Protein AF-0000000070920241 (afdb_homodimer)

Foldseek 3Di:
DPPPPPPPQQPLVLQAQWLKGKFQCDDPRGNQYLLLLLLLLQLVLQLLCVVVVHQQLPAEEEEEEKLAPCTVSSRVSSVCSSQFRNHAYEYQYHAFPLLQLCLCAPPPRNGQKYKYWAPWLDASRMIIIWIAGPLGTGGSVSVVSSSVCSSVVVGDDDTHGYDYHYDNSVLVVLVVLQVVLLVLLVDDPCSQQLQAPFAEAEEALLMSCLCCVVRHNVRNRYHHPLHDNSHHDSNSVQDRQFQPDPSQLVVQLCSLQVVLGQKYKGAIRNQLFIWIAGSVSDTCFQLNVLLLLLLLVCVVVPAAEAEEEQQHFPLSQCCNCPVSNYHYHHAHDDQVRQLVVQVVCVVVVGHHAWRYYSRGFIAGVVSSRRSGNSSSVSSLSSVQSNQVVVVHHSCVSCVSRDDAPDKDKFKKAFQDPCLPVLLVVLLVLLQVVQCVDPQKDWDPNRHFGTKIQRRDPLARWIKGWGQDSNHSIIMIMTTGNHVVNQLCVLLVCVVSSPPSVRIDCVRSVVSVVPPVD/DPPPPPPPQQPLVLQAQWLKGKFQCDDPRGNQYLLLLLLLLQLVLQLLCVVVVHQQLPAEEEEEEKLAPNTVSSRVSSVCSSQQRNHAYEYQYHAFPLLQLCLCAPPPRNGQKYKYWAPWLDASRMIIIWIYGPLGTGGSVSVVSSSVCSSVVVGDDDTHGYDYHYDNSVLVVLVVLQVVLLVLLVDDPQSQQLQAPFAEAEEALLMSCLCCVVRHNVRNRYHHPLHDNSHHDSNSPQDRQFQPDPSQLVVQLVSLQVVLGQKYKGAIRNQLFIWIAGSVSDTCFQLNVLLLLLLLVCVVVPAAEAFEEQQHFPLSQCCNCPVSNYHYHHAHDDQVRQLVVQVVCVVVVGHHAWRYYSRGFIAGVVSSRRSGNSSSVSSLSSVQSNQVVVVHHSCVSCVSRDDAPDKDKFKKAFQDPCLPVLLVVLLVLLQVVQCVDPQKDWDPNRHFGTKIQRRDPLARWIKGWGQDSNHSIIMIMITGNHVVNQLCVLLVCVVSNPPSVRIDCVRSVVSVVPPVD

Sequence (1034 aa):
MSIGRLSAIMDWKALQNGSDIRGIAMGPRAELTPEVAHRLGRAFAAWLARSLGRAPERLTVAVGRDSRLTGPELMASLMQGLARDGLRVFDLGLASTPAMFMSTVTPGCACDGAVMLTASHLPPDRNGCKFFTRQGGLNRDDVSVLLELAESGDFLPTPGTGLIMPVDFMTVYARQLVERIRSGVDHPEHPERPLQGLRIVVDAGNGAGGFFVDRVLQPLGADTTGSQYLEPDGSFPNHVPNPEHPDAMAALRRAVTAQRANFGIVFDPDVDRAAAVEADGRAINRNRLVALAAAMVLREHPGSTVVTDSITSDGLTDFIERELGGVHRRFKRGYRNVINEALRLNAAGQECWLAIETSGHAALKENHFLDDGAYLMAMLLIELARARSEGRSLGTLIATLREPAESAEIRIRNDDADFRASGNQVIDALRARAGVEPDWKLVPDNHEGVRVACRGAGERGWFLLRLSLHDPVLALNIESETPGGVGRIAHRLLPLLQGFDALELSALETAAKGPGGMSIGRLSAIMDWKALQNGSDIRGIAMGPRAELTPEVAHRLGRAFAAWLARSLGRAPERLTVAVGRDSRLTGPELMASLMQGLARDGLRVFDLGLASTPAMFMSTVTPGCACDGAVMLTASHLPPDRNGCKFFTRQGGLNRDDVSVLLELAESGDFLPTPGTGLIMPVDFMTVYARQLVERIRSGVDHPEHPERPLQGLRIVVDAGNGAGGFFVDRVLQPLGADTTGSQYLEPDGSFPNHVPNPEHPDAMAALRRAVTAQRANFGIVFDPDVDRAAAVEADGRAINRNRLVALAAAMVLREHPGSTVVTDSITSDGLTDFIERELGGVHRRFKRGYRNVINEALRLNAAGQECWLAIETSGHAALKENHFLDDGAYLMAMLLIELARARSEGRSLGTLIATLREPAESAEIRIRNDDADFRASGNQVIDALRARAGVEPDWKLVPDNHEGVRVACRGAGERGWFLLRLSLHDPVLALNIESETPGGVGRIAHRLLPLLQGFDALELSALETAAKGPGG

Solvent-accessible surface area (backbone atoms only — not comparable to full-atom values): 50401 Å² total; per-residue (Å²): 133,78,78,68,79,71,73,73,80,81,64,56,72,72,29,57,51,68,46,30,37,40,34,39,42,48,75,95,73,39,64,47,39,46,69,50,27,19,36,46,19,28,15,46,46,33,51,51,24,63,74,67,72,46,62,39,70,79,37,35,32,37,36,29,18,26,32,40,72,57,34,66,59,32,48,55,28,20,49,48,23,27,14,42,44,15,18,23,31,36,38,37,50,74,28,36,47,36,49,37,45,43,43,17,64,38,76,72,66,46,23,59,24,19,34,29,38,39,42,56,66,52,60,57,50,41,32,29,39,39,44,27,30,68,89,39,67,47,44,43,67,55,44,51,51,35,39,49,27,38,69,71,59,67,50,69,85,61,81,35,80,25,33,74,41,46,29,49,56,62,61,52,47,30,48,52,50,38,51,49,32,29,63,63,48,54,34,89,87,37,45,73,30,55,38,52,91,38,34,41,27,42,31,9,41,12,10,42,34,32,55,50,50,71,54,28,37,41,64,24,37,29,41,48,74,66,46,37,51,47,62,62,36,26,76,34,87,87,36,67,27,31,43,69,38,66,63,34,46,49,53,44,31,51,38,22,55,75,55,66,16,60,29,26,40,31,22,13,21,25,26,29,25,30,25,35,24,41,48,87,48,48,72,32,42,34,64,53,35,52,46,47,54,47,48,58,50,32,69,79,39,68,56,28,28,38,26,22,27,63,82,65,53,69,35,51,45,46,36,38,35,70,72,58,46,29,39,67,44,54,27,33,70,52,72,66,51,21,40,51,49,29,51,51,36,41,75,72,71,41,59,41,50,38,17,39,35,51,66,24,34,30,20,33,53,92,56,77,48,40,52,22,14,60,57,54,50,39,52,51,48,25,48,41,49,51,25,48,77,70,74,45,57,66,62,64,73,47,66,79,54,51,74,65,62,32,74,49,77,45,73,29,43,33,72,43,93,55,32,66,64,53,46,49,52,50,40,53,51,39,50,58,54,45,58,69,37,85,56,34,38,71,50,78,86,61,65,50,64,38,40,35,36,29,60,40,93,64,22,44,32,35,38,35,41,30,75,46,92,87,49,58,30,35,40,33,39,33,37,5,63,32,86,64,5,45,20,49,49,35,44,63,44,49,68,67,59,53,90,49,83,47,51,48,56,64,62,51,51,53,45,29,49,34,92,84,96,133,79,77,66,79,71,73,74,81,80,63,55,75,69,28,57,50,68,45,30,37,38,35,38,42,48,74,93,75,40,65,46,38,46,69,50,29,19,37,47,20,27,15,47,46,32,51,51,24,64,76,66,71,46,62,39,70,78,35,34,32,38,38,28,18,26,33,40,72,59,34,66,59,32,48,54,26,21,50,48,22,28,14,41,45,16,18,21,30,35,38,36,50,75,27,36,48,37,50,38,45,43,42,17,63,37,76,72,64,46,23,60,24,19,33,30,37,38,41,57,65,52,62,58,50,40,31,29,38,38,45,29,31,67,88,39,66,48,45,43,67,54,44,52,52,35,40,49,28,37,69,72,60,67,48,68,84,61,82,37,80,24,34,74,40,46,29,47,55,63,60,52,46,31,46,53,50,38,51,50,33,30,63,65,48,54,34,89,86,38,45,72,30,53,39,52,91,39,34,41,25,42,33,11,40,13,10,42,34,31,54,49,49,73,52,27,38,41,64,24,37,30,40,49,74,66,45,37,52,47,63,62,36,26,75,34,88,86,35,68,28,32,44,67,38,67,62,34,45,49,54,43,32,51,39,22,54,75,55,67,16,58,30,28,40,30,21,13,19,27,27,30,24,31,25,35,24,41,49,88,47,49,72,31,42,34,65,52,36,51,49,47,53,47,48,57,50,31,69,78,39,68,58,27,28,38,25,24,27,63,82,64,51,71,34,51,45,45,36,36,34,69,72,57,46,30,38,66,42,54,27,34,71,52,72,67,52,20,40,51,49,31,52,50,35,42,74,72,71,40,59,40,50,38,16,37,35,52,67,23,35,32,21,32,52,92,57,77,50,40,50,22,13,60,58,54,50,40,53,50,48,25,49,38,48,49,26,49,77,69,75,44,58,66,62,65,74,48,64,81,55,52,73,64,62,33,75,50,78,44,74,31,45,32,72,41,93,54,32,66,64,53,47,50,51,50,41,54,51,39,51,58,54,45,58,70,38,85,56,33,39,71,50,77,85,64,65,52,64,39,42,35,37,29,60,41,93,65,22,44,32,34,38,34,41,30,75,44,91,86,49,58,30,37,41,33,40,32,36,4,63,31,86,65,5,45,20,50,50,34,44,64,43,48,69,67,59,53,90,48,83,46,51,50,56,64,63,52,52,54,45,29,51,34,92,84,95

Nearest PDB structures (foldseek):
  2fkm-assembly1_X  TM=8.833E-01  e=8.197E-38  Pseudomonas aeruginosa
  2fkf-assembly1_A  TM=8.874E-01  e=1.069E-37  Pseudomonas aeruginosa
  4il8-assembly1_A  TM=8.781E-01  e=9.115E-38  Pseudomonas aeruginosa PAO1
  3uw2-assembly1_A  TM=8.876E-01  e=2.200E-36  Burkholderia thailandensis E264
  1k2y-assembly1_X  TM=8.808E-01  e=3.025E-36  Pseudomonas aeruginosa

Radius of gyration: 36.28 Å; Cα contacts (8 Å, |Δi|>4): 2448; chains: 2; bounding box: 97×121×78 Å

pLDDT: mean 94.15, std 9.66, range [23.91, 98.88]

InterPro domains:
  IPR005841 Alpha-D-phosphohexomutase superfamily [PR00509] (113-127)
  IPR005841 Alpha-D-phosphohexomutase superfamily [PR00509] (197-216)
  IPR005841 Alpha-D-phosphohexomutase superfamily [PR00509] (232-245)
  IPR005841 Alpha-D-phosphohexomutase superfamily [PR00509] (261-276)
  IPR005844 Alpha-D-phosphohexomutase, alpha/beta/alpha domain I [PF02878] (16-142)
  IPR005845 Alpha-D-phosphohexomutase, alpha/beta/alpha domain II [PF02879] (196-281)
  IPR005846 Alpha-D-phosphohexomutase, alpha/beta/alpha domain III [PF02880] (286-399)
  IPR016055 Alpha-D-phosphohexomutase, alpha/beta/alpha I/II/III [SSF53738] (19-204)
  IPR016055 Alpha-D-phosphohexomutase, alpha/beta/alpha I/II/III [SSF53738] (182-283)
  IPR016055 Alpha-D-phosphohexomutase, alpha/beta/alpha I/II/III [SSF53738] (286-399)
  IPR050060 Phosphoglucosamine mutase [PTHR42946] (11-509)

Structure (mmCIF, N/CA/C/O backbone):
data_AF-0000000070920241-model_v1
#
loop_
_entity.id
_entity.type
_entity.pdbx_description
1 polymer Phosphoglucomutase
#
loop_
_atom_site.group_PDB
_atom_site.id
_atom_site.type_symbol
_atom_site.label_atom_id
_atom_site.label_alt_id
_atom_site.label_comp_id
_atom_site.label_asym_id
_atom_site.label_entity_id
_atom_site.label_seq_id
_atom_site.pdbx_PDB_ins_code
_atom_site.Cartn_x
_atom_site.Cartn_y
_atom_site.Cartn_z
_atom_site.occupancy
_atom_site.B_iso_or_equiv
_atom_site.auth_seq_id
_atom_site.auth_comp_id
_atom_site.auth_asym_id
_atom_site.auth_atom_id
_atom_site.pdbx_PDB_model_num
ATOM 1 N N . MET A 1 1 ? 48.344 19.703 -8.539 1 23.91 1 MET A N 1
ATOM 2 C CA . MET A 1 1 ? 47.75 20.391 -7.41 1 23.91 1 MET A CA 1
ATOM 3 C C . MET A 1 1 ? 46.344 19.875 -7.152 1 23.91 1 MET A C 1
ATOM 5 O O . MET A 1 1 ? 45.469 19.891 -8.047 1 23.91 1 MET A O 1
ATOM 9 N N . SER A 1 2 ? 46.125 18.844 -6.359 1 26.94 2 SER A N 1
ATOM 10 C CA . SER A 1 2 ? 45 17.953 -6.109 1 26.94 2 SER A CA 1
ATOM 11 C C . SER A 1 2 ? 43.812 18.719 -5.531 1 26.94 2 SER A C 1
ATOM 13 O O . SER A 1 2 ? 43.938 19.406 -4.52 1 26.94 2 SER A O 1
ATOM 15 N N . ILE A 1 3 ? 43.031 19.375 -6.406 1 29.88 3 ILE A N 1
ATOM 16 C CA . ILE A 1 3 ? 41.875 20.172 -5.977 1 29.88 3 ILE A CA 1
ATOM 17 C C . ILE A 1 3 ? 41.125 19.422 -4.887 1 29.88 3 ILE A C 1
ATOM 19 O O . ILE A 1 3 ? 40.562 18.359 -5.137 1 29.88 3 ILE A O 1
ATOM 23 N N . GLY A 1 4 ? 41.625 19.312 -3.791 1 29.64 4 GLY A N 1
ATOM 24 C CA . GLY A 1 4 ? 40.969 18.703 -2.643 1 29.64 4 GLY A CA 1
ATOM 25 C C . GLY A 1 4 ? 39.5 19.062 -2.51 1 29.64 4 GLY A C 1
ATOM 26 O O . GLY A 1 4 ? 39.156 20.25 -2.455 1 29.64 4 GLY A O 1
ATOM 27 N N . ARG A 1 5 ? 38.625 18.344 -3.281 1 35.66 5 ARG A N 1
ATOM 28 C CA . ARG A 1 5 ? 37.188 18.5 -3.078 1 35.66 5 ARG A CA 1
ATOM 29 C C . ARG A 1 5 ? 36.844 18.812 -1.62 1 35.66 5 ARG A C 1
ATOM 31 O O . ARG A 1 5 ? 37.094 17.984 -0.737 1 35.66 5 ARG A O 1
ATOM 38 N N . LEU A 1 6 ? 37.062 19.953 -1.129 1 32.69 6 LEU A N 1
ATOM 39 C CA . LEU A 1 6 ? 36.625 20.453 0.174 1 32.69 6 LEU A CA 1
ATOM 40 C C . LEU A 1 6 ? 35.25 19.938 0.541 1 32.69 6 LEU A C 1
ATOM 42 O O . LEU A 1 6 ? 34.25 20.328 -0.065 1 32.69 6 LEU A O 1
ATOM 46 N N . SER A 1 7 ? 34.938 18.781 0.772 1 40.81 7 SER A N 1
ATOM 47 C CA . SER A 1 7 ? 33.719 18.281 1.398 1 40.81 7 SER A CA 1
ATOM 48 C C . SER A 1 7 ? 33.25 19.203 2.525 1 40.81 7 SER A C 1
ATOM 50 O O . SER A 1 7 ? 33.938 19.344 3.535 1 40.81 7 SER A O 1
ATOM 52 N N . ALA A 1 8 ? 32.812 20.344 2.289 1 46.59 8 ALA A N 1
ATOM 53 C CA . ALA A 1 8 ? 32.312 21.312 3.264 1 46.59 8 ALA A CA 1
ATOM 54 C C . ALA A 1 8 ? 31.672 20.625 4.449 1 46.59 8 ALA A C 1
ATOM 56 O O . ALA A 1 8 ? 30.875 19.688 4.27 1 46.59 8 ALA A O 1
ATOM 57 N N . ILE A 1 9 ? 32.281 20.688 5.625 1 60.47 9 ILE A N 1
ATOM 58 C CA . ILE A 1 9 ? 31.812 20.156 6.902 1 60.47 9 ILE A CA 1
ATOM 59 C C . ILE A 1 9 ? 30.359 20.562 7.141 1 60.47 9 ILE A C 1
ATOM 61 O O . ILE A 1 9 ? 30.031 21.75 7.121 1 60.47 9 ILE A O 1
ATOM 65 N N . MET A 1 10 ? 29.453 19.641 7.016 1 79.94 10 MET A N 1
ATOM 66 C CA . MET A 1 10 ? 28.016 19.812 7.258 1 79.94 10 MET A CA 1
ATOM 67 C C . MET A 1 10 ? 27.766 20.375 8.648 1 79.94 10 MET A C 1
ATOM 69 O O . MET A 1 10 ? 28.312 19.891 9.633 1 79.94 10 MET A O 1
ATOM 73 N N . ASP A 1 11 ? 27.125 21.562 8.719 1 89.12 11 ASP A N 1
ATOM 74 C CA . ASP A 1 11 ? 26.656 22.109 9.992 1 89.12 11 ASP A CA 1
ATOM 75 C C . ASP A 1 11 ? 25.312 21.5 10.391 1 89.12 11 ASP A C 1
ATOM 77 O O . ASP A 1 11 ? 24.25 22.047 10.055 1 89.12 11 ASP A O 1
ATOM 81 N N . TRP A 1 12 ? 25.344 20.469 11.117 1 93.88 12 TRP A N 1
ATOM 82 C CA . TRP A 1 12 ? 24.156 19.703 11.477 1 93.88 12 TRP A CA 1
ATOM 83 C C . TRP A 1 12 ? 23.203 20.531 12.336 1 93.88 12 TRP A C 1
ATOM 85 O O . TRP A 1 12 ? 21.984 20.453 12.188 1 93.88 12 TRP A O 1
ATOM 95 N N . LYS A 1 13 ? 23.766 21.312 13.172 1 89.5 13 LYS A N 1
ATOM 96 C CA . LYS A 1 13 ? 22.953 22.125 14.07 1 89.5 13 LYS A CA 1
ATOM 97 C C . LYS A 1 13 ? 22.141 23.156 13.289 1 89.5 13 LYS A C 1
ATOM 99 O O . LYS A 1 13 ? 21.047 23.531 13.711 1 89.5 13 LYS A O 1
ATOM 104 N N . ALA A 1 14 ? 22.656 23.516 12.219 1 88.25 14 ALA A N 1
ATOM 105 C CA . ALA A 1 14 ? 22 24.531 11.398 1 88.25 14 ALA A CA 1
ATOM 106 C C . ALA A 1 14 ? 20.719 23.984 10.773 1 88.25 14 ALA A C 1
ATOM 108 O O . ALA A 1 14 ? 19.859 24.75 10.344 1 88.25 14 ALA A O 1
ATOM 109 N N . LEU A 1 15 ? 20.516 22.703 10.758 1 93.12 15 LEU A N 1
ATOM 110 C CA . LEU A 1 15 ? 19.344 22.062 10.172 1 93.12 15 LEU A CA 1
ATOM 111 C C . LEU A 1 15 ? 18.156 22.125 11.141 1 93.12 15 LEU A C 1
ATOM 113 O O . LEU A 1 15 ? 17.016 21.891 10.742 1 93.12 15 LEU A O 1
ATOM 117 N N . GLN A 1 16 ? 18.438 22.406 12.344 1 92.06 16 GLN A N 1
ATOM 118 C CA . GLN A 1 16 ? 17.359 22.406 13.336 1 92.06 16 GLN A CA 1
ATOM 119 C C . GLN A 1 16 ? 16.469 23.641 13.172 1 92.06 16 GLN A C 1
ATOM 121 O O . GLN A 1 16 ? 16.953 24.766 13.117 1 92.06 16 GLN A O 1
ATOM 126 N N . ASN A 1 17 ? 15.258 23.422 13.047 1 88.62 17 ASN A N 1
ATOM 127 C CA . ASN A 1 17 ? 14.211 24.438 13.055 1 88.62 17 ASN A CA 1
ATOM 128 C C . ASN A 1 17 ? 13.117 24.109 14.07 1 88.62 17 ASN A C 1
ATOM 130 O O . ASN A 1 17 ? 12.047 23.625 13.703 1 88.62 17 ASN A O 1
ATOM 134 N N . GLY A 1 18 ? 13.336 24.531 15.336 1 87.5 18 GLY A N 1
ATOM 135 C CA . GLY A 1 18 ? 12.43 24.109 16.406 1 87.5 18 GLY A CA 1
ATOM 136 C C . GLY A 1 18 ? 12.375 22.609 16.594 1 87.5 18 GLY A C 1
ATOM 137 O O . GLY A 1 18 ? 13.398 21.969 16.828 1 87.5 18 GLY A O 1
ATOM 138 N N . SER A 1 19 ? 11.195 22.109 16.391 1 91 19 SER A N 1
ATOM 139 C CA . SER A 1 19 ? 10.969 20.672 16.562 1 91 19 SER A CA 1
ATOM 140 C C . SER A 1 19 ? 11.07 19.938 15.219 1 91 19 SER A C 1
ATOM 142 O O . SER A 1 19 ? 10.742 18.766 15.125 1 91 19 SER A O 1
ATOM 144 N N . ASP A 1 20 ? 11.523 20.656 14.188 1 94 20 ASP A N 1
ATOM 145 C CA . ASP A 1 20 ? 11.648 20.078 12.852 1 94 20 ASP A CA 1
ATOM 146 C C . ASP A 1 20 ? 13.07 20.234 12.312 1 94 20 ASP A C 1
ATOM 148 O O . ASP A 1 20 ? 13.906 20.891 12.938 1 94 20 ASP A O 1
ATOM 152 N N . ILE A 1 21 ? 13.305 19.562 11.25 1 95.62 21 ILE A N 1
ATOM 153 C CA . ILE A 1 21 ? 14.5 19.766 10.438 1 95.62 21 ILE A CA 1
ATOM 154 C C . ILE A 1 21 ? 14.125 20.484 9.141 1 95.62 21 ILE A C 1
ATOM 156 O O . ILE A 1 21 ? 13.102 20.188 8.531 1 95.62 21 ILE A O 1
ATOM 160 N N . ARG A 1 22 ? 14.906 21.516 8.828 1 94.19 22 ARG A N 1
ATOM 161 C CA . ARG A 1 22 ? 14.75 22.219 7.562 1 94.19 22 ARG A CA 1
ATOM 162 C C . ARG A 1 22 ? 16.109 22.531 6.941 1 94.19 22 ARG A C 1
ATOM 164 O O . ARG A 1 22 ? 17.094 22.734 7.656 1 94.19 22 ARG A O 1
ATOM 171 N N . GLY A 1 23 ? 16.172 22.562 5.602 1 93.88 23 GLY A N 1
ATOM 172 C CA . GLY A 1 23 ? 17.391 22.938 4.902 1 93.88 23 GLY A CA 1
ATOM 173 C C . GLY A 1 23 ? 17.188 23.141 3.414 1 93.88 23 GLY A C 1
ATOM 174 O O . GLY A 1 23 ? 16.141 22.781 2.869 1 93.88 23 GLY A O 1
ATOM 175 N N . ILE A 1 24 ? 18.156 23.781 2.822 1 95.25 24 ILE A N 1
ATOM 176 C CA . ILE A 1 24 ? 18.188 23.906 1.369 1 95.25 24 ILE A CA 1
ATOM 177 C C . ILE A 1 24 ? 18.422 22.531 0.741 1 95.25 24 ILE A C 1
ATOM 179 O O . ILE A 1 24 ? 19.359 21.812 1.114 1 95.25 24 ILE A O 1
ATOM 183 N N . ALA A 1 25 ? 17.547 22.172 -0.227 1 96.44 25 ALA A N 1
ATOM 184 C CA . ALA A 1 25 ? 17.625 20.812 -0.753 1 96.44 25 ALA A CA 1
ATOM 185 C C . ALA A 1 25 ? 17.953 20.812 -2.244 1 96.44 25 ALA A C 1
ATOM 187 O O . ALA A 1 25 ? 18.047 19.766 -2.865 1 96.44 25 ALA A O 1
ATOM 188 N N . MET A 1 26 ? 18.062 21.953 -2.832 1 95.69 26 MET A N 1
ATOM 189 C CA . MET A 1 26 ? 18.359 22.047 -4.262 1 95.69 26 MET A CA 1
ATOM 190 C C . MET A 1 26 ? 19.578 22.906 -4.512 1 95.69 26 MET A C 1
ATOM 192 O O . MET A 1 26 ? 19.906 23.781 -3.713 1 95.69 26 MET A O 1
ATOM 196 N N . GLY A 1 27 ? 20.25 22.609 -5.656 1 92.19 27 GLY A N 1
ATOM 197 C CA . GLY A 1 27 ? 21.344 23.469 -6.113 1 92.19 27 GLY A CA 1
ATOM 198 C C . GLY A 1 27 ? 22.672 23.141 -5.453 1 92.19 27 GLY A C 1
ATOM 199 O O . GLY A 1 27 ? 22.781 22.172 -4.699 1 92.19 27 GLY A O 1
ATOM 200 N N . PRO A 1 28 ? 23.641 23.906 -5.664 1 89.88 28 PRO A N 1
ATOM 201 C CA . PRO A 1 28 ? 25 23.641 -5.191 1 89.88 28 PRO A CA 1
ATOM 202 C C . PRO A 1 28 ? 25.156 23.875 -3.689 1 89.88 28 PRO A C 1
ATOM 204 O O . PRO A 1 28 ? 26.109 23.359 -3.08 1 89.88 28 PRO A O 1
ATOM 207 N N . ARG A 1 29 ? 24.266 24.609 -3.107 1 89.06 29 ARG A N 1
ATOM 208 C CA . ARG A 1 29 ? 24.359 24.906 -1.683 1 89.06 29 ARG A CA 1
ATOM 209 C C . ARG A 1 29 ? 23.438 24 -0.87 1 89.06 29 ARG A C 1
ATOM 211 O O . ARG A 1 29 ? 23.094 24.328 0.267 1 89.06 29 ARG A O 1
ATOM 218 N N . ALA A 1 30 ? 23.031 22.906 -1.491 1 93.62 30 ALA A N 1
ATOM 219 C CA . ALA A 1 30 ? 22.094 22.016 -0.812 1 93.62 30 ALA A CA 1
ATOM 220 C C . ALA A 1 30 ? 22.688 21.484 0.489 1 93.62 30 ALA A C 1
ATOM 222 O O . ALA A 1 30 ? 23.812 20.984 0.507 1 93.62 30 ALA A O 1
ATOM 223 N N . GLU A 1 31 ? 21.953 21.688 1.556 1 94.44 31 GLU A N 1
ATOM 224 C CA . GLU A 1 31 ? 22.297 21.203 2.891 1 94.44 31 GLU A CA 1
ATOM 225 C C . GLU A 1 31 ? 21.656 19.844 3.158 1 94.44 31 GLU A C 1
ATOM 227 O O . GLU A 1 31 ? 22.266 18.969 3.787 1 94.44 31 GLU A O 1
ATOM 232 N N . LEU A 1 32 ? 20.5 19.734 2.684 1 96.69 32 LEU A N 1
ATOM 233 C CA . LEU A 1 32 ? 19.766 18.484 2.82 1 96.69 32 LEU A CA 1
ATOM 234 C C . LEU A 1 32 ? 19.922 17.625 1.568 1 96.69 32 LEU A C 1
ATOM 236 O O . LEU A 1 32 ? 19.078 17.688 0.668 1 96.69 32 LEU A O 1
ATOM 240 N N . THR A 1 33 ? 20.891 16.781 1.582 1 96.94 33 THR A N 1
ATOM 241 C CA . THR A 1 33 ? 21.219 15.898 0.47 1 96.94 33 THR A CA 1
ATOM 242 C C . THR A 1 33 ? 20.766 14.469 0.766 1 96.94 33 THR A C 1
ATOM 244 O O . THR A 1 33 ? 20.406 14.148 1.899 1 96.94 33 THR A O 1
ATOM 247 N N . PRO A 1 34 ? 20.781 13.625 -0.268 1 97.44 34 PRO A N 1
ATOM 248 C CA . PRO A 1 34 ? 20.469 12.211 -0.024 1 97.44 34 PRO A CA 1
ATOM 249 C C . PRO A 1 34 ? 21.375 11.578 1.035 1 97.44 34 PRO A C 1
ATOM 251 O O . PRO A 1 34 ? 20.906 10.773 1.843 1 97.44 34 PRO A O 1
ATOM 254 N N . GLU A 1 35 ? 22.594 11.938 1.081 1 97.19 35 GLU A N 1
ATOM 255 C CA . GLU A 1 35 ? 23.516 11.422 2.1 1 97.19 35 GLU A CA 1
ATOM 256 C C . GLU A 1 35 ? 23.078 11.859 3.496 1 97.19 35 GLU A C 1
ATOM 258 O O . GLU A 1 35 ? 23.094 11.062 4.438 1 97.19 35 GLU A O 1
ATOM 263 N N . VAL A 1 36 ? 22.734 13.133 3.594 1 97.75 36 VAL A N 1
ATOM 264 C CA . VAL A 1 36 ? 22.266 13.672 4.867 1 97.75 36 VAL A CA 1
ATOM 265 C C . VAL A 1 36 ? 20.969 12.969 5.277 1 97.75 36 VAL A C 1
ATOM 267 O O . VAL A 1 36 ? 20.797 12.586 6.438 1 97.75 36 VAL A O 1
ATOM 270 N N . ALA A 1 37 ? 20.094 12.758 4.332 1 98.31 37 ALA A N 1
ATOM 271 C CA . ALA A 1 37 ? 18.828 12.078 4.605 1 98.31 37 ALA A CA 1
ATOM 272 C C . ALA A 1 37 ? 19.078 10.648 5.082 1 98.31 37 ALA A C 1
ATOM 274 O O . ALA A 1 37 ? 18.391 10.172 6 1 98.31 37 ALA A O 1
ATOM 275 N N . HIS A 1 38 ? 19.984 9.969 4.441 1 98.06 38 HIS A N 1
ATOM 276 C CA . HIS A 1 38 ? 20.344 8.609 4.844 1 98.06 38 HIS A CA 1
ATOM 277 C C . HIS A 1 38 ? 20.812 8.57 6.293 1 98.06 38 HIS A C 1
ATOM 279 O O . HIS A 1 38 ? 20.391 7.711 7.066 1 98.06 38 HIS A O 1
ATOM 285 N N . ARG A 1 39 ? 21.625 9.516 6.66 1 97.69 39 ARG A N 1
ATOM 286 C CA . ARG A 1 39 ? 22.156 9.594 8.016 1 97.69 39 ARG A CA 1
ATOM 287 C C . ARG A 1 39 ? 21.062 9.93 9.016 1 97.69 39 ARG A C 1
ATOM 289 O O . ARG A 1 39 ? 21.062 9.43 10.141 1 97.69 39 ARG A O 1
ATOM 296 N N . LEU A 1 40 ? 20.156 10.789 8.586 1 98.38 40 LEU A N 1
ATOM 297 C CA . LEU A 1 40 ? 19.031 11.109 9.438 1 98.38 40 LEU A CA 1
ATOM 298 C C . LEU A 1 40 ? 18.172 9.875 9.695 1 98.38 40 LEU A C 1
ATOM 300 O O . LEU A 1 40 ? 17.672 9.68 10.812 1 98.38 40 LEU A O 1
ATOM 304 N N . GLY A 1 41 ? 18 9.07 8.664 1 98.31 41 GLY A N 1
ATOM 305 C CA . GLY A 1 41 ? 17.297 7.812 8.852 1 98.31 41 GLY A CA 1
ATOM 306 C C . GLY A 1 41 ? 17.953 6.91 9.875 1 98.31 41 GLY A C 1
ATOM 307 O O . GLY A 1 41 ? 17.281 6.379 10.766 1 98.31 41 GLY A O 1
ATOM 308 N N . ARG A 1 42 ? 19.25 6.793 9.789 1 97.75 42 ARG A N 1
ATOM 309 C CA . ARG A 1 42 ? 19.984 5.965 10.742 1 97.75 42 ARG A CA 1
ATOM 310 C C . ARG A 1 42 ? 19.906 6.551 12.148 1 97.75 42 ARG A C 1
ATOM 312 O O . ARG A 1 42 ? 19.812 5.809 13.133 1 97.75 42 ARG A O 1
ATOM 319 N N . ALA A 1 43 ? 19.984 7.84 12.219 1 98.31 43 ALA A N 1
ATOM 320 C CA . ALA A 1 43 ? 19.906 8.516 13.516 1 98.31 43 ALA A CA 1
ATOM 321 C C . ALA A 1 43 ? 18.547 8.289 14.164 1 98.31 43 ALA A C 1
ATOM 323 O O . ALA A 1 43 ? 18.469 8.039 15.375 1 98.31 43 ALA A O 1
ATOM 324 N N . PHE A 1 44 ? 17.531 8.3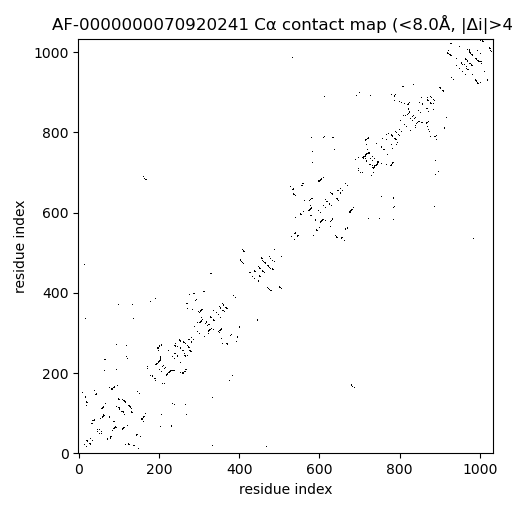52 13.406 1 98.5 44 PHE A N 1
ATOM 325 C CA . PHE A 1 44 ? 16.188 8.148 13.953 1 98.5 44 PHE A CA 1
ATOM 326 C C . PHE A 1 44 ? 16 6.703 14.391 1 98.5 44 PHE A C 1
ATOM 328 O O . PHE A 1 44 ? 15.367 6.438 15.414 1 98.5 44 PHE A O 1
ATOM 335 N N . ALA A 1 45 ? 16.5 5.801 13.594 1 97.94 45 ALA A N 1
ATOM 336 C CA . ALA A 1 45 ? 16.453 4.395 13.977 1 97.94 45 ALA A CA 1
ATOM 337 C C . ALA A 1 45 ? 17.109 4.18 15.344 1 97.94 45 ALA A C 1
ATOM 339 O O . ALA A 1 45 ? 16.516 3.539 16.219 1 97.94 45 ALA A O 1
ATOM 340 N N . ALA A 1 46 ? 18.281 4.742 15.539 1 97.75 46 ALA A N 1
ATOM 341 C CA . ALA A 1 46 ? 19 4.613 16.797 1 97.75 46 ALA A CA 1
ATOM 342 C C . ALA A 1 46 ? 18.25 5.277 17.938 1 97.75 46 ALA A C 1
ATOM 344 O O . ALA A 1 46 ? 18.094 4.695 19.016 1 97.75 46 ALA A O 1
ATOM 345 N N . TRP A 1 47 ? 17.797 6.484 17.656 1 98 47 TRP A N 1
ATOM 346 C CA . TRP A 1 47 ? 17.047 7.234 18.656 1 98 47 TRP A CA 1
ATOM 347 C C . TRP A 1 47 ? 15.82 6.453 19.109 1 98 47 TRP A C 1
ATOM 349 O O . TRP A 1 47 ? 15.562 6.324 20.312 1 98 47 TRP A O 1
ATOM 359 N N . LEU A 1 48 ? 15.062 5.906 18.188 1 97.75 48 LEU A N 1
ATOM 360 C CA . LEU A 1 48 ? 13.82 5.191 18.438 1 97.75 48 LEU A CA 1
ATOM 361 C C . LEU A 1 48 ? 14.078 3.902 19.203 1 97.75 48 LEU A C 1
ATOM 363 O O . LEU A 1 48 ? 13.391 3.609 20.188 1 97.75 48 LEU A O 1
ATOM 367 N N . ALA A 1 49 ? 15.047 3.156 18.781 1 97.06 49 ALA A N 1
ATOM 368 C CA . ALA A 1 49 ? 15.391 1.897 19.438 1 97.06 49 ALA A CA 1
ATOM 369 C C . ALA A 1 49 ? 15.797 2.129 20.891 1 97.06 49 ALA A C 1
ATOM 371 O O . ALA A 1 49 ? 15.344 1.417 21.781 1 97.06 49 ALA A O 1
ATOM 372 N N . ARG A 1 50 ? 16.609 3.121 21.141 1 96.56 50 ARG A N 1
ATOM 373 C CA . ARG A 1 50 ? 17.094 3.436 22.484 1 96.56 50 ARG A CA 1
ATOM 374 C C . ARG A 1 50 ? 15.977 3.99 23.359 1 96.56 50 ARG A C 1
ATOM 376 O O . ARG A 1 50 ? 15.867 3.637 24.531 1 96.56 50 ARG A O 1
ATOM 383 N N . SER A 1 51 ? 15.18 4.828 22.766 1 96.56 51 SER A N 1
ATOM 384 C CA . SER A 1 51 ? 14.086 5.445 23.516 1 96.56 51 SER A CA 1
ATOM 385 C C . SER A 1 51 ? 13.062 4.402 23.938 1 96.56 51 SER A C 1
ATOM 387 O O . SER A 1 51 ? 12.484 4.508 25.031 1 96.56 51 SER A O 1
ATOM 389 N N . LEU A 1 52 ? 12.883 3.387 23.125 1 96.38 52 LEU A N 1
ATOM 390 C CA . LEU A 1 52 ? 11.852 2.391 23.406 1 96.38 52 LEU A CA 1
ATOM 391 C C . LEU A 1 52 ? 12.461 1.149 24.047 1 96.38 52 LEU A C 1
ATOM 393 O O . LEU A 1 52 ? 11.734 0.288 24.547 1 96.38 52 LEU A O 1
ATOM 397 N N . GLY A 1 53 ? 13.719 1.034 24.047 1 96.19 53 GLY A N 1
ATOM 398 C CA . GLY A 1 53 ? 14.383 -0.148 24.578 1 96.19 53 GLY A CA 1
ATOM 399 C C . GLY A 1 53 ? 14.031 -1.415 23.828 1 96.19 53 GLY A C 1
ATOM 400 O O . GLY A 1 53 ? 13.766 -2.455 24.422 1 96.19 53 GLY A O 1
ATOM 401 N N . ARG A 1 54 ? 13.969 -1.348 22.531 1 95.31 54 ARG A N 1
ATOM 402 C CA . ARG A 1 54 ? 13.578 -2.479 21.688 1 95.31 54 ARG A CA 1
ATOM 403 C C . ARG A 1 54 ? 14.594 -2.699 20.578 1 95.31 54 ARG A C 1
ATOM 405 O O . ARG A 1 54 ? 15.203 -1.746 20.094 1 95.31 54 ARG A O 1
ATOM 412 N N . ALA A 1 55 ? 14.695 -3.965 20.125 1 94.25 55 ALA A N 1
ATOM 413 C CA . ALA A 1 55 ? 15.562 -4.293 19 1 94.25 55 ALA A CA 1
ATOM 414 C C . ALA A 1 55 ? 15.023 -3.695 17.688 1 94.25 55 ALA A C 1
ATOM 416 O O . ALA A 1 55 ? 13.812 -3.682 17.469 1 94.25 55 ALA A O 1
ATOM 417 N N . PRO A 1 56 ? 15.906 -3.201 16.859 1 94.25 56 PRO A N 1
ATOM 418 C CA . PRO A 1 56 ? 15.484 -2.527 15.641 1 94.25 56 PRO A CA 1
ATOM 419 C C . PRO A 1 56 ? 14.625 -3.418 14.742 1 94.25 56 PRO A C 1
ATOM 421 O O . PRO A 1 56 ? 13.703 -2.93 14.078 1 94.25 56 PRO A O 1
ATOM 424 N N . GLU A 1 57 ? 14.867 -4.695 14.758 1 91.31 57 GLU A N 1
ATOM 425 C CA . GLU A 1 57 ? 14.148 -5.625 13.891 1 91.31 57 GLU A CA 1
ATOM 426 C C . GLU A 1 57 ? 12.68 -5.738 14.297 1 91.31 57 GLU A C 1
ATOM 428 O O . GLU A 1 57 ? 11.859 -6.246 13.531 1 91.31 57 GLU A O 1
ATOM 433 N N . ARG A 1 58 ? 12.375 -5.168 15.461 1 91.75 58 ARG A N 1
ATOM 434 C CA . ARG A 1 58 ? 11.008 -5.234 15.977 1 91.75 58 ARG A CA 1
ATOM 435 C C . ARG A 1 58 ? 10.297 -3.898 15.789 1 91.75 58 ARG A C 1
ATOM 437 O O . ARG A 1 58 ? 9.156 -3.73 16.234 1 91.75 58 ARG A O 1
ATOM 444 N N . LEU A 1 59 ? 10.969 -2.957 15.141 1 95.81 59 LEU A N 1
ATOM 445 C CA . LEU A 1 59 ? 10.422 -1.612 15.008 1 95.81 59 LEU A CA 1
ATOM 446 C C . LEU A 1 59 ? 9.93 -1.365 13.586 1 95.81 59 LEU A C 1
ATOM 448 O O . LEU A 1 59 ? 10.547 -1.821 12.625 1 95.81 59 LEU A O 1
ATOM 452 N N . THR A 1 60 ? 8.82 -0.715 13.492 1 97 60 THR A N 1
ATOM 453 C CA . THR A 1 60 ? 8.266 -0.281 12.219 1 97 60 THR A CA 1
ATOM 454 C C . THR A 1 60 ? 8.156 1.24 12.164 1 97 60 THR A C 1
ATOM 456 O O . THR A 1 60 ? 7.652 1.868 13.094 1 97 60 THR A O 1
ATOM 459 N N . VAL A 1 61 ? 8.648 1.813 11.047 1 98.44 61 VAL A N 1
ATOM 460 C CA . VAL A 1 61 ? 8.578 3.26 10.867 1 98.44 61 VAL A CA 1
ATOM 461 C C . VAL A 1 61 ? 7.883 3.582 9.547 1 98.44 61 VAL A C 1
ATOM 463 O O . VAL A 1 61 ? 8.211 3.01 8.508 1 98.44 61 VAL A O 1
ATOM 466 N N . ALA A 1 62 ? 6.898 4.461 9.594 1 98.69 62 ALA A N 1
ATOM 467 C CA . ALA A 1 62 ? 6.254 4.977 8.383 1 98.69 62 ALA A CA 1
ATOM 468 C C . ALA A 1 62 ? 6.969 6.223 7.871 1 98.69 62 ALA A C 1
ATOM 470 O O . ALA A 1 62 ? 7.387 7.074 8.656 1 98.69 62 ALA A O 1
ATOM 471 N N . VAL A 1 63 ? 7.152 6.289 6.562 1 98.81 63 VAL A N 1
ATOM 472 C CA . VAL A 1 63 ? 7.773 7.465 5.961 1 98.81 63 VAL A CA 1
ATOM 473 C C . VAL A 1 63 ? 6.891 8 4.836 1 98.81 63 VAL A C 1
ATOM 475 O O . VAL A 1 63 ? 6.469 7.242 3.959 1 98.81 63 VAL A O 1
ATOM 478 N N . GLY A 1 64 ? 6.539 9.242 4.902 1 98.75 64 GLY A N 1
ATOM 479 C CA . GLY A 1 64 ? 5.793 9.945 3.867 1 98.75 64 GLY A CA 1
ATOM 480 C C . GLY A 1 64 ? 6.418 11.266 3.467 1 98.75 64 GLY A C 1
ATOM 481 O O . GLY A 1 64 ? 7.387 11.711 4.086 1 98.75 64 GLY A O 1
ATOM 482 N N . ARG A 1 65 ? 5.895 11.828 2.41 1 98.75 65 ARG A N 1
ATOM 483 C CA . ARG A 1 65 ? 6.398 13.102 1.908 1 98.75 65 ARG A CA 1
ATOM 484 C C . ARG A 1 65 ? 5.266 13.953 1.353 1 98.75 65 ARG A C 1
ATOM 486 O O . ARG A 1 65 ? 4.184 13.445 1.053 1 98.75 65 ARG A O 1
ATOM 493 N N . ASP A 1 66 ? 5.586 15.258 1.274 1 98.38 66 ASP A N 1
ATOM 494 C CA . ASP A 1 66 ? 4.695 16.109 0.496 1 98.38 66 ASP A CA 1
ATOM 495 C C . ASP A 1 66 ? 5.113 16.156 -0.971 1 98.38 66 ASP A C 1
ATOM 497 O O . ASP A 1 66 ? 5.73 15.211 -1.472 1 98.38 66 ASP A O 1
ATOM 501 N N . SER A 1 67 ? 4.742 17.188 -1.75 1 98.31 67 SER A N 1
ATOM 502 C CA . SER A 1 67 ? 4.871 17.188 -3.203 1 98.31 67 SER A CA 1
ATOM 503 C C . SER A 1 67 ? 6.215 17.766 -3.641 1 98.31 67 SER A C 1
ATOM 505 O O . SER A 1 67 ? 6.492 17.859 -4.84 1 98.31 67 SER A O 1
ATOM 507 N N . ARG A 1 68 ? 7.055 18.125 -2.758 1 97.94 68 ARG A N 1
ATOM 508 C CA . ARG A 1 68 ? 8.281 18.828 -3.115 1 97.94 68 ARG A CA 1
ATOM 509 C C . ARG A 1 68 ? 9.141 18 -4.059 1 97.94 68 ARG A C 1
ATOM 511 O O . ARG A 1 68 ? 9.203 16.781 -3.928 1 97.94 68 ARG A O 1
ATOM 518 N N . LEU A 1 69 ? 9.891 18.672 -4.941 1 97.62 69 LEU A N 1
ATOM 519 C CA . LEU A 1 69 ? 10.609 18.031 -6.043 1 97.62 69 LEU A CA 1
ATOM 520 C C . LEU A 1 69 ? 11.688 17.094 -5.523 1 97.62 69 LEU A C 1
ATOM 522 O O . LEU A 1 69 ? 11.938 16.047 -6.125 1 97.62 69 LEU A O 1
ATOM 526 N N . THR A 1 70 ? 12.336 17.453 -4.449 1 98.12 70 THR A N 1
ATOM 527 C CA . THR A 1 70 ? 13.445 16.672 -3.918 1 98.12 70 THR A CA 1
ATOM 528 C C . THR A 1 70 ? 12.938 15.539 -3.037 1 98.12 70 THR A C 1
ATOM 530 O O . THR A 1 70 ? 13.719 14.695 -2.592 1 98.12 70 THR A O 1
ATOM 533 N N . GLY A 1 71 ? 11.664 15.516 -2.803 1 98.31 71 GLY A N 1
ATOM 534 C CA . GLY A 1 71 ? 11.031 14.578 -1.888 1 98.31 71 GLY A CA 1
ATOM 535 C C . GLY A 1 71 ? 11.336 13.133 -2.205 1 98.31 71 GLY A C 1
ATOM 536 O O . GLY A 1 71 ? 11.789 12.383 -1.334 1 98.31 71 GLY A O 1
ATOM 537 N N . PRO A 1 72 ? 11.133 12.688 -3.449 1 98.12 72 PRO A N 1
ATOM 538 C CA . PRO A 1 72 ? 11.305 11.273 -3.789 1 98.12 72 PRO A CA 1
ATOM 539 C C . PRO A 1 72 ? 12.719 10.773 -3.508 1 98.12 72 PRO A C 1
ATOM 541 O O . PRO A 1 72 ? 12.891 9.719 -2.896 1 98.12 72 PRO A O 1
ATOM 544 N N . GLU A 1 73 ? 13.719 11.477 -3.863 1 98 73 GLU A N 1
ATOM 545 C CA . GLU A 1 73 ? 15.102 11.047 -3.676 1 98 73 GLU A CA 1
ATOM 546 C C . GLU A 1 73 ? 15.484 11.07 -2.199 1 98 73 GLU A C 1
ATOM 548 O O . GLU A 1 73 ? 16.141 10.141 -1.712 1 98 73 GLU A O 1
ATOM 553 N N . LEU A 1 74 ? 15.109 12.133 -1.49 1 98.56 74 LEU A N 1
ATOM 554 C CA . LEU A 1 74 ? 15.422 12.242 -0.069 1 98.56 74 LEU A CA 1
ATOM 555 C C . LEU A 1 74 ? 14.719 11.141 0.725 1 98.56 74 LEU A C 1
ATOM 557 O O . LEU A 1 74 ? 15.312 10.562 1.637 1 98.56 74 LEU A O 1
ATOM 561 N N . MET A 1 75 ? 13.516 10.875 0.325 1 98.69 75 MET A N 1
ATOM 562 C CA . MET A 1 75 ? 12.734 9.852 1.007 1 98.69 75 MET A CA 1
ATOM 563 C C . MET A 1 75 ? 13.359 8.469 0.807 1 98.69 75 MET A C 1
ATOM 565 O O . MET A 1 75 ? 13.461 7.688 1.754 1 98.69 75 MET A O 1
ATOM 569 N N . ALA A 1 76 ? 13.711 8.141 -0.407 1 98.25 76 ALA A N 1
ATOM 570 C CA . ALA A 1 76 ? 14.352 6.867 -0.702 1 98.25 76 ALA A CA 1
ATOM 571 C C . ALA A 1 76 ? 15.602 6.672 0.151 1 98.25 76 ALA A C 1
ATOM 573 O O . ALA A 1 76 ? 15.812 5.594 0.714 1 98.25 76 ALA A O 1
ATOM 574 N N . SER A 1 77 ? 16.406 7.723 0.286 1 98.5 77 SER A N 1
ATOM 575 C CA . SER A 1 77 ? 17.656 7.656 1.049 1 98.5 77 SER A CA 1
ATOM 576 C C . SER A 1 77 ? 17.375 7.512 2.541 1 98.5 77 SER A C 1
ATOM 578 O O . SER A 1 77 ? 18.062 6.75 3.23 1 98.5 77 SER A O 1
ATOM 580 N N . LEU A 1 78 ? 16.406 8.258 3.018 1 98.69 78 LEU A N 1
ATOM 581 C CA . LEU A 1 78 ? 16.031 8.172 4.426 1 98.69 78 LEU A CA 1
ATOM 582 C C . LEU A 1 78 ? 15.547 6.77 4.773 1 98.69 78 LEU A C 1
ATOM 584 O O . LEU A 1 78 ? 15.961 6.203 5.789 1 98.69 78 LEU A O 1
ATOM 588 N N . MET A 1 79 ? 14.742 6.195 3.902 1 98.62 79 MET A N 1
ATOM 589 C CA . MET A 1 79 ? 14.203 4.855 4.125 1 98.62 79 MET A CA 1
ATOM 590 C C . MET A 1 79 ? 15.32 3.812 4.109 1 98.62 79 MET A C 1
ATOM 592 O O . MET A 1 79 ? 15.297 2.865 4.895 1 98.62 79 MET A O 1
ATOM 596 N N . GLN A 1 80 ? 16.219 3.957 3.236 1 97.56 80 GLN A N 1
ATOM 597 C CA . GLN A 1 80 ? 17.359 3.051 3.201 1 97.56 80 GLN A CA 1
ATOM 598 C C . GLN A 1 80 ? 18.156 3.113 4.504 1 97.56 80 GLN A C 1
ATOM 600 O O . GLN A 1 80 ? 18.641 2.092 4.988 1 97.56 80 GLN A O 1
ATOM 605 N N . GLY A 1 81 ? 18.281 4.363 5.035 1 97.56 81 GLY A N 1
ATOM 606 C CA . GLY A 1 81 ? 18.953 4.508 6.32 1 97.56 81 GLY A CA 1
ATOM 607 C C . GLY A 1 81 ? 18.25 3.766 7.441 1 97.56 81 GLY A C 1
ATOM 608 O O . GLY A 1 81 ? 18.891 3.109 8.258 1 97.56 81 GLY A O 1
ATOM 609 N N . LEU A 1 82 ? 16.969 3.824 7.465 1 97.75 82 LEU A N 1
ATOM 610 C CA . LEU A 1 82 ? 16.172 3.111 8.453 1 97.75 82 LEU A CA 1
ATOM 611 C C . LEU A 1 82 ? 16.297 1.603 8.273 1 97.75 82 LEU A C 1
ATOM 613 O O . LEU A 1 82 ? 16.531 0.877 9.242 1 97.75 82 LEU A O 1
ATOM 617 N N . ALA A 1 83 ? 16.219 1.166 7.047 1 96.12 83 ALA A N 1
ATOM 618 C CA . ALA A 1 83 ? 16.203 -0.259 6.727 1 96.12 83 ALA A CA 1
ATOM 619 C C . ALA A 1 83 ? 17.578 -0.888 6.941 1 96.12 83 ALA A C 1
ATOM 621 O O . ALA A 1 83 ? 17.672 -2.062 7.305 1 96.12 83 ALA A O 1
ATOM 622 N N . ARG A 1 84 ? 18.578 -0.125 6.707 1 94.62 84 ARG A N 1
ATOM 623 C CA . ARG A 1 84 ? 19.938 -0.603 6.859 1 94.62 84 ARG A CA 1
ATOM 624 C C . ARG A 1 84 ? 20.172 -1.153 8.266 1 94.62 84 ARG A C 1
ATOM 626 O O . ARG A 1 84 ? 20.938 -2.105 8.445 1 94.62 84 ARG A O 1
ATOM 633 N N . ASP A 1 85 ? 19.438 -0.612 9.172 1 92.75 85 ASP A N 1
ATOM 634 C CA . ASP A 1 85 ? 19.656 -1.019 10.562 1 92.75 85 ASP A CA 1
ATOM 635 C C . ASP A 1 85 ? 18.594 -2.02 11.008 1 92.75 85 ASP A C 1
ATOM 637 O O . ASP A 1 85 ? 18.453 -2.299 12.195 1 92.75 85 ASP A O 1
ATOM 641 N N . GLY A 1 86 ? 17.828 -2.502 10.094 1 93.38 86 GLY A N 1
ATOM 642 C CA . GLY A 1 86 ? 16.969 -3.648 10.352 1 93.38 86 GLY A CA 1
ATOM 643 C C . GLY A 1 86 ? 15.516 -3.268 10.586 1 93.38 86 GLY A C 1
ATOM 644 O O . GLY A 1 86 ? 14.664 -4.141 10.75 1 93.38 86 GLY A O 1
ATOM 645 N N . LEU A 1 87 ? 15.195 -1.979 10.586 1 95.69 87 LEU A N 1
ATOM 646 C CA . LEU A 1 87 ? 13.812 -1.568 10.828 1 95.69 87 LEU A CA 1
ATOM 647 C C . LEU A 1 87 ? 12.93 -1.91 9.633 1 95.69 87 LEU A C 1
ATOM 649 O O . LEU A 1 87 ? 13.359 -1.809 8.484 1 95.69 87 LEU A O 1
ATOM 653 N N . ARG A 1 88 ? 11.68 -2.285 9.961 1 95.56 88 ARG A N 1
ATOM 654 C CA . ARG A 1 88 ? 10.656 -2.328 8.922 1 95.56 88 ARG A CA 1
ATOM 655 C C . ARG A 1 88 ? 10.18 -0.924 8.555 1 95.56 88 ARG A C 1
ATOM 657 O O . ARG A 1 88 ? 9.922 -0.103 9.438 1 95.56 88 ARG A O 1
ATOM 664 N N . VAL A 1 89 ? 10.109 -0.678 7.23 1 97.88 89 VAL A N 1
ATOM 665 C CA . VAL A 1 89 ? 9.742 0.662 6.785 1 97.88 89 VAL A CA 1
ATOM 666 C C . VAL A 1 89 ? 8.484 0.592 5.926 1 97.88 89 VAL A C 1
ATOM 668 O O . VAL A 1 89 ? 8.445 -0.133 4.93 1 97.88 89 VAL A O 1
ATOM 671 N N . PHE A 1 90 ? 7.426 1.296 6.316 1 97.88 90 PHE A N 1
ATOM 672 C CA . PHE A 1 90 ? 6.262 1.522 5.473 1 97.88 90 PHE A CA 1
ATOM 673 C C . PHE A 1 90 ? 6.445 2.773 4.621 1 97.88 90 PHE A C 1
ATOM 675 O O . PHE A 1 90 ? 6.57 3.879 5.152 1 97.88 90 PHE A O 1
ATOM 682 N N . ASP A 1 91 ? 6.555 2.549 3.314 1 98.31 91 ASP A N 1
ATOM 683 C CA . ASP A 1 91 ? 6.609 3.645 2.35 1 98.31 91 ASP A CA 1
ATOM 684 C C . ASP A 1 91 ? 5.211 4.172 2.037 1 98.31 91 ASP A C 1
ATOM 686 O O . ASP A 1 91 ? 4.469 3.559 1.263 1 98.31 91 ASP A O 1
ATOM 690 N N . LEU A 1 92 ? 4.863 5.367 2.57 1 98.44 92 LEU A N 1
ATOM 691 C CA . LEU A 1 92 ? 3.516 5.887 2.379 1 98.44 92 LEU A CA 1
ATOM 692 C C . LEU A 1 92 ? 3.453 6.801 1.16 1 98.44 92 LEU A C 1
ATOM 694 O O . LEU A 1 92 ? 2.377 7.273 0.789 1 98.44 92 LEU A O 1
ATOM 698 N N . GLY A 1 93 ? 4.637 7.051 0.521 1 97.94 93 GLY A N 1
ATOM 699 C CA . GLY A 1 93 ? 4.66 7.898 -0.659 1 97.94 93 GLY A CA 1
ATOM 700 C C . GLY A 1 93 ? 4.203 9.32 -0.381 1 97.94 93 GLY A C 1
ATOM 701 O O . GLY A 1 93 ? 4.664 9.945 0.574 1 97.94 93 GLY A O 1
ATOM 702 N N . LEU A 1 94 ? 3.404 9.883 -1.312 1 98.38 94 LEU A N 1
ATOM 703 C CA . LEU A 1 94 ? 2.758 11.164 -1.085 1 98.38 94 LEU A CA 1
ATOM 704 C C . LEU A 1 94 ? 1.75 11.078 0.057 1 98.38 94 LEU A C 1
ATOM 706 O O . LEU A 1 94 ? 0.815 10.273 0.003 1 98.38 94 LEU A O 1
ATOM 710 N N . ALA A 1 95 ? 2.004 11.844 1.115 1 98.5 95 ALA A N 1
ATOM 711 C CA . ALA A 1 95 ? 1.2 11.766 2.332 1 98.5 95 ALA A CA 1
ATOM 712 C C . ALA A 1 95 ? 1.05 13.141 2.979 1 98.5 95 ALA A C 1
ATOM 714 O O . ALA A 1 95 ? 1.432 14.156 2.391 1 98.5 95 ALA A O 1
ATOM 715 N N . SER A 1 96 ? 0.369 13.172 4.098 1 98.38 96 SER A N 1
ATOM 716 C CA . SER A 1 96 ? 0.201 14.391 4.883 1 98.38 96 SER A CA 1
ATOM 717 C C . SER A 1 96 ? 0.824 14.25 6.27 1 98.38 96 SER A C 1
ATOM 719 O O . SER A 1 96 ? 1.01 13.133 6.758 1 98.38 96 SER A O 1
ATOM 721 N N . THR A 1 97 ? 1.17 15.312 6.844 1 98.12 97 THR A N 1
ATOM 722 C CA . THR A 1 97 ? 1.759 15.312 8.18 1 98.12 97 THR A CA 1
ATOM 723 C C . THR A 1 97 ? 0.833 14.633 9.18 1 98.12 97 THR A C 1
ATOM 725 O O . THR A 1 97 ? 1.259 13.734 9.914 1 98.12 97 THR A O 1
ATOM 728 N N . PRO A 1 98 ? -0.414 14.969 9.188 1 98.12 98 PRO A N 1
ATOM 729 C CA . PRO A 1 98 ? -1.267 14.289 10.164 1 98.12 98 PRO A CA 1
ATOM 730 C C . PRO A 1 98 ? -1.394 12.789 9.898 1 98.12 98 PRO A C 1
ATOM 732 O O . PRO A 1 98 ? -1.507 12 10.844 1 98.12 98 PRO A O 1
ATOM 735 N N . ALA A 1 99 ? -1.408 12.391 8.664 1 98.19 99 ALA A N 1
ATOM 736 C CA . ALA A 1 99 ? -1.462 10.961 8.367 1 98.19 99 ALA A CA 1
ATOM 737 C C . ALA A 1 99 ? -0.262 10.234 8.961 1 98.19 99 ALA A C 1
ATOM 739 O O . ALA A 1 99 ? -0.377 9.078 9.383 1 98.19 99 ALA A O 1
ATOM 740 N N . MET A 1 100 ? 0.896 10.844 8.93 1 98.06 100 MET A N 1
ATOM 741 C CA . MET A 1 100 ? 2.092 10.227 9.5 1 98.06 100 MET A CA 1
ATOM 742 C C . MET A 1 100 ? 1.91 9.977 10.992 1 98.06 100 MET A C 1
ATOM 744 O O . MET A 1 100 ? 2.217 8.883 11.477 1 98.06 100 MET A O 1
ATOM 748 N N . PHE A 1 101 ? 1.429 10.938 11.695 1 97.44 101 PHE A N 1
ATOM 749 C CA . PHE A 1 101 ? 1.179 10.703 13.109 1 97.44 101 PHE A CA 1
ATOM 750 C C . PHE A 1 101 ? 0.113 9.633 13.305 1 97.44 101 PHE A C 1
ATOM 752 O O . PHE A 1 101 ? 0.255 8.758 14.164 1 97.44 101 PHE A O 1
ATOM 759 N N . MET A 1 102 ? -0.944 9.703 12.516 1 98 102 MET A N 1
ATOM 760 C CA . MET A 1 102 ? -2.033 8.742 12.648 1 98 102 MET A CA 1
ATOM 761 C C . MET A 1 102 ? -1.535 7.316 12.414 1 98 102 MET A C 1
ATOM 763 O O . MET A 1 102 ? -2.059 6.367 12.992 1 98 102 MET A O 1
ATOM 767 N N . SER A 1 103 ? -0.542 7.129 11.586 1 97.81 103 SER A N 1
ATOM 768 C CA . SER A 1 103 ? 0.021 5.805 11.336 1 97.81 103 SER A CA 1
ATOM 769 C C . SER A 1 103 ? 0.603 5.203 12.609 1 97.81 103 SER A C 1
ATOM 771 O O . SER A 1 103 ? 0.783 3.988 12.703 1 97.81 103 SER A O 1
ATOM 773 N N . THR A 1 104 ? 0.896 6.008 13.609 1 97.5 104 THR A N 1
ATOM 774 C CA . THR A 1 104 ? 1.502 5.535 14.852 1 97.5 104 THR A CA 1
ATOM 775 C C . THR A 1 104 ? 0.43 5.199 15.883 1 97.5 104 THR A C 1
ATOM 777 O O . THR A 1 104 ? 0.698 4.496 16.859 1 97.5 104 THR A O 1
ATOM 780 N N . VAL A 1 105 ? -0.823 5.707 15.68 1 95.88 105 VAL A N 1
ATOM 781 C CA . VAL A 1 105 ? -1.793 5.539 16.75 1 95.88 105 VAL A CA 1
ATOM 782 C C . VAL A 1 105 ? -2.99 4.738 16.25 1 95.88 105 VAL A C 1
ATOM 784 O O . VAL A 1 105 ? -3.809 4.266 17.047 1 95.88 105 VAL A O 1
ATOM 787 N N . THR A 1 106 ? -3.145 4.57 14.961 1 94.62 106 THR A N 1
ATOM 788 C CA . THR A 1 106 ? -4.262 3.809 14.414 1 94.62 106 THR A CA 1
ATOM 789 C C . THR A 1 106 ? -4.125 2.328 14.758 1 94.62 106 THR A C 1
ATOM 791 O O . THR A 1 106 ? -3.141 1.686 14.383 1 94.62 106 THR A O 1
ATOM 794 N N . PRO A 1 107 ? -5.129 1.784 15.445 1 89.5 107 PRO A N 1
ATOM 795 C CA . PRO A 1 107 ? -5.062 0.353 15.75 1 89.5 107 PRO A CA 1
ATOM 796 C C . PRO A 1 107 ? -4.902 -0.51 14.5 1 89.5 107 PRO A C 1
ATOM 798 O O . PRO A 1 107 ? -5.555 -0.259 13.484 1 89.5 107 PRO A O 1
ATOM 801 N N . GLY A 1 108 ? -4.039 -1.444 14.555 1 84.5 108 GLY A N 1
ATOM 802 C CA . GLY A 1 108 ? -3.768 -2.311 13.422 1 84.5 108 GLY A CA 1
ATOM 803 C C . GLY A 1 108 ? -2.562 -1.873 12.609 1 84.5 108 GLY A C 1
ATOM 804 O O . GLY A 1 108 ? -1.931 -2.688 11.938 1 84.5 108 GLY A O 1
ATOM 805 N N . CYS A 1 109 ? -2.264 -0.674 12.484 1 87 109 CYS A N 1
ATOM 806 C CA . CYS A 1 109 ? -1.022 -0.181 11.898 1 87 109 CYS A CA 1
ATOM 807 C C . CYS A 1 109 ? 0.029 0.069 12.969 1 87 109 CYS A C 1
ATOM 809 O O . CYS A 1 109 ? 1.017 -0.664 13.062 1 87 109 CYS A O 1
ATOM 811 N N . ALA A 1 110 ? -0.231 0.926 13.805 1 85.31 110 ALA A N 1
ATOM 812 C CA . ALA A 1 110 ? 0.471 1.279 15.031 1 85.31 110 ALA A CA 1
ATOM 813 C C . ALA A 1 110 ? 1.981 1.155 14.859 1 85.31 110 ALA A C 1
ATOM 815 O O . ALA A 1 110 ? 2.643 0.437 15.609 1 85.31 110 ALA A O 1
ATOM 816 N N . CYS A 1 111 ? 2.512 1.906 13.891 1 96.38 111 CYS A N 1
ATOM 817 C CA . CYS A 1 111 ? 3.955 2.031 13.711 1 96.38 111 CYS A CA 1
ATOM 818 C C . CYS A 1 111 ? 4.609 2.6 14.961 1 96.38 111 CYS A C 1
ATOM 820 O O . CYS A 1 111 ? 3.979 3.346 15.719 1 96.38 111 CYS A O 1
ATOM 822 N N . ASP A 1 112 ? 5.855 2.266 15.164 1 97.88 112 ASP A N 1
ATOM 823 C CA . ASP A 1 112 ? 6.578 2.734 16.344 1 97.88 112 ASP A CA 1
ATOM 824 C C . ASP A 1 112 ? 7.039 4.18 16.172 1 97.88 112 ASP A C 1
ATOM 826 O O . ASP A 1 112 ? 7.258 4.891 17.141 1 97.88 112 ASP A O 1
ATOM 830 N N . GLY A 1 113 ? 7.188 4.59 14.961 1 98.56 113 GLY A N 1
ATOM 831 C CA . GLY A 1 113 ? 7.547 5.945 14.578 1 98.56 113 GLY A CA 1
ATOM 832 C C . GLY A 1 113 ? 7.094 6.316 13.18 1 98.56 113 GLY A C 1
ATOM 833 O O . GLY A 1 113 ? 6.609 5.461 12.438 1 98.56 113 GLY A O 1
ATOM 834 N N . ALA A 1 114 ? 7.23 7.578 12.852 1 98.81 114 ALA A N 1
ATOM 835 C CA . ALA A 1 114 ? 6.918 8.078 11.516 1 98.81 114 ALA A CA 1
ATOM 836 C C . ALA A 1 114 ? 7.75 9.312 11.18 1 98.81 114 ALA A C 1
ATOM 838 O O . ALA A 1 114 ? 8.164 10.055 12.078 1 98.81 114 ALA A O 1
ATOM 839 N N . VAL A 1 115 ? 8.023 9.477 9.891 1 98.81 115 VAL A N 1
ATOM 840 C CA . VAL A 1 115 ? 8.742 10.648 9.406 1 98.81 115 VAL A CA 1
ATOM 841 C C . VAL A 1 115 ? 7.992 11.266 8.234 1 98.81 115 VAL A C 1
ATOM 843 O O . VAL A 1 115 ? 7.598 10.562 7.301 1 98.81 115 VAL A O 1
ATOM 846 N N . MET A 1 116 ? 7.746 12.523 8.305 1 98.81 116 MET A N 1
ATOM 847 C CA . MET A 1 116 ? 7.191 13.297 7.199 1 98.81 116 MET A CA 1
ATOM 848 C C . MET A 1 116 ? 8.258 14.18 6.562 1 98.81 116 MET A C 1
ATOM 850 O O . MET A 1 116 ? 8.75 15.117 7.195 1 98.81 116 MET A O 1
ATOM 854 N N . LEU A 1 117 ? 8.617 13.914 5.34 1 98.69 117 LEU A N 1
ATOM 855 C CA . LEU A 1 117 ? 9.5 14.805 4.598 1 98.69 117 LEU A CA 1
ATOM 856 C C . LEU A 1 117 ? 8.734 15.992 4.031 1 98.69 117 LEU A C 1
ATOM 858 O O . LEU A 1 117 ? 7.957 15.844 3.082 1 98.69 117 LEU A O 1
ATOM 862 N N . THR A 1 118 ? 8.969 17.156 4.586 1 97.94 118 THR A N 1
ATOM 863 C CA . THR A 1 118 ? 8.273 18.359 4.18 1 97.94 118 THR A CA 1
ATOM 864 C C . THR A 1 118 ? 8.969 19.609 4.742 1 97.94 118 THR A C 1
ATOM 866 O O . THR A 1 118 ? 9.664 19.516 5.758 1 97.94 118 THR A O 1
ATOM 869 N N . ALA A 1 119 ? 8.875 20.656 3.986 1 94.69 119 ALA A N 1
ATOM 870 C CA . ALA A 1 119 ? 9.266 21.953 4.508 1 94.69 119 ALA A CA 1
ATOM 871 C C . ALA A 1 119 ? 8.055 22.875 4.664 1 94.69 119 ALA A C 1
ATOM 873 O O . ALA A 1 119 ? 8.18 24.094 4.598 1 94.69 119 ALA A O 1
ATOM 874 N N . SER A 1 120 ? 6.93 22.156 4.691 1 91.19 120 SER A N 1
ATOM 875 C CA . SER A 1 120 ? 5.676 22.875 4.875 1 91.19 120 SER A CA 1
ATOM 876 C C . SER A 1 120 ? 5.531 24 3.852 1 91.19 120 SER A C 1
ATOM 878 O O . SER A 1 120 ? 5.598 23.75 2.645 1 91.19 120 SER A O 1
ATOM 880 N N . HIS A 1 121 ? 5.461 25.328 4.406 1 87 121 HIS A N 1
ATOM 881 C CA . HIS A 1 121 ? 5.109 26.422 3.521 1 87 121 HIS A CA 1
ATOM 882 C C . HIS A 1 121 ? 6.359 27.125 2.99 1 87 121 HIS A C 1
ATOM 884 O O . HIS A 1 121 ? 6.262 28.156 2.322 1 87 121 HIS A O 1
ATOM 890 N N . LEU A 1 122 ? 7.5 26.516 3.143 1 89.31 122 LEU A N 1
ATOM 891 C CA . LEU A 1 122 ? 8.75 27.141 2.721 1 89.31 122 LEU A CA 1
ATOM 892 C C . LEU A 1 122 ? 8.914 27.062 1.207 1 89.31 122 LEU A C 1
ATOM 894 O O . LEU A 1 122 ? 8.172 26.344 0.535 1 89.31 122 LEU A O 1
ATOM 898 N N . PRO A 1 123 ? 9.875 27.812 0.712 1 90.38 123 PRO A N 1
ATOM 899 C CA . PRO A 1 123 ? 10.086 27.844 -0.738 1 90.38 123 PRO A CA 1
ATOM 900 C C . PRO A 1 123 ? 10.438 26.469 -1.305 1 90.38 123 PRO A C 1
ATOM 902 O O . PRO A 1 123 ? 10.891 25.578 -0.567 1 90.38 123 PRO A O 1
ATOM 905 N N . PRO A 1 124 ? 10.281 26.328 -2.615 1 93.94 124 PRO A N 1
ATOM 906 C CA . PRO A 1 124 ? 10.406 25.016 -3.262 1 93.94 124 PRO A CA 1
ATOM 907 C C . PRO A 1 124 ? 11.789 24.406 -3.076 1 93.94 124 PRO A C 1
ATOM 909 O O . PRO A 1 124 ? 11.938 23.172 -3.115 1 93.94 124 PRO A O 1
ATOM 912 N N . ASP A 1 125 ? 12.812 25.234 -2.891 1 95.25 125 ASP A N 1
ATOM 913 C CA . ASP A 1 125 ? 14.172 24.703 -2.82 1 95.25 125 ASP A CA 1
ATOM 914 C C . ASP A 1 125 ? 14.484 24.156 -1.429 1 95.25 125 ASP A C 1
ATOM 916 O O . ASP A 1 125 ? 15.57 23.641 -1.188 1 95.25 125 ASP A O 1
ATOM 920 N N . ARG A 1 126 ? 13.508 24.25 -0.529 1 95.06 126 ARG A N 1
ATOM 921 C CA . ARG A 1 126 ? 13.664 23.75 0.832 1 95.06 126 ARG A CA 1
ATOM 922 C C . ARG A 1 126 ? 13 22.391 0.991 1 95.06 126 ARG A C 1
ATOM 924 O O . ARG A 1 126 ? 12.117 22.031 0.211 1 95.06 126 ARG A O 1
ATOM 931 N N . ASN A 1 127 ? 13.469 21.625 1.862 1 97.56 127 ASN A N 1
ATOM 932 C CA . ASN A 1 127 ? 12.82 20.422 2.371 1 97.56 127 ASN A CA 1
ATOM 933 C C . ASN A 1 127 ? 13.109 20.219 3.855 1 97.56 127 ASN A C 1
ATOM 935 O O . ASN A 1 127 ? 13.672 21.094 4.512 1 97.56 127 ASN A O 1
ATOM 939 N N . GLY A 1 128 ? 12.586 19.188 4.434 1 97.62 128 GLY A N 1
ATOM 940 C CA . GLY A 1 128 ? 12.742 18.969 5.863 1 97.62 128 GLY A CA 1
ATOM 941 C C . GLY A 1 128 ? 12.117 17.672 6.336 1 97.62 128 GLY A C 1
ATOM 942 O O . GLY A 1 128 ? 11.742 16.812 5.523 1 97.62 128 GLY A O 1
ATOM 943 N N . CYS A 1 129 ? 12.164 17.516 7.715 1 98.38 129 CYS A N 1
ATOM 944 C CA . CYS A 1 129 ? 11.609 16.328 8.344 1 98.38 129 CYS A CA 1
ATOM 945 C C . CYS A 1 129 ? 10.859 16.672 9.617 1 98.38 129 CYS A C 1
ATOM 947 O O . CYS A 1 129 ? 11.312 17.516 10.398 1 98.38 129 CYS A O 1
ATOM 949 N N . LYS A 1 130 ? 9.688 16.078 9.742 1 97.69 130 LYS A N 1
ATOM 950 C CA . LYS A 1 130 ? 8.977 15.984 11.016 1 97.69 130 LYS A CA 1
ATOM 951 C C . LYS A 1 130 ? 8.969 14.555 11.539 1 97.69 130 LYS A C 1
ATOM 953 O O . LYS A 1 130 ? 8.789 13.609 10.766 1 97.69 130 LYS A O 1
ATOM 958 N N . PHE A 1 131 ? 9.242 14.422 12.828 1 98.31 131 PHE A N 1
ATOM 959 C CA . PHE A 1 131 ? 9.344 13.094 13.414 1 98.31 131 PHE A CA 1
ATOM 960 C C . PHE A 1 131 ? 8.234 12.867 14.43 1 98.31 131 PHE A C 1
ATOM 962 O O . PHE A 1 131 ? 7.883 13.766 15.195 1 98.31 131 PHE A O 1
ATOM 969 N N . PHE A 1 132 ? 7.711 11.609 14.422 1 97.94 132 PHE A N 1
ATOM 970 C CA . PHE A 1 132 ? 6.602 11.281 15.312 1 97.94 132 PHE A CA 1
ATOM 971 C C . PHE A 1 132 ? 6.84 9.938 16 1 97.94 132 PHE A C 1
ATOM 973 O O . PHE A 1 132 ? 7.512 9.062 15.453 1 97.94 132 PHE A O 1
ATOM 980 N N . THR A 1 133 ? 6.332 9.805 17.172 1 97.06 133 THR A N 1
ATOM 981 C CA . THR A 1 133 ? 6.066 8.547 17.859 1 97.06 133 THR A CA 1
ATOM 982 C C . THR A 1 133 ? 4.602 8.461 18.281 1 97.06 133 THR A C 1
ATOM 984 O O . THR A 1 133 ? 3.803 9.336 17.953 1 97.06 133 THR A O 1
ATOM 987 N N . ARG A 1 134 ? 4.258 7.438 19.016 1 95 134 ARG A N 1
ATOM 988 C CA . ARG A 1 134 ? 2.891 7.254 19.484 1 95 134 ARG A CA 1
ATOM 989 C C . ARG A 1 134 ? 2.494 8.352 20.469 1 95 134 ARG A C 1
ATOM 991 O O . ARG A 1 134 ? 1.306 8.633 20.641 1 95 134 ARG A O 1
ATOM 998 N N . GLN A 1 135 ? 3.473 9.023 20.969 1 91.94 135 GLN A N 1
ATOM 999 C CA . GLN A 1 135 ? 3.227 10.055 21.969 1 91.94 135 GLN A CA 1
ATOM 1000 C C . GLN A 1 135 ? 3.051 11.422 21.312 1 91.94 135 GLN A C 1
ATOM 1002 O O . GLN A 1 135 ? 2.738 12.398 22 1 91.94 135 GLN A O 1
ATOM 1007 N N . GLY A 1 136 ? 3.256 11.531 20.094 1 92.06 136 GLY A N 1
ATOM 1008 C CA . GLY A 1 136 ? 3.164 12.797 19.391 1 92.06 136 GLY A CA 1
ATOM 1009 C C . GLY A 1 136 ? 4.418 13.148 18.625 1 92.06 136 GLY A C 1
ATOM 1010 O O . GLY A 1 136 ? 5.297 12.297 18.438 1 92.06 136 GLY A O 1
ATOM 1011 N N . GLY A 1 137 ? 4.477 14.359 18.156 1 94.38 137 GLY A N 1
ATOM 1012 C CA . GLY A 1 137 ? 5.676 14.836 17.484 1 94.38 137 GLY A CA 1
ATOM 1013 C C . GLY A 1 137 ? 6.844 15.039 18.438 1 94.38 137 GLY A C 1
ATOM 1014 O O . GLY A 1 137 ? 6.652 15.352 19.609 1 94.38 137 GLY A O 1
ATOM 1015 N N . LEU A 1 138 ? 8.016 14.859 17.859 1 94.69 138 LEU A N 1
ATOM 1016 C CA . LEU A 1 138 ? 9.203 15.117 18.672 1 94.69 138 LEU A CA 1
ATOM 1017 C C . LEU A 1 138 ? 9.32 16.594 19.031 1 94.69 138 LEU A C 1
ATOM 1019 O O . LEU A 1 138 ? 8.828 17.453 18.281 1 94.69 138 LEU A O 1
ATOM 1023 N N . ASN A 1 139 ? 9.969 16.797 20.172 1 92.88 139 ASN A N 1
ATOM 1024 C CA . ASN A 1 139 ? 10.234 18.172 20.594 1 92.88 139 ASN A CA 1
ATOM 1025 C C . ASN A 1 139 ? 11.625 18.641 20.172 1 92.88 139 ASN A C 1
ATOM 1027 O O . ASN A 1 139 ? 12.414 17.844 19.656 1 92.88 139 ASN A O 1
ATOM 1031 N N . ARG A 1 140 ? 11.852 19.891 20.438 1 91.44 140 ARG A N 1
ATOM 1032 C CA . ARG A 1 140 ? 13.109 20.516 20.047 1 91.44 140 ARG A CA 1
ATOM 1033 C C . ARG A 1 140 ? 14.305 19.75 20.594 1 91.44 140 ARG A C 1
ATOM 1035 O O . ARG A 1 140 ? 15.273 19.5 19.875 1 91.44 140 ARG A O 1
ATOM 1042 N N . ASP A 1 141 ? 14.258 19.328 21.812 1 93.94 141 ASP A N 1
ATOM 1043 C CA . ASP A 1 141 ? 15.375 18.625 22.438 1 93.94 141 ASP A CA 1
ATOM 1044 C C . ASP A 1 141 ? 15.609 17.266 21.781 1 93.94 141 ASP A C 1
ATOM 1046 O O . ASP A 1 141 ? 16.75 16.859 21.594 1 93.94 141 ASP A O 1
ATOM 1050 N N . ASP A 1 142 ? 14.547 16.578 21.469 1 95.44 142 ASP A N 1
ATOM 1051 C CA . ASP A 1 142 ? 14.656 15.297 20.781 1 95.44 142 ASP A CA 1
ATOM 1052 C C . ASP A 1 142 ? 15.367 15.445 19.438 1 95.44 142 ASP A C 1
ATOM 1054 O O . ASP A 1 142 ? 16.234 14.625 19.109 1 95.44 142 ASP A O 1
ATOM 1058 N N . VAL A 1 143 ? 15.008 16.438 18.734 1 96.25 143 VAL A N 1
ATOM 1059 C CA . VAL A 1 143 ? 15.578 16.656 17.422 1 96.25 143 VAL A CA 1
ATOM 1060 C C . VAL A 1 143 ? 17.047 17.016 17.547 1 96.25 143 VAL A C 1
ATOM 1062 O O . VAL A 1 143 ? 17.875 16.625 16.703 1 96.25 143 VAL A O 1
ATOM 1065 N N . SER A 1 144 ? 17.359 17.766 18.578 1 96.19 144 SER A N 1
ATOM 1066 C CA . SER A 1 144 ? 18.766 18.078 18.844 1 96.19 144 SER A CA 1
ATOM 1067 C C . SER A 1 144 ? 19.594 16.797 19.031 1 96.19 144 SER A C 1
ATOM 1069 O O . SER A 1 144 ? 20.688 16.672 18.484 1 96.19 144 SER A O 1
ATOM 1071 N N . VAL A 1 145 ? 19.047 15.93 19.781 1 97.19 145 VAL A N 1
ATOM 1072 C CA . VAL A 1 145 ? 19.734 14.664 20.031 1 97.19 145 VAL A CA 1
ATOM 1073 C C . VAL A 1 145 ? 19.875 13.891 18.719 1 97.19 145 VAL A C 1
ATOM 1075 O O . VAL A 1 145 ? 20.922 13.297 18.438 1 97.19 145 VAL A O 1
ATOM 1078 N N . LEU A 1 146 ? 18.812 13.891 17.969 1 97 146 LEU A N 1
ATOM 1079 C CA . LEU A 1 146 ? 18.812 13.203 16.688 1 97 146 LEU A CA 1
ATOM 1080 C C . LEU A 1 146 ? 19.922 13.75 15.789 1 97 146 LEU A C 1
ATOM 1082 O O . LEU A 1 146 ? 20.625 12.984 15.133 1 97 146 LEU A O 1
ATOM 1086 N N . LEU A 1 147 ? 20.062 15.023 15.711 1 97.38 147 LEU A N 1
ATOM 1087 C CA . LEU A 1 147 ? 21.062 15.656 14.867 1 97.38 147 LEU A CA 1
ATOM 1088 C C . LEU A 1 147 ? 22.469 15.367 15.383 1 97.38 147 LEU A C 1
ATOM 1090 O O . LEU A 1 147 ? 23.406 15.234 14.594 1 97.38 147 LEU A O 1
ATOM 1094 N N . GLU A 1 148 ? 22.625 15.266 16.641 1 97.56 148 GLU A N 1
ATOM 1095 C CA . GLU A 1 148 ? 23.906 14.875 17.219 1 97.56 148 GLU A CA 1
ATOM 1096 C C . GLU A 1 148 ? 24.281 13.453 16.812 1 97.56 148 GLU A C 1
ATOM 1098 O O . GLU A 1 148 ? 25.453 13.18 16.516 1 97.56 148 GLU A O 1
ATOM 1103 N N . LEU A 1 149 ? 23.312 12.57 16.891 1 97.5 149 LEU A N 1
ATOM 1104 C CA . LEU A 1 149 ? 23.531 11.195 16.453 1 97.5 149 LEU A CA 1
ATOM 1105 C C . LEU A 1 149 ? 23.938 11.148 14.977 1 97.5 149 LEU A C 1
ATOM 1107 O O . LEU A 1 149 ? 24.859 10.414 14.602 1 97.5 149 LEU A O 1
ATOM 1111 N N . ALA A 1 150 ? 23.281 11.938 14.18 1 97.56 150 ALA A N 1
ATOM 1112 C CA . ALA A 1 150 ? 23.594 11.984 12.75 1 97.56 150 ALA A CA 1
ATOM 1113 C C . ALA A 1 150 ? 25.016 12.492 12.516 1 97.56 150 ALA A C 1
ATOM 1115 O O . ALA A 1 150 ? 25.719 12.008 11.633 1 97.56 150 ALA A O 1
ATOM 1116 N N . GLU A 1 151 ? 25.406 13.484 13.258 1 96.75 151 GLU A N 1
ATOM 1117 C CA . GLU A 1 151 ? 26.719 14.094 13.125 1 96.75 151 GLU A CA 1
ATOM 1118 C C . GLU A 1 151 ? 27.828 13.141 13.594 1 96.75 151 GLU A C 1
ATOM 1120 O O . GLU A 1 151 ? 28.844 12.969 12.914 1 96.75 151 GLU A O 1
ATOM 1125 N N . SER A 1 152 ? 27.609 12.5 14.703 1 96.5 152 SER A N 1
ATOM 1126 C CA . SER A 1 152 ? 28.641 11.664 15.32 1 96.5 152 SER A CA 1
ATOM 1127 C C . SER A 1 152 ? 28.734 10.305 14.625 1 96.5 152 SER A C 1
ATOM 1129 O O . SER A 1 152 ? 29.781 9.648 14.68 1 96.5 152 SER A O 1
ATOM 1131 N N . GLY A 1 153 ? 27.594 9.844 14.125 1 95.44 153 GLY A N 1
ATOM 1132 C CA . GLY A 1 153 ? 27.562 8.516 13.531 1 95.44 153 GLY A CA 1
ATOM 1133 C C . GLY A 1 153 ? 27.359 7.41 14.555 1 95.44 153 GLY A C 1
ATOM 1134 O O . GLY A 1 153 ? 27.656 6.246 14.281 1 95.44 153 GLY A O 1
ATOM 1135 N N . ASP A 1 154 ? 26.938 7.867 15.703 1 96.06 154 ASP A N 1
ATOM 1136 C CA . ASP A 1 154 ? 26.641 6.879 16.734 1 96.06 154 ASP A CA 1
ATOM 1137 C C . ASP A 1 154 ? 25.312 6.176 16.469 1 96.06 154 ASP A C 1
ATOM 1139 O O . ASP A 1 154 ? 24.344 6.359 17.219 1 96.06 154 ASP A O 1
ATOM 1143 N N . PHE A 1 155 ? 25.375 5.305 15.461 1 96.38 155 PHE A N 1
ATOM 1144 C CA . PHE A 1 155 ? 24.188 4.562 15.031 1 96.38 155 PHE A CA 1
ATOM 1145 C C . PHE A 1 155 ? 24.125 3.203 15.711 1 96.38 155 PHE A C 1
ATOM 1147 O O . PHE A 1 155 ? 24.891 2.928 16.641 1 96.38 155 PHE A O 1
ATOM 1154 N N . LEU A 1 156 ? 23.156 2.396 15.359 1 93.5 156 LEU A N 1
ATOM 1155 C CA . LEU A 1 156 ? 23.047 1.03 15.867 1 93.5 156 LEU A CA 1
ATOM 1156 C C . LEU A 1 156 ? 24.172 0.157 15.312 1 93.5 156 LEU A C 1
ATOM 1158 O O . LEU A 1 156 ? 24.547 0.284 14.141 1 93.5 156 LEU A O 1
ATOM 1162 N N . PRO A 1 157 ? 24.812 -0.628 16.016 1 84 157 PRO A N 1
ATOM 1163 C CA . PRO A 1 157 ? 26.016 -1.377 15.633 1 84 157 PRO A CA 1
ATOM 1164 C C . PRO A 1 157 ? 25.719 -2.494 14.633 1 84 157 PRO A C 1
ATOM 1166 O O . PRO A 1 157 ? 26.531 -2.773 13.758 1 84 157 PRO A O 1
ATOM 1169 N N . THR A 1 158 ? 24.672 -3.246 14.766 1 77.31 158 THR A N 1
ATOM 1170 C CA . THR A 1 158 ? 24.438 -4.445 13.961 1 77.31 158 THR A CA 1
ATOM 1171 C C . THR A 1 158 ? 23.688 -4.102 12.68 1 77.31 158 THR A C 1
ATOM 1173 O O . THR A 1 158 ? 22.594 -3.549 12.719 1 77.31 158 THR A O 1
ATOM 1176 N N . PRO A 1 159 ? 24.422 -4.414 11.633 1 81.38 159 PRO A N 1
ATOM 1177 C CA . PRO A 1 159 ? 23.734 -4.227 10.359 1 81.38 159 PRO A CA 1
ATOM 1178 C C . PRO A 1 159 ? 22.516 -5.145 10.203 1 81.38 159 PRO A C 1
ATOM 1180 O O . PRO A 1 159 ? 22.531 -6.273 10.695 1 81.38 159 PRO A O 1
ATOM 1183 N N . GLY A 1 160 ? 21.484 -4.52 9.766 1 84.06 160 GLY A N 1
ATOM 1184 C CA . GLY A 1 160 ? 20.297 -5.301 9.469 1 84.06 160 GLY A CA 1
ATOM 1185 C C . GLY A 1 160 ? 19.781 -5.09 8.062 1 84.06 160 GLY A C 1
ATOM 1186 O O . GLY A 1 160 ? 20.453 -4.477 7.23 1 84.06 160 GLY A O 1
ATOM 1187 N N . THR A 1 161 ? 18.766 -5.906 7.703 1 87.06 161 THR A N 1
ATOM 1188 C CA . THR A 1 161 ? 18.078 -5.77 6.422 1 87.06 161 THR A CA 1
ATOM 1189 C C . THR A 1 161 ? 16.578 -5.648 6.621 1 87.06 161 THR A C 1
ATOM 1191 O O . THR A 1 161 ? 15.859 -6.652 6.605 1 87.06 161 THR A O 1
ATOM 1194 N N . GLY A 1 162 ? 16.312 -4.371 6.785 1 92 162 GLY A N 1
ATOM 1195 C CA . GLY A 1 162 ? 14.883 -4.137 6.957 1 92 162 GLY A CA 1
ATOM 1196 C C . GLY A 1 162 ? 14.117 -4.109 5.645 1 92 162 GLY A C 1
ATOM 1197 O O . GLY A 1 162 ? 14.688 -3.795 4.598 1 92 162 GLY A O 1
ATOM 1198 N N . LEU A 1 163 ? 12.852 -4.426 5.711 1 93.44 163 LEU A N 1
ATOM 1199 C CA . LEU A 1 163 ? 11.984 -4.434 4.539 1 93.44 163 LEU A CA 1
ATOM 1200 C C . LEU A 1 163 ? 11.352 -3.062 4.328 1 93.44 163 LEU A C 1
ATOM 1202 O O . LEU A 1 163 ? 10.859 -2.447 5.273 1 93.44 163 LEU A O 1
ATOM 1206 N N . ILE A 1 164 ? 11.477 -2.539 3.117 1 95.88 164 ILE A N 1
ATOM 1207 C CA . ILE A 1 164 ? 10.719 -1.361 2.709 1 95.88 164 ILE A CA 1
ATOM 1208 C C . ILE A 1 164 ? 9.477 -1.789 1.929 1 95.88 164 ILE A C 1
ATOM 1210 O O . ILE A 1 164 ? 9.586 -2.424 0.877 1 95.88 164 ILE A O 1
ATOM 1214 N N . MET A 1 165 ? 8.305 -1.436 2.42 1 95.31 165 MET A N 1
ATOM 1215 C CA . MET A 1 165 ? 7.051 -1.905 1.838 1 95.31 165 MET A CA 1
ATOM 1216 C C . MET A 1 165 ? 6.117 -0.736 1.544 1 95.31 165 MET A C 1
ATOM 1218 O O . MET A 1 165 ? 5.785 0.041 2.441 1 95.31 165 MET A O 1
ATOM 1222 N N . PRO A 1 166 ? 5.68 -0.558 0.264 1 96.25 166 PRO A N 1
ATOM 1223 C CA . PRO A 1 166 ? 4.684 0.475 -0.028 1 96.25 166 PRO A CA 1
ATOM 1224 C C . PRO A 1 166 ? 3.33 0.19 0.622 1 96.25 166 PRO A C 1
ATOM 1226 O O . PRO A 1 166 ? 2.814 -0.926 0.518 1 96.25 166 PRO A O 1
ATOM 1229 N N . VAL A 1 167 ? 2.789 1.153 1.335 1 96.31 167 VAL A N 1
ATOM 1230 C CA . VAL A 1 167 ? 1.516 1.067 2.041 1 96.31 167 VAL A CA 1
ATOM 1231 C C . VAL A 1 167 ? 0.671 2.303 1.734 1 96.31 167 VAL A C 1
ATOM 1233 O O . VAL A 1 167 ? 1.164 3.432 1.801 1 96.31 167 VAL A O 1
ATOM 1236 N N . ASP A 1 168 ? -0.587 2.111 1.368 1 96.44 168 ASP A N 1
ATOM 1237 C CA . ASP A 1 168 ? -1.484 3.236 1.126 1 96.44 168 ASP A CA 1
ATOM 1238 C C . ASP A 1 168 ? -2.26 3.604 2.389 1 96.44 168 ASP A C 1
ATOM 1240 O O . ASP A 1 168 ? -3.484 3.455 2.438 1 96.44 168 ASP A O 1
ATOM 1244 N N . PHE A 1 169 ? -1.557 4.168 3.342 1 97.44 169 PHE A N 1
ATOM 1245 C CA . PHE A 1 169 ? -2.18 4.555 4.605 1 97.44 169 PHE A CA 1
ATOM 1246 C C . PHE A 1 169 ? -3.09 5.762 4.414 1 97.44 169 PHE A C 1
ATOM 1248 O O . PHE A 1 169 ? -3.973 6.016 5.234 1 97.44 169 PHE A O 1
ATOM 1255 N N . MET A 1 170 ? -2.891 6.523 3.299 1 98.12 170 MET A N 1
ATOM 1256 C CA . MET A 1 170 ? -3.742 7.684 3.047 1 98.12 170 MET A CA 1
ATOM 1257 C C . MET A 1 170 ? -5.199 7.262 2.879 1 98.12 170 MET A C 1
ATOM 1259 O O . MET A 1 170 ? -6.109 8 3.256 1 98.12 170 MET A O 1
ATOM 1263 N N . THR A 1 171 ? -5.398 6.094 2.373 1 97.06 171 THR A N 1
ATOM 1264 C CA . THR A 1 171 ? -6.758 5.566 2.26 1 97.06 171 THR A CA 1
ATOM 1265 C C . THR A 1 171 ? -7.375 5.371 3.641 1 97.06 171 THR A C 1
ATOM 1267 O O . THR A 1 171 ? -8.547 5.691 3.854 1 97.06 171 THR A O 1
ATOM 1270 N N . VAL A 1 172 ? -6.602 4.848 4.594 1 96.38 172 VAL A N 1
ATOM 1271 C CA . VAL A 1 172 ? -7.051 4.629 5.965 1 96.38 172 VAL A CA 1
ATOM 1272 C C . VAL A 1 172 ? -7.348 5.969 6.637 1 96.38 172 VAL A C 1
ATOM 1274 O O . VAL A 1 172 ? -8.406 6.148 7.234 1 96.38 172 VAL A O 1
ATOM 1277 N N . TYR A 1 173 ? -6.461 6.867 6.449 1 98.12 173 TYR A N 1
ATOM 1278 C CA . TYR A 1 173 ? -6.602 8.195 7.031 1 98.12 173 TYR A CA 1
ATOM 1279 C C . TYR A 1 173 ? -7.832 8.906 6.477 1 98.12 173 TYR A C 1
ATOM 1281 O O . TYR A 1 173 ? -8.625 9.477 7.234 1 98.12 173 TYR A O 1
ATOM 1289 N N . ALA A 1 174 ? -8.023 8.914 5.184 1 98.44 174 ALA A N 1
ATOM 1290 C CA . ALA A 1 174 ? -9.18 9.539 4.551 1 98.44 174 ALA A CA 1
ATOM 1291 C C . ALA A 1 174 ? -10.484 8.93 5.07 1 98.44 174 ALA A C 1
ATOM 1293 O O . ALA A 1 174 ? -11.445 9.648 5.332 1 98.44 174 ALA A O 1
ATOM 1294 N N . ARG A 1 175 ? -10.508 7.609 5.246 1 97.31 175 ARG A N 1
ATOM 1295 C CA . ARG A 1 175 ? -11.695 6.934 5.754 1 97.31 175 ARG A CA 1
ATOM 1296 C C . ARG A 1 175 ? -12.016 7.391 7.172 1 97.31 175 ARG A C 1
ATOM 1298 O O . ARG A 1 175 ? -13.188 7.492 7.543 1 97.31 175 ARG A O 1
ATOM 1305 N N . GLN A 1 176 ? -11 7.582 7.938 1 97 176 GLN A N 1
ATOM 1306 C CA . GLN A 1 176 ? -11.211 8.078 9.297 1 97 176 GLN A CA 1
ATOM 1307 C C . GLN A 1 176 ? -11.891 9.445 9.281 1 97 176 GLN A C 1
ATOM 1309 O O . GLN A 1 176 ? -12.781 9.703 10.086 1 97 176 GLN A O 1
ATOM 1314 N N . LEU A 1 177 ? -11.461 10.312 8.359 1 98.5 177 LEU A N 1
ATOM 1315 C CA . LEU A 1 177 ? -12.078 11.633 8.227 1 98.5 177 LEU A CA 1
ATOM 1316 C C . LEU A 1 177 ? -13.531 11.508 7.77 1 98.5 177 LEU A C 1
ATOM 1318 O O . LEU A 1 177 ? -14.414 12.188 8.297 1 98.5 177 LEU A O 1
ATOM 1322 N N . VAL A 1 178 ? -13.766 10.625 6.793 1 98.69 178 VAL A N 1
ATOM 1323 C CA . VAL A 1 178 ? -15.102 10.398 6.266 1 98.69 178 VAL A CA 1
ATOM 1324 C C . VAL A 1 178 ? -16.031 9.938 7.387 1 98.69 178 VAL A C 1
ATOM 1326 O O . VAL A 1 178 ? -17.125 10.477 7.551 1 98.69 178 VAL A O 1
ATOM 1329 N N . GLU A 1 179 ? -15.578 8.961 8.156 1 97.75 179 GLU A N 1
ATOM 1330 C CA . GLU A 1 179 ? -16.391 8.422 9.234 1 97.75 179 GLU A CA 1
ATOM 1331 C C . GLU A 1 179 ? -16.656 9.477 10.305 1 97.75 179 GLU A C 1
ATOM 1333 O O . GLU A 1 179 ? -17.75 9.516 10.875 1 97.75 179 GLU A O 1
ATOM 1338 N N . ARG A 1 180 ? -15.695 10.281 10.57 1 97.44 180 ARG A N 1
ATOM 1339 C CA . ARG A 1 180 ? -15.875 11.352 11.547 1 97.44 180 ARG A CA 1
ATOM 1340 C C . ARG A 1 180 ? -16.953 12.328 11.086 1 97.44 180 ARG A C 1
ATOM 1342 O O . ARG A 1 180 ? -17.781 12.766 11.891 1 97.44 180 ARG A O 1
ATOM 1349 N N . ILE A 1 181 ? -16.922 12.688 9.812 1 98.44 181 ILE A N 1
ATOM 1350 C CA . ILE A 1 181 ? -17.875 13.641 9.273 1 98.44 181 ILE A CA 1
ATOM 1351 C C . ILE A 1 181 ? -19.281 13.008 9.258 1 98.44 181 ILE A C 1
ATOM 1353 O O . ILE A 1 181 ? -20.25 13.648 9.656 1 98.44 181 ILE A O 1
ATOM 1357 N N . ARG A 1 182 ? -19.359 11.727 8.82 1 98.31 182 ARG A N 1
ATOM 1358 C CA . ARG A 1 182 ? -20.641 11.023 8.828 1 98.31 182 ARG A CA 1
ATOM 1359 C C . ARG A 1 182 ? -21.25 11.008 10.227 1 98.31 182 ARG A C 1
ATOM 1361 O O . ARG A 1 182 ? -22.406 11.383 10.406 1 98.31 182 ARG A O 1
ATOM 1368 N N . SER A 1 183 ? -20.469 10.641 11.203 1 97.56 183 SER A N 1
ATOM 1369 C CA . SER A 1 183 ? -20.953 10.547 12.578 1 97.56 183 SER A CA 1
ATOM 1370 C C . SER A 1 183 ? -21.266 11.922 13.148 1 97.56 183 SER A C 1
ATOM 1372 O O . SER A 1 183 ? -22.234 12.078 13.906 1 97.56 183 SER A O 1
ATOM 1374 N N . GLY A 1 184 ? -20.484 12.891 12.805 1 96.75 184 GLY A N 1
ATOM 1375 C CA . GLY A 1 184 ? -20.688 14.242 13.312 1 96.75 184 GLY A CA 1
ATOM 1376 C C . GLY A 1 184 ? -21.953 14.898 12.773 1 96.75 184 GLY A C 1
ATOM 1377 O O . GLY A 1 184 ? -22.656 15.586 13.508 1 96.75 184 GLY A O 1
ATOM 1378 N N . VAL A 1 185 ? -22.156 14.688 11.5 1 96.69 185 VAL A N 1
ATOM 1379 C CA . VAL A 1 185 ? -23.344 15.289 10.883 1 96.69 185 VAL A CA 1
ATOM 1380 C C . VAL A 1 185 ? -24.578 14.5 11.281 1 96.69 185 VAL A C 1
ATOM 1382 O O . VAL A 1 185 ? -25.625 15.094 11.562 1 96.69 185 VAL A O 1
ATOM 1385 N N . ASP A 1 186 ? -24.422 13.141 11.289 1 95.94 186 ASP A N 1
ATOM 1386 C CA . ASP A 1 186 ? -25.516 12.25 11.625 1 95.94 186 ASP A CA 1
ATOM 1387 C C . ASP A 1 186 ? -26.781 12.609 10.844 1 95.94 186 ASP A C 1
ATOM 1389 O O . ASP A 1 186 ? -27.844 12.844 11.438 1 95.94 186 ASP A O 1
ATOM 1393 N N . HIS A 1 187 ? -26.641 12.672 9.602 1 93.94 187 HIS A N 1
ATOM 1394 C CA . HIS A 1 187 ? -27.734 13.094 8.727 1 93.94 187 HIS A CA 1
ATOM 1395 C C . HIS A 1 187 ? -28.891 12.102 8.773 1 93.94 187 HIS A C 1
ATOM 1397 O O . HIS A 1 187 ? -28.688 10.891 8.617 1 93.94 187 HIS A O 1
ATOM 1403 N N . PRO A 1 188 ? -30.062 12.547 8.93 1 93.56 188 PRO A N 1
ATOM 1404 C CA . PRO A 1 188 ? -31.203 11.641 9.125 1 93.56 188 PRO A CA 1
ATOM 1405 C C . PRO A 1 188 ? -31.594 10.898 7.848 1 93.56 188 PRO A C 1
ATOM 1407 O O . PRO A 1 188 ? -31.953 9.719 7.906 1 93.56 188 PRO A O 1
ATOM 1410 N N . GLU A 1 189 ? -31.5 11.516 6.742 1 93.94 189 GLU A N 1
ATOM 1411 C CA . GLU A 1 189 ? -31.984 10.93 5.496 1 93.94 189 GLU A CA 1
ATOM 1412 C C . GLU A 1 189 ? -30.828 10.312 4.703 1 93.94 189 GLU A C 1
ATOM 1414 O O . GLU A 1 189 ? -31.016 9.32 3.994 1 93.94 189 GLU A O 1
ATOM 1419 N N . HIS A 1 190 ? -29.688 11.023 4.754 1 95.44 190 HIS A N 1
ATOM 1420 C CA . HI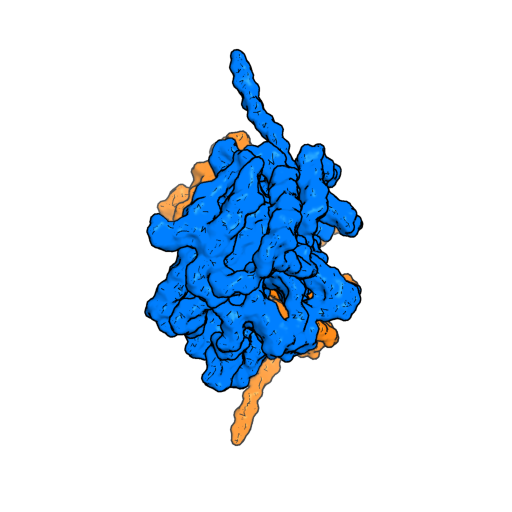S A 1 190 ? -28.547 10.57 3.98 1 95.44 190 HIS A CA 1
ATOM 1421 C C . HIS A 1 190 ? -27.328 10.352 4.875 1 95.44 190 HIS A C 1
ATOM 1423 O O . HIS A 1 190 ? -26.312 11.031 4.715 1 95.44 190 HIS A O 1
ATOM 1429 N N . PRO A 1 191 ? -27.328 9.367 5.664 1 96.19 191 PRO A N 1
ATOM 1430 C CA . PRO A 1 191 ? -26.25 9.164 6.633 1 96.19 191 PRO A CA 1
ATOM 1431 C C . PRO A 1 191 ? -24.906 8.875 5.965 1 96.19 191 PRO A C 1
ATOM 1433 O O . PRO A 1 191 ? -23.859 9.227 6.504 1 96.19 191 PRO A O 1
ATOM 1436 N N . GLU A 1 192 ? -24.922 8.273 4.719 1 97.12 192 GLU A N 1
ATOM 1437 C CA . GLU A 1 192 ? -23.688 7.914 4.031 1 97.12 192 GLU A CA 1
ATOM 1438 C C . GLU A 1 192 ? -23.172 9.078 3.186 1 97.12 192 GLU A C 1
ATOM 1440 O O . GLU A 1 192 ? -21.984 9.125 2.846 1 97.12 192 GLU A O 1
ATOM 1445 N N . ARG A 1 193 ? -24.047 9.977 2.834 1 98.12 193 ARG A N 1
ATOM 1446 C CA . ARG A 1 193 ? -23.703 11.109 1.987 1 98.12 193 ARG A CA 1
ATOM 1447 C C . ARG A 1 193 ? -24.203 12.414 2.594 1 98.12 193 ARG A C 1
ATOM 1449 O O . ARG A 1 193 ? -24.969 13.148 1.958 1 98.12 193 ARG A O 1
ATOM 1456 N N . PRO A 1 194 ? -23.656 12.758 3.766 1 98 194 PRO A N 1
ATOM 1457 C CA . PRO A 1 194 ? -24.219 13.883 4.531 1 98 194 PRO A CA 1
ATOM 1458 C C . PRO A 1 194 ? -23.922 15.234 3.891 1 98 194 PRO A C 1
ATOM 1460 O O . PRO A 1 194 ? -24.484 16.25 4.301 1 98 194 PRO A O 1
ATOM 1463 N N . LEU A 1 195 ? -23.078 15.336 2.869 1 98.31 195 LEU A N 1
ATOM 1464 C CA . LEU A 1 195 ? -22.734 16.609 2.242 1 98.31 195 LEU A CA 1
ATOM 1465 C C . LEU A 1 195 ? -23.422 16.75 0.89 1 98.31 195 LEU A C 1
ATOM 1467 O O . LEU A 1 195 ? -23.125 17.672 0.127 1 98.31 195 LEU A O 1
ATOM 1471 N N . GLN A 1 196 ? -24.312 15.766 0.648 1 96.75 196 GLN A N 1
ATOM 1472 C CA . GLN A 1 196 ? -25.078 15.836 -0.593 1 96.75 196 GLN A CA 1
ATOM 1473 C C . GLN A 1 196 ? -25.781 17.188 -0.723 1 96.75 196 GLN A C 1
ATOM 1475 O O . GLN A 1 196 ? -26.391 17.656 0.235 1 96.75 196 GLN A O 1
ATOM 1480 N N . GLY A 1 197 ? -25.688 17.812 -1.958 1 95.25 197 GLY A N 1
ATOM 1481 C CA . GLY A 1 197 ? -26.328 19.094 -2.219 1 95.25 197 GLY A CA 1
ATOM 1482 C C . GLY A 1 197 ? -25.422 20.281 -1.944 1 95.25 197 GLY A C 1
ATOM 1483 O O . GLY A 1 197 ? -25.75 21.422 -2.279 1 95.25 197 GLY A O 1
ATOM 1484 N N . LEU A 1 198 ? -24.266 20.078 -1.37 1 97 198 LEU A N 1
ATOM 1485 C CA . LEU A 1 198 ? -23.281 21.125 -1.129 1 97 198 LEU A CA 1
ATOM 1486 C C . LEU A 1 198 ? -22.203 21.125 -2.199 1 97 198 LEU A C 1
ATOM 1488 O O . LEU A 1 198 ? -21.719 20.062 -2.592 1 97 198 LEU A O 1
ATOM 1492 N N . ARG A 1 199 ? -21.984 22.203 -2.734 1 98 199 ARG A N 1
ATOM 1493 C CA . ARG A 1 199 ? -20.812 22.375 -3.598 1 98 199 ARG A CA 1
ATOM 1494 C C . ARG A 1 199 ? -19.625 22.922 -2.811 1 98 199 ARG A C 1
ATOM 1496 O O . ARG A 1 199 ? -19.688 24.031 -2.277 1 98 199 ARG A O 1
ATOM 1503 N N . ILE A 1 200 ? -18.547 22.219 -2.684 1 98.75 200 ILE A N 1
ATOM 1504 C CA . ILE A 1 200 ? -17.344 22.547 -1.909 1 98.75 200 ILE A CA 1
ATOM 1505 C C . ILE A 1 200 ? -16.125 22.5 -2.812 1 98.75 200 ILE A C 1
ATOM 1507 O O . ILE A 1 200 ? -15.828 21.484 -3.426 1 98.75 200 ILE A O 1
ATOM 1511 N N . VAL A 1 201 ? -15.398 23.594 -2.865 1 98.69 201 VAL A N 1
ATOM 1512 C CA . VAL A 1 201 ? -14.203 23.672 -3.707 1 98.69 201 VAL A CA 1
ATOM 1513 C C . VAL A 1 201 ? -12.953 23.562 -2.844 1 98.69 201 VAL A C 1
ATOM 1515 O O . VAL A 1 201 ? -12.898 24.125 -1.749 1 98.69 201 VAL A O 1
ATOM 1518 N N . VAL A 1 202 ? -11.984 22.781 -3.365 1 98.75 202 VAL A N 1
ATOM 1519 C CA . VAL A 1 202 ? -10.711 22.641 -2.676 1 98.75 202 VAL A CA 1
ATOM 1520 C C . VAL A 1 202 ? -9.586 23.203 -3.539 1 98.75 202 VAL A C 1
ATOM 1522 O O . VAL A 1 202 ? -9.539 22.969 -4.746 1 98.75 202 VAL A O 1
ATOM 1525 N N . ASP A 1 203 ? -8.789 24.031 -2.951 1 98.69 203 ASP A N 1
ATOM 1526 C CA . ASP A 1 203 ? -7.492 24.438 -3.488 1 98.69 203 ASP A CA 1
ATOM 1527 C C . ASP A 1 203 ? -6.355 23.703 -2.77 1 98.69 203 ASP A C 1
ATOM 1529 O O . ASP A 1 203 ? -6.008 24.062 -1.64 1 98.69 203 ASP A O 1
ATOM 1533 N N . ALA A 1 204 ? -5.75 22.75 -3.424 1 98 204 ALA A N 1
ATOM 1534 C CA . ALA A 1 204 ? -4.73 21.938 -2.775 1 98 204 ALA A CA 1
ATOM 1535 C C . ALA A 1 204 ? -3.354 22.578 -2.885 1 98 204 ALA A C 1
ATOM 1537 O O . ALA A 1 204 ? -2.369 22.062 -2.359 1 98 204 ALA A O 1
ATOM 1538 N N . GLY A 1 205 ? -3.236 23.719 -3.58 1 96.81 205 GLY A N 1
ATOM 1539 C CA . GLY A 1 205 ? -1.981 24.438 -3.717 1 96.81 205 GLY A CA 1
ATOM 1540 C C . GLY A 1 205 ? -0.872 23.609 -4.324 1 96.81 205 GLY A C 1
ATOM 1541 O O . GLY A 1 205 ? 0.306 23.812 -4.031 1 96.81 205 GLY A O 1
ATOM 1542 N N . ASN A 1 206 ? -1.247 22.516 -5.016 1 97.62 206 ASN A N 1
ATOM 1543 C CA . ASN A 1 206 ? -0.323 21.578 -5.656 1 97.62 206 ASN A CA 1
ATOM 1544 C C . ASN A 1 206 ? 0.469 20.781 -4.629 1 97.62 206 ASN A C 1
ATOM 1546 O O . ASN A 1 206 ? 1.532 20.234 -4.941 1 97.62 206 ASN A O 1
ATOM 1550 N N . GLY A 1 207 ? 0.012 20.812 -3.34 1 97.56 207 GLY A N 1
ATOM 1551 C CA . GLY A 1 207 ? 0.599 19.969 -2.309 1 97.56 207 GLY A CA 1
ATOM 1552 C C . GLY A 1 207 ? -0.046 18.594 -2.217 1 97.56 207 GLY A C 1
ATOM 1553 O O . GLY A 1 207 ? -0.434 18.016 -3.234 1 97.56 207 GLY A O 1
ATOM 1554 N N . ALA A 1 208 ? -0.125 18.094 -1.016 1 97.81 208 ALA A N 1
ATOM 1555 C CA . ALA A 1 208 ? -0.641 16.75 -0.783 1 97.81 208 ALA A CA 1
ATOM 1556 C C . ALA A 1 208 ? -2.137 16.781 -0.478 1 97.81 208 ALA A C 1
ATOM 1558 O O . ALA A 1 208 ? -2.75 15.734 -0.245 1 97.81 208 ALA A O 1
ATOM 1559 N N . GLY A 1 209 ? -2.793 17.875 -0.552 1 97.94 209 GLY A N 1
ATOM 1560 C CA . GLY A 1 209 ? -4.16 18.031 -0.08 1 97.94 209 GLY A CA 1
ATOM 1561 C C . GLY A 1 209 ? -5.195 17.562 -1.09 1 97.94 209 GLY A C 1
ATOM 1562 O O . GLY A 1 209 ? -6.395 17.562 -0.799 1 97.94 209 GLY A O 1
ATOM 1563 N N . GLY A 1 210 ? -4.77 17.109 -2.303 1 97.88 210 GLY A N 1
ATOM 1564 C CA . GLY A 1 210 ? -5.688 16.688 -3.344 1 97.88 210 GLY A CA 1
ATOM 1565 C C . GLY A 1 210 ? -6.566 15.523 -2.922 1 97.88 210 GLY A C 1
ATOM 1566 O O . GLY A 1 210 ? -7.699 15.391 -3.385 1 97.88 210 GLY A O 1
ATOM 1567 N N . PHE A 1 211 ? -6.125 14.656 -2.012 1 98 211 PHE A N 1
ATOM 1568 C CA . PHE A 1 211 ? -6.863 13.477 -1.569 1 98 211 PHE A CA 1
ATOM 1569 C C . PHE A 1 211 ? -8.195 13.875 -0.951 1 98 211 PHE A C 1
ATOM 1571 O O . PHE A 1 211 ? -9.141 13.078 -0.93 1 98 211 PHE A O 1
ATOM 1578 N N . PHE A 1 212 ? -8.289 15.094 -0.442 1 98.69 212 PHE A N 1
ATOM 1579 C CA . PHE A 1 212 ? -9.477 15.531 0.279 1 98.69 212 PHE A CA 1
ATOM 1580 C C . PHE A 1 212 ? -10.688 15.594 -0.654 1 98.69 212 PHE A C 1
ATOM 1582 O O . PHE A 1 212 ? -11.828 15.438 -0.216 1 98.69 212 PHE A O 1
ATOM 1589 N N . VAL A 1 213 ? -10.445 15.766 -1.953 1 98.69 213 VAL A N 1
ATOM 1590 C CA . VAL A 1 213 ? -11.516 15.883 -2.939 1 98.69 213 VAL A CA 1
ATOM 1591 C C . VAL A 1 213 ? -12.094 14.5 -3.238 1 98.69 213 VAL A C 1
ATOM 1593 O O . VAL A 1 213 ? -13.258 14.234 -2.926 1 98.69 213 VAL A O 1
ATOM 1596 N N . ASP A 1 214 ? -11.266 13.602 -3.705 1 98 214 ASP A N 1
ATOM 1597 C CA . ASP A 1 214 ? -11.773 12.336 -4.227 1 98 214 ASP A CA 1
ATOM 1598 C C . ASP A 1 214 ? -11.969 11.32 -3.109 1 98 214 ASP A C 1
ATOM 1600 O O . ASP A 1 214 ? -12.82 10.438 -3.209 1 98 214 ASP A O 1
ATOM 1604 N N . ARG A 1 215 ? -11.273 11.484 -1.974 1 98.25 215 ARG A N 1
ATOM 1605 C CA . ARG A 1 215 ? -11.305 10.422 -0.974 1 98.25 215 ARG A CA 1
ATOM 1606 C C . ARG A 1 215 ? -12.102 10.852 0.253 1 98.25 215 ARG A C 1
ATOM 1608 O O . ARG A 1 215 ? -12.461 10.023 1.091 1 98.25 215 ARG A O 1
ATOM 1615 N N . VAL A 1 216 ? -12.406 12.133 0.392 1 98.69 216 VAL A N 1
ATOM 1616 C CA . VAL A 1 216 ? -13.156 12.57 1.564 1 98.69 216 VAL A CA 1
ATOM 1617 C C . VAL A 1 216 ? -14.469 13.211 1.128 1 98.69 216 VAL A C 1
ATOM 1619 O O . VAL A 1 216 ? -15.547 12.672 1.382 1 98.69 216 VAL A O 1
ATOM 1622 N N . LEU A 1 217 ? -14.398 14.203 0.284 1 98.88 217 LEU A N 1
ATOM 1623 C CA . LEU A 1 217 ? -15.578 14.992 -0.03 1 98.88 217 LEU A CA 1
ATOM 1624 C C . LEU A 1 217 ? -16.531 14.219 -0.932 1 98.88 217 LEU A C 1
ATOM 1626 O O . LEU A 1 217 ? -17.734 14.164 -0.673 1 98.88 217 LEU A O 1
ATOM 1630 N N . GLN A 1 218 ? -16.016 13.625 -1.992 1 98.75 218 GLN A N 1
ATOM 1631 C CA . GLN A 1 218 ? -16.875 12.961 -2.971 1 98.75 218 GLN A CA 1
ATOM 1632 C C . GLN A 1 218 ? -17.594 11.766 -2.35 1 98.75 218 GLN A C 1
ATOM 1634 O O . GLN A 1 218 ? -18.797 11.594 -2.545 1 98.75 218 GLN A O 1
ATOM 1639 N N . PRO A 1 219 ? -16.891 10.938 -1.526 1 98.31 219 PRO A N 1
ATOM 1640 C CA . PRO A 1 219 ? -17.609 9.852 -0.851 1 98.31 219 PRO A CA 1
ATOM 1641 C C . PRO A 1 219 ? -18.734 10.352 0.054 1 98.31 219 PRO A C 1
ATOM 1643 O O . PRO A 1 219 ? -19.688 9.625 0.316 1 98.31 219 PRO A O 1
ATOM 1646 N N . LEU A 1 220 ? -18.625 11.555 0.466 1 98.69 220 LEU A N 1
ATOM 1647 C CA . LEU A 1 220 ? -19.609 12.141 1.371 1 98.69 220 LEU A CA 1
ATOM 1648 C C . LEU A 1 220 ? -20.75 12.805 0.591 1 98.69 220 LEU A C 1
ATOM 1650 O O . LEU A 1 220 ? -21.688 13.328 1.185 1 98.69 220 LEU A O 1
ATOM 1654 N N . GLY A 1 221 ? -20.625 12.812 -0.745 1 98.56 221 GLY A N 1
ATOM 1655 C CA . GLY A 1 221 ? -21.719 13.273 -1.595 1 98.56 221 GLY A CA 1
ATOM 1656 C C . GLY A 1 221 ? -21.547 14.703 -2.059 1 98.56 221 GLY A C 1
ATOM 1657 O O . GLY A 1 221 ? -22.375 15.227 -2.809 1 98.56 221 GLY A O 1
ATOM 1658 N N . ALA A 1 222 ? -20.469 15.383 -1.718 1 98.69 222 ALA A N 1
ATOM 1659 C CA . ALA A 1 222 ? -20.266 16.781 -2.096 1 98.69 222 ALA A CA 1
ATOM 1660 C C . ALA A 1 222 ? -19.969 16.906 -3.584 1 98.69 222 ALA A C 1
ATOM 1662 O O . ALA A 1 222 ? -19.312 16.031 -4.168 1 98.69 222 ALA A O 1
ATOM 1663 N N . ASP A 1 223 ? -20.484 17.922 -4.16 1 98.62 223 ASP A N 1
ATOM 1664 C CA . ASP A 1 223 ? -20.047 18.344 -5.488 1 98.62 223 ASP A CA 1
ATOM 1665 C C . ASP A 1 223 ? -18.734 19.125 -5.406 1 98.62 223 ASP A C 1
ATOM 1667 O O . ASP A 1 223 ? -18.688 20.203 -4.816 1 98.62 223 ASP A O 1
ATOM 1671 N N . THR A 1 224 ? -17.672 18.672 -6.051 1 98.75 224 THR A N 1
ATOM 1672 C CA . THR A 1 224 ? -16.359 19.297 -5.895 1 98.75 224 THR A CA 1
ATOM 1673 C C . THR A 1 224 ? -15.938 19.984 -7.188 1 98.75 224 THR A C 1
ATOM 1675 O O . THR A 1 224 ? -14.758 20.297 -7.371 1 98.75 224 THR A O 1
ATOM 1678 N N . THR A 1 225 ? -16.875 20.172 -8.039 1 98 225 THR A N 1
ATOM 1679 C CA . THR A 1 225 ? -16.594 20.875 -9.289 1 98 225 THR A CA 1
ATOM 1680 C C . THR A 1 225 ? -15.992 22.25 -9.016 1 98 225 THR A C 1
ATOM 1682 O O . THR A 1 225 ? -16.516 23.016 -8.219 1 98 225 THR A O 1
ATOM 1685 N N . GLY A 1 226 ? -14.914 22.547 -9.656 1 98.12 226 GLY A N 1
ATOM 1686 C CA . GLY A 1 226 ? -14.258 23.828 -9.492 1 98.12 226 GLY A CA 1
ATOM 1687 C C . GLY A 1 226 ? -13.031 23.766 -8.594 1 98.12 226 GLY A C 1
ATOM 1688 O O . GLY A 1 226 ? -12.312 24.75 -8.453 1 98.12 226 GLY A O 1
ATOM 1689 N N . SER A 1 227 ? -12.773 22.547 -7.965 1 98.69 227 SER A N 1
ATOM 1690 C CA . SER A 1 227 ? -11.539 22.375 -7.207 1 98.69 227 SER A CA 1
ATOM 1691 C C . SER A 1 227 ? -10.312 22.562 -8.094 1 98.69 227 SER A C 1
ATOM 1693 O O . SER A 1 227 ? -10.367 22.312 -9.297 1 98.69 227 SER A O 1
ATOM 1695 N N . GLN A 1 228 ? -9.242 23.062 -7.465 1 98.38 228 GLN A N 1
ATOM 1696 C CA . GLN A 1 228 ? -8.125 23.484 -8.305 1 98.38 228 GLN A CA 1
ATOM 1697 C C . GLN A 1 228 ? -6.793 23.078 -7.68 1 98.38 228 GLN A C 1
ATOM 1699 O O . GLN A 1 228 ? -6.719 22.812 -6.48 1 98.38 228 GLN A O 1
ATOM 1704 N N . TYR A 1 229 ? -5.777 23.016 -8.57 1 98.19 229 TYR A N 1
ATOM 1705 C CA . TYR A 1 229 ? -4.391 22.75 -8.211 1 98.19 229 TYR A CA 1
ATOM 1706 C C . TYR A 1 229 ? -4.273 21.453 -7.422 1 98.19 229 TYR A C 1
ATOM 1708 O O . TYR A 1 229 ? -3.518 21.359 -6.453 1 98.19 229 TYR A O 1
ATOM 1716 N N . LEU A 1 230 ? -5.012 20.406 -7.867 1 98.12 230 LEU A N 1
ATOM 1717 C CA . LEU A 1 230 ? -5.125 19.125 -7.168 1 98.12 230 LEU A CA 1
ATOM 1718 C C . LEU A 1 230 ? -3.922 18.234 -7.461 1 98.12 230 LEU A C 1
ATOM 1720 O O . LEU A 1 230 ? -3.59 17.359 -6.672 1 98.12 230 LEU A O 1
ATOM 1724 N N . GLU A 1 231 ? -3.273 18.453 -8.547 1 97.19 231 GLU A N 1
ATOM 1725 C CA . GLU A 1 231 ? -2.123 17.641 -8.938 1 97.19 231 GLU A CA 1
ATOM 1726 C C . GLU A 1 231 ? -0.864 18.078 -8.195 1 97.19 231 GLU A C 1
ATOM 1728 O O . GLU A 1 231 ? -0.488 19.266 -8.234 1 97.19 231 GLU A O 1
ATOM 1733 N N . PRO A 1 232 ? -0.183 17.141 -7.523 1 97.88 232 PRO A N 1
ATOM 1734 C CA . PRO A 1 232 ? 1.05 17.5 -6.82 1 97.88 232 PRO A CA 1
ATOM 1735 C C . PRO A 1 232 ? 2.131 18.031 -7.758 1 97.88 232 PRO A C 1
ATOM 1737 O O . PRO A 1 232 ? 2.363 17.469 -8.828 1 97.88 232 PRO A O 1
ATOM 1740 N N . ASP A 1 233 ? 2.666 19.141 -7.434 1 97.75 233 ASP A N 1
ATOM 1741 C CA . ASP A 1 233 ? 3.756 19.781 -8.148 1 97.75 233 ASP A CA 1
ATOM 1742 C C . ASP A 1 233 ? 4.613 20.625 -7.203 1 97.75 233 ASP A C 1
ATOM 1744 O O . ASP A 1 233 ? 4.195 21.703 -6.766 1 97.75 233 ASP A O 1
ATOM 1748 N N . GLY A 1 234 ? 5.82 20.188 -6.957 1 96.75 234 GLY A N 1
ATOM 1749 C CA . GLY A 1 234 ? 6.684 20.781 -5.945 1 96.75 234 GLY A CA 1
ATOM 1750 C C . GLY A 1 234 ? 7.215 22.141 -6.34 1 96.75 234 GLY A C 1
ATOM 1751 O O . GLY A 1 234 ? 7.824 22.844 -5.52 1 96.75 234 GLY A O 1
ATOM 1752 N N . SER A 1 235 ? 6.98 22.594 -7.535 1 96.31 235 SER A N 1
ATOM 1753 C CA . SER A 1 235 ? 7.359 23.953 -7.949 1 96.31 235 SER A CA 1
ATOM 1754 C C . SER A 1 235 ? 6.32 24.969 -7.52 1 96.31 235 SER A C 1
ATOM 1756 O O . SER A 1 235 ? 6.562 26.172 -7.594 1 96.31 235 SER A O 1
ATOM 1758 N N . PHE A 1 236 ? 5.18 24.578 -7.117 1 96.25 236 PHE A N 1
ATOM 1759 C CA . PHE A 1 236 ? 4.086 25.422 -6.656 1 96.25 236 PHE A CA 1
ATOM 1760 C C . PHE A 1 236 ? 3.807 26.547 -7.656 1 96.25 236 PHE A C 1
ATOM 1762 O O . PHE A 1 236 ? 3.854 27.719 -7.301 1 96.25 236 PHE A O 1
ATOM 1769 N N . PRO A 1 237 ? 3.357 26.203 -8.836 1 96.44 237 PRO A N 1
ATOM 1770 C CA . PRO A 1 237 ? 3.324 27.156 -9.945 1 96.44 237 PRO A CA 1
ATOM 1771 C C . PRO A 1 237 ? 2.207 28.188 -9.805 1 96.44 237 PRO A C 1
ATOM 1773 O O . PRO A 1 237 ? 2.264 29.25 -10.422 1 96.44 237 PRO A O 1
ATOM 1776 N N . ASN A 1 238 ? 1.223 27.938 -8.969 1 96.25 238 ASN A N 1
ATOM 1777 C CA . ASN A 1 238 ? 0.023 28.766 -9 1 96.25 238 ASN A CA 1
ATOM 1778 C C . ASN A 1 238 ? 0.045 29.828 -7.906 1 96.25 238 ASN A C 1
ATOM 1780 O O . ASN A 1 238 ? -0.347 30.969 -8.141 1 96.25 238 ASN A O 1
ATOM 1784 N N . HIS A 1 239 ? 0.482 29.484 -6.762 1 94.56 239 HIS A N 1
ATOM 1785 C CA . HIS A 1 239 ? 0.671 30.406 -5.648 1 94.56 239 HIS A CA 1
ATOM 1786 C C . HIS A 1 239 ? 1.529 29.781 -4.555 1 94.56 239 HIS A C 1
ATOM 1788 O O . HIS A 1 239 ? 1.747 28.562 -4.551 1 94.56 239 HIS A O 1
ATOM 1794 N N . VAL A 1 240 ? 1.938 30.641 -3.645 1 90.75 240 VAL A N 1
ATOM 1795 C CA . VAL A 1 240 ? 2.633 30.141 -2.463 1 90.75 240 VAL A CA 1
ATOM 1796 C C . VAL A 1 240 ? 1.713 29.219 -1.675 1 90.75 240 VAL A C 1
ATOM 1798 O O . VAL A 1 240 ? 0.535 29.516 -1.477 1 90.75 240 VAL A O 1
ATOM 1801 N N . PRO A 1 241 ? 2.174 28.047 -1.353 1 86.81 241 PRO A N 1
ATOM 1802 C CA . PRO A 1 241 ? 1.305 27.062 -0.702 1 86.81 241 PRO A CA 1
ATOM 1803 C C . PRO A 1 241 ? 1.131 27.328 0.792 1 86.81 241 PRO A C 1
ATOM 1805 O O . PRO A 1 241 ? 1.495 26.484 1.618 1 86.81 241 PRO A O 1
ATOM 1808 N N . ASN A 1 242 ? 0.602 28.391 1.149 1 91.62 242 ASN A N 1
ATOM 1809 C CA . ASN A 1 242 ? 0.386 28.875 2.504 1 91.62 242 ASN A CA 1
ATOM 1810 C C . ASN A 1 242 ? -1.012 29.469 2.668 1 91.62 242 ASN A C 1
ATOM 1812 O O . ASN A 1 242 ? -1.311 30.531 2.115 1 91.62 242 ASN A O 1
ATOM 1816 N N . PRO A 1 243 ? -1.784 28.891 3.469 1 91.88 243 PRO A N 1
ATOM 1817 C CA . PRO A 1 243 ? -3.17 29.344 3.633 1 91.88 243 PRO A CA 1
ATOM 1818 C C . PRO A 1 243 ? -3.27 30.719 4.258 1 91.88 243 PRO A C 1
ATOM 1820 O O . PRO A 1 243 ? -4.34 31.344 4.242 1 91.88 243 PRO A O 1
ATOM 1823 N N . GLU A 1 244 ? -2.199 31.234 4.781 1 87.31 244 GLU A N 1
ATOM 1824 C CA . GLU A 1 244 ? -2.197 32.594 5.344 1 87.31 244 GLU A CA 1
ATOM 1825 C C . GLU A 1 244 ? -1.894 33.625 4.273 1 87.31 244 GLU A C 1
ATOM 1827 O O . GLU A 1 244 ? -2.172 34.812 4.461 1 87.31 244 GLU A O 1
ATOM 1832 N N . HIS A 1 245 ? -1.35 33.188 3.275 1 90.56 245 HIS A N 1
ATOM 1833 C CA . HIS A 1 245 ? -0.881 34.125 2.264 1 90.56 245 HIS A CA 1
ATOM 1834 C C . HIS A 1 245 ? -2.043 34.688 1.459 1 90.56 245 HIS A C 1
ATOM 1836 O O . HIS A 1 245 ? -2.953 33.969 1.068 1 90.56 245 HIS A O 1
ATOM 1842 N N . PRO A 1 246 ? -1.982 36 1.176 1 92.25 246 PRO A N 1
ATOM 1843 C CA . PRO A 1 246 ? -3.086 36.656 0.463 1 92.25 246 PRO A CA 1
ATOM 1844 C C . PRO A 1 246 ? -3.334 36.062 -0.917 1 92.25 246 PRO A C 1
ATOM 1846 O O . PRO A 1 246 ? -4.48 35.969 -1.356 1 92.25 246 PRO A O 1
ATOM 1849 N N . ASP A 1 247 ? -2.299 35.625 -1.556 1 95.12 247 ASP A N 1
ATOM 1850 C CA . ASP A 1 247 ? -2.447 35.062 -2.896 1 95.12 247 ASP A CA 1
ATOM 1851 C C . ASP A 1 247 ? -3.234 33.75 -2.867 1 95.12 247 ASP A C 1
ATOM 1853 O O . ASP A 1 247 ? -4.062 33.5 -3.744 1 95.12 247 ASP A O 1
ATOM 1857 N N . ALA A 1 248 ? -2.947 32.938 -1.926 1 95.56 248 ALA A N 1
ATOM 1858 C CA . ALA A 1 248 ? -3.662 31.672 -1.79 1 95.56 248 ALA A CA 1
ATOM 1859 C C . ALA A 1 248 ? -5.141 31.906 -1.487 1 95.56 248 ALA A C 1
ATOM 1861 O O . ALA A 1 248 ? -6.012 31.281 -2.088 1 95.56 248 ALA A O 1
ATOM 1862 N N . MET A 1 249 ? -5.402 32.812 -0.639 1 96.94 249 MET A N 1
ATOM 1863 C CA . MET A 1 249 ? -6.773 33.125 -0.249 1 96.94 249 MET A CA 1
ATOM 1864 C C . MET A 1 249 ? -7.539 33.75 -1.406 1 96.94 249 MET A C 1
ATOM 1866 O O . MET A 1 249 ? -8.719 33.469 -1.611 1 96.94 249 MET A O 1
ATOM 1870 N N . ALA A 1 250 ? -6.84 34.594 -2.109 1 97.31 250 ALA A N 1
ATOM 1871 C CA . ALA A 1 250 ? -7.48 35.219 -3.262 1 97.31 250 ALA A CA 1
ATOM 1872 C C . ALA A 1 250 ? -7.844 34.188 -4.32 1 97.31 250 ALA A C 1
ATOM 1874 O O . ALA A 1 250 ? -8.914 34.25 -4.934 1 97.31 250 ALA A O 1
ATOM 1875 N N . ALA A 1 251 ? -6.918 33.312 -4.531 1 97.81 251 ALA A N 1
ATOM 1876 C CA . ALA A 1 251 ? -7.172 32.25 -5.504 1 97.81 251 ALA A CA 1
ATOM 1877 C C . ALA A 1 251 ? -8.383 31.406 -5.105 1 97.81 251 ALA A C 1
ATOM 1879 O O . ALA A 1 251 ? -9.234 31.094 -5.945 1 97.81 251 ALA A O 1
ATOM 1880 N N . LEU A 1 252 ? -8.477 31.078 -3.889 1 98 252 LEU A N 1
ATOM 1881 C CA . LEU A 1 252 ? -9.609 30.297 -3.408 1 98 252 LEU A CA 1
ATOM 1882 C C . LEU A 1 252 ? -10.906 31.094 -3.506 1 98 252 LEU A C 1
ATOM 1884 O O . LEU A 1 252 ? -11.945 30.547 -3.896 1 98 252 LEU A O 1
ATOM 1888 N N . ARG A 1 253 ? -10.852 32.312 -3.139 1 98.12 253 ARG A N 1
ATOM 1889 C CA . ARG A 1 253 ? -12.031 33.156 -3.205 1 98.12 253 ARG A CA 1
ATOM 1890 C C . ARG A 1 253 ? -12.586 33.25 -4.625 1 98.12 253 ARG A C 1
ATOM 1892 O O . ARG A 1 253 ? -13.797 33.188 -4.832 1 98.12 253 ARG A O 1
ATOM 1899 N N . ARG A 1 254 ? -11.695 33.375 -5.574 1 98.31 254 ARG A N 1
ATOM 1900 C CA . ARG A 1 254 ? -12.094 33.438 -6.977 1 98.31 254 ARG A CA 1
ATOM 1901 C C . ARG A 1 254 ? -12.797 32.125 -7.379 1 98.31 254 ARG A C 1
ATOM 1903 O O . ARG A 1 254 ? -13.812 32.156 -8.078 1 98.31 254 ARG A O 1
ATOM 1910 N N . ALA A 1 255 ? -12.289 31.047 -6.918 1 98.19 255 ALA A N 1
ATOM 1911 C CA . ALA A 1 255 ? -12.883 29.75 -7.254 1 98.19 255 ALA A CA 1
ATOM 1912 C C . ALA A 1 255 ? -14.273 29.609 -6.641 1 98.19 255 ALA A C 1
ATOM 1914 O O . ALA A 1 255 ? -15.203 29.156 -7.301 1 98.19 255 ALA A O 1
ATOM 1915 N N . VAL A 1 256 ? -14.391 29.969 -5.383 1 98.31 256 VAL A N 1
ATOM 1916 C CA . VAL A 1 256 ? -15.664 29.875 -4.676 1 98.31 256 VAL A CA 1
ATOM 1917 C C . VAL A 1 256 ? -16.703 30.734 -5.375 1 98.31 256 VAL A C 1
ATOM 1919 O O . VAL A 1 256 ? -17.844 30.297 -5.586 1 98.31 256 VAL A O 1
ATOM 1922 N N . THR A 1 257 ? -16.328 31.891 -5.723 1 97.81 257 THR A N 1
ATOM 1923 C CA . THR A 1 257 ? -17.234 32.844 -6.359 1 97.81 257 THR A CA 1
ATOM 1924 C C . THR A 1 257 ? -17.609 32.375 -7.762 1 97.81 257 THR A C 1
ATOM 1926 O O . THR A 1 257 ? -18.781 32.375 -8.133 1 97.81 257 THR A O 1
ATOM 1929 N N . ALA A 1 258 ? -16.641 31.969 -8.516 1 97.81 258 ALA A N 1
ATOM 1930 C CA . ALA A 1 258 ? -16.844 31.531 -9.891 1 97.81 258 ALA A CA 1
ATOM 1931 C C . ALA A 1 258 ? -17.75 30.312 -9.961 1 97.81 258 ALA A C 1
ATOM 1933 O O . ALA A 1 258 ? -18.547 30.172 -10.891 1 97.81 258 ALA A O 1
ATOM 1934 N N . GLN A 1 259 ? -17.641 29.484 -8.938 1 97.56 259 GLN A N 1
ATOM 1935 C CA . GLN A 1 259 ? -18.391 28.234 -8.945 1 97.56 259 GLN A CA 1
ATOM 1936 C C . GLN A 1 259 ? -19.656 28.344 -8.109 1 97.56 259 GLN A C 1
ATOM 1938 O O . GLN A 1 259 ? -20.406 27.359 -7.977 1 97.56 259 GLN A O 1
ATOM 1943 N N . ARG A 1 260 ? -19.906 29.516 -7.492 1 97.44 260 ARG A N 1
ATOM 1944 C CA . ARG A 1 260 ? -21 29.688 -6.551 1 97.44 260 ARG A CA 1
ATOM 1945 C C . ARG A 1 260 ? -21.016 28.562 -5.508 1 97.44 260 ARG A C 1
ATOM 1947 O O . ARG A 1 260 ? -22.047 27.938 -5.281 1 97.44 260 ARG A O 1
ATOM 1954 N N . ALA A 1 261 ? -19.812 28.297 -5.031 1 98 261 ALA A N 1
ATOM 1955 C CA . ALA A 1 261 ? -19.656 27.219 -4.059 1 98 261 ALA A CA 1
ATOM 1956 C C . ALA A 1 261 ? -20.203 27.625 -2.693 1 98 261 ALA A C 1
ATOM 1958 O O . ALA A 1 261 ? -20.281 28.812 -2.379 1 98 261 ALA A O 1
ATOM 1959 N N . ASN A 1 262 ? -20.609 26.609 -1.933 1 97.25 262 ASN A N 1
ATOM 1960 C CA . ASN A 1 262 ? -21.094 26.859 -0.577 1 97.25 262 ASN A CA 1
ATOM 1961 C C . ASN A 1 262 ? -19.938 27.062 0.401 1 97.25 262 ASN A C 1
ATOM 1963 O O . ASN A 1 262 ? -20.109 27.672 1.456 1 97.25 262 ASN A O 1
ATOM 1967 N N . PHE A 1 263 ? -18.812 26.547 0.011 1 97.88 263 PHE A N 1
ATOM 1968 C CA . PHE A 1 263 ? -17.656 26.547 0.908 1 97.88 263 PHE A CA 1
ATOM 1969 C C . PHE A 1 263 ? -16.375 26.25 0.141 1 97.88 263 PHE A C 1
ATOM 1971 O O . PHE A 1 263 ? -16.391 25.562 -0.878 1 97.88 263 PHE A O 1
ATOM 1978 N N . GLY A 1 264 ? -15.297 26.875 0.536 1 98.62 264 GLY A N 1
ATOM 1979 C CA . GLY A 1 264 ? -13.984 26.609 -0.029 1 98.62 264 GLY A CA 1
ATOM 1980 C C . GLY A 1 264 ? -12.945 26.266 1.018 1 98.62 264 GLY A C 1
ATOM 1981 O O . GLY A 1 264 ? -12.977 26.781 2.135 1 98.62 264 GLY A O 1
ATOM 1982 N N . ILE A 1 265 ? -11.992 25.375 0.647 1 98.75 265 ILE A N 1
ATOM 1983 C CA . ILE A 1 265 ? -10.93 24.938 1.542 1 98.75 265 ILE A CA 1
ATOM 1984 C C . ILE A 1 265 ? -9.578 25.109 0.847 1 98.75 265 ILE A C 1
ATOM 1986 O O . ILE A 1 265 ? -9.438 24.766 -0.332 1 98.75 265 ILE A O 1
ATOM 1990 N N . VAL A 1 266 ? -8.594 25.641 1.536 1 98.62 266 VAL A N 1
ATOM 1991 C CA . VAL A 1 266 ? -7.227 25.703 1.023 1 98.62 266 VAL A CA 1
ATOM 1992 C C . VAL A 1 266 ? -6.273 25.047 2.018 1 98.62 266 VAL A C 1
ATOM 1994 O O . VAL A 1 266 ? -6.418 25.203 3.23 1 98.62 266 VAL A O 1
ATOM 1997 N N . PHE A 1 267 ? -5.348 24.188 1.521 1 97.88 267 PHE A N 1
ATOM 1998 C CA . PHE A 1 267 ? -4.371 23.484 2.342 1 97.88 267 PHE A CA 1
ATOM 1999 C C . PHE A 1 267 ? -2.959 23.969 2.039 1 97.88 267 PHE A C 1
ATOM 2001 O O . PHE A 1 267 ? -2.699 24.5 0.959 1 97.88 267 PHE A O 1
ATOM 2008 N N . ASP A 1 268 ? -2.09 23.828 3.016 1 96.94 268 ASP A N 1
ATOM 2009 C CA . ASP A 1 268 ? -0.667 23.922 2.705 1 96.94 268 ASP A CA 1
ATOM 2010 C C . ASP A 1 268 ? -0.121 22.594 2.197 1 96.94 268 ASP A C 1
ATOM 2012 O O . ASP A 1 268 ? -0.871 21.625 2.045 1 96.94 268 ASP A O 1
ATOM 2016 N N . PRO A 1 269 ? 1.179 22.469 1.908 1 96.31 269 PRO A N 1
ATOM 2017 C CA . PRO A 1 269 ? 1.674 21.312 1.145 1 96.31 269 PRO A CA 1
ATOM 2018 C C . PRO A 1 269 ? 1.52 20 1.897 1 96.31 269 PRO A C 1
ATOM 2020 O O . PRO A 1 269 ? 1.317 18.953 1.278 1 96.31 269 PRO A O 1
ATOM 2023 N N . ASP A 1 270 ? 1.654 20.031 3.213 1 97.62 270 ASP A N 1
ATOM 2024 C CA . ASP A 1 270 ? 1.595 18.781 3.961 1 97.62 270 ASP A CA 1
ATOM 2025 C C . ASP A 1 270 ? 0.303 18.688 4.77 1 97.62 270 ASP A C 1
ATOM 2027 O O . ASP A 1 270 ? 0.163 17.812 5.625 1 97.62 270 ASP A O 1
ATOM 2031 N N . VAL A 1 271 ? -0.634 19.594 4.664 1 98.12 271 VAL A N 1
ATOM 2032 C CA . VAL A 1 271 ? -2.033 19.531 5.07 1 98.12 271 VAL A CA 1
ATOM 2033 C C . VAL A 1 271 ? -2.139 19.656 6.59 1 98.12 271 VAL A C 1
ATOM 2035 O O . VAL A 1 271 ? -3.113 19.203 7.191 1 98.12 271 VAL A O 1
ATOM 2038 N N . ASP A 1 272 ? -1.078 20.156 7.219 1 97.19 272 ASP A N 1
ATOM 2039 C CA . ASP A 1 272 ? -1.24 20.375 8.648 1 97.19 272 ASP A CA 1
ATOM 2040 C C . ASP A 1 272 ? -1.79 21.766 8.938 1 97.19 272 ASP A C 1
ATOM 2042 O O . ASP A 1 272 ? -2.211 22.062 10.062 1 97.19 272 ASP A O 1
ATOM 2046 N N . ARG A 1 273 ? -1.891 22.609 7.871 1 97.44 273 ARG A N 1
ATOM 2047 C CA . ARG A 1 273 ? -2.596 23.891 7.953 1 97.44 273 ARG A CA 1
ATOM 2048 C C . ARG A 1 273 ? -3.738 23.938 6.941 1 97.44 273 ARG A C 1
ATOM 2050 O O . ARG A 1 273 ? -3.656 23.344 5.871 1 97.44 273 ARG A O 1
ATOM 2057 N N . ALA A 1 274 ? -4.754 24.766 7.34 1 97.75 274 ALA A N 1
ATOM 2058 C CA . ALA A 1 274 ? -5.859 24.984 6.41 1 97.75 274 ALA A CA 1
ATOM 2059 C C . ALA A 1 274 ? -6.559 26.312 6.684 1 97.75 274 ALA A C 1
ATOM 2061 O O . ALA A 1 274 ? -6.387 26.891 7.754 1 97.75 274 ALA A O 1
ATOM 2062 N N . ALA A 1 275 ? -7.223 26.797 5.715 1 98.12 275 ALA A N 1
ATOM 2063 C CA . ALA A 1 275 ? -8.133 27.922 5.789 1 98.12 275 ALA A CA 1
ATOM 2064 C C . ALA A 1 275 ? -9.352 27.719 4.887 1 98.12 275 ALA A C 1
ATOM 2066 O O . ALA A 1 275 ? -9.43 26.719 4.172 1 98.12 275 ALA A O 1
ATOM 2067 N N . ALA A 1 276 ? -10.312 28.625 4.996 1 98.12 276 ALA A N 1
ATOM 2068 C CA . ALA A 1 276 ? -11.547 28.438 4.25 1 98.12 276 ALA A CA 1
ATOM 2069 C C . ALA A 1 276 ? -12.102 29.766 3.742 1 98.12 276 ALA A C 1
ATOM 2071 O O . ALA A 1 276 ? -11.578 30.828 4.07 1 98.12 276 ALA A O 1
ATOM 2072 N N . VAL A 1 277 ? -13.016 29.625 2.816 1 97.62 277 VAL A N 1
ATOM 2073 C CA . VAL A 1 277 ? -13.781 30.75 2.297 1 97.62 277 VAL A CA 1
ATOM 2074 C C . VAL A 1 277 ? -15.266 30.406 2.291 1 97.62 277 VAL A C 1
ATOM 2076 O O . VAL A 1 277 ? -15.656 29.312 1.883 1 97.62 277 VAL A O 1
ATOM 2079 N N . GLU A 1 278 ? -16.078 31.328 2.777 1 95.94 278 GLU A N 1
ATOM 2080 C CA . GLU A 1 278 ? -17.516 31.141 2.797 1 95.94 278 GLU A CA 1
ATOM 2081 C C . GLU A 1 278 ? -18.125 31.422 1.429 1 95.94 278 GLU A C 1
ATOM 2083 O O . GLU A 1 278 ? -17.453 31.938 0.535 1 95.94 278 GLU A O 1
ATOM 2088 N N . ALA A 1 279 ? -19.422 31.141 1.344 1 95.25 279 ALA A N 1
ATOM 2089 C CA . ALA A 1 279 ? -20.156 31.281 0.082 1 95.25 279 ALA A CA 1
ATOM 2090 C C . ALA A 1 279 ? -20.156 32.719 -0.404 1 95.25 279 ALA A C 1
ATOM 2092 O O . ALA A 1 279 ? -20.125 32.969 -1.609 1 95.25 279 ALA A O 1
ATOM 2093 N N . ASP A 1 280 ? -20.109 33.625 0.477 1 94.06 280 ASP A N 1
ATOM 2094 C CA . ASP A 1 280 ? -20.188 35.031 0.11 1 94.06 280 ASP A CA 1
ATOM 2095 C C . ASP A 1 280 ? -18.797 35.625 -0.183 1 94.06 280 ASP A C 1
ATOM 2097 O O . ASP A 1 280 ? -18.656 36.812 -0.416 1 94.06 280 ASP A O 1
ATOM 2101 N N . GLY A 1 281 ? -17.766 34.781 -0.036 1 94.94 281 GLY A N 1
ATOM 2102 C CA . GLY A 1 281 ? -16.422 35.219 -0.399 1 94.94 281 GLY A CA 1
ATOM 2103 C C . GLY A 1 281 ? -15.594 35.625 0.796 1 94.94 281 GLY A C 1
ATOM 2104 O O . GLY A 1 281 ? -14.391 35.875 0.663 1 94.94 281 GLY A O 1
ATOM 2105 N N . ARG A 1 282 ? -16.156 35.625 1.91 1 94.81 282 ARG A N 1
ATOM 2106 C CA . ARG A 1 282 ? -15.414 36 3.102 1 94.81 282 ARG A CA 1
ATOM 2107 C C . ARG A 1 282 ? -14.438 34.906 3.508 1 94.81 282 ARG A C 1
ATOM 2109 O O . ARG A 1 282 ? -14.797 33.719 3.539 1 94.81 282 ARG A O 1
ATOM 2116 N N . ALA A 1 283 ? -13.266 35.406 3.832 1 95.75 283 ALA A N 1
ATOM 2117 C CA . ALA A 1 283 ? -12.219 34.469 4.234 1 95.75 283 ALA A CA 1
ATOM 2118 C C . ALA A 1 283 ? -12.406 34.031 5.68 1 95.75 283 ALA A C 1
ATOM 2120 O O . ALA A 1 283 ? -12.789 34.844 6.539 1 95.75 283 ALA A O 1
ATOM 2121 N N . ILE A 1 284 ? -12.297 32.781 5.883 1 96.44 284 ILE A N 1
ATOM 2122 C CA . ILE A 1 284 ? -12.188 32.188 7.219 1 96.44 284 ILE A CA 1
ATOM 2123 C C . ILE A 1 284 ? -10.742 31.766 7.477 1 96.44 284 ILE A C 1
ATOM 2125 O O . ILE A 1 284 ? -10.391 30.609 7.273 1 96.44 284 ILE A O 1
ATOM 2129 N N . ASN A 1 285 ? -9.945 32.656 7.871 1 96 285 ASN A N 1
ATOM 2130 C CA . ASN A 1 285 ? -8.547 32.469 8.227 1 96 285 ASN A CA 1
ATOM 2131 C C . ASN A 1 285 ? -8.141 33.344 9.398 1 96 285 ASN A C 1
ATOM 2133 O O . ASN A 1 285 ? -8.953 34.125 9.906 1 96 285 ASN A O 1
ATOM 2137 N N . ARG A 1 286 ? -7.031 33.094 9.977 1 95.56 286 ARG A N 1
ATOM 2138 C CA . ARG A 1 286 ? -6.5 33.906 11.078 1 95.56 286 ARG A CA 1
ATOM 2139 C C . ARG A 1 286 ? -7.484 33.969 12.242 1 95.56 286 ARG A C 1
ATOM 2141 O O . ARG A 1 286 ? -7.965 32.938 12.703 1 95.56 286 ARG A O 1
ATOM 2148 N N . ASN A 1 287 ? -7.848 35.188 12.68 1 96.88 287 ASN A N 1
ATOM 2149 C CA . ASN A 1 287 ? -8.695 35.312 13.859 1 96.88 287 ASN A CA 1
ATOM 2150 C C . ASN A 1 287 ? -10.078 34.719 13.633 1 96.88 287 ASN A C 1
ATOM 2152 O O . ASN A 1 287 ? -10.68 34.156 14.547 1 96.88 287 ASN A O 1
ATOM 2156 N N . ARG A 1 288 ? -10.594 34.812 12.453 1 96.88 288 ARG A N 1
ATOM 2157 C CA . ARG A 1 288 ? -11.914 34.281 12.156 1 96.88 288 ARG A CA 1
ATOM 2158 C C . ARG A 1 288 ? -11.914 32.75 12.266 1 96.88 288 ARG A C 1
ATOM 2160 O O . ARG A 1 288 ? -12.883 32.156 12.758 1 96.88 288 ARG A O 1
ATOM 2167 N N . LEU A 1 289 ? -10.852 32.188 11.781 1 97.88 289 LEU A N 1
ATOM 2168 C CA . LEU A 1 289 ? -10.727 30.734 11.883 1 97.88 289 LEU A CA 1
ATOM 2169 C C . LEU A 1 289 ? -10.656 30.281 13.344 1 97.88 289 LEU A C 1
ATOM 2171 O O . LEU A 1 289 ? -11.32 29.328 13.734 1 97.88 289 LEU A O 1
ATOM 2175 N N . VAL A 1 290 ? -9.875 30.984 14.141 1 98.5 290 VAL A N 1
ATOM 2176 C CA . VAL A 1 290 ? -9.758 30.703 15.562 1 98.5 290 VAL A CA 1
ATOM 2177 C C . VAL A 1 290 ? -11.117 30.859 16.25 1 98.5 290 VAL A C 1
ATOM 2179 O O . VAL A 1 290 ? -11.516 30.031 17.062 1 98.5 290 VAL A O 1
ATOM 2182 N N . ALA A 1 291 ? -11.805 31.906 15.859 1 98.5 291 ALA A N 1
ATOM 2183 C CA . ALA A 1 291 ? -13.109 32.188 16.453 1 98.5 291 ALA A CA 1
ATOM 2184 C C . ALA A 1 291 ? -14.102 31.078 16.172 1 98.5 291 ALA A C 1
ATOM 2186 O O . ALA A 1 291 ? -14.812 30.625 17.062 1 98.5 291 ALA A O 1
ATOM 2187 N N . LEU A 1 292 ? -14.109 30.672 14.953 1 97.69 292 LEU A N 1
ATOM 2188 C CA . LEU A 1 292 ? -15.047 29.625 14.562 1 97.69 292 LEU A CA 1
ATOM 2189 C C . LEU A 1 292 ? -14.727 28.312 15.273 1 97.69 292 LEU A C 1
ATOM 2191 O O . LEU A 1 292 ? -15.625 27.641 15.781 1 97.69 292 LEU A O 1
ATOM 2195 N N . ALA A 1 293 ? -13.453 27.938 15.305 1 98.12 293 ALA A N 1
ATOM 2196 C CA . ALA A 1 293 ? -13.039 26.734 16 1 98.12 293 ALA A CA 1
ATOM 2197 C C . ALA A 1 293 ? -13.367 26.812 17.484 1 98.12 293 ALA A C 1
ATOM 2199 O O . ALA A 1 293 ? -13.844 25.828 18.078 1 98.12 293 ALA A O 1
ATOM 2200 N N . ALA A 1 294 ? -13.141 27.953 18.078 1 98.5 294 ALA A N 1
ATOM 2201 C CA . ALA A 1 294 ? -13.438 28.172 19.5 1 98.5 294 ALA A CA 1
ATOM 2202 C C . ALA A 1 294 ? -14.93 28.031 19.766 1 98.5 294 ALA A C 1
ATOM 2204 O O . ALA A 1 294 ? -15.336 27.422 20.75 1 98.5 294 ALA A O 1
ATOM 2205 N N . ALA A 1 295 ? -15.711 28.625 18.891 1 97.81 295 ALA A N 1
ATOM 2206 C CA . ALA A 1 295 ? -17.156 28.547 19.062 1 97.81 295 ALA A CA 1
ATOM 2207 C C . ALA A 1 295 ? -17.641 27.094 19.047 1 97.81 295 ALA A C 1
ATOM 2209 O O . ALA A 1 295 ? -18.484 26.719 19.875 1 97.81 295 ALA A O 1
ATOM 2210 N N . MET A 1 296 ? -17.125 26.328 18.156 1 96.31 296 MET A N 1
ATOM 2211 C CA . MET A 1 296 ? -17.5 24.922 18.031 1 96.31 296 MET A CA 1
ATOM 2212 C C . MET A 1 296 ? -17.078 24.141 19.281 1 96.31 296 MET A C 1
ATOM 2214 O O . MET A 1 296 ? -17.875 23.406 19.859 1 96.31 296 MET A O 1
ATOM 2218 N N . VAL A 1 297 ? -15.883 24.344 19.766 1 97.69 297 VAL A N 1
ATOM 2219 C CA . VAL A 1 297 ? -15.312 23.594 20.875 1 97.69 297 VAL A CA 1
ATOM 2220 C C . VAL A 1 297 ? -15.992 23.984 22.172 1 97.69 297 VAL A C 1
ATOM 2222 O O . VAL A 1 297 ? -16.312 23.125 23 1 97.69 297 VAL A O 1
ATOM 2225 N N . LEU A 1 298 ? -16.297 25.266 22.344 1 97.94 298 LEU A N 1
ATOM 2226 C CA . LEU A 1 298 ? -16.844 25.766 23.609 1 97.94 298 LEU A CA 1
ATOM 2227 C C . LEU A 1 298 ? -18.328 25.422 23.703 1 97.94 298 LEU A C 1
ATOM 2229 O O . LEU A 1 298 ? -18.891 25.375 24.812 1 97.94 298 LEU A O 1
ATOM 2233 N N . ARG A 1 299 ? -18.938 25.234 22.578 1 96.06 299 ARG A N 1
ATOM 2234 C CA . ARG A 1 299 ? -20.312 24.734 22.609 1 96.06 299 ARG A CA 1
ATOM 2235 C C . ARG A 1 299 ? -20.359 23.312 23.188 1 96.06 299 ARG A C 1
ATOM 2237 O O . ARG A 1 299 ? -21.25 23 23.969 1 96.06 299 ARG A O 1
ATOM 2244 N N . GLU A 1 300 ? -19.438 22.5 22.844 1 95.5 300 GLU A N 1
ATOM 2245 C CA . GLU A 1 300 ? -19.391 21.109 23.297 1 95.5 300 GLU A CA 1
ATOM 2246 C C . GLU A 1 300 ? -18.719 21.016 24.672 1 95.5 300 GLU A C 1
ATOM 2248 O O . GLU A 1 300 ? -19.062 20.125 25.469 1 95.5 300 GLU A O 1
ATOM 2253 N N . HIS A 1 301 ? -17.797 21.906 24.938 1 97.62 301 HIS A N 1
ATOM 2254 C CA . HIS A 1 301 ? -17.016 21.906 26.172 1 97.62 301 HIS A CA 1
ATOM 2255 C C . HIS A 1 301 ? -16.984 23.297 26.797 1 97.62 301 HIS A C 1
ATOM 2257 O O . HIS A 1 301 ? -15.938 23.938 26.828 1 97.62 301 HIS A O 1
ATOM 2263 N N . PRO A 1 302 ? -18.094 23.656 27.453 1 97.94 302 PRO A N 1
ATOM 2264 C CA . PRO A 1 302 ? -18.172 25 28.031 1 97.94 302 PRO A CA 1
ATOM 2265 C C . PRO A 1 302 ? -17.109 25.266 29.094 1 97.94 302 PRO A C 1
ATOM 2267 O O . PRO A 1 302 ? -16.797 24.375 29.891 1 97.94 302 PRO A O 1
ATOM 2270 N N . GLY A 1 303 ? -16.562 26.406 28.984 1 98.06 303 GLY A N 1
ATOM 2271 C CA . GLY A 1 303 ? -15.609 26.812 30.016 1 98.06 303 GLY A CA 1
ATOM 2272 C C . GLY A 1 303 ? -14.188 26.391 29.688 1 98.06 303 GLY A C 1
ATOM 2273 O O . GLY A 1 303 ? -13.25 26.766 30.406 1 98.06 303 GLY A O 1
ATOM 2274 N N . SER A 1 304 ? -13.977 25.703 28.641 1 98.38 304 SER A N 1
ATOM 2275 C CA . SER A 1 304 ? -12.672 25.172 28.266 1 98.38 304 SER A CA 1
ATOM 2276 C C . SER A 1 304 ? -11.719 26.297 27.875 1 98.38 304 SER A C 1
ATOM 2278 O O . SER A 1 304 ? -12.148 27.391 27.5 1 98.38 304 SER A O 1
ATOM 2280 N N . THR A 1 305 ? -10.477 26.047 28.047 1 98.62 305 THR A N 1
ATOM 2281 C CA . THR A 1 305 ? -9.438 26.969 27.609 1 98.62 305 THR A CA 1
ATOM 2282 C C . THR A 1 305 ? -9.156 26.781 26.109 1 98.62 305 THR A C 1
ATOM 2284 O O . THR A 1 305 ? -9.156 25.656 25.609 1 98.62 305 THR A O 1
ATOM 2287 N N . VAL A 1 306 ? -8.992 27.859 25.438 1 98.75 306 VAL A N 1
ATOM 2288 C CA . VAL A 1 306 ? -8.5 27.891 24.062 1 98.75 306 VAL A CA 1
ATOM 2289 C C . VAL A 1 306 ? -7.094 28.469 24.031 1 98.75 306 VAL A C 1
ATOM 2291 O O . VAL A 1 306 ? -6.895 29.656 24.328 1 98.75 306 VAL A O 1
ATOM 2294 N N . VAL A 1 307 ? -6.117 27.656 23.656 1 98.81 307 VAL A N 1
ATOM 2295 C CA . VAL A 1 307 ? -4.746 28.141 23.562 1 98.81 307 VAL A CA 1
ATOM 2296 C C . VAL A 1 307 ? -4.473 28.625 22.125 1 98.81 307 VAL A C 1
ATOM 2298 O O . VAL A 1 307 ? -4.738 27.906 21.172 1 98.81 307 VAL A O 1
ATOM 2301 N N . THR A 1 308 ? -3.965 29.812 22.031 1 98.5 308 THR A N 1
ATOM 2302 C CA . THR A 1 308 ? -3.658 30.359 20.719 1 98.5 308 THR A CA 1
ATOM 2303 C C . THR A 1 308 ? -2.213 30.844 20.656 1 98.5 308 THR A C 1
ATOM 2305 O O . THR A 1 308 ? -1.483 30.766 21.641 1 98.5 308 THR A O 1
ATOM 2308 N N . ASP A 1 309 ? -1.802 31.297 19.406 1 96.69 309 ASP A N 1
ATOM 2309 C CA . ASP A 1 309 ? -0.527 32 19.297 1 96.69 309 ASP A CA 1
ATOM 2310 C C . ASP A 1 309 ? -0.644 33.438 19.812 1 96.69 309 ASP A C 1
ATOM 2312 O O . ASP A 1 309 ? -1.693 33.844 20.312 1 96.69 309 ASP A O 1
ATOM 2316 N N . SER A 1 310 ? 0.415 34.188 19.703 1 96.12 310 SER A N 1
ATOM 2317 C CA . SER A 1 310 ? 0.544 35.438 20.453 1 96.12 310 SER A CA 1
ATOM 2318 C C . SER A 1 310 ? -0.045 36.625 19.672 1 96.12 310 SER A C 1
ATOM 2320 O O . SER A 1 310 ? -0.195 37.719 20.219 1 96.12 310 SER A O 1
ATOM 2322 N N . ILE A 1 311 ? -0.52 36.438 18.422 1 95.12 311 ILE A N 1
ATOM 2323 C CA . ILE A 1 311 ? -0.806 37.594 17.609 1 95.12 311 ILE A CA 1
ATOM 2324 C C . ILE A 1 311 ? -2.314 37.75 17.438 1 95.12 311 ILE A C 1
ATOM 2326 O O . ILE A 1 311 ? -2.773 38.438 16.516 1 95.12 311 ILE A O 1
ATOM 2330 N N . THR A 1 312 ? -3.061 37.156 18.25 1 96.62 312 THR A N 1
ATOM 2331 C CA . THR A 1 312 ? -4.512 37.219 18.141 1 96.62 312 THR A CA 1
ATOM 2332 C C . THR A 1 312 ? -5.027 38.594 18.562 1 96.62 312 THR A C 1
ATOM 2334 O O . THR A 1 312 ? -4.363 39.281 19.328 1 96.62 312 THR A O 1
ATOM 2337 N N . SER A 1 313 ? -6.234 38.938 18.125 1 96.12 313 SER A N 1
ATOM 2338 C CA . SER A 1 313 ? -6.801 40.281 18.312 1 96.12 313 SER A CA 1
ATOM 2339 C C . SER A 1 313 ? -7.48 40.406 19.672 1 96.12 313 SER A C 1
ATOM 2341 O O . SER A 1 313 ? -7.816 39.375 20.297 1 96.12 313 SER A O 1
ATOM 2343 N N . ASP A 1 314 ? -7.641 41.656 20.078 1 94.88 314 ASP A N 1
ATOM 2344 C CA . ASP A 1 314 ? -8.422 41.906 21.297 1 94.88 314 ASP A CA 1
ATOM 2345 C C . ASP A 1 314 ? -9.875 41.5 21.109 1 94.88 314 ASP A C 1
ATOM 2347 O O . ASP A 1 314 ? -10.516 41 22.047 1 94.88 314 ASP A O 1
ATOM 2351 N N . GLY A 1 315 ? -10.336 41.75 19.906 1 96.62 315 GLY A N 1
ATOM 2352 C CA . GLY A 1 315 ? -11.688 41.281 19.609 1 96.62 315 GLY A CA 1
ATOM 2353 C C . GLY A 1 315 ? -11.891 39.812 19.781 1 96.62 315 GLY A C 1
ATOM 2354 O O . GLY A 1 315 ? -12.945 39.375 20.25 1 96.62 315 GLY A O 1
ATOM 2355 N N . LEU A 1 316 ? -10.898 39.031 19.453 1 98 316 LEU A N 1
ATOM 2356 C CA . LEU A 1 316 ? -10.977 37.594 19.625 1 98 316 LEU A CA 1
ATOM 2357 C C . LEU A 1 316 ? -11 37.219 21.094 1 98 316 LEU A C 1
ATOM 2359 O O . LEU A 1 316 ? -11.734 36.312 21.5 1 98 316 LEU A O 1
ATOM 2363 N N . THR A 1 317 ? -10.164 37.875 21.906 1 97.19 317 THR A N 1
ATOM 2364 C CA . THR A 1 317 ? -10.164 37.625 23.344 1 97.19 317 THR A CA 1
ATOM 2365 C C . THR A 1 317 ? -11.547 37.875 23.938 1 97.19 317 THR A C 1
ATOM 2367 O O . THR A 1 317 ? -12.07 37.031 24.688 1 97.19 317 THR A O 1
ATOM 2370 N N . ASP A 1 318 ? -12.102 39 23.562 1 97.62 318 ASP A N 1
ATOM 2371 C CA . ASP A 1 318 ? -13.43 39.344 24.047 1 97.62 318 ASP A CA 1
ATOM 2372 C C . ASP A 1 318 ? -14.461 38.281 23.609 1 97.62 318 ASP A C 1
ATOM 2374 O O . ASP A 1 318 ? -15.336 37.906 24.391 1 97.62 318 ASP A O 1
ATOM 2378 N N . PHE A 1 319 ? -14.375 37.906 22.422 1 98.25 319 PHE A N 1
ATOM 2379 C CA . PHE A 1 319 ? -15.305 36.938 21.844 1 98.25 319 PHE A CA 1
ATOM 2380 C C . PHE A 1 319 ? -15.242 35.625 22.609 1 98.25 319 PHE A C 1
ATOM 2382 O O . PHE A 1 319 ? -16.281 35.062 23.016 1 98.25 319 PHE A O 1
ATOM 2389 N N . ILE A 1 320 ? -14 35.062 22.875 1 98.62 320 ILE A N 1
ATOM 2390 C CA . ILE A 1 320 ? -13.805 33.781 23.531 1 98.62 320 ILE A CA 1
ATOM 2391 C C . ILE A 1 320 ? -14.242 33.875 24.984 1 98.62 320 ILE A C 1
ATOM 2393 O O . ILE A 1 320 ? -14.945 33 25.484 1 98.62 320 ILE A O 1
ATOM 2397 N N . GLU A 1 321 ? -13.914 35 25.656 1 98.38 321 GLU A N 1
ATOM 2398 C CA . GLU A 1 321 ? -14.109 35.062 27.094 1 98.38 321 GLU A CA 1
ATOM 2399 C C . GLU A 1 321 ? -15.5 35.594 27.438 1 98.38 321 GLU A C 1
ATOM 2401 O O . GLU A 1 321 ? -16.188 35.062 28.312 1 98.38 321 GLU A O 1
ATOM 2406 N N . ARG A 1 322 ? -15.938 36.594 26.781 1 98.06 322 ARG A N 1
ATOM 2407 C CA . ARG A 1 322 ? -17.172 37.25 27.172 1 98.06 322 ARG A CA 1
ATOM 2408 C C . ARG A 1 322 ? -18.375 36.688 26.438 1 98.06 322 ARG A C 1
ATOM 2410 O O . ARG A 1 322 ? -19.438 36.469 27.047 1 98.06 322 ARG A O 1
ATOM 2417 N N . GLU A 1 323 ? -18.172 36.469 25.188 1 97.62 323 GLU A N 1
ATOM 2418 C CA . GLU A 1 323 ? -19.312 36 24.406 1 97.62 323 GLU A CA 1
ATOM 2419 C C . GLU A 1 323 ? -19.484 34.469 24.547 1 97.62 323 GLU A C 1
ATOM 2421 O O . GLU A 1 323 ? -20.609 34 24.656 1 97.62 323 GLU A O 1
ATOM 2426 N N . LEU A 1 324 ? -18.391 33.688 24.484 1 98.06 324 LEU A N 1
ATOM 2427 C CA . LEU A 1 324 ? -18.5 32.25 24.438 1 98.06 324 LEU A CA 1
ATOM 2428 C C . LEU A 1 324 ? -18.328 31.641 25.828 1 98.06 324 LEU A C 1
ATOM 2430 O O . LEU A 1 324 ? -18.672 30.484 26.062 1 98.06 324 LEU A O 1
ATOM 2434 N N . GLY A 1 325 ? -17.766 32.406 26.781 1 98.25 325 GLY A N 1
ATOM 2435 C CA . GLY A 1 325 ? -17.625 31.938 28.156 1 98.25 325 GLY A CA 1
ATOM 2436 C C . GLY A 1 325 ? -16.422 31.016 28.359 1 98.25 325 GLY A C 1
ATOM 2437 O O . GLY A 1 325 ? -16.375 30.25 29.328 1 98.25 325 GLY A O 1
ATOM 2438 N N . GLY A 1 326 ? -15.469 31.078 27.516 1 98.5 326 GLY A N 1
ATOM 2439 C CA . GLY A 1 326 ? -14.258 30.297 27.672 1 98.5 326 GLY A CA 1
ATOM 2440 C C . GLY A 1 326 ? -13.109 31.078 28.266 1 98.5 326 GLY A C 1
ATOM 2441 O O . GLY A 1 326 ? -13.305 32.156 28.828 1 98.5 326 GLY A O 1
ATOM 2442 N N . VAL A 1 327 ? -11.914 30.453 28.25 1 98.44 327 VAL A N 1
ATOM 2443 C CA . VAL A 1 327 ? -10.68 31.109 28.688 1 98.44 327 VAL A CA 1
ATOM 2444 C C . VAL A 1 327 ? -9.719 31.219 27.5 1 98.44 327 VAL A C 1
ATOM 2446 O O . VAL A 1 327 ? -9.422 30.219 26.828 1 98.44 327 VAL A O 1
ATOM 2449 N N . HIS A 1 328 ? -9.32 32.406 27.203 1 98.12 328 HIS A N 1
ATOM 2450 C CA . HIS A 1 328 ? -8.359 32.625 26.125 1 98.12 328 HIS A CA 1
ATOM 2451 C C . HIS A 1 328 ? -6.93 32.625 26.656 1 98.12 328 HIS A C 1
ATOM 2453 O O . HIS A 1 328 ? -6.535 33.5 27.406 1 98.12 328 HIS A O 1
ATOM 2459 N N . ARG A 1 329 ? -6.188 31.594 26.344 1 98.31 329 ARG A N 1
ATOM 2460 C CA . ARG A 1 329 ? -4.773 31.5 26.688 1 98.31 329 ARG A CA 1
ATOM 2461 C C . ARG A 1 329 ? -3.893 31.844 25.5 1 98.31 329 ARG A C 1
ATOM 2463 O O . ARG A 1 329 ? -3.502 30.969 24.734 1 98.31 329 ARG A O 1
ATOM 2470 N N . ARG A 1 330 ? -3.535 33.156 25.391 1 97.56 330 ARG A N 1
ATOM 2471 C CA . ARG A 1 330 ? -2.631 33.594 24.344 1 97.56 330 ARG A CA 1
ATOM 2472 C C . ARG A 1 330 ? -1.187 33.25 24.672 1 97.56 330 ARG A C 1
ATOM 2474 O O . ARG A 1 330 ? -0.615 33.719 25.641 1 97.56 330 ARG A O 1
ATOM 2481 N N . PHE A 1 331 ? -0.562 32.406 23.875 1 97.25 331 PHE A N 1
ATOM 2482 C CA . PHE A 1 331 ? 0.753 31.844 24.141 1 97.25 331 PHE A CA 1
ATOM 2483 C C . PHE A 1 331 ? 1.715 32.125 23 1 97.25 331 PHE A C 1
ATOM 2485 O O . PHE A 1 331 ? 1.344 32.781 22.016 1 97.25 331 PHE A O 1
ATOM 2492 N N . LYS A 1 332 ? 2.934 31.734 23.125 1 94.38 332 LYS A N 1
ATOM 2493 C CA . LYS A 1 332 ? 3.969 32.062 22.141 1 94.38 332 LYS A CA 1
ATOM 2494 C C . LYS A 1 332 ? 3.74 31.297 20.844 1 94.38 332 LYS A C 1
ATOM 2496 O O . LYS A 1 332 ? 3.256 30.156 20.859 1 94.38 332 LYS A O 1
ATOM 2501 N N . ARG A 1 333 ? 4.16 31.844 19.75 1 91.81 333 ARG A N 1
ATOM 2502 C CA . ARG A 1 333 ? 3.99 31.266 18.422 1 91.81 333 ARG A CA 1
ATOM 2503 C C . ARG A 1 333 ? 4.781 29.969 18.281 1 91.81 333 ARG A C 1
ATOM 2505 O O . ARG A 1 333 ? 5.797 29.781 18.938 1 91.81 333 ARG A O 1
ATOM 2512 N N . GLY A 1 334 ? 4.309 29.141 17.266 1 90.44 334 GLY A N 1
ATOM 2513 C CA . GLY A 1 334 ? 4.82 27.797 17.062 1 90.44 334 GLY A CA 1
ATOM 2514 C C . GLY A 1 334 ? 3.809 26.719 17.406 1 90.44 334 GLY A C 1
ATOM 2515 O O . GLY A 1 334 ? 3.436 26.547 18.562 1 90.44 334 GLY A O 1
ATOM 2516 N N . TYR A 1 335 ? 3.492 25.953 16.422 1 92.19 335 TYR A N 1
ATOM 2517 C CA . TYR A 1 335 ? 2.391 25.016 16.609 1 92.19 335 TYR A CA 1
ATOM 2518 C C . TYR A 1 335 ? 2.684 24.062 17.766 1 92.19 335 TYR A C 1
ATOM 2520 O O . TYR A 1 335 ? 1.792 23.734 18.562 1 92.19 335 TYR A O 1
ATOM 2528 N N . ARG A 1 336 ? 3.934 23.625 17.922 1 92.19 336 ARG A N 1
ATOM 2529 C CA . ARG A 1 336 ? 4.273 22.703 19 1 92.19 336 ARG A CA 1
ATOM 2530 C C . ARG A 1 336 ? 4.191 23.391 20.359 1 92.19 336 ARG A C 1
ATOM 2532 O O . ARG A 1 336 ? 3.82 22.766 21.359 1 92.19 336 ARG A O 1
ATOM 2539 N N . ASN A 1 337 ? 4.566 24.672 20.406 1 92.81 337 ASN A N 1
ATOM 2540 C CA . ASN A 1 337 ? 4.438 25.453 21.641 1 92.81 337 ASN A CA 1
ATOM 2541 C C . ASN A 1 337 ? 2.984 25.531 22.109 1 92.81 337 ASN A C 1
ATOM 2543 O O . ASN A 1 337 ? 2.691 25.312 23.281 1 92.81 337 ASN A O 1
ATOM 2547 N N . VAL A 1 338 ? 2.16 25.812 21.188 1 96.5 338 VAL A N 1
ATOM 2548 C CA . VAL A 1 338 ? 0.741 25.969 21.484 1 96.5 338 VAL A CA 1
ATOM 2549 C C . VAL A 1 338 ? 0.138 24.641 21.922 1 96.5 338 VAL A C 1
ATOM 2551 O O . VAL A 1 338 ? -0.607 24.578 22.906 1 96.5 338 VAL A O 1
ATOM 2554 N N . ILE A 1 339 ? 0.476 23.578 21.25 1 96.44 339 ILE A N 1
ATOM 2555 C CA . ILE A 1 339 ? -0.031 22.25 21.562 1 96.44 339 ILE A CA 1
ATOM 2556 C C . ILE A 1 339 ? 0.497 21.812 22.938 1 96.44 339 ILE A C 1
ATOM 2558 O O . ILE A 1 339 ? -0.26 21.312 23.766 1 96.44 339 ILE A O 1
ATOM 2562 N N . ASN A 1 340 ? 1.799 22.031 23.188 1 95.69 340 ASN A N 1
ATOM 2563 C CA . ASN A 1 340 ? 2.393 21.656 24.469 1 95.69 340 ASN A CA 1
ATOM 2564 C C . ASN A 1 340 ? 1.752 22.406 25.625 1 95.69 340 ASN A C 1
ATOM 2566 O O . ASN A 1 340 ? 1.598 21.859 26.719 1 95.69 340 ASN A O 1
ATOM 2570 N N . GLU A 1 341 ? 1.423 23.641 25.359 1 97.44 341 GLU A N 1
ATOM 2571 C CA . GLU A 1 341 ? 0.746 24.406 26.391 1 97.44 341 GLU A CA 1
ATOM 2572 C C . GLU A 1 341 ? -0.626 23.812 26.719 1 97.44 341 GLU A C 1
ATOM 2574 O O . GLU A 1 341 ? -1.019 23.734 27.875 1 97.44 341 GLU A O 1
ATOM 2579 N N . ALA A 1 342 ? -1.328 23.438 25.719 1 98.19 342 ALA A N 1
ATOM 2580 C CA . ALA A 1 342 ? -2.623 22.797 25.922 1 98.19 342 ALA A CA 1
ATOM 2581 C C . ALA A 1 342 ? -2.475 21.5 26.719 1 98.19 342 ALA A C 1
ATOM 2583 O O . ALA A 1 342 ? -3.252 21.25 27.641 1 98.19 342 ALA A O 1
ATOM 2584 N N . LEU A 1 343 ? -1.492 20.75 26.375 1 96.44 343 LEU A N 1
ATOM 2585 C CA . LEU A 1 343 ? -1.225 19.5 27.078 1 96.44 343 LEU A CA 1
ATOM 2586 C C . LEU A 1 343 ? -0.875 19.781 28.547 1 96.44 343 LEU A C 1
ATOM 2588 O O . LEU A 1 343 ? -1.352 19.078 29.438 1 96.44 343 LEU A O 1
ATOM 2592 N N . ARG A 1 344 ? -0.047 20.75 28.781 1 97.31 344 ARG A N 1
ATOM 2593 C CA . ARG A 1 344 ? 0.361 21.141 30.125 1 97.31 344 ARG A CA 1
ATOM 2594 C C . ARG A 1 344 ? -0.844 21.547 30.969 1 97.31 344 ARG A C 1
ATOM 2596 O O . ARG A 1 344 ? -0.968 21.141 32.125 1 97.31 344 ARG A O 1
ATOM 2603 N N . LEU A 1 345 ? -1.703 22.344 30.391 1 98.12 345 LEU A N 1
ATOM 2604 C CA . LEU A 1 345 ? -2.895 22.812 31.094 1 98.12 345 LEU A CA 1
ATOM 2605 C C . LEU A 1 345 ? -3.783 21.641 31.5 1 98.12 345 LEU A C 1
ATOM 2607 O O . LEU A 1 345 ? -4.258 21.562 32.625 1 98.12 345 LEU A O 1
ATOM 2611 N N . ASN A 1 346 ? -4.004 20.734 30.562 1 97.69 346 ASN A N 1
ATOM 2612 C CA . ASN A 1 346 ? -4.805 19.547 30.875 1 97.69 346 ASN A CA 1
ATOM 2613 C C . ASN A 1 346 ? -4.168 18.703 31.969 1 97.69 346 ASN A C 1
ATOM 2615 O O . ASN A 1 346 ? -4.859 18.219 32.875 1 97.69 346 ASN A O 1
ATOM 2619 N N . ALA A 1 347 ? -2.887 18.562 31.922 1 96.5 347 ALA A N 1
ATOM 2620 C CA . ALA A 1 347 ? -2.168 17.812 32.969 1 96.5 347 ALA A CA 1
ATOM 2621 C C . ALA A 1 347 ? -2.291 18.5 34.312 1 96.5 347 ALA A C 1
ATOM 2623 O O . ALA A 1 347 ? -2.309 17.828 35.344 1 96.5 347 ALA A O 1
ATOM 2624 N N . ALA A 1 348 ? -2.438 19.781 34.344 1 97.44 348 ALA A N 1
ATOM 2625 C CA . ALA A 1 348 ? -2.543 20.562 35.562 1 97.44 348 ALA A CA 1
ATOM 2626 C C . ALA A 1 348 ? -3.99 20.656 36.031 1 97.44 348 ALA A C 1
ATOM 2628 O O . ALA A 1 348 ? -4.285 21.312 37.031 1 97.44 348 ALA A O 1
ATOM 2629 N N . GLY A 1 349 ? -4.918 20.031 35.312 1 96.69 349 GLY A N 1
ATOM 2630 C CA . GLY A 1 349 ? -6.309 19.969 35.719 1 96.69 349 GLY A CA 1
ATOM 2631 C C . GLY A 1 349 ? -7.148 21.094 35.156 1 96.69 349 GLY A C 1
ATOM 2632 O O . GLY A 1 349 ? -8.312 21.25 35.531 1 96.69 349 GLY A O 1
ATOM 2633 N N . GLN A 1 350 ? -6.566 21.906 34.281 1 97.44 350 GLN A N 1
ATOM 2634 C CA . GLN A 1 350 ? -7.32 22.953 33.594 1 97.44 350 GLN A CA 1
ATOM 2635 C C . GLN A 1 350 ? -7.777 22.453 32.219 1 97.44 350 GLN A C 1
ATOM 2637 O O . GLN A 1 350 ? -6.953 22.234 31.312 1 97.44 350 GLN A O 1
ATOM 2642 N N . GLU A 1 351 ? -8.984 22.391 32.062 1 97.88 351 GLU A N 1
ATOM 2643 C CA . GLU A 1 351 ? -9.539 21.797 30.859 1 97.88 351 GLU A CA 1
ATOM 2644 C C . GLU A 1 351 ? -9.188 22.625 29.625 1 97.88 351 GLU A C 1
ATOM 2646 O O . GLU A 1 351 ? -9.422 23.828 29.594 1 97.88 351 GLU A O 1
ATOM 2651 N N . CYS A 1 352 ? -8.617 22.016 28.625 1 98.62 352 CYS A N 1
ATOM 2652 C CA . CYS A 1 352 ? -8.258 22.609 27.344 1 98.62 352 CYS A CA 1
ATOM 2653 C C . CYS A 1 352 ? -8.578 21.656 26.203 1 98.62 352 CYS A C 1
ATOM 2655 O O . CYS A 1 352 ? -8.016 20.562 26.125 1 98.62 352 CYS A O 1
ATOM 2657 N N . TRP A 1 353 ? -9.352 22.125 25.281 1 98.38 353 TRP A N 1
ATOM 2658 C CA . TRP A 1 353 ? -9.805 21.234 24.219 1 98.38 353 TRP A CA 1
ATOM 2659 C C . TRP A 1 353 ? -9.328 21.703 22.859 1 98.38 353 TRP A C 1
ATOM 2661 O O . TRP A 1 353 ? -9.492 21 21.859 1 98.38 353 TRP A O 1
ATOM 2671 N N . LEU A 1 354 ? -8.664 22.906 22.812 1 98.62 354 LEU A N 1
ATOM 2672 C CA . LEU A 1 354 ? -8.273 23.453 21.516 1 98.62 354 LEU A CA 1
ATOM 2673 C C . LEU A 1 354 ? -6.934 24.188 21.609 1 98.62 354 LEU A C 1
ATOM 2675 O O . LEU A 1 354 ? -6.75 25.047 22.469 1 98.62 354 LEU A O 1
ATOM 2679 N N . ALA A 1 355 ? -6.012 23.797 20.844 1 98.69 355 ALA A N 1
ATOM 2680 C CA . ALA A 1 355 ? -4.781 24.516 20.516 1 98.69 355 ALA A CA 1
ATOM 2681 C C . ALA A 1 355 ? -4.762 24.938 19.062 1 98.69 355 ALA A C 1
ATOM 2683 O O . ALA A 1 355 ? -4.805 24.094 18.156 1 98.69 355 ALA A O 1
ATOM 2684 N N . ILE A 1 356 ? -4.695 26.234 18.812 1 98.5 356 ILE A N 1
ATOM 2685 C CA . ILE A 1 356 ? -4.867 26.703 17.438 1 98.5 356 ILE A CA 1
ATOM 2686 C C . ILE A 1 356 ? -4.062 27.969 17.203 1 98.5 356 ILE A C 1
ATOM 2688 O O . ILE A 1 356 ? -3.943 28.812 18.109 1 98.5 356 ILE A O 1
ATOM 2692 N N . GLU A 1 357 ? -3.475 28.094 16.016 1 97.19 357 GLU A N 1
ATOM 2693 C CA . GLU A 1 357 ? -2.752 29.297 15.625 1 97.19 357 GLU A CA 1
ATOM 2694 C C . GLU A 1 357 ? -3.479 30.031 14.508 1 97.19 357 GLU A C 1
ATOM 2696 O O . GLU A 1 357 ? -4.184 29.422 13.703 1 97.19 357 GLU A O 1
ATOM 2701 N N . THR A 1 358 ? -3.205 31.312 14.43 1 95.88 358 THR A N 1
ATOM 2702 C CA . THR A 1 358 ? -3.73 32.125 13.336 1 95.88 358 THR A CA 1
ATOM 2703 C C . THR A 1 358 ? -3.17 31.656 11.992 1 95.88 358 THR A C 1
ATOM 2705 O O . THR A 1 358 ? -3.719 31.984 10.938 1 95.88 358 THR A O 1
ATOM 2708 N N . SER A 1 359 ? -2.107 30.828 12.031 1 93.69 359 SER A N 1
ATOM 2709 C CA . SER A 1 359 ? -1.469 30.328 10.82 1 93.69 359 SER A CA 1
ATOM 2710 C C . SER A 1 359 ? -2.297 29.234 10.164 1 93.69 359 SER A C 1
ATOM 2712 O O . SER A 1 359 ? -2.049 28.859 9.016 1 93.69 359 SER A O 1
ATOM 2714 N N . GLY A 1 360 ? -3.215 28.688 10.898 1 95.5 360 GLY A N 1
ATOM 2715 C CA . GLY A 1 360 ? -4.035 27.625 10.336 1 95.5 360 GLY A CA 1
ATOM 2716 C C . GLY A 1 360 ? -3.748 26.266 10.953 1 95.5 360 GLY A C 1
ATOM 2717 O O . GLY A 1 360 ? -4.441 25.297 10.664 1 95.5 360 GLY A O 1
ATOM 2718 N N . HIS A 1 361 ? -2.686 26.203 11.812 1 96.94 361 HIS A N 1
ATOM 2719 C CA . HIS A 1 361 ? -2.469 25.016 12.617 1 96.94 361 HIS A CA 1
ATOM 2720 C C . HIS A 1 361 ? -3.561 24.859 13.672 1 96.94 361 HIS A C 1
ATOM 2722 O O . HIS A 1 361 ? -3.996 25.844 14.273 1 96.94 361 HIS A O 1
ATOM 2728 N N . ALA A 1 362 ? -3.982 23.672 13.852 1 97.81 362 ALA A N 1
ATOM 2729 C CA . ALA A 1 362 ? -4.98 23.406 14.883 1 97.81 362 ALA A CA 1
ATOM 2730 C C . ALA A 1 362 ? -4.891 21.969 15.383 1 97.81 362 ALA A C 1
ATOM 2732 O O . ALA A 1 362 ? -4.676 21.047 14.602 1 97.81 362 ALA A O 1
ATOM 2733 N N . ALA A 1 363 ? -4.961 21.828 16.641 1 97.88 363 ALA A N 1
ATOM 2734 C CA . ALA A 1 363 ? -4.988 20.531 17.312 1 97.88 363 ALA A CA 1
ATOM 2735 C C . ALA A 1 363 ? -6.09 20.484 18.375 1 97.88 363 ALA A C 1
ATOM 2737 O O . ALA A 1 363 ? -6.184 21.375 19.219 1 97.88 363 ALA A O 1
ATOM 2738 N N . LEU A 1 364 ? -6.906 19.531 18.328 1 97.81 364 LEU A N 1
ATOM 2739 C CA . LEU A 1 364 ? -7.996 19.344 19.281 1 97.81 364 LEU A CA 1
ATOM 2740 C C . LEU A 1 364 ? -7.73 18.141 20.188 1 97.81 364 LEU A C 1
ATOM 2742 O O . LEU A 1 364 ? -7.152 17.141 19.75 1 97.81 364 LEU A O 1
ATOM 2746 N N . LYS A 1 365 ? -8.242 18.219 21.375 1 96.75 365 LYS A N 1
ATOM 2747 C CA . LYS A 1 365 ? -8.062 17.141 22.344 1 96.75 365 LYS A CA 1
ATOM 2748 C C . LYS A 1 365 ? -8.656 15.836 21.828 1 96.75 365 LYS A C 1
ATOM 2750 O O . LYS A 1 365 ? -8.086 14.766 22.047 1 96.75 365 LYS A O 1
ATOM 2755 N N . GLU A 1 366 ? -9.727 15.867 21.156 1 95.06 366 GLU A N 1
ATOM 2756 C CA . GLU A 1 366 ? -10.438 14.68 20.688 1 95.06 366 GLU A CA 1
ATOM 2757 C C . GLU A 1 366 ? -9.688 14.008 19.531 1 95.06 366 GLU A C 1
ATOM 2759 O O . GLU A 1 366 ? -9.969 12.852 19.203 1 95.06 366 GLU A O 1
ATOM 2764 N N . ASN A 1 367 ? -8.75 14.688 18.953 1 95.31 367 ASN A N 1
ATOM 2765 C CA . ASN A 1 367 ? -7.941 14.117 17.875 1 95.31 367 ASN A CA 1
ATOM 2766 C C . ASN A 1 367 ? -6.473 14.023 18.281 1 95.31 367 ASN A C 1
ATOM 2768 O O . ASN A 1 367 ? -5.586 14.359 17.484 1 95.31 367 ASN A O 1
ATOM 2772 N N . HIS A 1 368 ? -6.227 13.688 19.516 1 93.75 368 HIS A N 1
ATOM 2773 C CA . HIS A 1 368 ? -4.914 13.375 20.062 1 93.75 368 HIS A CA 1
ATOM 2774 C C . HIS A 1 368 ? -4.02 14.609 20.109 1 93.75 368 HIS A C 1
ATOM 2776 O O . HIS A 1 368 ? -2.793 14.5 20.125 1 93.75 368 HIS A O 1
ATOM 2782 N N . PHE A 1 369 ? -4.66 15.82 19.984 1 96.12 369 PHE A N 1
ATOM 2783 C CA . PHE A 1 369 ? -3.912 17.062 19.859 1 96.12 369 PHE A CA 1
ATOM 2784 C C . PHE A 1 369 ? -2.932 17 18.688 1 96.12 369 PHE A C 1
ATOM 2786 O O . PHE A 1 369 ? -1.805 17.484 18.797 1 96.12 369 PHE A O 1
ATOM 2793 N N . LEU A 1 370 ? -3.406 16.281 17.719 1 95 370 LEU A N 1
ATOM 2794 C CA . LEU A 1 370 ? -2.67 16.234 16.453 1 95 370 LEU A CA 1
ATOM 2795 C C . LEU A 1 370 ? -2.881 17.5 15.648 1 95 370 LEU A C 1
ATOM 2797 O O . LEU A 1 370 ? -4.016 17.953 15.477 1 95 370 LEU A O 1
ATOM 2801 N N . ASP A 1 371 ? -1.742 18.109 15.281 1 96 371 ASP A N 1
ATOM 2802 C CA . ASP A 1 371 ? -1.832 19.219 14.336 1 96 371 ASP A CA 1
ATOM 2803 C C . ASP A 1 371 ? -2.346 18.734 12.977 1 96 371 ASP A C 1
ATOM 2805 O O . ASP A 1 371 ? -1.599 18.141 12.203 1 96 371 ASP A O 1
ATOM 2809 N N . ASP A 1 372 ? -3.596 19.016 12.672 1 97.75 372 ASP A N 1
ATOM 2810 C CA . ASP A 1 372 ? -4.27 18.375 11.539 1 97.75 372 ASP A CA 1
ATOM 2811 C C . ASP A 1 372 ? -5.242 19.344 10.867 1 97.75 372 ASP A C 1
ATOM 2813 O O . ASP A 1 372 ? -6.395 19.469 11.289 1 97.75 372 ASP A O 1
ATOM 2817 N N . GLY A 1 373 ? -4.738 19.938 9.766 1 98.12 373 GLY A N 1
ATOM 2818 C CA . GLY A 1 373 ? -5.578 20.859 9.016 1 98.12 373 GLY A CA 1
ATOM 2819 C C . GLY A 1 373 ? -6.801 20.188 8.414 1 98.12 373 GLY A C 1
ATOM 2820 O O . GLY A 1 373 ? -7.867 20.797 8.328 1 98.12 373 GLY A O 1
ATOM 2821 N N . ALA A 1 374 ? -6.676 18.969 7.977 1 98.56 374 ALA A N 1
ATOM 2822 C CA . ALA A 1 374 ? -7.797 18.25 7.383 1 98.56 374 ALA A CA 1
ATOM 2823 C C . ALA A 1 374 ? -8.875 17.953 8.422 1 98.56 374 ALA A C 1
ATOM 2825 O O . ALA A 1 374 ? -10.07 18.016 8.125 1 98.56 374 ALA A O 1
ATOM 2826 N N . TYR A 1 375 ? -8.461 17.609 9.602 1 98.44 375 TYR A N 1
ATOM 2827 C CA . TYR A 1 375 ? -9.43 17.359 10.664 1 98.44 375 TYR A CA 1
ATOM 2828 C C . TYR A 1 375 ? -10.188 18.625 11.031 1 98.44 375 TYR A C 1
ATOM 2830 O O . TYR A 1 375 ? -11.391 18.594 11.281 1 98.44 375 TYR A O 1
ATOM 2838 N N . LEU A 1 376 ? -9.469 19.75 11.102 1 98.25 376 LEU A N 1
ATOM 2839 C CA . LEU A 1 376 ? -10.133 21.016 11.352 1 98.25 376 LEU A CA 1
ATOM 2840 C C . LEU A 1 376 ? -11.203 21.297 10.305 1 98.25 376 LEU A C 1
ATOM 2842 O O . LEU A 1 376 ? -12.305 21.719 10.633 1 98.25 376 LEU A O 1
ATOM 2846 N N . MET A 1 377 ? -10.852 21.031 9.039 1 98.56 377 MET A N 1
ATOM 2847 C CA . MET A 1 377 ? -11.82 21.25 7.973 1 98.56 377 MET A CA 1
ATOM 2848 C C . MET A 1 377 ? -12.984 20.266 8.094 1 98.56 377 MET A C 1
ATOM 2850 O O . MET A 1 377 ? -14.125 20.609 7.777 1 98.56 377 MET A O 1
ATOM 2854 N N . ALA A 1 378 ? -12.695 19.047 8.531 1 98.5 378 ALA A N 1
ATOM 2855 C CA . ALA A 1 378 ? -13.773 18.094 8.789 1 98.5 378 ALA A CA 1
ATOM 2856 C C . ALA A 1 378 ? -14.758 18.641 9.812 1 98.5 378 ALA A C 1
ATOM 2858 O O . ALA A 1 378 ? -15.969 18.531 9.641 1 98.5 378 ALA A O 1
ATOM 2859 N N . MET A 1 379 ? -14.273 19.266 10.844 1 97.56 379 MET A N 1
ATOM 2860 C CA . MET A 1 379 ? -15.125 19.859 11.875 1 97.56 379 MET A CA 1
ATOM 2861 C C . MET A 1 379 ? -15.969 21 11.305 1 97.56 379 MET A C 1
ATOM 2863 O O . MET A 1 379 ? -17.156 21.109 11.617 1 97.56 379 MET A O 1
ATOM 2867 N N . LEU A 1 380 ? -15.336 21.766 10.5 1 97.81 380 LEU A N 1
ATOM 2868 C CA . LEU A 1 380 ? -16.062 22.891 9.898 1 97.81 380 LEU A CA 1
ATOM 2869 C C . LEU A 1 380 ? -17.156 22.391 8.961 1 97.81 380 LEU A C 1
ATOM 2871 O O . LEU A 1 380 ? -18.234 22.984 8.875 1 97.81 380 LEU A O 1
ATOM 2875 N N . LEU A 1 381 ? -16.844 21.312 8.25 1 98.25 381 LEU A N 1
ATOM 2876 C CA . LEU A 1 381 ? -17.828 20.719 7.332 1 98.25 381 LEU A CA 1
ATOM 2877 C C . LEU A 1 381 ? -19.016 20.172 8.102 1 98.25 381 LEU A C 1
ATOM 2879 O O . LEU A 1 381 ? -20.156 20.266 7.641 1 98.25 381 LEU A O 1
ATOM 2883 N N . ILE A 1 382 ? -18.75 19.516 9.242 1 97.62 382 ILE A N 1
ATOM 2884 C CA . ILE A 1 382 ? -19.828 19.047 10.109 1 97.62 382 ILE A CA 1
ATOM 2885 C C . ILE A 1 382 ? -20.734 20.219 10.5 1 97.62 382 ILE A C 1
ATOM 2887 O O . ILE A 1 382 ? -21.953 20.141 10.359 1 97.62 382 ILE A O 1
ATOM 2891 N N . GLU A 1 383 ? -20.094 21.297 10.906 1 96.38 383 GLU A N 1
ATOM 2892 C CA . GLU A 1 383 ? -20.844 22.484 11.305 1 96.38 383 GLU A CA 1
ATOM 2893 C C . GLU A 1 383 ? -21.609 23.094 10.133 1 96.38 383 GLU A C 1
ATOM 2895 O O . GLU A 1 383 ? -22.719 23.594 10.297 1 96.38 383 GLU A O 1
ATOM 2900 N N . LEU A 1 384 ? -21 23.109 8.992 1 96.69 384 LEU A N 1
ATOM 2901 C CA . LEU A 1 384 ? -21.609 23.625 7.777 1 96.69 384 LEU A CA 1
ATOM 2902 C C . LEU A 1 384 ? -22.891 22.859 7.449 1 96.69 384 LEU A C 1
ATOM 2904 O O . LEU A 1 384 ? -23.922 23.453 7.156 1 96.69 384 LEU A O 1
ATOM 2908 N N . ALA A 1 385 ? -22.766 21.562 7.465 1 95.94 385 ALA A N 1
ATOM 2909 C CA . ALA A 1 385 ? -23.922 20.703 7.164 1 95.94 385 ALA A CA 1
ATOM 2910 C C . ALA A 1 385 ? -25.047 20.906 8.172 1 95.94 385 ALA A C 1
ATOM 2912 O O . ALA A 1 385 ? -26.219 20.984 7.797 1 95.94 385 ALA A O 1
ATOM 2913 N N . ARG A 1 386 ? -24.656 21.016 9.406 1 92.88 386 ARG A N 1
ATOM 2914 C CA . ARG A 1 386 ? -25.641 21.234 10.469 1 92.88 386 ARG A CA 1
ATOM 2915 C C . ARG A 1 386 ? -26.312 22.594 10.312 1 92.88 386 ARG A C 1
ATOM 2917 O O . ARG A 1 386 ? -27.547 22.703 10.406 1 92.88 386 ARG A O 1
ATOM 2924 N N . ALA A 1 387 ? -25.484 23.594 10.125 1 92 387 ALA A N 1
ATOM 2925 C CA . ALA A 1 387 ? -26.016 24.953 9.953 1 92 387 ALA A CA 1
ATOM 2926 C C . ALA A 1 387 ? -26.984 25.016 8.773 1 92 387 ALA A C 1
ATOM 2928 O O . ALA A 1 387 ? -28.031 25.656 8.867 1 92 387 ALA A O 1
ATOM 2929 N N . ARG A 1 388 ? -26.672 24.375 7.73 1 90.56 388 ARG A N 1
ATOM 2930 C CA . ARG A 1 388 ? -27.531 24.359 6.543 1 90.56 388 ARG A CA 1
ATOM 2931 C C . ARG A 1 388 ? -28.875 23.734 6.844 1 90.56 388 ARG A C 1
ATOM 2933 O O . ARG A 1 388 ? -29.906 24.219 6.383 1 90.56 388 ARG A O 1
ATOM 2940 N N . SER A 1 389 ? -28.859 22.688 7.57 1 89.56 389 SER A N 1
ATOM 2941 C CA . SER A 1 389 ? -30.094 22 7.922 1 89.56 389 SER A CA 1
ATOM 2942 C C . SER A 1 389 ? -31 22.875 8.797 1 89.56 389 SER A C 1
ATOM 2944 O O . SER A 1 389 ? -32.219 22.703 8.805 1 89.56 389 SER A O 1
ATOM 2946 N N . GLU A 1 390 ? -30.391 23.844 9.438 1 90.19 390 GLU A N 1
ATOM 2947 C CA . GLU A 1 390 ? -31.125 24.75 10.312 1 90.19 390 GLU A CA 1
ATOM 2948 C C . GLU A 1 390 ? -31.422 26.078 9.609 1 90.19 390 GLU A C 1
ATOM 2950 O O . GLU A 1 390 ? -31.984 26.984 10.211 1 90.19 390 GLU A O 1
ATOM 2955 N N . GLY A 1 391 ? -30.969 26.188 8.445 1 89.06 391 GLY A N 1
ATOM 2956 C CA . GLY A 1 391 ? -31.203 27.406 7.68 1 89.06 391 GLY A CA 1
ATOM 2957 C C . GLY A 1 391 ? -30.266 28.547 8.062 1 89.06 391 GLY A C 1
ATOM 2958 O O . GLY A 1 391 ? -30.594 29.719 7.906 1 89.06 391 GLY A O 1
ATOM 2959 N N . ARG A 1 392 ? -29.141 28.172 8.586 1 90.25 392 ARG A N 1
ATOM 2960 C CA . ARG A 1 392 ? -28.141 29.141 9 1 90.25 392 ARG A CA 1
ATOM 2961 C C . ARG A 1 392 ? -26.859 29 8.18 1 90.25 392 ARG A C 1
ATOM 2963 O O . ARG A 1 392 ? -26.719 28.047 7.406 1 90.25 392 ARG A O 1
ATOM 2970 N N . SER A 1 393 ? -26 30.047 8.305 1 88.69 393 SER A N 1
ATOM 2971 C CA . SER A 1 393 ? -24.672 29.984 7.715 1 88.69 393 SER A CA 1
ATOM 2972 C C . SER A 1 393 ? -23.609 29.797 8.789 1 88.69 393 SER A C 1
ATOM 2974 O O . SER A 1 393 ? -23.859 30.016 9.977 1 88.69 393 SER A O 1
ATOM 2976 N N . LEU A 1 394 ? -22.469 29.344 8.367 1 91.31 394 LEU A N 1
ATOM 2977 C CA . LEU A 1 394 ? -21.359 29.156 9.289 1 91.31 394 LEU A CA 1
ATOM 2978 C C . LEU A 1 394 ? -20.953 30.484 9.922 1 91.31 394 LEU A C 1
ATOM 2980 O O . LEU A 1 394 ? -20.562 30.516 11.094 1 91.31 394 LEU A O 1
ATOM 2984 N N . GLY A 1 395 ? -21.062 31.531 9.188 1 89.06 395 GLY A N 1
ATOM 2985 C CA . GLY A 1 395 ? -20.688 32.844 9.641 1 89.06 395 GLY A CA 1
ATOM 2986 C C . GLY A 1 395 ? -21.5 33.344 10.82 1 89.06 395 GLY A C 1
ATOM 2987 O O . GLY A 1 395 ? -21.047 34.188 11.578 1 89.06 395 GLY A O 1
ATOM 2988 N N . THR A 1 396 ? -22.688 32.75 11.008 1 90.62 396 THR A N 1
ATOM 2989 C CA . THR A 1 396 ? -23.547 33.156 12.109 1 90.62 396 THR A CA 1
ATOM 2990 C C . THR A 1 396 ? -22.906 32.812 13.453 1 90.62 396 THR A C 1
ATOM 2992 O O . THR A 1 396 ? -23.156 33.5 14.453 1 90.62 396 THR A O 1
ATOM 2995 N N . LEU A 1 397 ? -22.062 31.875 13.422 1 92.81 397 LEU A N 1
ATOM 2996 C CA . LEU A 1 397 ? -21.422 31.422 14.656 1 92.81 397 LEU A CA 1
ATOM 2997 C C . LEU A 1 397 ? -20.438 32.469 15.172 1 92.81 397 LEU A C 1
ATOM 2999 O O . LEU A 1 397 ? -20.078 32.469 16.344 1 92.81 397 LEU A O 1
ATOM 3003 N N . ILE A 1 398 ? -20 33.375 14.211 1 95.25 398 ILE A N 1
ATOM 3004 C CA . ILE A 1 398 ? -19.016 34.375 14.648 1 95.25 398 ILE A CA 1
ATOM 3005 C C . ILE A 1 398 ? -19.484 35.781 14.281 1 95.25 398 ILE A C 1
ATOM 3007 O O . ILE A 1 398 ? -18.672 36.656 13.984 1 95.25 398 ILE A O 1
ATOM 3011 N N . ALA A 1 399 ? -20.703 35.969 14.227 1 93.88 399 ALA A N 1
ATOM 3012 C CA . ALA A 1 399 ? -21.312 37.219 13.789 1 93.88 399 ALA A CA 1
ATOM 3013 C C . ALA A 1 399 ? -20.953 38.344 14.734 1 93.88 399 ALA A C 1
ATOM 3015 O O . ALA A 1 399 ? -20.891 39.531 14.328 1 93.88 399 ALA A O 1
ATOM 3016 N N . THR A 1 400 ? -20.656 38.094 15.961 1 96.06 400 THR A N 1
ATOM 3017 C CA . THR A 1 400 ? -20.406 39.125 16.953 1 96.06 400 THR A CA 1
ATOM 3018 C C . THR A 1 400 ? -18.906 39.312 17.141 1 96.06 400 THR A C 1
ATOM 3020 O O . THR A 1 400 ? -18.484 40.125 18 1 96.06 400 THR A O 1
ATOM 3023 N N . LEU A 1 401 ? -18.109 38.688 16.422 1 97.5 401 LEU A N 1
ATOM 3024 C CA . LEU A 1 401 ? -16.656 38.875 16.5 1 97.5 401 LEU A CA 1
ATOM 3025 C C . LEU A 1 401 ? -16.266 40.25 16.062 1 97.5 401 LEU A C 1
ATOM 3027 O O . LEU A 1 401 ? -16.547 40.656 14.93 1 97.5 401 LEU A O 1
ATOM 3031 N N . ARG A 1 402 ? -15.664 40.969 16.938 1 96.69 402 ARG A N 1
ATOM 3032 C CA . ARG A 1 402 ? -15.156 42.312 16.594 1 96.69 402 ARG A CA 1
ATOM 3033 C C . ARG A 1 402 ? -13.82 42.219 15.867 1 96.69 402 ARG A C 1
ATOM 3035 O O . ARG A 1 402 ? -12.883 41.562 16.359 1 96.69 402 ARG A O 1
ATOM 3042 N N . GLU A 1 403 ? -13.758 42.875 14.742 1 95.94 403 GLU A N 1
ATOM 3043 C CA . GLU A 1 403 ? -12.531 42.875 13.961 1 95.94 403 GLU A CA 1
ATOM 3044 C C . GLU A 1 403 ? -11.891 44.281 13.977 1 95.94 403 GLU A C 1
ATOM 3046 O O . GLU A 1 403 ? -12.594 45.281 14 1 95.94 403 GLU A O 1
ATOM 3051 N N . PRO A 1 404 ? -10.586 44.344 13.953 1 95.81 404 PRO A N 1
ATOM 3052 C CA . PRO A 1 404 ? -9.93 45.625 13.961 1 95.81 404 PRO A CA 1
ATOM 3053 C C . PRO A 1 404 ? -10.133 46.406 12.656 1 95.81 404 PRO A C 1
ATOM 3055 O O . PRO A 1 404 ? -10.375 45.781 11.609 1 95.81 404 PRO A O 1
ATOM 3058 N N . ALA A 1 405 ? -9.992 47.656 12.781 1 95.25 405 ALA A N 1
ATOM 3059 C CA . ALA A 1 405 ? -10.086 48.5 11.594 1 95.25 405 ALA A CA 1
ATOM 3060 C C . ALA A 1 405 ? -8.844 48.344 10.711 1 95.25 405 ALA A C 1
ATOM 3062 O O . ALA A 1 405 ? -8.945 48.406 9.484 1 95.25 405 ALA A O 1
ATOM 3063 N N . GLU A 1 406 ? -7.688 48.25 11.391 1 95.38 406 GLU A N 1
ATOM 3064 C CA . GLU A 1 406 ? -6.418 48.094 10.68 1 95.38 406 GLU A CA 1
ATOM 3065 C C . GLU A 1 406 ? -5.523 47.062 11.375 1 95.38 406 GLU A C 1
ATOM 3067 O O . GLU A 1 406 ? -5.559 46.938 12.594 1 95.38 406 GLU A O 1
ATOM 3072 N N . SER A 1 407 ? -4.836 46.375 10.539 1 94.88 407 SER A N 1
ATOM 3073 C CA . SER A 1 407 ? -3.814 45.469 11.023 1 94.88 407 SER A CA 1
ATOM 3074 C C . SER A 1 407 ? -2.598 45.469 10.102 1 94.88 407 SER A C 1
ATOM 3076 O O . SER A 1 407 ? -2.734 45.562 8.883 1 94.88 407 SER A O 1
ATOM 3078 N N . ALA A 1 408 ? -1.366 45.344 10.711 1 94.94 408 ALA A N 1
ATOM 3079 C CA . ALA A 1 408 ? -0.137 45.312 9.922 1 94.94 408 ALA A CA 1
ATOM 3080 C C . ALA A 1 408 ? 0.906 44.406 10.578 1 94.94 408 ALA A C 1
ATOM 3082 O O . ALA A 1 408 ? 0.991 44.344 11.805 1 94.94 408 ALA A O 1
ATOM 3083 N N . GLU A 1 409 ? 1.616 43.719 9.773 1 93.81 409 GLU A N 1
ATOM 3084 C CA . GLU A 1 409 ? 2.82 43.031 10.188 1 93.81 409 GLU A CA 1
ATOM 3085 C C . GLU A 1 409 ? 4.066 43.625 9.539 1 93.81 409 GLU A C 1
ATOM 3087 O O . GLU A 1 409 ? 4.145 43.719 8.312 1 93.81 409 GLU A O 1
ATOM 3092 N N . ILE A 1 410 ? 4.969 44.031 10.305 1 95.06 410 ILE A N 1
ATOM 3093 C CA . ILE A 1 410 ? 6.207 44.656 9.828 1 95.06 410 ILE A CA 1
ATOM 3094 C C . ILE A 1 410 ? 7.395 43.781 10.219 1 95.06 410 ILE A C 1
ATOM 3096 O O . ILE A 1 410 ? 7.57 43.438 11.398 1 95.06 410 ILE A O 1
ATOM 3100 N N . ARG A 1 411 ? 8.117 43.406 9.258 1 93.38 411 ARG A N 1
ATOM 3101 C CA . ARG A 1 411 ? 9.312 42.594 9.508 1 93.38 411 ARG A CA 1
ATOM 3102 C C . ARG A 1 411 ? 10.57 43.469 9.5 1 93.38 411 ARG A C 1
ATOM 3104 O O . ARG A 1 411 ? 10.922 44.031 8.469 1 93.38 411 ARG A O 1
ATOM 3111 N N . ILE A 1 412 ? 11.219 43.531 10.633 1 95.94 412 ILE A N 1
ATOM 3112 C CA . ILE A 1 412 ? 12.406 44.344 10.812 1 95.94 412 ILE A CA 1
ATOM 3113 C C . ILE A 1 412 ? 13.656 43.469 10.781 1 95.94 412 ILE A C 1
ATOM 3115 O O . ILE A 1 412 ? 13.898 42.688 11.695 1 95.94 412 ILE A O 1
ATOM 3119 N N . ARG A 1 413 ? 14.383 43.719 9.805 1 94.94 413 ARG A N 1
ATOM 3120 C CA . ARG A 1 413 ? 15.617 42.938 9.68 1 94.94 413 ARG A CA 1
ATOM 3121 C C . ARG A 1 413 ? 16.625 43.312 10.766 1 94.94 413 ARG A C 1
ATOM 3123 O O . ARG A 1 413 ? 16.766 44.5 11.102 1 94.94 413 ARG A O 1
ATOM 3130 N N . ASN A 1 414 ? 17.281 42.344 11.336 1 94.38 414 ASN A N 1
ATOM 3131 C CA . ASN A 1 414 ? 18.344 42.5 12.336 1 94.38 414 ASN A CA 1
ATOM 3132 C C . ASN A 1 414 ? 19.672 41.969 11.82 1 94.38 414 ASN A C 1
ATOM 3134 O O . ASN A 1 414 ? 19.891 40.75 11.758 1 94.38 414 ASN A O 1
ATOM 3138 N N . ASP A 1 415 ? 20.625 42.781 11.531 1 92 415 ASP A N 1
ATOM 3139 C CA . ASP A 1 415 ? 21.875 42.438 10.852 1 92 415 ASP A CA 1
ATOM 3140 C C . ASP A 1 415 ? 22.953 42.062 11.859 1 92 415 ASP A C 1
ATOM 3142 O O . ASP A 1 415 ? 24.109 41.844 11.484 1 92 415 ASP A O 1
ATOM 3146 N N . ASP A 1 416 ? 22.609 41.938 13.055 1 90.62 416 ASP A N 1
ATOM 3147 C CA . ASP A 1 416 ? 23.578 41.531 14.055 1 90.62 416 ASP A CA 1
ATOM 3148 C C . ASP A 1 416 ? 23.969 40.062 13.859 1 90.62 416 ASP A C 1
ATOM 3150 O O . ASP A 1 416 ? 23.141 39.219 13.508 1 90.62 416 ASP A O 1
ATOM 3154 N N . ALA A 1 417 ? 25.25 39.781 14.094 1 84.75 417 ALA A N 1
ATOM 3155 C CA . ALA A 1 417 ? 25.734 38.406 13.969 1 84.75 417 ALA A CA 1
ATOM 3156 C C . ALA A 1 417 ? 25.016 37.5 14.945 1 84.75 417 ALA A C 1
ATOM 3158 O O . ALA A 1 417 ? 24.75 36.344 14.625 1 84.75 417 ALA A O 1
ATOM 3159 N N . ASP A 1 418 ? 24.828 38 16.094 1 87.94 418 ASP A N 1
ATOM 3160 C CA . ASP A 1 418 ? 24 37.312 17.094 1 87.94 418 ASP A CA 1
ATOM 3161 C C . ASP A 1 418 ? 22.625 37.969 17.203 1 87.94 418 ASP A C 1
ATOM 3163 O O . ASP A 1 418 ? 22.312 38.594 18.219 1 87.94 418 ASP A O 1
ATOM 3167 N N . PHE A 1 419 ? 21.844 37.656 16.234 1 88.88 419 PHE A N 1
ATOM 3168 C CA . PHE A 1 419 ? 20.562 38.375 16.125 1 88.88 419 PHE A CA 1
ATOM 3169 C C . PHE A 1 419 ? 19.641 38 17.281 1 88.88 419 PHE A C 1
ATOM 3171 O O . PHE A 1 419 ? 18.75 38.75 17.641 1 88.88 419 PHE A O 1
ATOM 3178 N N . ARG A 1 420 ? 19.859 36.906 17.922 1 86 420 ARG A N 1
ATOM 3179 C CA . ARG A 1 420 ? 19.016 36.5 19.047 1 86 420 ARG A CA 1
ATOM 3180 C C . ARG A 1 420 ? 19.281 37.375 20.266 1 86 420 ARG A C 1
ATOM 3182 O O . ARG A 1 420 ? 18.359 37.875 20.906 1 86 420 ARG A O 1
ATOM 3189 N N . ALA A 1 421 ? 20.547 37.469 20.594 1 90.56 421 ALA A N 1
ATOM 3190 C CA . ALA A 1 421 ? 20.938 38.281 21.734 1 90.56 421 ALA A CA 1
ATOM 3191 C C . ALA A 1 421 ? 20.578 39.75 21.516 1 90.56 421 ALA A C 1
ATOM 3193 O O . ALA A 1 421 ? 20.031 40.406 22.406 1 90.56 421 ALA A O 1
ATOM 3194 N N . SER A 1 422 ? 20.922 40.188 20.391 1 93.56 422 SER A N 1
ATOM 3195 C CA . SER A 1 422 ? 20.641 41.562 20.047 1 93.56 422 SER A CA 1
ATOM 3196 C C . SER A 1 422 ? 19.125 41.844 20.031 1 93.56 422 SER A C 1
ATOM 3198 O O . SER A 1 422 ? 18.672 42.875 20.516 1 93.56 422 SER A O 1
ATOM 3200 N N . GLY A 1 423 ? 18.375 40.969 19.469 1 95.12 423 GLY A N 1
ATOM 3201 C CA . GLY A 1 423 ? 16.938 41.125 19.422 1 95.12 423 GLY A CA 1
ATOM 3202 C C . GLY A 1 423 ? 16.297 41.156 20.797 1 95.12 423 GLY A C 1
ATOM 3203 O O . GLY A 1 423 ? 15.383 41.969 21.031 1 95.12 423 GLY A O 1
ATOM 3204 N N . ASN A 1 424 ? 16.797 40.406 21.688 1 95 424 ASN A N 1
ATOM 3205 C CA . ASN A 1 424 ? 16.281 40.406 23.047 1 95 424 ASN A CA 1
ATOM 3206 C C . ASN A 1 424 ? 16.594 41.719 23.766 1 95 424 ASN A C 1
ATOM 3208 O O . ASN A 1 424 ? 15.797 42.188 24.578 1 95 424 ASN A O 1
ATOM 3212 N N . GLN A 1 425 ? 17.703 42.188 23.469 1 95.62 425 GLN A N 1
ATOM 3213 C CA . GLN A 1 425 ? 18.047 43.5 24.016 1 95.62 425 GLN A CA 1
ATOM 3214 C C . GLN A 1 425 ? 17.078 44.562 23.547 1 95.62 425 GLN A C 1
ATOM 3216 O O . GLN A 1 425 ? 16.672 45.438 24.312 1 95.62 425 GLN A O 1
ATOM 3221 N N . VAL A 1 426 ? 16.797 44.469 22.312 1 97 426 VAL A N 1
ATOM 3222 C CA . VAL A 1 426 ? 15.852 45.406 21.734 1 97 426 VAL A CA 1
ATOM 3223 C C . VAL A 1 426 ? 14.492 45.281 22.422 1 97 426 VAL A C 1
ATOM 3225 O O . VAL A 1 426 ? 13.867 46.281 22.766 1 97 426 VAL A O 1
ATOM 3228 N N . ILE A 1 427 ? 14.008 44.125 22.609 1 97.25 427 ILE A N 1
ATOM 3229 C CA . ILE A 1 427 ? 12.711 43.844 23.219 1 97.25 427 ILE A CA 1
ATOM 3230 C C . ILE A 1 427 ? 12.68 44.344 24.656 1 97.25 427 ILE A C 1
ATOM 3232 O O . ILE A 1 427 ? 11.711 44.969 25.078 1 97.25 427 ILE A O 1
ATOM 3236 N N . ASP A 1 428 ? 13.766 44.156 25.391 1 96.5 428 ASP A N 1
ATOM 3237 C CA . ASP A 1 428 ? 13.867 44.625 26.781 1 96.5 428 ASP A CA 1
ATOM 3238 C C . ASP A 1 428 ? 13.859 46.156 26.844 1 96.5 428 ASP A C 1
ATOM 3240 O O . ASP A 1 428 ? 13.219 46.75 27.719 1 96.5 428 ASP A O 1
ATOM 3244 N N . ALA A 1 429 ? 14.633 46.688 25.969 1 96.69 429 ALA A N 1
ATOM 3245 C CA . ALA A 1 429 ? 14.672 48.156 25.922 1 96.69 429 ALA A CA 1
ATOM 3246 C C . ALA A 1 429 ? 13.297 48.719 25.594 1 96.69 429 ALA A C 1
ATOM 3248 O O . ALA A 1 429 ? 12.883 49.719 26.203 1 96.69 429 ALA A O 1
ATOM 3249 N N . LEU A 1 430 ? 12.68 48.125 24.656 1 97.25 430 LEU A N 1
ATOM 3250 C CA . LEU A 1 430 ? 11.352 48.594 24.266 1 97.25 430 LEU A CA 1
ATOM 3251 C C . LEU A 1 430 ? 10.367 48.438 25.422 1 97.25 430 LEU A C 1
ATOM 3253 O O . LEU A 1 430 ? 9.508 49.312 25.625 1 97.25 430 LEU A O 1
ATOM 3257 N N . ARG A 1 431 ? 10.445 47.375 26.078 1 96.38 431 ARG A N 1
ATOM 3258 C CA . ARG A 1 431 ? 9.609 47.156 27.25 1 96.38 431 ARG A CA 1
ATOM 3259 C C . ARG A 1 431 ? 9.742 48.281 28.25 1 96.38 431 ARG A C 1
ATOM 3261 O O . ARG A 1 431 ? 8.742 48.812 28.734 1 96.38 431 ARG A O 1
ATOM 3268 N N . ALA A 1 432 ? 10.938 48.688 28.5 1 95.5 432 ALA A N 1
ATOM 3269 C CA . ALA A 1 432 ? 11.219 49.75 29.438 1 95.5 432 ALA A CA 1
ATOM 3270 C C . ALA A 1 432 ? 10.719 51.094 28.891 1 95.5 432 ALA A C 1
ATOM 3272 O O . ALA A 1 432 ? 10.102 51.875 29.625 1 95.5 432 ALA A O 1
ATOM 3273 N N . ARG A 1 433 ? 10.953 51.312 27.641 1 95.62 433 ARG A N 1
ATOM 3274 C CA . ARG A 1 433 ? 10.609 52.562 27.031 1 95.62 433 ARG A CA 1
ATOM 3275 C C . ARG A 1 433 ? 9.094 52.719 26.891 1 95.62 433 ARG A C 1
ATOM 3277 O O . ARG A 1 433 ? 8.555 53.812 27.094 1 95.62 433 ARG A O 1
ATOM 3284 N N . ALA A 1 434 ? 8.445 51.719 26.5 1 94.25 434 ALA A N 1
ATOM 3285 C CA . ALA A 1 434 ? 6.992 51.75 26.328 1 94.25 434 ALA A CA 1
ATOM 3286 C C . ALA A 1 434 ? 6.289 51.906 27.672 1 94.25 434 ALA A C 1
ATOM 3288 O O . ALA A 1 434 ? 5.211 52.5 27.75 1 94.25 434 ALA A O 1
ATOM 3289 N N . GLY A 1 435 ? 6.898 51.438 28.703 1 90.38 435 GLY A N 1
ATOM 3290 C CA . GLY A 1 435 ? 6.336 51.531 30.047 1 90.38 435 GLY A CA 1
ATOM 3291 C C . GLY A 1 435 ? 6.223 52.938 30.547 1 90.38 435 GLY A C 1
ATOM 3292 O O . GLY A 1 435 ? 5.43 53.219 31.453 1 90.38 435 GLY A O 1
ATOM 3293 N N . VAL A 1 436 ? 6.961 53.844 29.938 1 91.31 436 VAL A N 1
ATOM 3294 C CA . VAL A 1 436 ? 6.957 55.219 30.438 1 91.31 436 VAL A CA 1
ATOM 3295 C C . VAL A 1 436 ? 6.094 56.094 29.547 1 91.31 436 VAL A C 1
ATOM 3297 O O . VAL A 1 436 ? 5.816 57.25 29.875 1 91.31 436 VAL A O 1
ATOM 3300 N N . GLU A 1 437 ? 5.672 55.594 28.438 1 91.5 437 GLU A N 1
ATOM 3301 C CA . GLU A 1 437 ? 4.785 56.344 27.547 1 91.5 437 GLU A CA 1
ATOM 3302 C C . GLU A 1 437 ? 3.393 56.5 28.156 1 91.5 437 GLU A C 1
ATOM 3304 O O . GLU A 1 437 ? 2.809 55.531 28.641 1 91.5 437 GLU A O 1
ATOM 3309 N N . PRO A 1 438 ? 2.926 57.75 28.016 1 89.44 438 PRO A N 1
ATOM 3310 C CA . PRO A 1 438 ? 1.564 57.938 28.516 1 89.44 438 PRO A CA 1
ATOM 3311 C C . PRO A 1 438 ? 0.531 57.125 27.734 1 89.44 438 PRO A C 1
ATOM 3313 O O . PRO A 1 438 ? 0.687 56.938 26.531 1 89.44 438 PRO A O 1
ATOM 3316 N N . ASP A 1 439 ? -0.384 56.5 28.234 1 93.5 439 ASP A N 1
ATOM 3317 C CA . ASP A 1 439 ? -1.544 55.812 27.672 1 93.5 439 ASP A CA 1
ATOM 3318 C C . ASP A 1 439 ? -1.151 54.469 27.078 1 93.5 439 ASP A C 1
ATOM 3320 O O . ASP A 1 439 ? -1.937 53.844 26.344 1 93.5 439 ASP A O 1
ATOM 3324 N N . TRP A 1 440 ? 0.192 54.156 27.031 1 96.5 440 TRP A N 1
ATOM 3325 C CA . TRP A 1 440 ? 0.627 52.781 26.703 1 96.5 440 TRP A CA 1
ATOM 3326 C C . TRP A 1 440 ? 0.769 51.938 27.969 1 96.5 440 TRP A C 1
ATOM 3328 O O . TRP A 1 440 ? 1.146 52.469 29.031 1 96.5 440 TRP A O 1
ATOM 3338 N N . LYS A 1 441 ? 0.369 50.719 27.891 1 96.12 441 LYS A N 1
ATOM 3339 C CA . LYS A 1 441 ? 0.472 49.812 29.031 1 96.12 441 LYS A CA 1
ATOM 3340 C C . LYS A 1 441 ? 0.949 48.438 28.594 1 96.12 441 LYS A C 1
ATOM 3342 O O . LYS A 1 441 ? 0.416 47.875 27.641 1 96.12 441 LYS A O 1
ATOM 3347 N N . LEU A 1 442 ? 1.892 48 29.328 1 96 442 LEU A N 1
ATOM 3348 C CA . LEU A 1 442 ? 2.328 46.625 29.078 1 96 442 LEU A CA 1
ATOM 3349 C C . LEU A 1 442 ? 1.196 45.656 29.344 1 96 442 LEU A C 1
ATOM 3351 O O . LEU A 1 442 ? 0.511 45.75 30.375 1 96 442 LEU A O 1
ATOM 3355 N N . VAL A 1 443 ? 0.947 44.781 28.406 1 95.06 443 VAL A N 1
ATOM 3356 C CA . VAL A 1 443 ? -0.078 43.75 28.578 1 95.06 443 VAL A CA 1
ATOM 3357 C C . VAL A 1 443 ? 0.453 42.625 29.469 1 95.06 443 VAL A C 1
ATOM 3359 O O . VAL A 1 443 ? 1.52 42.062 29.203 1 95.06 443 VAL A O 1
ATOM 3362 N N . PRO A 1 444 ? -0.313 42.344 30.5 1 90.12 444 PRO A N 1
ATOM 3363 C CA . PRO A 1 444 ? 0.141 41.25 31.375 1 90.12 444 PRO A CA 1
ATOM 3364 C C . PRO A 1 444 ? -0.017 39.875 30.766 1 90.12 444 PRO A C 1
ATOM 3366 O O . PRO A 1 444 ? -0.702 39.719 29.75 1 90.12 444 PRO A O 1
ATOM 3369 N N . ASP A 1 445 ? 0.586 38.812 31.281 1 89.81 445 ASP A N 1
ATOM 3370 C CA . ASP A 1 445 ? 0.479 37.406 30.906 1 89.81 445 ASP A CA 1
ATOM 3371 C C . ASP A 1 445 ? 0.85 37.219 29.438 1 89.81 445 ASP A C 1
ATOM 3373 O O . ASP A 1 445 ? 0.177 36.469 28.719 1 89.81 445 ASP A O 1
ATOM 3377 N N . ASN A 1 446 ? 1.726 37.969 28.938 1 91.69 446 ASN A N 1
ATOM 3378 C CA . ASN A 1 446 ? 2.303 37.844 27.594 1 91.69 446 ASN A CA 1
ATOM 3379 C C . ASN A 1 446 ? 3.482 36.875 27.594 1 91.69 446 ASN A C 1
ATOM 3381 O O . ASN A 1 446 ? 4.41 37 28.391 1 91.69 446 ASN A O 1
ATOM 3385 N N . HIS A 1 447 ? 3.498 35.906 26.781 1 95.12 447 HIS A N 1
ATOM 3386 C CA . HIS A 1 447 ? 4.461 34.812 26.828 1 95.12 447 HIS A CA 1
ATOM 3387 C C . HIS A 1 447 ? 5.445 34.906 25.672 1 95.12 447 HIS A C 1
ATOM 3389 O O . HIS A 1 447 ? 6.184 33.938 25.406 1 95.12 447 HIS A O 1
ATOM 3395 N N . GLU A 1 448 ? 5.395 36 24.969 1 95.12 448 GLU A N 1
ATOM 3396 C CA . GLU A 1 448 ? 6.301 36.156 23.828 1 95.12 448 GLU A CA 1
ATOM 3397 C C . GLU A 1 448 ? 6.59 37.656 23.578 1 95.12 448 GLU A C 1
ATOM 3399 O O . GLU A 1 448 ? 5.668 38.469 23.469 1 95.12 448 GLU A O 1
ATOM 3404 N N . GLY A 1 449 ? 7.867 37.938 23.469 1 96.06 449 GLY A N 1
ATOM 3405 C CA . GLY A 1 449 ? 8.227 39.312 23.203 1 96.06 449 GLY A CA 1
ATOM 3406 C C . GLY A 1 449 ? 7.609 40.312 24.188 1 96.06 449 GLY A C 1
ATOM 3407 O O . GLY A 1 449 ? 7.547 40.031 25.391 1 96.06 449 GLY A O 1
ATOM 3408 N N . VAL A 1 450 ? 7.301 41.5 23.578 1 97.38 450 VAL A N 1
ATOM 3409 C CA . VAL A 1 450 ? 6.637 42.531 24.391 1 97.38 450 VAL A CA 1
ATOM 3410 C C . VAL A 1 450 ? 5.363 43 23.688 1 97.38 450 VAL A C 1
ATOM 3412 O O . VAL A 1 450 ? 5.391 43.344 22.516 1 97.38 450 VAL A O 1
ATOM 3415 N N . ARG A 1 451 ? 4.328 42.844 24.375 1 97.62 451 ARG A N 1
ATOM 3416 C CA . ARG A 1 451 ? 3.037 43.312 23.891 1 97.62 451 ARG A CA 1
ATOM 3417 C C . ARG A 1 451 ? 2.582 44.531 24.672 1 97.62 451 ARG A C 1
ATOM 3419 O O . ARG A 1 451 ? 2.637 44.562 25.906 1 97.62 451 ARG A O 1
ATOM 3426 N N . VAL A 1 452 ? 2.119 45.562 23.953 1 98.06 452 VAL A N 1
ATOM 3427 C CA . VAL A 1 452 ? 1.747 46.844 24.562 1 98.06 452 VAL A CA 1
ATOM 3428 C C . VAL A 1 452 ? 0.367 47.281 24.078 1 98.06 452 VAL A C 1
ATOM 3430 O O . VAL A 1 452 ? 0.109 47.281 22.875 1 98.06 452 VAL A O 1
ATOM 3433 N N . ALA A 1 453 ? -0.506 47.562 25.016 1 97.12 453 ALA A N 1
ATOM 3434 C CA . ALA A 1 453 ? -1.793 48.188 24.688 1 97.12 453 ALA A CA 1
ATOM 3435 C C . ALA A 1 453 ? -1.65 49.688 24.484 1 97.12 453 ALA A C 1
ATOM 3437 O O . ALA A 1 453 ? -1.051 50.375 25.297 1 97.12 453 ALA A O 1
ATOM 3438 N N . CYS A 1 454 ? -2.145 50.156 23.375 1 97.25 454 CYS A N 1
ATOM 3439 C CA . CYS A 1 454 ? -2.115 51.562 23.031 1 97.25 454 CYS A CA 1
ATOM 3440 C C . CYS A 1 454 ? -3.5 52.188 23.156 1 97.25 454 CYS A C 1
ATOM 3442 O O . CYS A 1 454 ? -4.32 52.094 22.25 1 97.25 454 CYS A O 1
ATOM 3444 N N . ARG A 1 455 ? -3.656 53 24.188 1 94.19 455 ARG A N 1
ATOM 3445 C CA . ARG A 1 455 ? -5 53.469 24.531 1 94.19 455 ARG A CA 1
ATOM 3446 C C . ARG A 1 455 ? -5.234 54.906 24.078 1 94.19 455 ARG A C 1
ATOM 3448 O O . ARG A 1 455 ? -6.328 55.438 24.25 1 94.19 455 ARG A O 1
ATOM 3455 N N . GLY A 1 456 ? -4.305 55.406 23.438 1 92.19 456 GLY A N 1
ATOM 3456 C CA . GLY A 1 456 ? -4.465 56.781 22.969 1 92.19 456 GLY A CA 1
ATOM 3457 C C . GLY A 1 456 ? -5.621 56.938 21.984 1 92.19 456 GLY A C 1
ATOM 3458 O O . GLY A 1 456 ? -5.953 56 21.25 1 92.19 456 GLY A O 1
ATOM 3459 N N . ALA A 1 457 ? -6.348 58.094 22.016 1 86.56 457 ALA A N 1
ATOM 3460 C CA . ALA A 1 457 ? -7.547 58.375 21.219 1 86.56 457 ALA A CA 1
ATOM 3461 C C . ALA A 1 457 ? -7.312 58.062 19.75 1 86.56 457 ALA A C 1
ATOM 3463 O O . ALA A 1 457 ? -8.195 57.531 19.062 1 86.56 457 ALA A O 1
ATOM 3464 N N . GLY A 1 458 ? -6.254 58.25 19.219 1 90.25 458 GLY A N 1
ATOM 3465 C CA . GLY A 1 458 ? -5.969 57.969 17.812 1 90.25 458 GLY A CA 1
ATOM 3466 C C . GLY A 1 458 ? -5.27 56.625 17.594 1 90.25 458 GLY A C 1
ATOM 3467 O O . GLY A 1 458 ? -4.977 56.281 16.469 1 90.25 458 GLY A O 1
ATOM 3468 N N . GLU A 1 459 ? -5.203 55.781 18.516 1 93.81 459 GLU A N 1
ATOM 3469 C CA . GLU A 1 459 ? -4.512 54.5 18.453 1 93.81 459 GLU A CA 1
ATOM 3470 C C . GLU A 1 459 ? -5.457 53.344 18.75 1 93.81 459 GLU A C 1
ATOM 3472 O O . GLU A 1 459 ? -5.91 52.656 17.844 1 93.81 459 GLU A O 1
ATOM 3477 N N . ARG A 1 460 ? -6.02 53.281 19.953 1 93.06 460 ARG A N 1
ATOM 3478 C CA . ARG A 1 460 ? -6.949 52.25 20.438 1 93.06 460 ARG A CA 1
ATOM 3479 C C . ARG A 1 460 ? -6.59 50.875 19.875 1 93.06 460 ARG A C 1
ATOM 3481 O O . ARG A 1 460 ? -7.344 50.312 19.078 1 93.06 460 ARG A O 1
ATOM 3488 N N . GLY A 1 461 ? -5.488 50.438 20.266 1 96.56 461 GLY A N 1
ATOM 3489 C CA . GLY A 1 461 ? -4.988 49.188 19.719 1 96.56 461 GLY A CA 1
ATOM 3490 C C . GLY A 1 461 ? -3.855 48.594 20.531 1 96.56 461 GLY A C 1
ATOM 3491 O O . GLY A 1 461 ? -3.865 48.656 21.766 1 96.56 461 GLY A O 1
ATOM 3492 N N . TRP A 1 462 ? -3 47.844 19.859 1 97.56 462 TRP A N 1
ATOM 3493 C CA . TRP A 1 462 ? -1.854 47.219 20.5 1 97.56 462 TRP A CA 1
ATOM 3494 C C . TRP A 1 462 ? -0.746 46.938 19.484 1 97.56 462 TRP A C 1
ATOM 3496 O O . TRP A 1 462 ? -0.969 47.031 18.266 1 97.56 462 TRP A O 1
ATOM 3506 N N . PHE A 1 463 ? 0.433 46.719 19.953 1 98.12 463 PHE A N 1
ATOM 3507 C CA . PHE A 1 463 ? 1.505 46.156 19.141 1 98.12 463 PHE A CA 1
ATOM 3508 C C . PHE A 1 463 ? 2.254 45.062 19.891 1 98.12 463 PHE A C 1
ATOM 3510 O O . PHE A 1 463 ? 2.223 45.031 21.125 1 98.12 463 PHE A O 1
ATOM 3517 N N . LEU A 1 464 ? 2.83 44.125 19.156 1 98.12 464 LEU A N 1
ATOM 3518 C CA . LEU A 1 464 ? 3.684 43.062 19.672 1 98.12 464 LEU A CA 1
ATOM 3519 C C . LEU A 1 464 ? 4.992 43 18.906 1 98.12 464 LEU A C 1
ATOM 3521 O O . LEU A 1 464 ? 4.984 42.906 17.672 1 98.12 464 LEU A O 1
ATOM 3525 N N . LEU A 1 465 ? 6.094 43.156 19.578 1 97.81 465 LEU A N 1
ATOM 3526 C CA . LEU A 1 465 ? 7.414 42.938 19 1 97.81 465 LEU A CA 1
ATOM 3527 C C . LEU A 1 465 ? 8.023 41.625 19.516 1 97.81 465 LEU A C 1
ATOM 3529 O O . LEU A 1 465 ? 8.102 41.406 20.719 1 97.81 465 LEU A O 1
ATOM 3533 N N . ARG A 1 466 ? 8.344 40.812 18.578 1 96.19 466 ARG A N 1
ATOM 3534 C CA . ARG A 1 466 ? 8.906 39.5 18.953 1 96.19 466 ARG A CA 1
ATOM 3535 C C . ARG A 1 466 ? 10.039 39.125 18 1 96.19 466 ARG A C 1
ATOM 3537 O O . ARG A 1 466 ? 10.156 39.656 16.906 1 96.19 466 ARG A O 1
ATOM 3544 N N . LEU A 1 467 ? 10.82 38.125 18.484 1 92.38 467 LEU A N 1
ATOM 3545 C CA . LEU A 1 467 ? 11.867 37.562 17.641 1 92.38 467 LEU A CA 1
ATOM 3546 C C . LEU A 1 467 ? 11.289 36.5 16.703 1 92.38 467 LEU A C 1
ATOM 3548 O O . LEU A 1 467 ? 10.43 35.719 17.094 1 92.38 467 LEU A O 1
ATOM 3552 N N . SER A 1 468 ? 11.711 36.562 15.422 1 83.25 468 SER A N 1
ATOM 3553 C CA . SER A 1 468 ? 11.383 35.469 14.516 1 83.25 468 SER A CA 1
ATOM 3554 C C . SER A 1 468 ? 12.133 34.188 14.898 1 83.25 468 SER A C 1
ATOM 3556 O O . SER A 1 468 ? 13.281 34.25 15.344 1 83.25 468 SER A O 1
ATOM 3558 N N . LEU A 1 469 ? 11.484 33.125 14.711 1 67.31 469 LEU A N 1
ATOM 3559 C CA . LEU A 1 469 ? 12.039 31.812 15.07 1 67.31 469 LEU A CA 1
ATOM 3560 C C . LEU A 1 469 ? 13.094 31.375 14.07 1 67.31 469 LEU A C 1
ATOM 3562 O O . LEU A 1 469 ? 14.047 30.672 14.43 1 67.31 469 LEU A O 1
ATOM 3566 N N . HIS A 1 470 ? 13.031 31.766 12.852 1 64.44 470 HIS A N 1
ATOM 3567 C CA . HIS A 1 470 ? 13.797 31.141 11.781 1 64.44 470 HIS A CA 1
ATOM 3568 C C . HIS A 1 470 ? 14.727 32.156 11.109 1 64.44 470 HIS A C 1
ATOM 3570 O O . HIS A 1 470 ? 15.742 31.766 10.531 1 64.44 470 HIS A O 1
ATOM 3576 N N . ASP A 1 471 ? 14.414 33.406 11.203 1 74.06 471 ASP A N 1
ATOM 3577 C CA . ASP A 1 471 ? 15.102 34.438 10.43 1 74.06 471 ASP A CA 1
ATOM 3578 C C . ASP A 1 471 ? 15.656 35.531 11.344 1 74.06 471 ASP A C 1
ATOM 3580 O O . ASP A 1 471 ? 15.141 35.75 12.445 1 74.06 471 ASP A O 1
ATOM 3584 N N . PRO A 1 472 ? 16.703 36.062 10.914 1 86.5 472 PRO A N 1
ATOM 3585 C CA . PRO A 1 472 ? 17.219 37.219 11.68 1 86.5 472 PRO A CA 1
ATOM 3586 C C . PRO A 1 472 ? 16.344 38.469 11.555 1 86.5 472 PRO A C 1
ATOM 3588 O O . PRO A 1 472 ? 16.797 39.5 11.062 1 86.5 472 PRO A O 1
ATOM 3591 N N . VAL A 1 473 ? 15.164 38.312 12.047 1 93 473 VAL A N 1
ATOM 3592 C CA . VAL A 1 473 ? 14.141 39.344 11.898 1 93 473 VAL A CA 1
ATOM 3593 C C . VAL A 1 473 ? 13.375 39.5 13.211 1 93 473 VAL A C 1
ATOM 3595 O O . VAL A 1 473 ? 13.219 38.531 13.969 1 93 473 VAL A O 1
ATOM 3598 N N . LEU A 1 474 ? 13.047 40.75 13.516 1 95.5 474 LEU A N 1
ATOM 3599 C CA . LEU A 1 474 ? 12.031 41.031 14.516 1 95.5 474 LEU A CA 1
ATOM 3600 C C . LEU A 1 474 ? 10.672 41.281 13.859 1 95.5 474 LEU A C 1
ATOM 3602 O O . LEU A 1 474 ? 10.555 42.125 12.961 1 95.5 474 LEU A O 1
ATOM 3606 N N . ALA A 1 475 ? 9.719 40.531 14.266 1 95.25 475 ALA A N 1
ATOM 3607 C CA . ALA A 1 475 ? 8.367 40.719 13.734 1 95.25 475 ALA A CA 1
ATOM 3608 C C . ALA A 1 475 ? 7.551 41.656 14.609 1 95.25 475 ALA A C 1
ATOM 3610 O O . ALA A 1 475 ? 7.465 41.469 15.828 1 95.25 475 ALA A O 1
ATOM 3611 N N . LEU A 1 476 ? 7.027 42.656 13.977 1 97.38 476 LEU A N 1
ATOM 3612 C CA . LEU A 1 476 ? 6.188 43.656 14.648 1 97.38 476 LEU A CA 1
ATOM 3613 C C . LEU A 1 476 ? 4.754 43.562 14.133 1 97.38 476 LEU A C 1
ATOM 3615 O O . LEU A 1 476 ? 4.504 43.844 12.953 1 97.38 476 LEU A O 1
ATOM 3619 N N . ASN A 1 477 ? 3.885 43.188 15.023 1 97.12 477 ASN A N 1
ATOM 3620 C CA . ASN A 1 477 ? 2.459 43.219 14.711 1 97.12 477 ASN A CA 1
ATOM 3621 C C . ASN A 1 477 ? 1.769 44.406 15.359 1 97.12 477 ASN A C 1
ATOM 3623 O O . ASN A 1 477 ? 1.972 44.688 16.547 1 97.12 477 ASN A O 1
ATOM 3627 N N . ILE A 1 478 ? 0.979 45.156 14.57 1 97.69 478 ILE A N 1
ATOM 3628 C CA . ILE A 1 478 ? 0.213 46.281 15.07 1 97.69 478 ILE A CA 1
ATOM 3629 C C . ILE A 1 478 ? -1.249 46.156 14.656 1 97.69 478 ILE A C 1
ATOM 3631 O O . ILE A 1 478 ? -1.545 45.812 13.508 1 97.69 478 ILE A O 1
ATOM 3635 N N . GLU A 1 479 ? -2.131 46.312 15.609 1 97.31 479 GLU A N 1
ATOM 3636 C CA . GLU A 1 479 ? -3.561 46.406 15.32 1 97.31 479 GLU A CA 1
ATOM 3637 C C . GLU A 1 479 ? -4.184 47.656 15.945 1 97.31 479 GLU A C 1
ATOM 3639 O O . GLU A 1 479 ? -3.736 48.094 17 1 97.31 479 GLU A O 1
ATOM 3644 N N . SER A 1 480 ? -5.215 48.219 15.227 1 97.25 480 SER A N 1
ATOM 3645 C CA . SER A 1 480 ? -5.941 49.375 15.742 1 97.25 480 SER A CA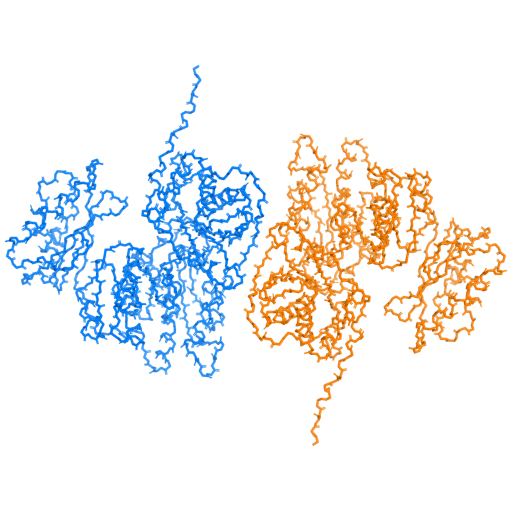 1
ATOM 3646 C C . SER A 1 480 ? -7.43 49.281 15.414 1 97.25 480 SER A C 1
ATOM 3648 O O . SER A 1 480 ? -7.805 48.812 14.336 1 97.25 480 SER A O 1
ATOM 3650 N N . GLU A 1 481 ? -8.172 49.781 16.344 1 95.25 481 GLU A N 1
ATOM 3651 C CA . GLU A 1 481 ? -9.617 49.812 16.156 1 95.25 481 GLU A CA 1
ATOM 3652 C C . GLU A 1 481 ? -10.031 51.094 15.398 1 95.25 481 GLU A C 1
ATOM 3654 O O . GLU A 1 481 ? -11.211 51.25 15.086 1 95.25 481 GLU A O 1
ATOM 3659 N N . THR A 1 482 ? -9.055 51.906 15.039 1 94.19 482 THR A N 1
ATOM 3660 C CA . THR A 1 482 ? -9.359 53.156 14.391 1 94.19 482 THR A CA 1
ATOM 3661 C C . THR A 1 482 ? -8.555 53.312 13.102 1 94.19 482 THR A C 1
ATOM 3663 O O . THR A 1 482 ? -7.375 53 13.062 1 94.19 482 THR A O 1
ATOM 3666 N N . PRO A 1 483 ? -9.289 53.875 12.055 1 94.75 483 PRO A N 1
ATOM 3667 C CA . PRO A 1 483 ? -8.531 54.156 10.828 1 94.75 483 PRO A CA 1
ATOM 3668 C C . PRO A 1 483 ? -7.336 55.094 11.07 1 94.75 483 PRO A C 1
ATOM 3670 O O . PRO A 1 483 ? -7.465 56.094 11.75 1 94.75 483 PRO A O 1
ATOM 3673 N N . GLY A 1 484 ? -6.285 54.688 10.562 1 94.81 484 GLY A N 1
ATOM 3674 C CA . GLY A 1 484 ? -5.07 55.469 10.719 1 94.81 484 GLY A CA 1
ATOM 3675 C C . GLY A 1 484 ? -4.301 55.125 11.984 1 94.81 484 GLY A C 1
ATOM 3676 O O . GLY A 1 484 ? -3.186 55.625 12.18 1 94.81 484 GLY A O 1
ATOM 3677 N N . GLY A 1 485 ? -4.891 54.312 12.797 1 95.94 485 GLY A N 1
ATOM 3678 C CA . GLY A 1 485 ? -4.301 54 14.086 1 95.94 485 GLY A CA 1
ATOM 3679 C C . GLY A 1 485 ? -2.992 53.25 13.977 1 95.94 485 GLY A C 1
ATOM 3680 O O . GLY A 1 485 ? -2.08 53.469 14.781 1 95.94 485 GLY A O 1
ATOM 3681 N N . VAL A 1 486 ? -2.812 52.344 13.039 1 96.88 486 VAL A N 1
ATOM 3682 C CA . VAL A 1 486 ? -1.578 51.594 12.844 1 96.88 486 VAL A CA 1
ATOM 3683 C C . VAL A 1 486 ? -0.426 52.562 12.555 1 96.88 486 VAL A C 1
ATOM 3685 O O . VAL A 1 486 ? 0.66 52.438 13.117 1 96.88 486 VAL A O 1
ATOM 3688 N N . GLY A 1 487 ? -0.705 53.5 11.648 1 96.12 487 GLY A N 1
ATOM 3689 C CA . GLY A 1 487 ? 0.305 54.469 11.328 1 96.12 487 GLY A CA 1
ATOM 3690 C C . GLY A 1 487 ? 0.721 55.312 12.531 1 96.12 487 GLY A C 1
ATOM 3691 O O . GLY A 1 487 ? 1.903 55.625 12.703 1 96.12 487 GLY A O 1
ATOM 3692 N N . ARG A 1 488 ? -0.232 55.719 13.328 1 95.88 488 ARG A N 1
ATOM 3693 C CA . ARG A 1 488 ? 0.037 56.5 14.516 1 95.88 488 ARG A CA 1
ATOM 3694 C C . ARG A 1 488 ? 0.893 55.75 15.516 1 95.88 488 ARG A C 1
ATOM 3696 O O . ARG A 1 488 ? 1.828 56.281 16.094 1 95.88 488 ARG A O 1
ATOM 3703 N N . ILE A 1 489 ? 0.542 54.5 15.734 1 96.81 489 ILE A N 1
ATOM 3704 C CA . ILE A 1 489 ? 1.305 53.688 16.656 1 96.81 489 ILE A CA 1
ATOM 3705 C C . ILE A 1 489 ? 2.725 53.469 16.125 1 96.81 489 ILE A C 1
ATOM 3707 O O . ILE A 1 489 ? 3.695 53.594 16.875 1 96.81 489 ILE A O 1
ATOM 3711 N N . ALA A 1 490 ? 2.867 53.25 14.82 1 97.19 490 ALA A N 1
ATOM 3712 C CA . ALA A 1 490 ? 4.18 53.062 14.203 1 97.19 490 ALA A CA 1
ATOM 3713 C C . ALA A 1 490 ? 5.023 54.344 14.359 1 97.19 490 ALA A C 1
ATOM 3715 O O . ALA A 1 490 ? 6.227 54.25 14.609 1 97.19 490 ALA A O 1
ATOM 3716 N N . HIS A 1 491 ? 4.383 55.438 14.188 1 95.56 491 HIS A N 1
ATOM 3717 C CA . HIS A 1 491 ? 5.066 56.719 14.312 1 95.56 491 HIS A CA 1
ATOM 3718 C C . HIS A 1 491 ? 5.633 56.906 15.711 1 95.56 491 HIS A C 1
ATOM 3720 O O . HIS A 1 491 ? 6.75 57.406 15.875 1 95.56 491 HIS A O 1
ATOM 3726 N N . ARG A 1 492 ? 4.891 56.531 16.641 1 95.38 492 ARG A N 1
ATOM 3727 C CA . ARG A 1 492 ? 5.328 56.688 18.016 1 95.38 492 ARG A CA 1
ATOM 3728 C C . ARG A 1 492 ? 6.391 55.656 18.359 1 95.38 492 ARG A C 1
ATOM 3730 O O . ARG A 1 492 ? 7.258 55.906 19.203 1 95.38 492 ARG A O 1
ATOM 3737 N N . LEU A 1 493 ? 6.352 54.562 17.734 1 96.25 493 LEU A N 1
ATOM 3738 C CA . LEU A 1 493 ? 7.273 53.438 17.984 1 96.25 493 LEU A CA 1
ATOM 3739 C C . LEU A 1 493 ? 8.648 53.75 17.391 1 96.25 493 LEU A C 1
ATOM 3741 O O . LEU A 1 493 ? 9.664 53.312 17.938 1 96.25 493 LEU A O 1
ATOM 3745 N N . LEU A 1 494 ? 8.695 54.406 16.312 1 96 494 LEU A N 1
ATOM 3746 C CA . LEU A 1 494 ? 9.906 54.625 15.523 1 96 494 LEU A CA 1
ATOM 3747 C C . LEU A 1 494 ? 11.023 55.188 16.391 1 96 494 LEU A C 1
ATOM 3749 O O . LEU A 1 494 ? 12.125 54.625 16.438 1 96 494 LEU A O 1
ATOM 3753 N N . PRO A 1 495 ? 10.82 56.25 17.109 1 95.12 495 PRO A N 1
ATOM 3754 C CA . PRO A 1 495 ? 11.906 56.781 17.938 1 95.12 495 PRO A CA 1
ATOM 3755 C C . PRO A 1 495 ? 12.328 55.844 19.062 1 95.12 495 PRO A C 1
ATOM 3757 O O . PRO A 1 495 ? 13.477 55.875 19.5 1 95.12 495 PRO A O 1
ATOM 3760 N N . LEU A 1 496 ? 11.391 55.031 19.516 1 95.88 496 LEU A N 1
ATOM 3761 C CA . LEU A 1 496 ? 11.703 54.094 20.609 1 95.88 496 LEU A CA 1
ATOM 3762 C C . LEU A 1 496 ? 12.648 53 20.125 1 95.88 496 LEU A C 1
ATOM 3764 O O . LEU A 1 496 ? 13.312 52.344 20.922 1 95.88 496 LEU A O 1
ATOM 3768 N N . LEU A 1 497 ? 12.68 52.75 18.844 1 96.25 497 LEU A N 1
ATOM 3769 C CA . LEU A 1 497 ? 13.508 51.688 18.297 1 96.25 497 LEU A CA 1
ATOM 3770 C C . LEU A 1 497 ? 14.742 52.281 17.609 1 96.25 497 LEU A C 1
ATOM 3772 O O . LEU A 1 497 ? 15.609 51.531 17.156 1 96.25 497 LEU A O 1
ATOM 3776 N N . GLN A 1 498 ? 14.703 53.594 17.641 1 91.62 498 GLN A N 1
ATOM 3777 C CA . GLN A 1 498 ? 15.898 54.219 17.125 1 91.62 498 GLN A CA 1
ATOM 3778 C C . GLN A 1 498 ? 17.078 54.062 18.078 1 91.62 498 GLN A C 1
ATOM 3780 O O . GLN A 1 498 ? 16.875 54 19.297 1 91.62 498 GLN A O 1
ATOM 3785 N N . GLY A 1 499 ? 18.281 53.938 17.562 1 90.88 499 GLY A N 1
ATOM 3786 C CA . GLY A 1 499 ? 19.469 53.781 18.391 1 90.88 499 GLY A CA 1
ATOM 3787 C C . GLY A 1 499 ? 20.047 52.375 18.328 1 90.88 499 GLY A C 1
ATOM 3788 O O . GLY A 1 499 ? 21.156 52.125 18.812 1 90.88 499 GLY A O 1
ATOM 3789 N N . PHE A 1 500 ? 19.219 51.531 17.906 1 95.56 500 PHE A N 1
ATOM 3790 C CA . PHE A 1 500 ? 19.75 50.188 17.672 1 95.56 500 PHE A CA 1
ATOM 3791 C C . PHE A 1 500 ? 20.266 50.031 16.25 1 95.56 500 PHE A C 1
ATOM 3793 O O . PHE A 1 500 ? 19.5 49.719 15.328 1 95.56 500 PHE A O 1
ATOM 3800 N N . ASP A 1 501 ? 21.547 50.031 16 1 92.5 501 ASP A N 1
ATOM 3801 C CA . ASP A 1 501 ? 22.188 50.156 14.695 1 92.5 501 ASP A CA 1
ATOM 3802 C C . ASP A 1 501 ? 22 48.875 13.867 1 92.5 501 ASP A C 1
ATOM 3804 O O . ASP A 1 501 ? 22.031 48.938 12.633 1 92.5 501 ASP A O 1
ATOM 3808 N N . ALA A 1 502 ? 21.781 47.906 14.477 1 94.69 502 ALA A N 1
ATOM 3809 C CA . ALA A 1 502 ? 21.688 46.625 13.758 1 94.69 502 ALA A CA 1
ATOM 3810 C C . ALA A 1 502 ? 20.328 46.469 13.094 1 94.69 502 ALA A C 1
ATOM 3812 O O . ALA A 1 502 ? 20.141 45.625 12.234 1 94.69 502 ALA A O 1
ATOM 3813 N N . LEU A 1 503 ? 19.344 47.375 13.461 1 96.44 503 LEU A N 1
ATOM 3814 C CA . LEU A 1 503 ? 17.984 47.25 12.953 1 96.44 503 LEU A CA 1
ATOM 3815 C C . LEU A 1 503 ? 17.812 48.031 11.656 1 96.44 503 LEU A C 1
ATOM 3817 O O . LEU A 1 503 ? 18.266 49.156 11.547 1 96.44 503 LEU A O 1
ATOM 3821 N N . GLU A 1 504 ? 17.266 47.344 10.695 1 96.31 504 GLU A N 1
ATOM 3822 C CA . GLU A 1 504 ? 16.828 48.031 9.484 1 96.31 504 GLU A CA 1
ATOM 3823 C C . GLU A 1 504 ? 15.391 48.531 9.625 1 96.31 504 GLU A C 1
ATOM 3825 O O . GLU A 1 504 ? 14.445 47.75 9.453 1 96.31 504 GLU A O 1
ATOM 3830 N N . LEU A 1 505 ? 15.211 49.844 9.734 1 96 505 LEU A N 1
ATOM 3831 C CA . LEU A 1 505 ? 13.93 50.375 10.188 1 96 505 LEU A CA 1
ATOM 3832 C C . LEU A 1 505 ? 13.141 50.969 9.016 1 96 505 LEU A C 1
ATOM 3834 O O . LEU A 1 505 ? 12.086 51.562 9.211 1 96 505 LEU A O 1
ATOM 3838 N N . SER A 1 506 ? 13.57 50.719 7.77 1 94.88 506 SER A N 1
ATOM 3839 C CA . SER A 1 506 ? 12.93 51.281 6.598 1 94.88 506 SER A CA 1
ATOM 3840 C C . SER A 1 506 ? 11.453 50.906 6.52 1 94.88 506 SER A C 1
ATOM 3842 O O . SER A 1 506 ? 10.602 51.75 6.207 1 94.88 506 SER A O 1
ATOM 3844 N N . ALA A 1 507 ? 11.141 49.688 6.789 1 94.19 507 ALA A N 1
ATOM 3845 C CA . ALA A 1 507 ? 9.758 49.219 6.723 1 94.19 507 ALA A CA 1
ATOM 3846 C C . ALA A 1 507 ? 8.898 49.906 7.777 1 94.19 507 ALA A C 1
ATOM 3848 O O . ALA A 1 507 ? 7.734 50.219 7.527 1 94.19 507 ALA A O 1
ATOM 3849 N N . LEU A 1 508 ? 9.438 50.062 8.93 1 95.75 508 LEU A N 1
ATOM 3850 C CA . LEU A 1 508 ? 8.719 50.75 10 1 95.75 508 LEU A CA 1
ATOM 3851 C C . LEU A 1 508 ? 8.516 52.219 9.656 1 95.75 508 LEU A C 1
ATOM 3853 O O . LEU A 1 508 ? 7.461 52.781 9.945 1 95.75 508 LEU A O 1
ATOM 3857 N N . GLU A 1 509 ? 9.484 52.812 9.039 1 95.12 509 GLU A N 1
ATOM 3858 C CA . GLU A 1 509 ? 9.391 54.188 8.602 1 95.12 509 GLU A CA 1
ATOM 3859 C C . GLU A 1 509 ? 8.273 54.375 7.582 1 95.12 509 GLU A C 1
ATOM 3861 O O . GLU A 1 509 ? 7.539 55.375 7.637 1 95.12 509 GLU A O 1
ATOM 3866 N N . THR A 1 510 ? 8.195 53.5 6.762 1 94.06 510 THR A N 1
ATOM 3867 C CA . THR A 1 510 ? 7.145 53.531 5.754 1 94.06 510 THR A CA 1
ATOM 3868 C C . THR A 1 510 ? 5.766 53.438 6.406 1 94.06 510 THR A C 1
ATOM 3870 O O . THR A 1 510 ? 4.848 54.188 6.035 1 94.06 510 THR A O 1
ATOM 3873 N N . ALA A 1 511 ? 5.629 52.562 7.352 1 92.56 511 ALA A N 1
ATOM 3874 C CA . ALA A 1 511 ? 4.363 52.406 8.055 1 92.56 511 ALA A CA 1
ATOM 3875 C C . ALA A 1 511 ? 4.016 53.656 8.859 1 92.56 511 ALA A C 1
ATOM 3877 O O . ALA A 1 511 ? 2.844 54.031 8.992 1 92.56 511 ALA A O 1
ATOM 3878 N N . ALA A 1 512 ? 4.996 54.344 9.383 1 92.06 512 ALA A N 1
ATOM 3879 C CA . ALA A 1 512 ? 4.824 55.531 10.227 1 92.06 512 ALA A CA 1
ATOM 3880 C C . ALA A 1 512 ? 4.355 56.719 9.398 1 92.06 512 ALA A C 1
ATOM 3882 O O . ALA A 1 512 ? 3.764 57.656 9.93 1 92.06 512 ALA A O 1
ATOM 3883 N N . LYS A 1 513 ? 4.746 56.781 8.078 1 85.38 513 LYS A N 1
ATOM 3884 C CA . LYS A 1 513 ? 4.375 57.906 7.207 1 85.38 513 LYS A CA 1
ATOM 3885 C C . LYS A 1 513 ? 2.908 57.812 6.797 1 85.38 513 LYS A C 1
ATOM 3887 O O . LYS A 1 513 ? 2.281 58.812 6.477 1 85.38 513 LYS A O 1
ATOM 3892 N N . GLY A 1 514 ? 2.232 56.812 7.191 1 67.62 514 GLY A N 1
ATOM 3893 C CA . GLY A 1 514 ? 0.839 56.625 6.82 1 67.62 514 GLY A CA 1
ATOM 3894 C C . GLY A 1 514 ? 0.618 56.594 5.32 1 67.62 514 GLY A C 1
ATOM 3895 O O . GLY A 1 514 ? 1.569 56.719 4.547 1 67.62 514 GLY A O 1
ATOM 3896 N N . PRO A 1 515 ? -0.557 56.156 4.758 1 56.28 515 PRO A N 1
ATOM 3897 C CA . PRO A 1 515 ? -0.774 56.219 3.309 1 56.28 515 PRO A CA 1
ATOM 3898 C C . PRO A 1 515 ? -0.447 57.562 2.699 1 56.28 515 PRO A C 1
ATOM 3900 O O . PRO A 1 515 ? -0.257 57.688 1.485 1 56.28 515 PRO A O 1
ATOM 3903 N N . GLY A 1 516 ? -0.615 58.719 3.283 1 41.19 516 GLY A N 1
ATOM 3904 C CA . GLY A 1 516 ? -0.398 60 2.627 1 41.19 516 GLY A CA 1
ATOM 3905 C C . GLY A 1 516 ? 1.069 60.312 2.449 1 41.19 516 GLY A C 1
ATOM 3906 O O . GLY A 1 516 ? 1.408 61.406 1.942 1 41.19 516 GLY A O 1
ATOM 3907 N N . GLY A 1 517 ? 1.933 59.75 3.133 1 32.97 517 GLY A N 1
ATOM 3908 C CA . GLY A 1 517 ? 3.244 60.281 2.805 1 32.97 517 GLY A CA 1
ATOM 3909 C C . GLY A 1 517 ? 3.775 59.781 1.473 1 32.97 517 GLY A C 1
ATOM 3910 O O . GLY A 1 517 ? 3.367 58.719 0.991 1 32.97 517 GLY A O 1
ATOM 3911 N N . MET B 1 1 ? -50.062 -15.688 -0.838 1 24.03 1 MET B N 1
ATOM 3912 C CA . MET B 1 1 ? -49.219 -16.859 -1.011 1 24.03 1 MET B CA 1
ATOM 3913 C C . MET B 1 1 ? -47.75 -16.453 -0.966 1 24.03 1 MET B C 1
ATOM 3915 O O . MET B 1 1 ? -47.281 -15.625 -1.757 1 24.03 1 MET B O 1
ATOM 3919 N N . SER B 1 2 ? -47.125 -16.359 0.173 1 27.06 2 SER B N 1
ATOM 3920 C CA . SER B 1 2 ? -45.844 -15.789 0.594 1 27.06 2 SER B CA 1
ATOM 3921 C C . SER B 1 2 ? -44.656 -16.516 -0.075 1 27.06 2 SER B C 1
ATOM 3923 O O . SER B 1 2 ? -44.531 -17.734 0.022 1 27.06 2 SER B O 1
ATOM 3925 N N . ILE B 1 3 ? -44.375 -16.172 -1.345 1 29.66 3 ILE B N 1
ATOM 3926 C CA . ILE B 1 3 ? -43.312 -16.812 -2.088 1 29.66 3 ILE B CA 1
ATOM 3927 C C . ILE B 1 3 ? -42.094 -16.984 -1.187 1 29.66 3 ILE B C 1
ATOM 3929 O O . ILE B 1 3 ? -41.469 -15.992 -0.764 1 29.66 3 ILE B O 1
ATOM 3933 N N . GLY B 1 4 ? -42.125 -17.781 -0.292 1 29.83 4 GLY B N 1
ATOM 3934 C CA . GLY B 1 4 ? -41.031 -18.109 0.582 1 29.83 4 GLY B CA 1
ATOM 3935 C C . GLY B 1 4 ? -39.688 -18.203 -0.15 1 29.83 4 GLY B C 1
ATOM 3936 O O . GLY B 1 4 ? -39.562 -18.953 -1.112 1 29.83 4 GLY B O 1
ATOM 3937 N N . ARG B 1 5 ? -39.062 -17.016 -0.385 1 35.81 5 ARG B N 1
ATOM 3938 C CA . ARG B 1 5 ? -37.688 -17.016 -0.911 1 35.81 5 ARG B CA 1
ATOM 3939 C C . ARG B 1 5 ? -36.906 -18.234 -0.42 1 35.81 5 ARG B C 1
ATOM 3941 O O . ARG B 1 5 ? -36.656 -18.375 0.777 1 35.81 5 ARG B O 1
ATOM 3948 N N . LEU B 1 6 ? -37.125 -19.391 -0.879 1 32.94 6 LEU B N 1
ATOM 3949 C CA . LEU B 1 6 ? -36.344 -20.594 -0.655 1 32.94 6 LEU B CA 1
ATOM 3950 C C . LEU B 1 6 ? -34.844 -20.266 -0.602 1 32.94 6 LEU B C 1
ATOM 3952 O O . LEU B 1 6 ? -34.25 -19.922 -1.622 1 32.94 6 LEU B O 1
ATOM 3956 N N . SER B 1 7 ? -34.281 -19.594 0.223 1 40.84 7 SER B N 1
ATOM 3957 C CA . SER B 1 7 ? -32.844 -19.516 0.463 1 40.84 7 SER B CA 1
ATOM 3958 C C . SER B 1 7 ? -32.188 -20.859 0.272 1 40.84 7 SER B C 1
ATOM 3960 O O . SER B 1 7 ? -32.438 -21.812 1.021 1 40.84 7 SER B O 1
ATOM 3962 N N . ALA B 1 8 ? -32.094 -21.375 -0.851 1 46.47 8 ALA B N 1
ATOM 3963 C CA . ALA B 1 8 ? -31.438 -22.656 -1.177 1 46.47 8 ALA B CA 1
ATOM 3964 C C . ALA B 1 8 ? -30.266 -22.922 -0.244 1 46.47 8 ALA B C 1
ATOM 3966 O O . ALA B 1 8 ? -29.469 -22.031 0.03 1 46.47 8 ALA B O 1
ATOM 3967 N N . ILE B 1 9 ? -30.375 -23.938 0.625 1 60.75 9 ILE B N 1
ATOM 3968 C CA . ILE B 1 9 ? -29.375 -24.422 1.57 1 60.75 9 ILE B CA 1
ATOM 3969 C C . ILE B 1 9 ? -28.047 -24.609 0.857 1 60.75 9 ILE B C 1
ATOM 3971 O O . ILE B 1 9 ? -27.953 -25.344 -0.135 1 60.75 9 ILE B O 1
ATOM 3975 N N . MET B 1 10 ? -27.094 -23.734 1.105 1 80.31 10 MET B N 1
ATOM 3976 C CA . MET B 1 10 ? -25.734 -23.766 0.576 1 80.31 10 MET B CA 1
ATOM 3977 C C . MET B 1 10 ? -25.078 -25.109 0.865 1 80.31 10 MET B C 1
ATOM 3979 O O . MET B 1 10 ? -25.109 -25.594 1.997 1 80.31 10 MET B O 1
ATOM 3983 N N . ASP B 1 11 ? -24.672 -25.844 -0.214 1 89.38 11 ASP B N 1
ATOM 3984 C CA . ASP B 1 11 ? -23.859 -27.047 -0.049 1 89.38 11 ASP B CA 1
ATOM 3985 C C . ASP B 1 11 ? -22.391 -26.688 0.091 1 89.38 11 ASP B C 1
ATOM 3987 O O . ASP B 1 11 ? -21.656 -26.625 -0.903 1 89.38 11 ASP B O 1
ATOM 3991 N N . TRP B 1 12 ? -21.938 -26.516 1.265 1 94.06 12 TRP B N 1
ATOM 3992 C CA . TRP B 1 12 ? -20.594 -26.062 1.566 1 94.06 12 TRP B CA 1
ATOM 3993 C C . TRP B 1 12 ? -19.562 -27.078 1.086 1 94.06 12 TRP B C 1
ATOM 3995 O O . TRP B 1 12 ? -18.5 -26.688 0.587 1 94.06 12 TRP B O 1
ATOM 4005 N N . LYS B 1 13 ? -19.875 -28.297 1.219 1 89.62 13 LYS B N 1
ATOM 4006 C CA . LYS B 1 13 ? -18.938 -29.344 0.832 1 89.62 13 LYS B CA 1
ATOM 4007 C C . LYS B 1 13 ? -18.688 -29.328 -0.674 1 89.62 13 LYS B C 1
ATOM 4009 O O . LYS B 1 13 ? -17.594 -29.688 -1.131 1 89.62 13 LYS B O 1
ATOM 4014 N N . ALA B 1 14 ? -19.641 -28.875 -1.354 1 88.44 14 ALA B N 1
ATOM 4015 C CA . ALA B 1 14 ? -19.531 -28.844 -2.811 1 88.44 14 ALA B CA 1
ATOM 4016 C C . ALA B 1 14 ? -18.531 -27.812 -3.271 1 88.44 14 ALA B C 1
ATOM 4018 O O . ALA B 1 14 ? -18.047 -27.859 -4.41 1 88.44 14 ALA B O 1
ATOM 4019 N N . LEU B 1 15 ? -18.125 -26.891 -2.418 1 93.25 15 LEU B N 1
ATOM 4020 C CA . LEU B 1 15 ? -17.188 -25.844 -2.762 1 93.25 15 LEU B CA 1
ATOM 4021 C C . LEU B 1 15 ? -15.75 -26.359 -2.701 1 93.25 15 LEU B C 1
ATOM 4023 O O . LEU B 1 15 ? -14.828 -25.719 -3.207 1 93.25 15 LEU B O 1
ATOM 4027 N N . GLN B 1 16 ? -15.578 -27.484 -2.115 1 92.12 16 GLN B N 1
ATOM 4028 C CA . GLN B 1 16 ? -14.227 -28.016 -1.965 1 92.12 16 GLN B CA 1
ATOM 4029 C C . GLN B 1 16 ? -13.695 -28.547 -3.291 1 92.12 16 GLN B C 1
ATOM 4031 O O . GLN B 1 16 ? -14.359 -29.359 -3.949 1 92.12 16 GLN B O 1
ATOM 4036 N N . ASN B 1 17 ? -12.617 -28.109 -3.686 1 88.81 17 ASN B N 1
ATOM 4037 C CA . ASN B 1 17 ? -11.844 -28.609 -4.816 1 88.81 17 ASN B CA 1
ATOM 4038 C C . ASN B 1 17 ? -10.398 -28.922 -4.418 1 88.81 17 ASN B C 1
ATOM 4040 O O . ASN B 1 17 ? -9.492 -28.141 -4.691 1 88.81 17 ASN B O 1
ATOM 4044 N N . GLY B 1 18 ? -10.188 -30.156 -3.91 1 87.75 18 GLY B N 1
ATOM 4045 C CA . GLY B 1 18 ? -8.883 -30.484 -3.359 1 87.75 18 GLY B CA 1
ATOM 4046 C C . GLY B 1 18 ? -8.484 -29.609 -2.188 1 87.75 18 GLY B C 1
ATOM 4047 O O . GLY B 1 18 ? -9.203 -29.547 -1.186 1 87.75 18 GLY B O 1
ATOM 4048 N N . SER B 1 19 ? -7.41 -28.906 -2.398 1 91.19 19 SER B N 1
ATOM 4049 C CA . SER B 1 19 ? -6.891 -28.031 -1.357 1 91.19 19 SER B CA 1
ATOM 4050 C C . SER B 1 19 ? -7.375 -26.594 -1.555 1 91.19 19 SER B C 1
ATOM 4052 O O . SER B 1 19 ? -6.91 -25.688 -0.878 1 91.19 19 SER B O 1
ATOM 4054 N N . ASP B 1 20 ? -8.305 -26.406 -2.479 1 94.12 20 ASP B N 1
ATOM 4055 C CA . ASP B 1 20 ? -8.836 -25.078 -2.783 1 94.12 20 ASP B CA 1
ATOM 4056 C C . ASP B 1 20 ? -10.359 -25.047 -2.654 1 94.12 20 ASP B C 1
ATOM 4058 O O . ASP B 1 20 ? -10.984 -26.094 -2.441 1 94.12 20 ASP B O 1
ATOM 4062 N N . ILE B 1 21 ? -10.859 -23.875 -2.682 1 95.75 21 ILE B N 1
ATOM 4063 C CA . ILE B 1 21 ? -12.289 -23.625 -2.834 1 95.75 21 ILE B CA 1
ATOM 4064 C C . ILE B 1 21 ? -12.578 -23.125 -4.242 1 95.75 21 ILE B C 1
ATOM 4066 O O . ILE B 1 21 ? -11.836 -22.297 -4.773 1 95.75 21 ILE B O 1
ATOM 4070 N N . ARG B 1 22 ? -13.602 -23.719 -4.863 1 94.25 22 ARG B N 1
ATOM 4071 C CA . ARG B 1 22 ? -14.078 -23.25 -6.16 1 94.25 22 ARG B CA 1
ATOM 4072 C C . ARG B 1 22 ? -15.602 -23.25 -6.215 1 94.25 22 ARG B C 1
ATOM 4074 O O . ARG B 1 22 ? -16.25 -24.078 -5.574 1 94.25 22 ARG B O 1
ATOM 4081 N N . GLY B 1 23 ? -16.188 -22.312 -6.973 1 93.94 23 GLY B N 1
ATOM 4082 C CA . GLY B 1 23 ? -17.625 -22.281 -7.18 1 93.94 23 GLY B CA 1
ATOM 4083 C C . GLY B 1 23 ? -18.047 -21.312 -8.25 1 93.94 23 GLY B C 1
ATOM 4084 O O . GLY B 1 23 ? -17.25 -20.484 -8.703 1 93.94 23 GLY B O 1
ATOM 4085 N N . ILE B 1 24 ? -19.281 -21.484 -8.672 1 95.31 24 ILE B N 1
ATOM 4086 C CA . ILE B 1 24 ? -19.891 -20.516 -9.586 1 95.31 24 ILE B CA 1
ATOM 4087 C C . ILE B 1 24 ? -20.094 -19.188 -8.867 1 95.31 24 ILE B C 1
ATOM 4089 O O . ILE B 1 24 ? -20.672 -19.141 -7.773 1 95.31 24 ILE B O 1
ATOM 4093 N N . ALA B 1 25 ? -19.625 -18.109 -9.5 1 96.5 25 ALA B N 1
ATOM 4094 C CA . ALA B 1 25 ? -19.641 -16.828 -8.797 1 96.5 25 ALA B CA 1
ATOM 4095 C C . ALA B 1 25 ? -20.516 -15.812 -9.523 1 96.5 25 ALA B C 1
ATOM 4097 O O . ALA B 1 25 ? -20.656 -14.672 -9.078 1 96.5 25 ALA B O 1
ATOM 4098 N N . MET B 1 26 ? -21.062 -16.156 -10.633 1 95.69 26 MET B N 1
ATOM 4099 C CA . MET B 1 26 ? -21.891 -15.242 -11.414 1 95.69 26 MET B CA 1
ATOM 4100 C C . MET B 1 26 ? -23.25 -15.859 -11.703 1 95.69 26 MET B C 1
ATOM 4102 O O . MET B 1 26 ? -23.391 -17.078 -11.766 1 95.69 26 MET B O 1
ATOM 4106 N N . GLY B 1 27 ? -24.25 -14.961 -11.891 1 92.12 27 GLY B N 1
ATOM 4107 C CA . GLY B 1 27 ? -25.562 -15.398 -12.352 1 92.12 27 GLY B CA 1
ATOM 4108 C C . GLY B 1 27 ? -26.453 -15.891 -11.227 1 92.12 27 GLY B C 1
ATOM 4109 O O . GLY B 1 27 ? -26.094 -15.805 -10.055 1 92.12 27 GLY B O 1
ATOM 4110 N N . PRO B 1 28 ? -27.547 -16.422 -11.523 1 89.94 28 PRO B N 1
ATOM 4111 C CA . PRO B 1 28 ? -28.547 -16.828 -10.539 1 89.94 28 PRO B CA 1
ATOM 4112 C C . PRO B 1 28 ? -28.156 -18.094 -9.773 1 89.94 28 PRO B C 1
ATOM 4114 O O . PRO B 1 28 ? -28.688 -18.359 -8.695 1 89.94 28 PRO B O 1
ATOM 4117 N N . ARG B 1 29 ? -27.25 -18.844 -10.312 1 89.12 29 ARG B N 1
ATOM 4118 C CA . ARG B 1 29 ? -26.844 -20.094 -9.672 1 89.12 29 ARG B CA 1
ATOM 4119 C C . ARG B 1 29 ? -25.531 -19.906 -8.906 1 89.12 29 ARG B C 1
ATOM 4121 O O . ARG B 1 29 ? -24.828 -20.891 -8.625 1 89.12 29 ARG B O 1
ATOM 4128 N N . ALA B 1 30 ? -25.203 -18.656 -8.633 1 93.56 30 ALA B N 1
ATOM 4129 C CA . ALA B 1 30 ? -23.938 -18.375 -7.969 1 93.56 30 ALA B CA 1
ATOM 4130 C C . ALA B 1 30 ? -23.875 -19.062 -6.605 1 93.56 30 ALA B C 1
ATOM 4132 O O . ALA B 1 30 ? -24.797 -18.953 -5.801 1 93.56 30 ALA B O 1
ATOM 4133 N N . GLU B 1 31 ? -22.828 -19.844 -6.426 1 94.5 31 GLU B N 1
ATOM 4134 C CA . GLU B 1 31 ? -22.531 -20.531 -5.176 1 94.5 31 GLU B CA 1
ATOM 4135 C C . GLU B 1 31 ? -21.609 -19.703 -4.289 1 94.5 31 GLU B C 1
ATOM 4137 O O . GLU B 1 31 ? -21.75 -19.703 -3.066 1 94.5 31 GLU B O 1
ATOM 4142 N N . LEU B 1 32 ? -20.734 -19.094 -4.934 1 96.69 32 LEU B N 1
ATOM 4143 C CA . LEU B 1 32 ? -19.797 -18.234 -4.238 1 96.69 32 LEU B CA 1
ATOM 4144 C C . LEU B 1 32 ? -20.25 -16.781 -4.281 1 96.69 32 LEU B C 1
ATOM 4146 O O . LEU B 1 32 ? -19.875 -16.031 -5.176 1 96.69 32 LEU B O 1
ATOM 4150 N N . THR B 1 33 ? -20.969 -16.391 -3.279 1 96.94 33 THR B N 1
ATOM 4151 C CA . THR B 1 33 ? -21.547 -15.055 -3.154 1 96.94 33 THR B CA 1
ATOM 4152 C C . THR B 1 33 ? -20.766 -14.227 -2.127 1 96.94 33 THR B C 1
ATOM 4154 O O . THR B 1 33 ? -19.938 -14.766 -1.388 1 96.94 33 THR B O 1
ATOM 4157 N N . PRO B 1 34 ? -21.031 -12.922 -2.109 1 97.44 34 PRO B N 1
ATOM 4158 C CA . PRO B 1 34 ? -20.391 -12.102 -1.076 1 97.44 34 PRO B CA 1
ATOM 4159 C C . PRO B 1 34 ? -20.688 -12.602 0.337 1 97.44 34 PRO B C 1
ATOM 4161 O O . PRO B 1 34 ? -19.812 -12.562 1.202 1 97.44 34 PRO B O 1
ATOM 4164 N N . GLU B 1 35 ? -21.844 -13.078 0.588 1 97.19 35 GLU B N 1
ATOM 4165 C CA . GLU B 1 35 ? -22.188 -13.633 1.896 1 97.19 35 GLU B CA 1
ATOM 4166 C C . GLU B 1 35 ? -21.328 -14.859 2.213 1 97.19 35 GLU B C 1
ATOM 4168 O O . GLU B 1 35 ? -20.844 -15.008 3.336 1 97.19 35 GLU B O 1
ATOM 4173 N N . VAL B 1 36 ? -21.219 -15.719 1.209 1 97.75 36 VAL B N 1
ATOM 4174 C CA . VAL B 1 36 ? -20.391 -16.922 1.372 1 97.75 36 VAL B CA 1
ATOM 4175 C C . VAL B 1 36 ? -18.938 -16.516 1.612 1 97.75 36 VAL B C 1
ATOM 4177 O O . VAL B 1 36 ? -18.266 -17.062 2.494 1 97.75 36 VAL B O 1
ATOM 4180 N N . ALA B 1 37 ? -18.469 -15.531 0.882 1 98.38 37 ALA B N 1
ATOM 4181 C CA . ALA B 1 37 ? -17.109 -15.055 1.041 1 98.38 37 ALA B CA 1
ATOM 4182 C C . ALA B 1 37 ? -16.875 -14.484 2.439 1 98.38 37 ALA B C 1
ATOM 4184 O O . ALA B 1 37 ? -15.828 -14.703 3.047 1 98.38 37 ALA B O 1
ATOM 4185 N N . HIS B 1 38 ? -17.844 -13.734 2.922 1 98.06 38 HIS B N 1
ATOM 4186 C CA . HIS B 1 38 ? -17.766 -13.18 4.27 1 98.06 38 HIS B CA 1
ATOM 4187 C C . HIS B 1 38 ? -17.625 -14.281 5.312 1 98.06 38 HIS B C 1
ATOM 4189 O O . HIS B 1 38 ? -16.797 -14.188 6.215 1 98.06 38 HIS B O 1
ATOM 4195 N N . ARG B 1 39 ? -18.375 -15.312 5.156 1 97.69 39 ARG B N 1
ATOM 4196 C CA . ARG B 1 39 ? -18.344 -16.438 6.086 1 97.69 39 ARG B CA 1
ATOM 4197 C C . ARG B 1 39 ? -17.031 -17.188 5.9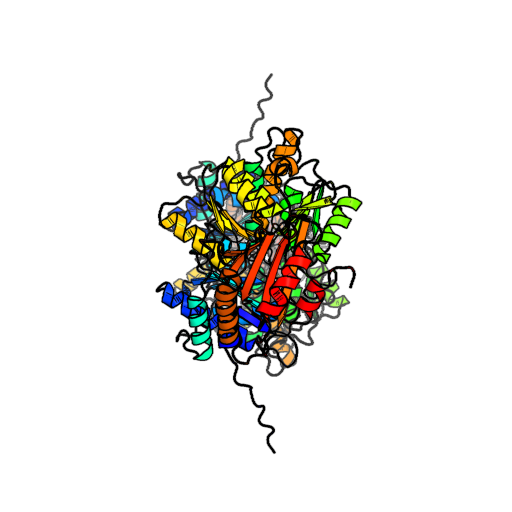88 1 97.69 39 ARG B C 1
ATOM 4199 O O . ARG B 1 39 ? -16.5 -17.672 6.996 1 97.69 39 ARG B O 1
ATOM 4206 N N . LEU B 1 40 ? -16.531 -17.297 4.781 1 98.38 40 LEU B N 1
ATOM 4207 C CA . LEU B 1 40 ? -15.234 -17.938 4.598 1 98.38 40 LEU B CA 1
ATOM 4208 C C . LEU B 1 40 ? -14.141 -17.141 5.305 1 98.38 40 LEU B C 1
ATOM 4210 O O . LEU B 1 40 ? -13.219 -17.719 5.891 1 98.38 40 LEU B O 1
ATOM 4214 N N . GLY B 1 41 ? -14.242 -15.828 5.219 1 98.31 41 GLY B N 1
ATOM 4215 C CA . GLY B 1 41 ? -13.312 -14.984 5.965 1 98.31 41 GLY B CA 1
ATOM 4216 C C . GLY B 1 41 ? -13.344 -15.242 7.461 1 98.31 41 GLY B C 1
ATOM 4217 O O . GLY B 1 41 ? -12.297 -15.406 8.086 1 98.31 41 GLY B O 1
ATOM 4218 N N . ARG B 1 42 ? -14.531 -15.336 7.996 1 97.75 42 ARG B N 1
ATOM 4219 C CA . ARG B 1 42 ? -14.68 -15.594 9.422 1 97.75 42 ARG B CA 1
ATOM 4220 C C . ARG B 1 42 ? -14.172 -16.984 9.781 1 97.75 42 ARG B C 1
ATOM 4222 O O . ARG B 1 42 ? -13.57 -17.188 10.836 1 97.75 42 ARG B O 1
ATOM 4229 N N . ALA B 1 43 ? -14.445 -17.922 8.922 1 98.38 43 ALA B N 1
ATOM 4230 C CA . ALA B 1 43 ? -13.992 -19.297 9.141 1 98.38 43 ALA B CA 1
ATOM 4231 C C . ALA B 1 43 ? -12.469 -19.375 9.156 1 98.38 43 ALA B C 1
ATOM 4233 O O . ALA B 1 43 ? -11.883 -20.047 10 1 98.38 43 ALA B O 1
ATOM 4234 N N . PHE B 1 44 ? -11.852 -18.672 8.273 1 98.5 44 PHE B N 1
ATOM 4235 C CA . PHE B 1 44 ? -10.398 -18.703 8.211 1 98.5 44 PHE B CA 1
ATOM 4236 C C . PHE B 1 44 ? -9.789 -18.016 9.43 1 98.5 44 PHE B C 1
ATOM 4238 O O . PHE B 1 44 ? -8.773 -18.453 9.961 1 98.5 44 PHE B O 1
ATOM 4245 N N . ALA B 1 45 ? -10.398 -16.922 9.828 1 97.94 45 ALA B N 1
ATOM 4246 C CA . ALA B 1 45 ? -9.953 -16.25 11.047 1 97.94 45 ALA B CA 1
ATOM 4247 C C . ALA B 1 45 ? -9.969 -17.203 12.234 1 97.94 45 ALA B C 1
ATOM 4249 O O . ALA B 1 45 ? -8.984 -17.312 12.977 1 97.94 45 ALA B O 1
ATOM 4250 N N . ALA B 1 46 ? -11.055 -17.938 12.391 1 97.75 46 ALA B N 1
ATOM 4251 C CA . ALA B 1 46 ? -11.203 -18.875 13.492 1 97.75 46 ALA B CA 1
ATOM 4252 C C . ALA B 1 46 ? -10.188 -20.016 13.375 1 97.75 46 ALA B C 1
ATOM 4254 O O . ALA B 1 46 ? -9.531 -20.375 14.359 1 97.75 46 ALA B O 1
ATOM 4255 N N . TRP B 1 47 ? -10.109 -20.547 12.164 1 98 47 TRP B N 1
ATOM 4256 C CA . TRP B 1 47 ? -9.172 -21.641 11.914 1 98 47 TRP B CA 1
ATOM 4257 C C . TRP B 1 47 ? -7.746 -21.219 12.25 1 98 47 TRP B C 1
ATOM 4259 O O . TRP B 1 47 ? -7.027 -21.953 12.938 1 98 47 TRP B O 1
ATOM 4269 N N . LEU B 1 48 ? -7.332 -20.047 11.82 1 97.75 48 LEU B N 1
ATOM 4270 C CA . LEU B 1 48 ? -5.977 -19.531 12 1 97.75 48 LEU B CA 1
ATOM 4271 C C . LEU B 1 48 ? -5.684 -19.266 13.469 1 97.75 48 LEU B C 1
ATOM 4273 O O . LEU B 1 48 ? -4.629 -19.656 13.977 1 97.75 48 LEU B O 1
ATOM 4277 N N . ALA B 1 49 ? -6.598 -18.625 14.141 1 97.12 49 ALA B N 1
ATOM 4278 C CA . ALA B 1 49 ? -6.43 -18.312 15.555 1 97.12 49 ALA B CA 1
ATOM 4279 C C . ALA B 1 49 ? -6.273 -19.594 16.391 1 97.12 49 ALA B C 1
ATOM 4281 O O . ALA B 1 49 ? -5.387 -19.688 17.234 1 97.12 49 ALA B O 1
ATOM 4282 N N . ARG B 1 50 ? -7.086 -20.594 16.141 1 96.62 50 ARG B N 1
ATOM 4283 C CA . ARG B 1 50 ? -7.062 -21.859 16.859 1 96.62 50 ARG B CA 1
ATOM 4284 C C . ARG B 1 50 ? -5.812 -22.656 16.531 1 96.62 50 ARG B C 1
ATOM 4286 O O . ARG B 1 50 ? -5.191 -23.25 17.422 1 96.62 50 ARG B O 1
ATOM 4293 N N . SER B 1 51 ? -5.461 -22.656 15.281 1 96.56 51 SER B N 1
ATOM 4294 C CA . SER B 1 51 ? -4.293 -23.406 14.844 1 96.56 51 SER B CA 1
ATOM 4295 C C . SER B 1 51 ? -3.01 -22.844 15.445 1 96.56 51 SER B C 1
ATOM 4297 O O . SER B 1 51 ? -2.086 -23.594 15.766 1 96.56 51 SER B O 1
ATOM 4299 N N . LEU B 1 52 ? -2.994 -21.531 15.633 1 96.38 52 LEU B N 1
ATOM 4300 C CA . LEU B 1 52 ? -1.777 -20.875 16.109 1 96.38 52 LEU B CA 1
ATOM 4301 C C . LEU B 1 52 ? -1.853 -20.625 17.609 1 96.38 52 LEU B C 1
ATOM 4303 O O . LEU B 1 52 ? -0.848 -20.281 18.234 1 96.38 52 LEU B O 1
ATOM 4307 N N . GLY B 1 53 ? -2.971 -20.766 18.188 1 96.19 53 GLY B N 1
ATOM 4308 C CA . GLY B 1 53 ? -3.154 -20.469 19.594 1 96.19 53 GLY B CA 1
ATOM 4309 C C . GLY B 1 53 ? -2.908 -19.016 19.938 1 96.19 53 GLY B C 1
ATOM 4310 O O . GLY B 1 53 ? -2.244 -18.703 20.938 1 96.19 53 GLY B O 1
ATOM 4311 N N . ARG B 1 54 ? -3.357 -18.125 19.125 1 95.38 54 ARG B N 1
ATOM 4312 C CA . ARG B 1 54 ? -3.139 -16.688 19.297 1 95.38 54 ARG B CA 1
ATOM 4313 C C . ARG B 1 54 ? -4.449 -15.922 19.219 1 95.38 54 ARG B C 1
ATOM 4315 O O . ARG B 1 54 ? -5.363 -16.312 18.484 1 95.38 54 ARG B O 1
ATOM 4322 N N . ALA B 1 55 ? -4.492 -14.75 19.906 1 94.31 55 ALA B N 1
ATOM 4323 C CA . ALA B 1 55 ? -5.66 -13.875 19.828 1 94.31 55 ALA B CA 1
ATOM 4324 C C . ALA B 1 55 ? -5.785 -13.25 18.438 1 94.31 55 ALA B C 1
ATOM 4326 O O . ALA B 1 55 ? -4.781 -12.875 17.828 1 94.31 55 ALA B O 1
ATOM 4327 N N . PRO B 1 56 ? -6.996 -13.148 17.953 1 94.31 56 PRO B N 1
ATOM 4328 C CA . PRO B 1 56 ? -7.207 -12.641 16.594 1 94.31 56 PRO B CA 1
ATOM 4329 C C . PRO B 1 56 ? -6.617 -11.242 16.391 1 94.31 56 PRO B C 1
ATOM 4331 O O . PRO B 1 56 ? -6.137 -10.93 15.297 1 94.31 56 PRO B O 1
ATOM 4334 N N . GLU B 1 57 ? -6.609 -10.43 17.422 1 91.38 57 GLU B N 1
ATOM 4335 C CA . GLU B 1 57 ? -6.129 -9.055 17.312 1 91.38 57 GLU B CA 1
ATOM 4336 C C . GLU B 1 57 ? -4.625 -9.016 17.062 1 91.38 57 GLU B C 1
ATOM 4338 O O . GLU B 1 57 ? -4.086 -7.977 16.672 1 91.38 57 GLU B O 1
ATOM 4343 N N . ARG B 1 58 ? -3.996 -10.188 17.203 1 91.75 58 ARG B N 1
ATOM 4344 C CA . ARG B 1 58 ? -2.551 -10.273 17.016 1 91.75 58 ARG B CA 1
ATOM 4345 C C . ARG B 1 58 ? -2.211 -10.906 15.664 1 91.75 58 ARG B C 1
ATOM 4347 O O . ARG B 1 58 ? -1.041 -11.148 15.367 1 91.75 58 ARG B O 1
ATOM 4354 N N . LEU B 1 59 ? -3.24 -11.18 14.875 1 95.81 59 LEU B N 1
ATOM 4355 C CA . LEU B 1 59 ? -3.035 -11.891 13.617 1 95.81 59 LEU B CA 1
ATOM 4356 C C . LEU B 1 59 ? -3.188 -10.945 12.43 1 95.81 59 LEU B C 1
ATOM 4358 O O . LEU B 1 59 ? -4.043 -10.055 12.445 1 95.81 59 LEU B O 1
ATOM 4362 N N . THR B 1 60 ? -2.338 -11.117 11.484 1 97 60 THR B N 1
ATOM 4363 C CA . THR B 1 60 ? -2.402 -10.391 10.219 1 97 60 THR B CA 1
ATOM 4364 C C . THR B 1 60 ? -2.602 -11.352 9.047 1 97 60 THR B C 1
ATOM 4366 O O . THR B 1 60 ? -1.896 -12.352 8.938 1 97 60 THR B O 1
ATOM 4369 N N . VAL B 1 61 ? -3.58 -11.016 8.188 1 98.44 61 VAL B N 1
ATOM 4370 C CA . VAL B 1 61 ? -3.846 -11.844 7.016 1 98.44 61 VAL B CA 1
ATOM 4371 C C . VAL B 1 61 ? -3.781 -10.984 5.754 1 98.44 61 VAL B C 1
ATOM 4373 O O . VAL B 1 61 ? -4.383 -9.906 5.699 1 98.44 61 VAL B O 1
ATOM 4376 N N . ALA B 1 62 ? -3.025 -11.43 4.762 1 98.69 62 ALA B N 1
ATOM 4377 C CA . ALA B 1 62 ? -3.002 -10.789 3.449 1 98.69 62 ALA B CA 1
ATOM 4378 C C . ALA B 1 62 ? -4.07 -11.375 2.533 1 98.69 62 ALA B C 1
ATOM 4380 O O . ALA B 1 62 ? -4.297 -12.594 2.533 1 98.69 62 ALA B O 1
ATOM 4381 N N . VAL B 1 63 ? -4.762 -10.508 1.805 1 98.88 63 VAL B N 1
ATOM 4382 C CA . VAL B 1 63 ? -5.77 -10.977 0.854 1 98.88 63 VAL B CA 1
ATOM 4383 C C . VAL B 1 63 ? -5.504 -10.359 -0.519 1 98.88 63 VAL B C 1
ATOM 4385 O O . VAL B 1 63 ? -5.324 -9.148 -0.64 1 98.88 63 VAL B O 1
ATOM 4388 N N . GLY B 1 64 ? -5.371 -11.188 -1.519 1 98.75 64 GLY B N 1
ATOM 4389 C CA . GLY B 1 64 ? -5.223 -10.773 -2.904 1 98.75 64 GLY B CA 1
ATOM 4390 C C . GLY B 1 64 ? -6.184 -11.484 -3.844 1 98.75 64 GLY B C 1
ATOM 4391 O O . GLY B 1 64 ? -6.895 -12.398 -3.436 1 98.75 64 GLY B O 1
ATOM 4392 N N . ARG B 1 65 ? -6.219 -10.992 -5.055 1 98.75 65 ARG B N 1
ATOM 4393 C CA . ARG B 1 65 ? -7.094 -11.57 -6.066 1 98.75 65 ARG B CA 1
ATOM 4394 C C . ARG B 1 65 ? -6.438 -11.539 -7.441 1 98.75 65 ARG B C 1
ATOM 4396 O O . ARG B 1 65 ? -5.484 -10.789 -7.664 1 98.75 65 ARG B O 1
ATOM 4403 N N . ASP B 1 66 ? -6.992 -12.422 -8.305 1 98.38 66 ASP B N 1
ATOM 4404 C CA . ASP B 1 66 ? -6.641 -12.273 -9.711 1 98.38 66 ASP B CA 1
ATOM 4405 C C . ASP B 1 66 ? -7.598 -11.32 -10.422 1 98.38 66 ASP B C 1
ATOM 4407 O O . ASP B 1 66 ? -8.18 -10.438 -9.789 1 98.38 66 ASP B O 1
ATOM 4411 N N . SER B 1 67 ? -7.746 -11.391 -11.758 1 98.31 67 SER B N 1
ATOM 4412 C CA . SER B 1 67 ? -8.43 -10.359 -12.539 1 98.31 67 SER B CA 1
ATOM 4413 C C . SER B 1 67 ? -9.914 -10.664 -12.68 1 98.31 67 SER B C 1
ATOM 4415 O O . SER B 1 67 ? -10.648 -9.914 -13.32 1 98.31 67 SER B O 1
ATOM 4417 N N . ARG B 1 68 ? -10.391 -11.703 -12.109 1 97.94 68 ARG B N 1
ATOM 4418 C CA . ARG B 1 68 ? -11.766 -12.141 -12.352 1 97.94 68 ARG B CA 1
ATOM 4419 C C . ARG B 1 68 ? -12.758 -11.047 -11.961 1 97.94 68 ARG B C 1
ATOM 4421 O O . ARG B 1 68 ? -12.555 -10.344 -10.969 1 97.94 68 ARG B O 1
ATOM 4428 N N . LEU B 1 69 ? -13.906 -10.992 -12.648 1 97.62 69 LEU B N 1
ATOM 4429 C CA . LEU B 1 69 ? -14.867 -9.906 -12.555 1 97.62 69 LEU B CA 1
ATOM 4430 C C . LEU B 1 69 ? -15.469 -9.828 -11.148 1 97.62 69 LEU B C 1
ATOM 4432 O O . LEU B 1 69 ? -15.734 -8.742 -10.641 1 97.62 69 LEU B O 1
ATOM 4436 N N . THR B 1 70 ? -15.703 -10.969 -10.547 1 98.12 70 THR B N 1
ATOM 4437 C CA . THR B 1 70 ? -16.359 -11.023 -9.25 1 98.12 70 THR B CA 1
ATOM 4438 C C . THR B 1 70 ? -15.359 -10.805 -8.125 1 98.12 70 THR B C 1
ATOM 4440 O O . THR B 1 70 ? -15.734 -10.703 -6.953 1 98.12 70 THR B O 1
ATOM 4443 N N . GLY B 1 71 ? -14.109 -10.734 -8.461 1 98.31 71 GLY B N 1
ATOM 4444 C CA . GLY B 1 71 ? -13.016 -10.656 -7.512 1 98.31 71 GLY B CA 1
ATOM 4445 C C . GLY B 1 71 ? -13.164 -9.508 -6.527 1 98.31 71 GLY B C 1
ATOM 4446 O O . GLY B 1 71 ? -13.102 -9.719 -5.312 1 98.31 71 GLY B O 1
ATOM 4447 N N . PRO B 1 72 ? -13.375 -8.281 -7.008 1 98.12 72 PRO B N 1
ATOM 4448 C CA . PRO B 1 72 ? -13.414 -7.117 -6.117 1 98.12 72 PRO B CA 1
ATOM 4449 C C . PRO B 1 72 ? -14.492 -7.23 -5.043 1 98.12 72 PRO B C 1
ATOM 4451 O O . PRO B 1 72 ? -14.227 -6.996 -3.865 1 98.12 72 PRO B O 1
ATOM 4454 N N . GLU B 1 73 ? -15.656 -7.633 -5.367 1 98.06 73 GLU B N 1
ATOM 4455 C CA . GLU B 1 73 ? -16.75 -7.727 -4.414 1 98.06 73 GLU B CA 1
ATOM 4456 C C . GLU B 1 73 ? -16.531 -8.875 -3.428 1 98.06 73 GLU B C 1
ATOM 4458 O O . GLU B 1 73 ? -16.766 -8.719 -2.227 1 98.06 73 GLU B O 1
ATOM 4463 N N . LEU B 1 74 ? -16.109 -10.031 -3.936 1 98.56 74 LEU B N 1
ATOM 4464 C CA . LEU B 1 74 ? -15.852 -11.18 -3.078 1 98.56 74 LEU B CA 1
ATOM 4465 C C . LEU B 1 74 ? -14.719 -10.898 -2.1 1 98.56 74 LEU B C 1
ATOM 4467 O O . LEU B 1 74 ? -14.797 -11.266 -0.926 1 98.56 74 LEU B O 1
ATOM 4471 N N . MET B 1 75 ? -13.742 -10.219 -2.611 1 98.69 75 MET B N 1
ATOM 4472 C CA . MET B 1 75 ? -12.586 -9.883 -1.782 1 98.69 75 MET B CA 1
ATOM 4473 C C . MET B 1 75 ? -12.984 -8.922 -0.663 1 98.69 75 MET B C 1
ATOM 4475 O O . MET B 1 75 ? -12.57 -9.102 0.485 1 98.69 75 MET B O 1
ATOM 4479 N N . ALA B 1 76 ? -13.719 -7.895 -0.986 1 98.25 76 ALA B N 1
ATOM 4480 C CA . ALA B 1 76 ? -14.188 -6.938 0.015 1 98.25 76 ALA B CA 1
ATOM 4481 C C . ALA B 1 76 ? -14.953 -7.645 1.131 1 98.25 76 ALA B C 1
ATOM 4483 O O . ALA B 1 76 ? -14.734 -7.371 2.312 1 98.25 76 ALA B O 1
ATOM 4484 N N . SER B 1 77 ? -15.812 -8.594 0.762 1 98.5 77 SER B N 1
ATOM 4485 C CA . SER B 1 77 ? -16.625 -9.32 1.729 1 98.5 77 SER B CA 1
ATOM 4486 C C . SER B 1 77 ? -15.773 -10.25 2.586 1 98.5 77 SER B C 1
ATOM 4488 O O . SER B 1 77 ? -15.984 -10.352 3.795 1 98.5 77 SER B O 1
ATOM 4490 N N . LEU B 1 78 ? -14.852 -10.922 1.946 1 98.69 78 LEU B N 1
ATOM 4491 C CA . LEU B 1 78 ? -13.945 -11.812 2.67 1 98.69 78 LEU B CA 1
ATOM 4492 C C . LEU B 1 78 ? -13.125 -11.039 3.695 1 98.69 78 LEU B C 1
ATOM 4494 O O . LEU B 1 78 ? -13 -11.461 4.848 1 98.69 78 LEU B O 1
ATOM 4498 N N . MET B 1 79 ? -12.625 -9.875 3.293 1 98.62 79 MET B N 1
ATOM 4499 C CA . MET B 1 79 ? -11.82 -9.047 4.18 1 98.62 79 MET B CA 1
ATOM 4500 C C . MET B 1 79 ? -12.648 -8.531 5.352 1 98.62 79 MET B C 1
ATOM 4502 O O . MET B 1 79 ? -12.156 -8.461 6.48 1 98.62 79 MET B O 1
ATOM 4506 N N . GLN B 1 80 ? -13.836 -8.164 5.098 1 97.56 80 GLN B N 1
ATOM 4507 C CA . GLN B 1 80 ? -14.719 -7.738 6.172 1 97.56 80 GLN B CA 1
ATOM 4508 C C . GLN B 1 80 ? -14.945 -8.859 7.18 1 97.56 80 GLN B C 1
ATOM 4510 O O . GLN B 1 80 ? -15.016 -8.617 8.391 1 97.56 80 GLN B O 1
ATOM 4515 N N . GLY B 1 81 ? -15.078 -10.102 6.641 1 97.62 81 GLY B N 1
ATOM 4516 C CA . GLY B 1 81 ? -15.211 -11.25 7.527 1 97.62 81 GLY B CA 1
ATOM 4517 C C . GLY B 1 81 ? -14.008 -11.438 8.438 1 97.62 81 GLY B C 1
ATOM 4518 O O . GLY B 1 81 ? -14.164 -11.703 9.633 1 97.62 81 GLY B O 1
ATOM 4519 N N . LEU B 1 82 ? -12.852 -11.258 7.914 1 97.75 82 LEU B N 1
ATOM 4520 C CA . LEU B 1 82 ? -11.617 -11.352 8.688 1 97.75 82 LEU B CA 1
ATOM 4521 C C . LEU B 1 82 ? -11.539 -10.234 9.719 1 97.75 82 LEU B C 1
ATOM 4523 O O . LEU B 1 82 ? -11.25 -10.492 10.891 1 97.75 82 LEU B O 1
ATOM 4527 N N . ALA B 1 83 ? -11.859 -9.047 9.297 1 96.19 83 ALA B N 1
ATOM 4528 C CA . ALA B 1 83 ? -11.711 -7.859 10.133 1 96.19 83 ALA B CA 1
ATOM 4529 C C . ALA B 1 83 ? -12.758 -7.836 11.242 1 96.19 83 ALA B C 1
ATOM 4531 O O . ALA B 1 83 ? -12.5 -7.328 12.336 1 96.19 83 ALA B O 1
ATOM 4532 N N . ARG B 1 84 ? -13.891 -8.359 10.953 1 94.69 84 ARG B N 1
ATOM 4533 C CA . ARG B 1 84 ? -14.984 -8.391 11.914 1 94.69 84 ARG B CA 1
ATOM 4534 C C . ARG B 1 84 ? -14.547 -9.078 13.211 1 94.69 84 ARG B C 1
ATOM 4536 O O . ARG B 1 84 ? -15 -8.703 14.297 1 94.69 84 ARG B O 1
ATOM 4543 N N . ASP B 1 85 ? -13.625 -9.961 13.055 1 92.81 85 ASP B N 1
ATOM 4544 C CA . ASP B 1 85 ? -13.203 -10.719 14.227 1 92.81 85 ASP B CA 1
ATOM 4545 C C . ASP B 1 85 ? -11.891 -10.18 14.789 1 92.81 85 ASP B C 1
ATOM 4547 O O . ASP B 1 85 ? -11.258 -10.82 15.633 1 92.81 85 ASP B O 1
ATOM 4551 N N . GLY B 1 86 ? -11.477 -9.07 14.312 1 93.38 86 GLY B N 1
ATOM 4552 C CA . GLY B 1 86 ? -10.398 -8.336 14.953 1 93.38 86 GLY B CA 1
ATOM 4553 C C . GLY B 1 86 ? -9.062 -8.5 14.25 1 93.38 86 GLY B C 1
ATOM 4554 O O . GLY B 1 86 ? -8.07 -7.887 14.641 1 93.38 86 GLY B O 1
ATOM 4555 N N . LEU B 1 87 ? -9 -9.305 13.195 1 95.75 87 LEU B N 1
ATOM 4556 C CA . LEU B 1 87 ? -7.734 -9.508 12.508 1 95.75 87 LEU B CA 1
ATOM 4557 C C . LEU B 1 87 ? -7.34 -8.266 11.719 1 95.75 87 LEU B C 1
ATOM 4559 O O . LEU B 1 87 ? -8.195 -7.582 11.156 1 95.75 87 LEU B O 1
ATOM 4563 N N . ARG B 1 88 ? -6.016 -8.023 11.695 1 95.69 88 ARG B N 1
ATOM 4564 C CA . ARG B 1 88 ? -5.48 -7.062 10.734 1 95.69 88 ARG B CA 1
ATOM 4565 C C . ARG B 1 88 ? -5.445 -7.656 9.336 1 95.69 88 ARG B C 1
ATOM 4567 O O . ARG B 1 88 ? -5.012 -8.797 9.148 1 95.69 88 ARG B O 1
ATOM 4574 N N . VAL B 1 89 ? -5.934 -6.848 8.359 1 97.88 89 VAL B N 1
ATOM 4575 C CA . VAL B 1 89 ? -6.012 -7.359 6.996 1 97.88 89 VAL B CA 1
ATOM 4576 C C . VAL B 1 89 ? -5.191 -6.469 6.062 1 97.88 89 VAL B C 1
ATOM 4578 O O . VAL B 1 89 ? -5.41 -5.258 6 1 97.88 89 VAL B O 1
ATOM 4581 N N . PHE B 1 90 ? -4.207 -7.043 5.371 1 97.88 90 PHE B N 1
ATOM 4582 C CA . PHE B 1 90 ? -3.52 -6.379 4.27 1 97.88 90 PHE B CA 1
ATOM 4583 C C . PHE B 1 90 ? -4.238 -6.637 2.951 1 97.88 90 PHE B C 1
ATOM 4585 O O . PHE B 1 90 ? -4.348 -7.781 2.512 1 97.88 90 PHE B O 1
ATOM 4592 N N . ASP B 1 91 ? -4.805 -5.551 2.41 1 98.31 91 ASP B N 1
ATOM 4593 C CA . ASP B 1 91 ? -5.426 -5.598 1.089 1 98.31 91 ASP B CA 1
ATOM 4594 C C . ASP B 1 91 ? -4.375 -5.477 -0.015 1 98.31 91 ASP B C 1
ATOM 4596 O O . ASP B 1 91 ? -3.893 -4.379 -0.3 1 98.31 91 ASP B O 1
ATOM 4600 N N . LEU B 1 92 ? -4.074 -6.602 -0.712 1 98.44 92 LEU B N 1
ATOM 4601 C CA . LEU B 1 92 ? -3.023 -6.578 -1.724 1 98.44 92 LEU B CA 1
ATOM 4602 C C . LEU B 1 92 ? -3.605 -6.297 -3.105 1 98.44 92 LEU B C 1
ATOM 4604 O O . LEU B 1 92 ? -2.863 -6.156 -4.078 1 98.44 92 LEU B O 1
ATOM 4608 N N . GLY B 1 93 ? -4.965 -6.211 -3.188 1 97.94 93 GLY B N 1
ATOM 4609 C CA . GLY B 1 93 ? -5.598 -5.934 -4.469 1 97.94 93 GLY B CA 1
ATOM 4610 C C . GLY B 1 93 ? -5.328 -7 -5.512 1 97.94 93 GLY B C 1
ATOM 4611 O O . GLY B 1 93 ? -5.488 -8.195 -5.242 1 97.94 93 GLY B O 1
ATOM 4612 N N . LEU B 1 94 ? -5.066 -6.566 -6.758 1 98.38 94 LEU B N 1
ATOM 4613 C CA . LEU B 1 94 ? -4.621 -7.477 -7.809 1 98.38 94 LEU B CA 1
ATOM 4614 C C . LEU B 1 94 ? -3.25 -8.062 -7.477 1 98.38 94 LEU B C 1
ATOM 4616 O O . LEU B 1 94 ? -2.285 -7.316 -7.293 1 98.38 94 LEU B O 1
ATOM 4620 N N . ALA B 1 95 ? -3.205 -9.383 -7.324 1 98.5 95 ALA B N 1
ATOM 4621 C CA . ALA B 1 95 ? -1.99 -10.062 -6.883 1 98.5 95 ALA B CA 1
ATOM 4622 C C . ALA B 1 95 ? -1.845 -11.422 -7.566 1 98.5 95 ALA B C 1
ATOM 4624 O O . ALA B 1 95 ? -2.588 -11.734 -8.5 1 98.5 95 ALA B O 1
ATOM 4625 N N . SER B 1 96 ? -0.81 -12.141 -7.188 1 98.44 96 SER B N 1
ATOM 4626 C CA . SER B 1 96 ? -0.568 -13.492 -7.684 1 98.44 96 SER B CA 1
ATOM 4627 C C . SER B 1 96 ? -0.567 -14.508 -6.543 1 98.44 96 SER B C 1
ATOM 4629 O O . SER B 1 96 ? -0.344 -14.148 -5.387 1 98.44 96 SER B O 1
ATOM 4631 N N . THR B 1 97 ? -0.843 -15.703 -6.859 1 98.19 97 THR B N 1
ATOM 4632 C CA . THR B 1 97 ? -0.857 -16.766 -5.867 1 98.19 97 THR B CA 1
ATOM 4633 C C . THR B 1 97 ? 0.491 -16.859 -5.156 1 98.19 97 THR B C 1
ATOM 4635 O O . THR B 1 97 ? 0.552 -16.875 -3.928 1 98.19 97 THR B O 1
ATOM 4638 N N . PRO B 1 98 ? 1.562 -16.859 -5.879 1 98.12 98 PRO B N 1
ATOM 4639 C CA . PRO B 1 98 ? 2.834 -16.969 -5.16 1 98.12 98 PRO B CA 1
ATOM 4640 C C . PRO B 1 98 ? 3.109 -15.75 -4.281 1 98.12 98 PRO B C 1
ATOM 4642 O O . PRO B 1 98 ? 3.719 -15.875 -3.215 1 98.12 98 PRO B O 1
ATOM 4645 N N . ALA B 1 99 ? 2.713 -14.586 -4.711 1 98.25 99 ALA B N 1
ATOM 4646 C CA . ALA B 1 99 ? 2.898 -13.406 -3.875 1 98.25 99 ALA B CA 1
ATOM 4647 C C . ALA B 1 99 ? 2.174 -13.555 -2.541 1 98.25 99 ALA B C 1
ATOM 4649 O O . ALA B 1 99 ? 2.645 -13.07 -1.511 1 98.25 99 ALA B O 1
ATOM 4650 N N . MET B 1 100 ? 1.009 -14.156 -2.553 1 98.06 100 MET B N 1
ATOM 4651 C CA . MET B 1 100 ? 0.256 -14.367 -1.319 1 98.06 100 MET B CA 1
ATOM 4652 C C . MET B 1 100 ? 1.042 -15.242 -0.346 1 98.06 100 MET B C 1
ATOM 4654 O O . MET B 1 100 ? 1.145 -14.922 0.839 1 98.06 100 MET B O 1
ATOM 4658 N N . PHE B 1 101 ? 1.588 -16.297 -0.818 1 97.5 101 PHE B N 1
ATOM 4659 C CA . PHE B 1 101 ? 2.402 -17.125 0.07 1 97.5 101 PHE B CA 1
ATOM 4660 C C . PHE B 1 101 ? 3.633 -16.344 0.54 1 97.5 101 PHE B C 1
ATOM 4662 O O . PHE B 1 101 ? 3.992 -16.406 1.718 1 97.5 101 PHE B O 1
ATOM 4669 N N . MET B 1 102 ? 4.27 -15.648 -0.375 1 98 102 MET B N 1
ATOM 4670 C CA . MET B 1 102 ? 5.48 -14.906 -0.028 1 98 102 MET B CA 1
ATOM 4671 C C . MET B 1 102 ? 5.188 -13.867 1.051 1 98 102 MET B C 1
ATOM 4673 O O . MET B 1 102 ? 6.059 -13.555 1.866 1 98 102 MET B O 1
ATOM 4677 N N . SER B 1 103 ? 3.998 -13.32 1.101 1 97.81 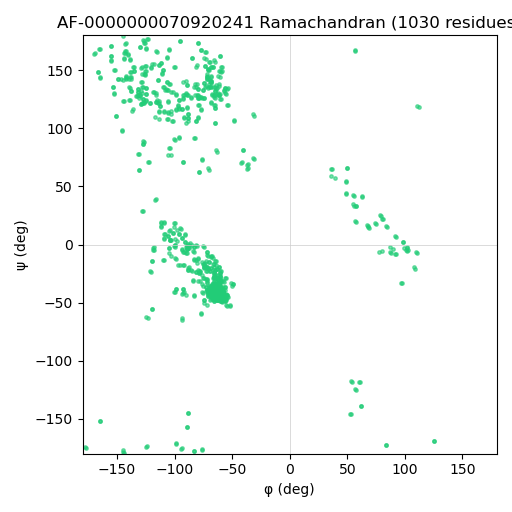103 SER B N 1
ATOM 4678 C CA . SER B 1 103 ? 3.627 -12.359 2.131 1 97.81 103 SER B CA 1
ATOM 4679 C C . SER B 1 103 ? 3.705 -12.977 3.521 1 97.81 103 SER B C 1
ATOM 4681 O O . SER B 1 103 ? 3.801 -12.266 4.523 1 97.81 103 SER B O 1
ATOM 4683 N N . THR B 1 104 ? 3.693 -14.289 3.629 1 97.5 104 THR B N 1
ATOM 4684 C CA . THR B 1 104 ? 3.711 -14.969 4.918 1 97.5 104 THR B CA 1
ATOM 4685 C C . THR B 1 104 ? 5.141 -15.297 5.34 1 97.5 104 THR B C 1
ATOM 4687 O O . THR B 1 104 ? 5.402 -15.57 6.516 1 97.5 104 THR B O 1
ATOM 4690 N N . VAL B 1 105 ? 6.102 -15.273 4.367 1 95.94 105 VAL B N 1
ATOM 4691 C CA . VAL B 1 105 ? 7.426 -15.766 4.73 1 95.94 105 VAL B CA 1
ATOM 4692 C C . VAL B 1 105 ? 8.461 -14.648 4.559 1 95.94 105 VAL B C 1
ATOM 4694 O O . VAL B 1 105 ? 9.586 -14.758 5.035 1 95.94 105 VAL B O 1
ATOM 4697 N N . THR B 1 106 ? 8.125 -13.57 3.871 1 94.69 106 THR B N 1
ATOM 4698 C CA . THR B 1 106 ? 9.062 -12.469 3.672 1 94.69 106 THR B CA 1
ATOM 4699 C C . THR B 1 106 ? 9.328 -11.75 4.988 1 94.69 106 THR B C 1
ATOM 4701 O O . THR B 1 106 ? 8.406 -11.227 5.617 1 94.69 106 THR B O 1
ATOM 4704 N N . PRO B 1 107 ? 10.602 -11.695 5.383 1 89.56 107 PRO B N 1
ATOM 4705 C CA . PRO B 1 107 ? 10.914 -10.969 6.613 1 89.56 107 PRO B CA 1
ATOM 4706 C C . PRO B 1 107 ? 10.438 -9.516 6.578 1 89.56 107 PRO B C 1
ATOM 4708 O O . PRO B 1 107 ? 10.586 -8.844 5.555 1 89.56 107 PRO B O 1
ATOM 4711 N N . GLY B 1 108 ? 9.844 -9.094 7.617 1 84.62 108 GLY B N 1
ATOM 4712 C CA . GLY B 1 108 ? 9.305 -7.738 7.691 1 84.62 108 GLY B CA 1
ATOM 4713 C C . GLY B 1 108 ? 7.824 -7.668 7.379 1 84.62 108 GLY B C 1
ATOM 4714 O O . GLY B 1 108 ? 7.133 -6.746 7.828 1 84.62 108 GLY B O 1
ATOM 4715 N N . CYS B 1 109 ? 7.289 -8.445 6.559 1 87.19 109 CYS B N 1
ATOM 4716 C CA . CYS B 1 109 ? 5.852 -8.578 6.352 1 87.19 109 CYS B CA 1
ATOM 4717 C C . CYS B 1 109 ? 5.277 -9.703 7.207 1 87.19 109 CYS B C 1
ATOM 4719 O O . CYS B 1 109 ? 4.555 -9.445 8.172 1 87.19 109 CYS B O 1
ATOM 4721 N N . ALA B 1 110 ? 5.672 -10.836 6.938 1 85.88 110 ALA B N 1
ATOM 4722 C CA . ALA B 1 110 ? 5.461 -12.078 7.684 1 85.88 110 ALA B CA 1
ATOM 4723 C C . ALA B 1 110 ? 4.047 -12.141 8.258 1 85.88 110 ALA B C 1
ATOM 4725 O O . ALA B 1 110 ? 3.867 -12.336 9.461 1 85.88 110 ALA B O 1
ATOM 4726 N N . CYS B 1 111 ? 3.064 -12.031 7.359 1 96.44 111 CYS B N 1
ATOM 4727 C CA . CYS B 1 111 ? 1.669 -12.242 7.73 1 96.44 111 CYS B CA 1
ATOM 4728 C C . CYS B 1 111 ? 1.463 -13.648 8.297 1 96.44 111 CYS B C 1
ATOM 4730 O O . CYS B 1 111 ? 2.191 -14.578 7.938 1 96.44 111 CYS B O 1
ATOM 4732 N N . ASP B 1 112 ? 0.469 -13.789 9.141 1 97.88 112 ASP B N 1
ATOM 4733 C CA . ASP B 1 112 ? 0.189 -15.078 9.766 1 97.88 112 ASP B CA 1
ATOM 4734 C C . ASP B 1 112 ? -0.555 -16 8.797 1 97.88 112 ASP B C 1
ATOM 4736 O O . ASP B 1 112 ? -0.501 -17.219 8.938 1 97.88 112 ASP B O 1
ATOM 4740 N N . GLY B 1 113 ? -1.232 -15.43 7.871 1 98.56 113 GLY B N 1
ATOM 4741 C CA . GLY B 1 113 ? -1.945 -16.125 6.816 1 98.56 113 GLY B CA 1
ATOM 4742 C C . GLY B 1 113 ? -2.145 -15.289 5.57 1 98.56 113 GLY B C 1
ATOM 4743 O O . GLY B 1 113 ? -1.847 -14.094 5.57 1 98.56 113 GLY B O 1
ATOM 4744 N N . ALA B 1 114 ? -2.621 -15.922 4.512 1 98.81 114 ALA B N 1
ATOM 4745 C CA . ALA B 1 114 ? -2.947 -15.234 3.266 1 98.81 114 ALA B CA 1
ATOM 4746 C C . ALA B 1 114 ? -4.047 -15.977 2.506 1 98.81 114 ALA B C 1
ATOM 4748 O O . ALA B 1 114 ? -4.203 -17.188 2.648 1 98.81 114 ALA B O 1
ATOM 4749 N N . VAL B 1 115 ? -4.816 -15.195 1.756 1 98.81 115 VAL B N 1
ATOM 4750 C CA . VAL B 1 115 ? -5.863 -15.758 0.911 1 98.81 115 VAL B CA 1
ATOM 4751 C C . VAL B 1 115 ? -5.75 -15.195 -0.502 1 98.81 115 VAL B C 1
ATOM 4753 O O . VAL B 1 115 ? -5.637 -13.984 -0.685 1 98.81 115 VAL B O 1
ATOM 4756 N N . MET B 1 116 ? -5.719 -16.047 -1.462 1 98.81 116 MET B N 1
ATOM 4757 C CA . MET B 1 116 ? -5.789 -15.664 -2.869 1 98.81 116 MET B CA 1
ATOM 4758 C C . MET B 1 116 ? -7.156 -15.992 -3.455 1 98.81 116 MET B C 1
ATOM 4760 O O . MET B 1 116 ? -7.527 -17.156 -3.568 1 98.81 116 MET B O 1
ATOM 4764 N N . LEU B 1 117 ? -7.914 -14.992 -3.818 1 98.69 117 LEU B N 1
ATOM 4765 C CA . LEU B 1 117 ? -9.164 -15.211 -4.539 1 98.69 117 LEU B CA 1
ATOM 4766 C C . LEU B 1 117 ? -8.898 -15.469 -6.02 1 98.69 117 LEU B C 1
ATOM 4768 O O . LEU B 1 117 ? -8.523 -14.547 -6.754 1 98.69 117 LEU B O 1
ATOM 4772 N N . THR B 1 118 ? -9.102 -16.672 -6.445 1 98 118 THR B N 1
ATOM 4773 C CA . THR B 1 118 ? -8.852 -17.078 -7.828 1 98 118 THR B CA 1
ATOM 4774 C C . THR B 1 118 ? -9.484 -18.438 -8.117 1 98 118 THR B C 1
ATOM 4776 O O . THR B 1 118 ? -9.688 -19.234 -7.211 1 98 118 THR B O 1
ATOM 4779 N N . ALA B 1 119 ? -9.875 -18.578 -9.352 1 94.81 119 ALA B N 1
ATOM 4780 C CA . ALA B 1 119 ? -10.258 -19.906 -9.836 1 94.81 119 ALA B CA 1
ATOM 4781 C C . ALA B 1 119 ? -9.258 -20.422 -10.875 1 94.81 119 ALA B C 1
ATOM 4783 O O . ALA B 1 119 ? -9.609 -21.219 -11.742 1 94.81 119 ALA B O 1
ATOM 4784 N N . SER B 1 120 ? -8.109 -19.75 -10.781 1 91.5 120 SER B N 1
ATOM 4785 C CA . SER B 1 120 ? -7.027 -20.141 -11.688 1 91.5 120 SER B CA 1
ATOM 4786 C C . SER B 1 120 ? -7.496 -20.125 -13.141 1 91.5 120 SER B C 1
ATOM 4788 O O . SER B 1 120 ? -7.977 -19.094 -13.633 1 91.5 120 SER B O 1
ATOM 4790 N N . HIS B 1 121 ? -7.449 -21.391 -13.812 1 87.31 121 HIS B N 1
ATOM 4791 C CA . HIS B 1 121 ? -7.676 -21.438 -15.25 1 87.31 121 HIS B CA 1
ATOM 4792 C C . HIS B 1 121 ? -9.133 -21.734 -15.57 1 87.31 121 HIS B C 1
ATOM 4794 O O . HIS B 1 121 ? -9.492 -21.922 -16.734 1 87.31 121 HIS B O 1
ATOM 4800 N N . LEU B 1 122 ? -9.992 -21.641 -14.602 1 89.56 122 LEU B N 1
ATOM 4801 C CA . LEU B 1 122 ? -11.398 -21.984 -14.805 1 89.56 122 LEU B CA 1
ATOM 4802 C C . LEU B 1 122 ? -12.125 -20.875 -15.555 1 89.56 122 LEU B C 1
ATOM 4804 O O . LEU B 1 122 ? -11.586 -19.766 -15.711 1 89.56 122 LEU B O 1
ATOM 4808 N N . PRO B 1 123 ? -13.328 -21.188 -16.016 1 90.5 123 PRO B N 1
ATOM 4809 C CA . PRO B 1 123 ? -14.086 -20.188 -16.781 1 90.5 123 PRO B CA 1
ATOM 4810 C C . PRO B 1 123 ? -14.383 -18.922 -15.977 1 90.5 123 PRO B C 1
ATOM 4812 O O . PRO B 1 123 ? -14.344 -18.953 -14.742 1 90.5 123 PRO B O 1
ATOM 4815 N N . PRO B 1 124 ? -14.719 -17.875 -16.688 1 93.94 124 PRO B N 1
ATOM 4816 C CA . PRO B 1 124 ? -14.852 -16.547 -16.062 1 93.94 124 PRO B CA 1
ATOM 4817 C C . PRO B 1 124 ? -15.922 -16.516 -14.984 1 93.94 124 PRO B C 1
ATOM 4819 O O . PRO B 1 124 ? -15.852 -15.688 -14.07 1 93.94 124 PRO B O 1
ATOM 4822 N N . ASP B 1 125 ? -16.922 -17.375 -15.07 1 95.25 125 ASP B N 1
ATOM 4823 C CA . ASP B 1 125 ? -18.031 -17.328 -14.125 1 95.25 125 ASP B CA 1
ATOM 4824 C C . ASP B 1 125 ? -17.672 -18.016 -12.812 1 95.25 125 ASP B C 1
ATOM 4826 O O . ASP B 1 125 ? -18.469 -18.047 -11.875 1 95.25 125 ASP B O 1
ATOM 4830 N N . ARG B 1 126 ? -16.453 -18.562 -12.742 1 95.12 126 ARG B N 1
ATOM 4831 C CA . ARG B 1 126 ? -15.984 -19.234 -11.539 1 95.12 126 ARG B CA 1
ATOM 4832 C C . ARG B 1 126 ? -15.07 -18.312 -10.727 1 95.12 126 ARG B C 1
ATOM 4834 O O . ARG B 1 126 ? -14.508 -17.359 -11.258 1 95.12 126 ARG B O 1
ATOM 4841 N N . ASN B 1 127 ? -15.031 -18.516 -9.492 1 97.56 127 ASN B N 1
ATOM 4842 C CA . ASN B 1 127 ? -14.031 -17.969 -8.586 1 97.56 127 ASN B CA 1
ATOM 4843 C C . ASN B 1 127 ? -13.68 -18.953 -7.477 1 97.56 127 ASN B C 1
ATOM 4845 O O . ASN B 1 127 ? -14.086 -20.109 -7.512 1 97.56 127 ASN B O 1
ATOM 4849 N N . GLY B 1 128 ? -12.797 -18.562 -6.59 1 97.62 128 GLY B N 1
ATOM 4850 C CA . GLY B 1 128 ? -12.344 -19.484 -5.555 1 97.62 128 GLY B CA 1
ATOM 4851 C C . GLY B 1 128 ? -11.367 -18.844 -4.582 1 97.62 128 GLY B C 1
ATOM 4852 O O . GLY B 1 128 ? -11.203 -17.625 -4.578 1 97.62 128 GLY B O 1
ATOM 4853 N N . CYS B 1 129 ? -10.844 -19.75 -3.67 1 98.38 129 CYS B N 1
ATOM 4854 C CA . CYS B 1 129 ? -9.883 -19.297 -2.666 1 98.38 129 CYS B CA 1
ATOM 4855 C C . CYS B 1 129 ? -8.773 -20.328 -2.484 1 98.38 129 CYS B C 1
ATOM 4857 O O . CYS B 1 129 ? -9.031 -21.531 -2.455 1 98.38 129 CYS B O 1
ATOM 4859 N N . LYS B 1 130 ? -7.559 -19.812 -2.438 1 97.75 130 LYS B N 1
ATOM 4860 C CA . LYS B 1 130 ? -6.406 -20.547 -1.92 1 97.75 130 LYS B CA 1
ATOM 4861 C C . LYS B 1 130 ? -5.934 -19.953 -0.591 1 97.75 130 LYS B C 1
ATOM 4863 O O . LYS B 1 130 ? -5.891 -18.734 -0.424 1 97.75 130 LYS B O 1
ATOM 4868 N N . PHE B 1 131 ? -5.66 -20.844 0.348 1 98.31 131 PHE B N 1
ATOM 4869 C CA . PHE B 1 131 ? -5.289 -20.406 1.687 1 98.31 131 PHE B CA 1
ATOM 4870 C C . PHE B 1 131 ? -3.846 -20.781 2 1 98.31 131 PHE B C 1
ATOM 4872 O O . PHE B 1 131 ? -3.395 -21.875 1.65 1 98.31 131 PHE B O 1
ATOM 4879 N N . PHE B 1 132 ? -3.156 -19.844 2.699 1 97.94 132 PHE B N 1
ATOM 4880 C CA . PHE B 1 132 ? -1.751 -20.062 3.016 1 97.94 132 PHE B CA 1
ATOM 4881 C C . PHE B 1 132 ? -1.461 -19.703 4.469 1 97.94 132 PHE B C 1
ATOM 4883 O O . PHE B 1 132 ? -2.127 -18.844 5.047 1 97.94 132 PHE B O 1
ATOM 4890 N N . THR B 1 133 ? -0.52 -20.375 5.043 1 97.06 133 THR B N 1
ATOM 4891 C CA . THR B 1 133 ? 0.21 -19.984 6.246 1 97.06 133 THR B CA 1
ATOM 4892 C C . THR B 1 133 ? 1.713 -19.953 5.98 1 97.06 133 THR B C 1
ATOM 4894 O O . THR B 1 133 ? 2.152 -20.156 4.848 1 97.06 133 THR B O 1
ATOM 4897 N N . ARG B 1 134 ? 2.484 -19.75 7.008 1 95 134 ARG B N 1
ATOM 4898 C CA . ARG B 1 134 ? 3.938 -19.719 6.875 1 95 134 ARG B CA 1
ATOM 4899 C C . ARG B 1 134 ? 4.48 -21.094 6.484 1 95 134 ARG B C 1
ATOM 4901 O O . ARG B 1 134 ? 5.582 -21.188 5.938 1 95 134 ARG B O 1
ATOM 4908 N N . GLN B 1 135 ? 3.664 -22.062 6.668 1 91.88 135 GLN B N 1
ATOM 4909 C CA . GLN B 1 135 ? 4.094 -23.438 6.406 1 91.88 135 GLN B CA 1
ATOM 4910 C C . GLN B 1 135 ? 3.758 -23.859 4.977 1 91.88 135 GLN B C 1
ATOM 4912 O O . GLN B 1 135 ? 4.125 -24.953 4.539 1 91.88 135 GLN B O 1
ATOM 4917 N N . GLY B 1 136 ? 3.088 -23.094 4.281 1 92.06 136 GLY B N 1
ATOM 4918 C CA . GLY B 1 136 ? 2.672 -23.422 2.928 1 92.06 136 GLY B CA 1
ATOM 4919 C C . GLY B 1 136 ? 1.173 -23.312 2.721 1 92.06 136 GLY B C 1
ATOM 4920 O O . GLY B 1 136 ? 0.459 -22.781 3.574 1 92.06 136 GLY B O 1
ATOM 4921 N N . GLY B 1 137 ? 0.729 -23.797 1.604 1 94.38 137 GLY B N 1
ATOM 4922 C CA . GLY B 1 137 ? -0.701 -23.844 1.344 1 94.38 137 GLY B CA 1
ATOM 4923 C C . GLY B 1 137 ? -1.427 -24.875 2.191 1 94.38 137 GLY B C 1
ATOM 4924 O O . GLY B 1 137 ? -0.851 -25.906 2.561 1 94.38 137 GLY B O 1
ATOM 4925 N N . LEU B 1 138 ? -2.674 -24.562 2.443 1 94.75 138 LEU B N 1
ATOM 4926 C CA . LEU B 1 138 ? -3.475 -25.531 3.186 1 94.75 138 LEU B CA 1
ATOM 4927 C C . LEU B 1 138 ? -3.699 -26.797 2.363 1 94.75 138 LEU B C 1
ATOM 4929 O O . LEU B 1 138 ? -3.703 -26.75 1.132 1 94.75 138 LEU B O 1
ATOM 4933 N N . ASN B 1 139 ? -3.887 -27.875 3.117 1 92.94 139 ASN B N 1
ATOM 4934 C CA . ASN B 1 139 ? -4.203 -29.141 2.475 1 92.94 139 ASN B CA 1
ATOM 4935 C C . ASN B 1 139 ? -5.711 -29.391 2.441 1 92.94 139 ASN B C 1
ATOM 4937 O O . ASN B 1 139 ? -6.484 -28.641 3.027 1 92.94 139 ASN B O 1
ATOM 4941 N N . ARG B 1 140 ? -6.035 -30.484 1.774 1 91.56 140 ARG B N 1
ATOM 4942 C CA . ARG B 1 140 ? -7.434 -30.844 1.588 1 91.56 140 ARG B CA 1
ATOM 4943 C C . ARG B 1 140 ? -8.164 -30.922 2.926 1 91.56 140 ARG B C 1
ATOM 4945 O O . ARG B 1 140 ? -9.273 -30.406 3.066 1 91.56 140 ARG B O 1
ATOM 4952 N N . ASP B 1 141 ? -7.578 -31.5 3.896 1 94 141 ASP B N 1
ATOM 4953 C CA . ASP B 1 141 ? -8.211 -31.688 5.199 1 94 141 ASP B CA 1
ATOM 4954 C C . ASP B 1 141 ? -8.438 -30.344 5.895 1 94 141 ASP B C 1
ATOM 4956 O O . ASP B 1 141 ? -9.469 -30.141 6.535 1 94 141 ASP B O 1
ATOM 4960 N N . ASP B 1 142 ? -7.488 -29.484 5.801 1 95.44 142 ASP B N 1
ATOM 4961 C CA . ASP B 1 142 ? -7.617 -28.141 6.383 1 95.44 142 ASP B CA 1
ATOM 4962 C C . ASP B 1 142 ? -8.812 -27.406 5.789 1 95.44 142 ASP B C 1
ATOM 4964 O O . ASP B 1 142 ? -9.578 -26.766 6.516 1 95.44 142 ASP B O 1
ATOM 4968 N N . VAL B 1 143 ? -8.938 -27.484 4.527 1 96.31 143 VAL B N 1
ATOM 4969 C CA . VAL B 1 143 ? -10 -26.781 3.83 1 96.31 143 VAL B CA 1
ATOM 4970 C C . VAL B 1 143 ? -11.352 -27.375 4.211 1 96.31 143 VAL B C 1
ATOM 4972 O O . VAL B 1 143 ? -12.344 -26.656 4.336 1 96.31 143 VAL B O 1
ATOM 4975 N N . SER B 1 144 ? -11.367 -28.688 4.395 1 96.19 144 SER B N 1
ATOM 4976 C CA . SER B 1 144 ? -12.586 -29.328 4.863 1 96.19 144 SER B CA 1
ATOM 4977 C C . SER B 1 144 ? -13.031 -28.766 6.207 1 96.19 144 SER B C 1
ATOM 4979 O O . SER B 1 144 ? -14.211 -28.484 6.41 1 96.19 144 SER B O 1
ATOM 4981 N N . VAL B 1 145 ? -12.102 -28.625 7.062 1 97.19 145 VAL B N 1
ATOM 4982 C CA . VAL B 1 145 ? -12.391 -28.078 8.383 1 97.19 145 VAL B CA 1
ATOM 4983 C C . VAL B 1 145 ? -12.891 -26.641 8.242 1 97.19 145 VAL B C 1
ATOM 4985 O O . VAL B 1 145 ? -13.836 -26.234 8.922 1 97.19 145 VAL B O 1
ATOM 4988 N N . LEU B 1 146 ? -12.219 -25.906 7.406 1 97.06 146 LEU B N 1
ATOM 4989 C CA . LEU B 1 146 ? -12.594 -24.516 7.164 1 97.06 146 LEU B CA 1
ATOM 4990 C C . LEU B 1 146 ? -14.039 -24.438 6.68 1 97.06 146 LEU B C 1
ATOM 4992 O O . LEU B 1 146 ? -14.805 -23.578 7.141 1 97.06 146 LEU B O 1
ATOM 4996 N N . LEU B 1 147 ? -14.422 -25.25 5.777 1 97.44 147 LEU B N 1
ATOM 4997 C CA . LEU B 1 147 ? -15.773 -25.25 5.223 1 97.44 147 LEU B CA 1
ATOM 4998 C C . LEU B 1 147 ? -16.797 -25.672 6.273 1 97.44 147 LEU B C 1
ATOM 5000 O O . LEU B 1 147 ? -17.922 -25.188 6.277 1 97.44 147 LEU B O 1
ATOM 5004 N N . GLU B 1 148 ? -16.422 -26.562 7.133 1 97.56 148 GLU B N 1
ATOM 5005 C CA . GLU B 1 148 ? -17.297 -26.938 8.242 1 97.56 148 GLU B CA 1
ATOM 5006 C C . GLU B 1 148 ? -17.547 -25.766 9.18 1 97.56 148 GLU B C 1
ATOM 5008 O O . GLU B 1 148 ? -18.656 -25.562 9.656 1 97.56 148 GLU B O 1
ATOM 5013 N N . LEU B 1 149 ? -16.484 -25.047 9.484 1 97.56 149 LEU B N 1
ATOM 5014 C CA . LEU B 1 149 ? -16.609 -23.844 10.312 1 97.56 149 LEU B CA 1
ATOM 5015 C C . LEU B 1 149 ? -17.547 -22.828 9.656 1 97.56 149 LEU B C 1
ATOM 5017 O O . LEU B 1 149 ? -18.375 -22.234 10.328 1 97.56 149 LEU B O 1
ATOM 5021 N N . ALA B 1 150 ? -17.391 -22.672 8.375 1 97.56 150 ALA B N 1
ATOM 5022 C CA . ALA B 1 150 ? -18.234 -21.719 7.641 1 97.56 150 ALA B CA 1
ATOM 5023 C C . ALA B 1 150 ? -19.703 -22.156 7.688 1 97.56 150 ALA B C 1
ATOM 5025 O O . ALA B 1 150 ? -20.594 -21.312 7.809 1 97.56 150 ALA B O 1
ATOM 5026 N N . GLU B 1 151 ? -19.938 -23.422 7.555 1 96.75 151 GLU B N 1
ATOM 5027 C CA . GLU B 1 151 ? -21.297 -23.969 7.555 1 96.75 151 GLU B CA 1
ATOM 5028 C C . GLU B 1 151 ? -21.938 -23.844 8.938 1 96.75 151 GLU B C 1
ATOM 5030 O O . GLU B 1 151 ? -23.078 -23.422 9.062 1 96.75 151 GLU B O 1
ATOM 5035 N N . SER B 1 152 ? -21.203 -24.188 9.961 1 96.56 152 SER B N 1
ATOM 5036 C CA . SER B 1 152 ? -21.734 -24.25 11.312 1 96.56 152 SER B CA 1
ATOM 5037 C C . SER B 1 152 ? -21.859 -22.859 11.93 1 96.56 152 SER B C 1
ATOM 5039 O O . SER B 1 152 ? -22.656 -22.656 12.844 1 96.56 152 SER B O 1
ATOM 5041 N N . GLY B 1 153 ? -20.953 -21.984 11.523 1 95.44 153 GLY B N 1
ATOM 5042 C CA . GLY B 1 153 ? -20.906 -20.672 12.125 1 95.44 153 GLY B CA 1
ATOM 5043 C C . GLY B 1 153 ? -20.125 -20.625 13.43 1 95.44 153 GLY B C 1
ATOM 5044 O O . GLY B 1 153 ? -20.297 -19.703 14.234 1 95.44 153 GLY B O 1
ATOM 5045 N N . ASP B 1 154 ? -19.375 -21.688 13.594 1 96.12 154 ASP B N 1
ATOM 5046 C CA . ASP B 1 154 ? -18.531 -21.719 14.789 1 96.12 154 ASP B CA 1
ATOM 5047 C C . ASP B 1 154 ? -17.312 -20.828 14.625 1 96.12 154 ASP B C 1
ATOM 5049 O O . ASP B 1 154 ? -16.188 -21.312 14.547 1 96.12 154 ASP B O 1
ATOM 5053 N N . PHE B 1 155 ? -17.609 -19.516 14.688 1 96.44 155 PHE B N 1
ATOM 5054 C CA . PHE B 1 155 ? -16.578 -18.5 14.508 1 96.44 155 PHE B CA 1
ATOM 5055 C C . PHE B 1 155 ? -16 -18.078 15.859 1 96.44 155 PHE B C 1
ATOM 5057 O O . PHE B 1 155 ? -16.281 -18.703 16.875 1 96.44 155 PHE B O 1
ATOM 5064 N N . LEU B 1 156 ? -15.117 -17.094 15.875 1 93.69 156 LEU B N 1
ATOM 5065 C CA . LEU B 1 156 ? -14.586 -16.531 17.109 1 93.69 156 LEU B CA 1
ATOM 5066 C C . LEU B 1 156 ? -15.656 -15.75 17.859 1 93.69 156 LEU B C 1
ATOM 5068 O O . LEU B 1 156 ? -16.469 -15.055 17.25 1 93.69 156 LEU B O 1
ATOM 5072 N N . PRO B 1 157 ? -15.82 -15.852 19.078 1 84.38 157 PRO B N 1
ATOM 5073 C CA . PRO B 1 157 ? -16.922 -15.297 19.859 1 84.38 157 PRO B CA 1
ATOM 5074 C C . PRO B 1 157 ? -16.844 -13.773 19.984 1 84.38 157 PRO B C 1
ATOM 5076 O O . PRO B 1 157 ? -17.875 -13.102 20.016 1 84.38 157 PRO B O 1
ATOM 5079 N N . THR B 1 158 ? -15.727 -13.156 20.188 1 77.81 158 THR B N 1
ATOM 5080 C CA . THR B 1 158 ? -15.609 -11.734 20.5 1 77.81 158 THR B CA 1
ATOM 5081 C C . THR B 1 158 ? -15.5 -10.906 19.234 1 77.81 158 THR B C 1
ATOM 5083 O O . THR B 1 158 ? -14.594 -11.117 18.422 1 77.81 158 THR B O 1
ATOM 5086 N N . PRO B 1 159 ? -16.516 -10.086 19.141 1 82.19 159 PRO B N 1
ATOM 5087 C CA . PRO B 1 159 ? -16.422 -9.164 18 1 82.19 159 PRO B CA 1
ATOM 5088 C C . PRO B 1 159 ? -15.219 -8.227 18.109 1 82.19 159 PRO B C 1
ATOM 5090 O O . PRO B 1 159 ? -14.828 -7.84 19.203 1 82.19 159 PRO B O 1
ATOM 5093 N N . GLY B 1 160 ? -14.57 -8.133 17 1 84.62 160 GLY B N 1
ATOM 5094 C CA . GLY B 1 160 ? -13.469 -7.191 16.938 1 84.62 160 GLY B CA 1
ATOM 5095 C C . GLY B 1 160 ? -13.586 -6.223 15.766 1 84.62 160 GLY B C 1
ATOM 5096 O O . GLY B 1 160 ? -14.617 -6.164 15.102 1 84.62 160 GLY B O 1
ATOM 5097 N N . THR B 1 161 ? -12.656 -5.242 15.75 1 87.31 161 THR B N 1
ATOM 5098 C CA . THR B 1 161 ? -12.562 -4.289 14.648 1 87.31 161 THR B CA 1
ATOM 5099 C C . THR B 1 161 ? -11.141 -4.242 14.102 1 87.31 161 THR B C 1
ATOM 5101 O O . THR B 1 161 ? -10.32 -3.428 14.539 1 87.31 161 THR B O 1
ATOM 5104 N N . GLY B 1 162 ? -11.062 -5.16 13.164 1 92.19 162 GLY B N 1
ATOM 5105 C CA . GLY B 1 162 ? -9.75 -5.188 12.539 1 92.19 162 GLY B CA 1
ATOM 5106 C C . GLY B 1 162 ? -9.57 -4.125 11.469 1 92.19 162 GLY B C 1
ATOM 5107 O O . GLY B 1 162 ? -10.547 -3.697 10.852 1 92.19 162 GLY B O 1
ATOM 5108 N N . LEU B 1 163 ? -8.336 -3.73 11.266 1 93.56 163 LEU B N 1
ATOM 5109 C CA . LEU B 1 163 ? -8.008 -2.729 10.258 1 93.56 163 LEU B CA 1
ATOM 5110 C C . LEU B 1 163 ? -7.758 -3.379 8.906 1 93.56 163 LEU B C 1
ATOM 5112 O O . LEU B 1 163 ? -7.047 -4.383 8.812 1 93.56 163 LEU B O 1
ATOM 5116 N N . ILE B 1 164 ? -8.43 -2.877 7.871 1 95.88 164 ILE B N 1
ATOM 5117 C CA . ILE B 1 164 ? -8.117 -3.24 6.492 1 95.88 164 ILE B CA 1
ATOM 5118 C C . ILE B 1 164 ? -7.219 -2.172 5.871 1 95.88 164 ILE B C 1
ATOM 5120 O O . ILE B 1 164 ? -7.613 -1.008 5.762 1 95.88 164 ILE B O 1
ATOM 5124 N N . MET B 1 165 ? -6.027 -2.549 5.449 1 95.31 165 MET B N 1
ATOM 5125 C CA . MET B 1 165 ? -5.039 -1.592 4.969 1 95.31 165 MET B CA 1
ATOM 5126 C C . MET B 1 165 ? -4.516 -1.994 3.592 1 95.31 165 MET B C 1
ATOM 5128 O O . MET B 1 165 ? -4.004 -3.104 3.418 1 95.31 165 MET B O 1
ATOM 5132 N N . PRO B 1 166 ? -4.652 -1.114 2.562 1 96.25 166 PRO B N 1
ATOM 5133 C CA . PRO B 1 166 ? -4.047 -1.415 1.263 1 96.25 166 PRO B CA 1
ATOM 5134 C C . PRO B 1 166 ? -2.521 -1.45 1.316 1 96.25 166 PRO B C 1
ATOM 5136 O O . PRO B 1 166 ? -1.897 -0.533 1.856 1 96.25 166 PRO B O 1
ATOM 5139 N N . VAL B 1 167 ? -1.927 -2.514 0.822 1 96.25 167 VAL B N 1
ATOM 5140 C CA . VAL B 1 167 ? -0.485 -2.74 0.795 1 96.25 167 VAL B CA 1
ATOM 5141 C C . VAL B 1 167 ? -0.059 -3.195 -0.599 1 96.25 167 VAL B C 1
ATOM 5143 O O . VAL B 1 167 ? -0.683 -4.082 -1.186 1 96.25 167 VAL B O 1
ATOM 5146 N N . ASP B 1 168 ? 0.979 -2.588 -1.158 1 96.5 168 ASP B N 1
ATOM 5147 C CA . ASP B 1 168 ? 1.494 -3.008 -2.457 1 96.5 168 ASP B CA 1
ATOM 5148 C C . ASP B 1 168 ? 2.621 -4.027 -2.299 1 96.5 168 ASP B C 1
ATOM 5150 O O . ASP B 1 168 ? 3.771 -3.744 -2.641 1 96.5 168 ASP B O 1
ATOM 5154 N N . PHE B 1 169 ? 2.248 -5.215 -1.888 1 97.44 169 PHE B N 1
ATOM 5155 C CA . PHE B 1 169 ? 3.232 -6.273 -1.686 1 97.44 169 PHE B CA 1
ATOM 5156 C C . PHE B 1 169 ? 3.762 -6.781 -3.02 1 97.44 169 PHE B C 1
ATOM 5158 O O . PHE B 1 169 ? 4.832 -7.391 -3.078 1 97.44 169 PHE B O 1
ATOM 5165 N N . MET B 1 170 ? 3.014 -6.527 -4.137 1 98.19 170 MET B N 1
ATOM 5166 C CA . MET B 1 170 ? 3.479 -6.969 -5.445 1 98.19 170 MET B CA 1
ATOM 5167 C C . MET B 1 170 ? 4.809 -6.309 -5.805 1 98.19 170 MET B C 1
ATOM 5169 O O . MET B 1 170 ? 5.645 -6.914 -6.477 1 98.19 170 MET B O 1
ATOM 5173 N N . THR B 1 171 ? 5.008 -5.121 -5.328 1 97.06 171 THR B N 1
ATOM 5174 C CA . THR B 1 171 ? 6.285 -4.449 -5.543 1 97.06 171 THR B CA 1
ATOM 5175 C C . THR B 1 171 ? 7.414 -5.203 -4.848 1 97.06 171 THR B C 1
ATOM 5177 O O . THR B 1 171 ? 8.5 -5.367 -5.414 1 97.06 171 THR B O 1
ATOM 5180 N N . VAL B 1 172 ? 7.176 -5.68 -3.619 1 96.38 172 VAL B N 1
ATOM 5181 C CA . VAL B 1 172 ? 8.148 -6.441 -2.848 1 96.38 172 VAL B CA 1
ATOM 5182 C C . VAL B 1 172 ? 8.438 -7.77 -3.545 1 96.38 172 VAL B C 1
ATOM 5184 O O . VAL B 1 172 ? 9.602 -8.133 -3.746 1 96.38 172 VAL B O 1
ATOM 5187 N N . TYR B 1 173 ? 7.41 -8.398 -3.963 1 98.12 173 TYR B N 1
ATOM 5188 C CA . TYR B 1 173 ? 7.531 -9.688 -4.641 1 98.12 173 TYR B CA 1
ATOM 5189 C C . TYR B 1 173 ? 8.297 -9.539 -5.949 1 98.12 173 TYR B C 1
ATOM 5191 O O . TYR B 1 173 ? 9.211 -10.328 -6.23 1 98.12 173 TYR B O 1
ATOM 5199 N N . ALA B 1 174 ? 7.969 -8.578 -6.777 1 98.44 174 ALA B N 1
ATOM 5200 C CA . ALA B 1 174 ? 8.664 -8.336 -8.039 1 98.44 174 ALA B CA 1
ATOM 5201 C C . ALA B 1 174 ? 10.148 -8.07 -7.809 1 98.44 174 ALA B C 1
ATOM 5203 O O . ALA B 1 174 ? 10.992 -8.57 -8.555 1 98.44 174 ALA B O 1
ATOM 5204 N N . ARG B 1 175 ? 10.469 -7.305 -6.754 1 97.31 175 ARG B N 1
ATOM 5205 C CA . ARG B 1 175 ? 11.859 -7.004 -6.434 1 97.31 175 ARG B CA 1
ATOM 5206 C C . ARG B 1 175 ? 12.625 -8.273 -6.078 1 97.31 175 ARG B C 1
ATOM 5208 O O . ARG B 1 175 ? 13.805 -8.406 -6.398 1 97.31 175 ARG B O 1
ATOM 5215 N N . GLN B 1 176 ? 11.961 -9.141 -5.387 1 97.06 176 GLN B N 1
ATOM 5216 C CA . GLN B 1 176 ? 12.594 -10.414 -5.047 1 97.06 176 GLN B CA 1
ATOM 5217 C C . GLN B 1 176 ? 12.961 -11.195 -6.301 1 97.06 176 GLN B C 1
ATOM 5219 O O . GLN B 1 176 ? 14.039 -11.797 -6.375 1 97.06 176 GLN B O 1
ATOM 5224 N N . LEU B 1 177 ? 12.062 -11.195 -7.297 1 98.5 177 LEU B N 1
ATOM 5225 C CA . LEU B 1 177 ? 12.336 -11.875 -8.555 1 98.5 177 LEU B CA 1
ATOM 5226 C C . LEU B 1 177 ? 13.492 -11.203 -9.297 1 98.5 177 LEU B C 1
ATOM 5228 O O . LEU B 1 177 ? 14.367 -11.875 -9.828 1 98.5 177 LEU B O 1
ATOM 5232 N N . VAL B 1 178 ? 13.484 -9.859 -9.312 1 98.69 178 VAL B N 1
ATOM 5233 C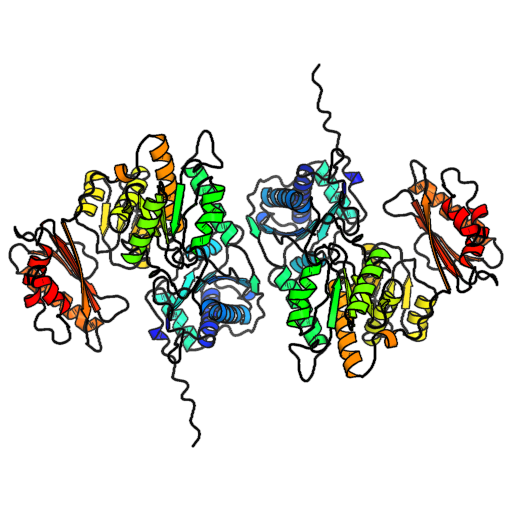 CA . VAL B 1 178 ? 14.531 -9.094 -9.977 1 98.69 178 VAL B CA 1
ATOM 5234 C C . VAL B 1 178 ? 15.883 -9.422 -9.359 1 98.69 178 VAL B C 1
ATOM 5236 O O . VAL B 1 178 ? 16.844 -9.711 -10.078 1 98.69 178 VAL B O 1
ATOM 5239 N N . GLU B 1 179 ? 15.938 -9.406 -8.039 1 97.75 179 GLU B N 1
ATOM 5240 C CA . GLU B 1 179 ? 17.188 -9.68 -7.34 1 97.75 179 GLU B CA 1
ATOM 5241 C C . GLU B 1 179 ? 17.672 -11.109 -7.59 1 97.75 179 GLU B C 1
ATOM 5243 O O . GLU B 1 179 ? 18.859 -11.359 -7.719 1 97.75 179 GLU B O 1
ATOM 5248 N N . ARG B 1 180 ? 16.75 -12.008 -7.648 1 97.44 180 ARG B N 1
ATOM 5249 C CA . ARG B 1 180 ? 17.109 -13.398 -7.93 1 97.44 180 ARG B CA 1
ATOM 5250 C C . ARG B 1 180 ? 17.719 -13.531 -9.32 1 97.44 180 ARG B C 1
ATOM 5252 O O . ARG B 1 180 ? 18.703 -14.258 -9.492 1 97.44 180 ARG B O 1
ATOM 5259 N N . ILE B 1 181 ? 17.125 -12.859 -10.289 1 98.44 181 ILE B N 1
ATOM 5260 C CA . ILE B 1 181 ? 17.625 -12.938 -11.656 1 98.44 181 ILE B CA 1
ATOM 5261 C C . ILE B 1 181 ? 18.984 -12.266 -11.758 1 98.44 181 ILE B C 1
ATOM 5263 O O . ILE B 1 181 ? 19.922 -12.805 -12.367 1 98.44 181 ILE B O 1
ATOM 5267 N N . ARG B 1 182 ? 19.125 -11.078 -11.117 1 98.31 182 ARG B N 1
ATOM 5268 C CA . ARG B 1 182 ? 20.422 -10.383 -11.102 1 98.31 182 ARG B CA 1
ATOM 5269 C C . ARG B 1 182 ? 21.516 -11.273 -10.523 1 98.31 182 ARG B C 1
ATOM 5271 O O . ARG B 1 182 ? 22.562 -11.445 -11.141 1 98.31 182 ARG B O 1
ATOM 5278 N N . SER B 1 183 ? 21.234 -11.875 -9.391 1 97.62 183 SER B N 1
ATOM 5279 C CA . SER B 1 183 ? 22.219 -12.711 -8.719 1 97.62 183 SER B CA 1
ATOM 5280 C C . SER B 1 183 ? 22.5 -13.992 -9.508 1 97.62 183 SER B C 1
ATOM 5282 O O . SER B 1 183 ? 23.625 -14.469 -9.562 1 97.62 183 SER B O 1
ATOM 5284 N N . GLY B 1 184 ? 21.484 -14.531 -10.109 1 96.81 184 GLY B N 1
ATOM 5285 C CA . GLY B 1 184 ? 21.609 -15.758 -10.867 1 96.81 184 GLY B CA 1
ATOM 5286 C C . GLY B 1 184 ? 22.422 -15.586 -12.141 1 96.81 184 GLY B C 1
ATOM 5287 O O . GLY B 1 184 ? 23.234 -16.453 -12.492 1 96.81 184 GLY B O 1
ATOM 5288 N N . VAL B 1 185 ? 22.156 -14.5 -12.805 1 96.75 185 VAL B N 1
ATOM 5289 C CA . VAL B 1 185 ? 22.875 -14.25 -14.047 1 96.75 185 VAL B CA 1
ATOM 5290 C C . VAL B 1 185 ? 24.312 -13.797 -13.734 1 96.75 185 VAL B C 1
ATOM 5292 O O . VAL B 1 185 ? 25.25 -14.211 -14.406 1 96.75 185 VAL B O 1
ATOM 5295 N N . ASP B 1 186 ? 24.406 -12.914 -12.688 1 96 186 ASP B N 1
ATOM 5296 C CA . ASP B 1 186 ? 25.688 -12.359 -12.281 1 96 186 ASP B CA 1
ATOM 5297 C C . ASP B 1 186 ? 26.469 -11.82 -13.484 1 96 186 ASP B C 1
ATOM 5299 O O . ASP B 1 186 ? 27.609 -12.219 -13.719 1 96 186 ASP B O 1
ATOM 5303 N N . HIS B 1 187 ? 25.844 -10.984 -14.188 1 94 187 HIS B N 1
ATOM 5304 C CA . HIS B 1 187 ? 26.422 -10.445 -15.414 1 94 187 HIS B CA 1
ATOM 5305 C C . HIS B 1 187 ? 27.656 -9.617 -15.125 1 94 187 HIS B C 1
ATOM 5307 O O . HIS B 1 187 ? 27.625 -8.727 -14.266 1 94 187 HIS B O 1
ATOM 5313 N N . PRO B 1 188 ? 28.703 -9.82 -15.82 1 93.69 188 PRO B N 1
ATOM 5314 C CA . PRO B 1 188 ? 29.969 -9.156 -15.5 1 93.69 188 PRO B CA 1
ATOM 5315 C C . PRO B 1 188 ? 29.953 -7.672 -15.844 1 93.69 188 PRO B C 1
ATOM 5317 O O . PRO B 1 188 ? 30.516 -6.859 -15.102 1 93.69 188 PRO B O 1
ATOM 5320 N N . GLU B 1 189 ? 29.328 -7.301 -16.891 1 93.94 189 GLU B N 1
ATOM 5321 C CA . GLU B 1 189 ? 29.375 -5.922 -17.359 1 93.94 189 GLU B CA 1
ATOM 5322 C C . GLU B 1 189 ? 28.141 -5.141 -16.922 1 93.94 189 GLU B C 1
ATOM 5324 O O . GLU B 1 189 ? 28.219 -3.932 -16.703 1 93.94 189 GLU B O 1
ATOM 5329 N N . HIS B 1 190 ? 27.016 -5.855 -16.969 1 95.38 190 HIS B N 1
ATOM 5330 C CA . HIS B 1 190 ? 25.75 -5.195 -16.641 1 95.38 190 HIS B CA 1
ATOM 5331 C C . HIS B 1 190 ? 25.047 -5.906 -15.492 1 95.38 190 HIS B C 1
ATOM 5333 O O . HIS B 1 190 ? 23.938 -6.422 -15.672 1 95.38 190 HIS B O 1
ATOM 5339 N N . PRO B 1 191 ? 25.531 -5.812 -14.328 1 96.19 191 PRO B N 1
ATOM 5340 C CA . PRO B 1 191 ? 24.953 -6.566 -13.203 1 96.19 191 PRO B CA 1
ATOM 5341 C C . PRO B 1 191 ? 23.547 -6.125 -12.859 1 96.19 191 PRO B C 1
ATOM 5343 O O . PRO B 1 191 ? 22.734 -6.938 -12.398 1 96.19 191 PRO B O 1
ATOM 5346 N N . GLU B 1 192 ? 23.172 -4.82 -13.148 1 97.12 192 GLU B N 1
ATOM 5347 C CA . GLU B 1 192 ? 21.859 -4.301 -12.805 1 97.12 192 GLU B CA 1
ATOM 5348 C C . GLU B 1 192 ? 20.859 -4.559 -13.93 1 97.12 192 GLU B C 1
ATOM 5350 O O . GLU B 1 192 ? 19.641 -4.555 -13.703 1 97.12 192 GLU B O 1
ATOM 5355 N N . ARG B 1 193 ? 21.359 -4.75 -15.117 1 98.12 193 ARG B N 1
ATOM 5356 C CA . ARG B 1 193 ? 20.516 -4.961 -16.281 1 98.12 193 ARG B CA 1
ATOM 5357 C C . ARG B 1 193 ? 20.969 -6.184 -17.078 1 98.12 193 ARG B C 1
ATOM 5359 O O . ARG B 1 193 ? 21.281 -6.078 -18.266 1 98.12 193 ARG B O 1
ATOM 5366 N N . PRO B 1 194 ? 20.859 -7.352 -16.438 1 98 194 PRO B N 1
ATOM 5367 C CA . PRO B 1 194 ? 21.453 -8.562 -17.016 1 98 194 PRO B CA 1
ATOM 5368 C C . PRO B 1 194 ? 20.703 -9.055 -18.25 1 98 194 PRO B C 1
ATOM 5370 O O . PRO B 1 194 ? 21.203 -9.93 -18.969 1 98 194 PRO B O 1
ATOM 5373 N N . LEU B 1 195 ? 19.531 -8.531 -18.594 1 98.25 195 LEU B N 1
ATOM 5374 C CA . LEU B 1 195 ? 18.75 -8.992 -19.734 1 98.25 195 LEU B CA 1
ATOM 5375 C C . LEU B 1 195 ? 18.828 -7.988 -20.891 1 98.25 195 LEU B C 1
ATOM 5377 O O . LEU B 1 195 ? 18.094 -8.109 -21.875 1 98.25 195 LEU B O 1
ATOM 5381 N N . GLN B 1 196 ? 19.719 -7 -20.641 1 96.75 196 GLN B N 1
ATOM 5382 C CA . GLN B 1 196 ? 19.906 -6.016 -21.703 1 96.75 196 GLN B CA 1
ATOM 5383 C C . GLN B 1 196 ? 20.266 -6.691 -23.031 1 96.75 196 GLN B C 1
ATOM 5385 O O . GLN B 1 196 ? 21.094 -7.594 -23.062 1 96.75 196 GLN B O 1
ATOM 5390 N N . GLY B 1 197 ? 19.578 -6.25 -24.156 1 95.25 197 GLY B N 1
ATOM 5391 C CA . GLY B 1 197 ? 19.812 -6.805 -25.469 1 95.25 197 GLY B CA 1
ATOM 5392 C C . GLY B 1 197 ? 18.891 -7.957 -25.812 1 95.25 197 GLY B C 1
ATOM 5393 O O . GLY B 1 197 ? 18.859 -8.414 -26.969 1 95.25 197 GLY B O 1
ATOM 5394 N N . LEU B 1 198 ? 18.109 -8.445 -24.875 1 97.06 198 LEU B N 1
ATOM 5395 C CA . LEU B 1 198 ? 17.141 -9.5 -25.125 1 97.06 198 LEU B CA 1
ATOM 5396 C C . LEU B 1 198 ? 15.734 -8.922 -25.312 1 97.06 198 LEU B C 1
ATOM 5398 O O . LEU B 1 198 ? 15.336 -8.008 -24.594 1 97.06 198 LEU B O 1
ATOM 5402 N N . ARG B 1 199 ? 15.141 -9.297 -26.312 1 98 199 ARG B N 1
ATOM 5403 C CA . ARG B 1 199 ? 13.719 -9 -26.484 1 98 199 ARG B CA 1
ATOM 5404 C C . ARG B 1 199 ? 12.859 -10.148 -25.969 1 98 199 ARG B C 1
ATOM 5406 O O . ARG B 1 199 ? 12.922 -11.266 -26.484 1 98 199 ARG B O 1
ATOM 5413 N N . ILE B 1 200 ? 12.047 -9.953 -24.953 1 98.75 200 ILE B N 1
ATOM 5414 C CA . ILE B 1 200 ? 11.211 -10.945 -24.297 1 98.75 200 ILE B CA 1
ATOM 5415 C C . ILE B 1 200 ? 9.75 -10.484 -24.297 1 98.75 200 ILE B C 1
ATOM 5417 O O . ILE B 1 200 ? 9.438 -9.406 -23.797 1 98.75 200 ILE B O 1
ATOM 5421 N N . VAL B 1 201 ? 8.891 -11.305 -24.828 1 98.69 201 VAL B N 1
ATOM 5422 C CA . VAL B 1 201 ? 7.473 -10.953 -24.906 1 98.69 201 VAL B CA 1
ATOM 5423 C C . VAL B 1 201 ? 6.695 -11.734 -23.844 1 98.69 201 VAL B C 1
ATOM 5425 O O . VAL B 1 201 ? 6.969 -12.906 -23.609 1 98.69 201 VAL B O 1
ATOM 5428 N N . VAL B 1 202 ? 5.754 -11.008 -23.203 1 98.75 202 VAL B N 1
ATOM 5429 C CA . VAL B 1 202 ? 4.895 -11.633 -22.203 1 98.75 202 VAL B CA 1
ATOM 5430 C C . VAL B 1 202 ? 3.441 -11.586 -22.672 1 98.75 202 VAL B C 1
ATOM 5432 O O . VAL B 1 202 ? 2.977 -10.562 -23.188 1 98.75 202 VAL B O 1
ATOM 5435 N N . ASP B 1 203 ? 2.805 -12.711 -22.641 1 98.69 203 ASP B N 1
ATOM 5436 C CA . ASP B 1 203 ? 1.352 -12.82 -22.719 1 98.69 203 ASP B CA 1
ATOM 5437 C C . ASP B 1 203 ? 0.733 -13.055 -21.344 1 98.69 203 ASP B C 1
ATOM 5439 O O . ASP B 1 203 ? 0.797 -14.164 -20.812 1 98.69 203 ASP B O 1
ATOM 5443 N N . ALA B 1 204 ? 0.095 -12.047 -20.797 1 98 204 ALA B N 1
ATOM 5444 C CA . ALA B 1 204 ? -0.428 -12.148 -19.438 1 98 204 ALA B CA 1
ATOM 5445 C C . ALA B 1 204 ? -1.832 -12.742 -19.438 1 98 204 ALA B C 1
ATOM 5447 O O . ALA B 1 204 ? -2.426 -12.938 -18.375 1 98 204 ALA B O 1
ATOM 5448 N N . GLY B 1 205 ? -2.404 -13.031 -20.609 1 96.88 205 GLY B N 1
ATOM 5449 C CA . GLY B 1 205 ? -3.723 -13.633 -20.719 1 96.88 205 GLY B CA 1
ATOM 5450 C C . GLY B 1 205 ? -4.809 -12.828 -20.031 1 96.88 205 GLY B C 1
ATOM 5451 O O . GLY B 1 205 ? -5.797 -13.398 -19.562 1 96.88 205 GLY B O 1
ATOM 5452 N N . ASN B 1 206 ? -4.551 -11.539 -19.797 1 97.69 206 ASN B N 1
ATOM 5453 C CA . ASN B 1 206 ? -5.469 -10.617 -19.125 1 97.69 206 ASN B CA 1
ATOM 5454 C C . ASN B 1 206 ? -5.645 -10.969 -17.656 1 97.69 206 ASN B C 1
ATOM 5456 O O . ASN B 1 206 ? -6.633 -10.57 -17.031 1 97.69 206 ASN B O 1
ATOM 5460 N N . GLY B 1 207 ? -4.734 -11.836 -17.109 1 97.62 207 GLY B N 1
ATOM 5461 C CA . GLY B 1 207 ? -4.715 -12.125 -15.688 1 97.62 207 GLY B CA 1
ATOM 5462 C C . GLY B 1 207 ? -3.852 -11.156 -14.898 1 97.62 207 GLY B C 1
ATOM 5463 O O . GLY B 1 207 ? -3.797 -9.969 -15.219 1 97.62 207 GLY B O 1
ATOM 5464 N N . ALA B 1 208 ? -3.217 -11.664 -13.883 1 97.88 208 ALA B N 1
ATOM 5465 C CA . ALA B 1 208 ? -2.422 -10.836 -12.984 1 97.88 208 ALA B CA 1
ATOM 5466 C C . ALA B 1 208 ? -0.958 -10.805 -13.414 1 97.88 208 ALA B C 1
ATOM 5468 O O . ALA B 1 208 ? -0.128 -10.164 -12.766 1 97.88 208 ALA B O 1
ATOM 5469 N N . GLY B 1 209 ? -0.583 -11.375 -14.508 1 98 209 GLY B N 1
ATOM 5470 C CA . GLY B 1 209 ? 0.809 -11.578 -14.875 1 98 209 GLY B CA 1
ATOM 5471 C C . GLY B 1 209 ? 1.436 -10.352 -15.523 1 98 209 GLY B C 1
ATOM 5472 O O . GLY B 1 209 ? 2.633 -10.352 -15.82 1 98 209 GLY B O 1
ATOM 5473 N N . GLY B 1 210 ? 0.655 -9.25 -15.719 1 97.94 210 GLY B N 1
ATOM 5474 C CA . GLY B 1 210 ? 1.159 -8.047 -16.359 1 97.94 210 GLY B CA 1
ATOM 5475 C C . GLY B 1 210 ? 2.322 -7.422 -15.617 1 97.94 210 GLY B C 1
ATOM 5476 O O . GLY B 1 210 ? 3.191 -6.797 -16.234 1 97.94 210 GLY B O 1
ATOM 5477 N N . PHE B 1 211 ? 2.432 -7.578 -14.297 1 98 211 PHE B N 1
ATOM 5478 C CA . PHE B 1 211 ? 3.479 -6.977 -13.484 1 98 211 PHE B CA 1
ATOM 5479 C C . PHE B 1 211 ? 4.855 -7.453 -13.93 1 98 211 PHE B C 1
ATOM 5481 O O . PHE B 1 211 ? 5.855 -6.766 -13.711 1 98 211 PHE B O 1
ATOM 5488 N N . PHE B 1 212 ? 4.918 -8.617 -14.555 1 98.69 212 PHE B N 1
ATOM 5489 C CA . PHE B 1 212 ? 6.195 -9.219 -14.922 1 98.69 212 PHE B CA 1
ATOM 5490 C C . PHE B 1 212 ? 6.91 -8.375 -15.977 1 98.69 212 PHE B C 1
ATOM 5492 O O . PHE B 1 212 ? 8.141 -8.375 -16.047 1 98.69 212 PHE B O 1
ATOM 5499 N N . VAL B 1 213 ? 6.16 -7.602 -16.75 1 98.69 213 VAL B N 1
ATOM 5500 C CA . VAL B 1 213 ? 6.719 -6.777 -17.812 1 98.69 213 VAL B CA 1
ATOM 5501 C C . VAL B 1 213 ? 7.375 -5.535 -17.219 1 98.69 213 VAL B C 1
ATOM 5503 O O . VAL B 1 213 ? 8.594 -5.371 -17.297 1 98.69 213 VAL B O 1
ATOM 5506 N N . ASP B 1 214 ? 6.602 -4.742 -16.516 1 98 214 ASP B N 1
ATOM 5507 C CA . ASP B 1 214 ? 7.078 -3.426 -16.109 1 98 214 ASP B CA 1
ATOM 5508 C C . ASP B 1 214 ? 7.871 -3.514 -14.797 1 98 214 ASP B C 1
ATOM 5510 O O . ASP B 1 214 ? 8.758 -2.695 -14.555 1 98 214 ASP B O 1
ATOM 5514 N N . ARG B 1 215 ? 7.656 -4.57 -14 1 98.25 215 ARG B N 1
ATOM 5515 C CA . ARG B 1 215 ? 8.266 -4.57 -12.672 1 98.25 215 ARG B CA 1
ATOM 5516 C C . ARG B 1 215 ? 9.391 -5.602 -12.586 1 98.25 215 ARG B C 1
ATOM 5518 O O . ARG B 1 215 ? 10.188 -5.582 -11.641 1 98.25 215 ARG B O 1
ATOM 5525 N N . VAL B 1 216 ? 9.492 -6.5 -13.539 1 98.69 216 VAL B N 1
ATOM 5526 C CA . VAL B 1 216 ? 10.547 -7.508 -13.477 1 98.69 216 VAL B CA 1
ATOM 5527 C C . VAL B 1 216 ? 11.453 -7.395 -14.695 1 98.69 216 VAL B C 1
ATOM 5529 O O . VAL B 1 216 ? 12.617 -7.02 -14.578 1 98.69 216 VAL B O 1
ATOM 5532 N N . LEU B 1 217 ? 10.875 -7.461 -15.875 1 98.88 217 LEU B N 1
ATOM 5533 C CA . LEU B 1 217 ? 11.688 -7.555 -17.078 1 98.88 217 LEU B CA 1
ATOM 5534 C C . LEU B 1 217 ? 12.336 -6.215 -17.406 1 98.88 217 LEU B C 1
ATOM 5536 O O . LEU B 1 217 ? 13.531 -6.152 -17.688 1 98.88 217 LEU B O 1
ATOM 5540 N N . GLN B 1 218 ? 11.562 -5.145 -17.391 1 98.75 218 GLN B N 1
ATOM 5541 C CA . GLN B 1 218 ? 12.078 -3.844 -17.797 1 98.75 218 GLN B CA 1
ATOM 5542 C C . GLN B 1 218 ? 13.188 -3.367 -16.859 1 98.75 218 GLN B C 1
ATOM 5544 O O . GLN B 1 218 ? 14.227 -2.896 -17.328 1 98.75 218 GLN B O 1
ATOM 5549 N N . PRO B 1 219 ? 13.023 -3.533 -15.531 1 98.31 219 PRO B N 1
ATOM 5550 C CA . PRO B 1 219 ? 14.125 -3.166 -14.641 1 98.31 219 PRO B CA 1
ATOM 5551 C C . PRO B 1 219 ? 15.398 -3.959 -14.914 1 98.31 219 PRO B C 1
ATOM 5553 O O . PRO B 1 219 ? 16.5 -3.492 -14.617 1 98.31 219 PRO B O 1
ATOM 5556 N N . LEU B 1 220 ? 15.25 -5.078 -15.508 1 98.69 220 LEU B N 1
ATOM 5557 C CA . LEU B 1 220 ? 16.391 -5.945 -15.789 1 98.69 220 LEU B CA 1
ATOM 5558 C C . LEU B 1 220 ? 16.984 -5.629 -17.156 1 98.69 220 LEU B C 1
ATOM 5560 O O . LEU B 1 220 ? 17.984 -6.242 -17.562 1 98.69 220 LEU B O 1
ATOM 5564 N N . GLY B 1 221 ? 16.375 -4.684 -17.891 1 98.56 221 GLY B N 1
ATOM 5565 C CA . GLY B 1 221 ? 16.938 -4.188 -19.125 1 98.56 221 GLY B CA 1
ATOM 5566 C C . GLY B 1 221 ? 16.344 -4.84 -20.359 1 98.56 221 GLY B C 1
ATOM 5567 O O . GLY B 1 221 ? 16.703 -4.496 -21.484 1 98.56 221 GLY B O 1
ATOM 5568 N N . ALA B 1 222 ? 15.391 -5.73 -20.234 1 98.69 222 ALA B N 1
ATOM 5569 C CA . ALA B 1 222 ? 14.805 -6.43 -21.391 1 98.69 222 ALA B CA 1
ATOM 5570 C C . ALA B 1 222 ? 13.93 -5.492 -22.219 1 98.69 222 ALA B C 1
ATOM 5572 O O . ALA B 1 222 ? 13.273 -4.605 -21.672 1 98.69 222 ALA B O 1
ATOM 5573 N N . ASP B 1 223 ? 13.992 -5.672 -23.469 1 98.62 223 ASP B N 1
ATOM 5574 C CA . ASP B 1 223 ? 13 -5.074 -24.359 1 98.62 223 ASP B CA 1
ATOM 5575 C C . ASP B 1 223 ? 11.711 -5.887 -24.375 1 98.62 223 ASP B C 1
ATOM 5577 O O . ASP B 1 223 ? 11.703 -7.043 -24.797 1 98.62 223 ASP B O 1
ATOM 5581 N N . THR B 1 224 ? 10.586 -5.312 -24 1 98.75 224 THR B N 1
ATOM 5582 C CA . THR B 1 224 ? 9.352 -6.07 -23.844 1 98.75 224 THR B CA 1
ATOM 5583 C C . THR B 1 224 ? 8.344 -5.676 -24.922 1 98.75 224 THR B C 1
ATOM 5585 O O . THR B 1 224 ? 7.148 -5.965 -24.797 1 98.75 224 THR B O 1
ATOM 5588 N N . THR B 1 225 ? 8.828 -5.008 -25.922 1 98 225 THR B N 1
ATOM 5589 C CA . THR B 1 225 ? 7.961 -4.625 -27.031 1 98 225 THR B CA 1
ATOM 5590 C C . THR B 1 225 ? 7.273 -5.848 -27.625 1 98 225 THR B C 1
ATOM 5592 O O . THR B 1 225 ? 7.93 -6.844 -27.938 1 98 225 THR B O 1
ATOM 5595 N N . GLY B 1 226 ? 6 -5.781 -27.781 1 98.12 226 GLY B N 1
ATOM 5596 C CA . GLY B 1 226 ? 5.242 -6.879 -28.359 1 98.12 226 GLY B CA 1
ATOM 5597 C C . GLY B 1 226 ? 4.5 -7.703 -27.328 1 98.12 226 GLY B C 1
ATOM 5598 O O . GLY B 1 226 ? 3.723 -8.594 -27.672 1 98.12 226 GLY B O 1
ATOM 5599 N N . SER B 1 227 ? 4.723 -7.379 -25.984 1 98.69 227 SER B N 1
ATOM 5600 C CA . SER B 1 227 ? 3.928 -8.039 -24.953 1 98.69 227 SER B CA 1
ATOM 5601 C C . SER B 1 227 ? 2.443 -7.738 -25.125 1 98.69 227 SER B C 1
ATOM 5603 O O . SER B 1 227 ? 2.07 -6.684 -25.641 1 98.69 227 SER B O 1
ATOM 5605 N N . GLN B 1 228 ? 1.636 -8.727 -24.703 1 98.38 228 GLN B N 1
ATOM 5606 C CA . GLN B 1 228 ? 0.225 -8.594 -25.047 1 98.38 228 GLN B CA 1
ATOM 5607 C C . GLN B 1 228 ? -0.668 -9.008 -23.875 1 98.38 228 GLN B C 1
ATOM 5609 O O . GLN B 1 228 ? -0.222 -9.703 -22.969 1 98.38 228 GLN B O 1
ATOM 5614 N N . TYR B 1 229 ? -1.915 -8.508 -23.953 1 98.19 229 TYR B N 1
ATOM 5615 C CA . TYR B 1 229 ? -2.98 -8.844 -23.016 1 98.19 229 TYR B CA 1
ATOM 5616 C C . TYR B 1 229 ? -2.553 -8.555 -21.578 1 98.19 229 TYR B C 1
ATOM 5618 O O . TYR B 1 229 ? -2.844 -9.344 -20.672 1 98.19 229 TYR B O 1
ATOM 5626 N N . LEU B 1 230 ? -1.88 -7.406 -21.375 1 98.06 230 LEU B N 1
ATOM 5627 C CA . LEU B 1 230 ? -1.279 -7.035 -20.094 1 98.06 230 LEU B CA 1
ATOM 5628 C C . LEU B 1 230 ? -2.322 -6.441 -19.156 1 98.06 230 LEU B C 1
ATOM 5630 O O . LEU B 1 230 ? -2.158 -6.484 -17.938 1 98.06 230 LEU B O 1
ATOM 5634 N N . GLU B 1 231 ? -3.367 -5.914 -19.688 1 97.25 231 GLU B N 1
ATOM 5635 C CA . GLU B 1 231 ? -4.41 -5.297 -18.875 1 97.25 231 GLU B CA 1
ATOM 5636 C C . GLU B 1 231 ? -5.34 -6.348 -18.266 1 97.25 231 GLU B C 1
ATOM 5638 O O . GLU B 1 231 ? -5.906 -7.168 -19 1 97.25 231 GLU B O 1
ATOM 5643 N N . PRO B 1 232 ? -5.527 -6.328 -16.938 1 97.94 232 PRO B N 1
ATOM 5644 C CA . PRO B 1 232 ? -6.434 -7.293 -16.312 1 97.94 232 PRO B CA 1
ATOM 5645 C C . PRO B 1 232 ? -7.871 -7.168 -16.828 1 97.94 232 PRO B C 1
ATOM 5647 O O . PRO B 1 232 ? -8.391 -6.055 -16.938 1 97.94 232 PRO B O 1
ATOM 5650 N N . ASP B 1 233 ? -8.422 -8.227 -17.219 1 97.75 233 ASP B N 1
ATOM 5651 C CA . ASP B 1 233 ? -9.797 -8.336 -17.672 1 97.75 233 ASP B CA 1
ATOM 5652 C C . ASP B 1 233 ? -10.359 -9.734 -17.406 1 97.75 233 ASP B C 1
ATOM 5654 O O . ASP B 1 233 ? -10 -10.695 -18.094 1 97.75 233 ASP B O 1
ATOM 5658 N N . GLY B 1 234 ? -11.281 -9.836 -16.484 1 96.81 234 GLY B N 1
ATOM 5659 C CA . GLY B 1 234 ? -11.773 -11.109 -15.992 1 96.81 234 GLY B CA 1
ATOM 5660 C C . GLY B 1 234 ? -12.648 -11.836 -17 1 96.81 234 GLY B C 1
ATOM 5661 O O . GLY B 1 234 ? -13.008 -13 -16.797 1 96.81 234 GLY B O 1
ATOM 5662 N N . SER B 1 235 ? -12.977 -11.227 -18.109 1 96.31 235 SER B N 1
ATOM 5663 C CA . SER B 1 235 ? -13.727 -11.891 -19.156 1 96.31 235 SER B CA 1
ATOM 5664 C C . SER B 1 235 ? -12.805 -12.711 -20.062 1 96.31 235 SER B C 1
ATOM 5666 O O . SER B 1 235 ? -13.266 -13.5 -20.875 1 96.31 235 SER B O 1
ATOM 5668 N N . PHE B 1 236 ? -11.547 -12.539 -19.984 1 96.25 236 PHE B N 1
ATOM 5669 C CA . PHE B 1 236 ? -10.531 -13.242 -20.75 1 96.25 236 PHE B CA 1
ATOM 5670 C C . PHE B 1 236 ? -10.859 -13.227 -22.234 1 96.25 236 PHE B C 1
ATOM 5672 O O . PHE B 1 236 ? -10.984 -14.281 -22.859 1 96.25 236 PHE B O 1
ATOM 5679 N N . PRO B 1 237 ? -10.844 -12.055 -22.844 1 96.5 237 PRO B N 1
ATOM 5680 C CA . PRO B 1 237 ? -11.414 -11.883 -24.188 1 96.5 237 PRO B CA 1
ATOM 5681 C C . PRO B 1 237 ? -10.539 -12.477 -25.281 1 96.5 237 PRO B C 1
ATOM 5683 O O . PRO B 1 237 ? -11.016 -12.75 -26.391 1 96.5 237 PRO B O 1
ATOM 5686 N N . ASN B 1 238 ? -9.281 -12.75 -25 1 96.31 238 ASN B N 1
ATOM 5687 C CA . ASN B 1 238 ? -8.359 -13.07 -26.094 1 96.31 238 ASN B CA 1
ATOM 5688 C C . ASN B 1 238 ? -8.141 -14.578 -26.219 1 96.31 238 ASN B C 1
ATOM 5690 O O . ASN B 1 238 ? -8.086 -15.102 -27.344 1 96.31 238 ASN B O 1
ATOM 5694 N N . HIS B 1 239 ? -8.023 -15.25 -25.141 1 94.62 239 HIS B N 1
ATOM 5695 C CA . HIS B 1 239 ? -7.93 -16.703 -25.094 1 94.62 239 HIS B CA 1
ATOM 5696 C C . HIS B 1 239 ? -8.172 -17.219 -23.688 1 94.62 239 HIS B C 1
ATOM 5698 O O . HIS B 1 239 ? -8.148 -16.453 -22.719 1 94.62 239 HIS B O 1
ATOM 5704 N N . VAL B 1 240 ? -8.344 -18.547 -23.625 1 90.69 240 VAL B N 1
ATOM 5705 C CA . VAL B 1 240 ? -8.43 -19.172 -22.328 1 90.69 240 VAL B CA 1
ATOM 5706 C C . VAL B 1 240 ? -7.129 -18.969 -21.547 1 90.69 240 VAL B C 1
ATOM 5708 O O . VAL B 1 240 ? -6.039 -19.094 -22.125 1 90.69 240 VAL B O 1
ATOM 5711 N N . PRO B 1 241 ? -7.211 -18.5 -20.344 1 86.69 241 PRO B N 1
ATOM 5712 C CA . PRO B 1 241 ? -6 -18.156 -19.594 1 86.69 241 PRO B CA 1
ATOM 5713 C C . PRO B 1 241 ? -5.309 -19.391 -19 1 86.69 241 PRO B C 1
ATOM 5715 O O . PRO B 1 241 ? -5.168 -19.484 -17.781 1 86.69 241 PRO B O 1
ATOM 5718 N N . ASN B 1 242 ? -4.875 -20.25 -19.766 1 91.5 242 ASN B N 1
ATOM 5719 C CA . ASN B 1 242 ? -4.242 -21.531 -19.438 1 91.5 242 ASN B CA 1
ATOM 5720 C C . ASN B 1 242 ? -3.02 -21.797 -20.312 1 91.5 242 ASN B C 1
ATOM 5722 O O . ASN B 1 242 ? -3.15 -22.047 -21.5 1 91.5 242 ASN B O 1
ATOM 5726 N N . PRO B 1 243 ? -1.9 -21.844 -19.734 1 91.75 243 PRO B N 1
ATOM 5727 C CA . PRO B 1 243 ? -0.664 -22 -20.5 1 91.75 243 PRO B CA 1
ATOM 5728 C C . PRO B 1 243 ? -0.57 -23.375 -21.172 1 91.75 243 PRO B C 1
ATOM 5730 O O . PRO B 1 243 ? 0.292 -23.578 -22.031 1 91.75 243 PRO B O 1
ATOM 5733 N N . GLU B 1 244 ? -1.426 -24.266 -20.844 1 87.31 244 GLU B N 1
ATOM 5734 C CA . GLU B 1 244 ? -1.447 -25.578 -21.484 1 87.31 244 GLU B CA 1
ATOM 5735 C C . GLU B 1 244 ? -2.322 -25.562 -22.734 1 87.31 244 GLU B C 1
ATOM 5737 O O . GLU B 1 244 ? -2.205 -26.438 -23.594 1 87.31 244 GLU B O 1
ATOM 5742 N N . HIS B 1 245 ? -3.131 -24.641 -22.766 1 90.69 245 HIS B N 1
ATOM 5743 C CA . HIS B 1 245 ? -4.117 -24.625 -23.844 1 90.69 245 HIS B CA 1
ATOM 5744 C C . HIS B 1 245 ? -3.482 -24.219 -25.172 1 90.69 245 HIS B C 1
ATOM 5746 O O . HIS B 1 245 ? -2.682 -23.281 -25.219 1 90.69 245 HIS B O 1
ATOM 5752 N N . PRO B 1 246 ? -3.885 -24.906 -26.266 1 92.25 246 PRO B N 1
ATOM 5753 C CA . PRO B 1 246 ? -3.279 -24.625 -27.562 1 92.25 246 PRO B CA 1
ATOM 5754 C C . PRO B 1 246 ? -3.484 -23.188 -28.016 1 92.25 246 PRO B C 1
ATOM 5756 O O . PRO B 1 246 ? -2.602 -22.594 -28.656 1 92.25 246 PRO B O 1
ATOM 5759 N N . ASP B 1 247 ? -4.59 -22.609 -27.656 1 95.12 247 ASP B N 1
ATOM 5760 C CA . ASP B 1 247 ? -4.879 -21.25 -28.094 1 95.12 247 ASP B CA 1
ATOM 5761 C C . ASP B 1 247 ? -3.92 -20.25 -27.438 1 95.12 247 ASP B C 1
ATOM 5763 O O . ASP B 1 247 ? -3.467 -19.312 -28.078 1 95.12 247 ASP B O 1
ATOM 5767 N N . ALA B 1 248 ? -3.674 -20.453 -26.203 1 95.62 248 ALA B N 1
ATOM 5768 C CA . ALA B 1 248 ? -2.748 -19.578 -25.484 1 95.62 248 ALA B CA 1
ATOM 5769 C C . ALA B 1 248 ? -1.337 -19.688 -26.047 1 95.62 248 ALA B C 1
ATOM 5771 O O . ALA B 1 248 ? -0.67 -18.672 -26.281 1 95.62 248 ALA B O 1
ATOM 5772 N N . MET B 1 249 ? -0.935 -20.859 -26.328 1 96.94 249 MET B N 1
ATOM 5773 C CA . MET B 1 249 ? 0.405 -21.094 -26.859 1 96.94 249 MET B CA 1
ATOM 5774 C C . MET B 1 249 ? 0.538 -20.547 -28.281 1 96.94 249 MET B C 1
ATOM 5776 O O . MET B 1 249 ? 1.578 -20 -28.641 1 96.94 249 MET B O 1
ATOM 5780 N N . ALA B 1 250 ? -0.511 -20.719 -29.016 1 97.31 250 ALA B N 1
ATOM 5781 C CA . ALA B 1 250 ? -0.492 -20.203 -30.375 1 97.31 250 ALA B CA 1
ATOM 5782 C C . ALA B 1 250 ? -0.387 -18.672 -30.375 1 97.31 250 ALA B C 1
ATOM 5784 O O . ALA B 1 250 ? 0.327 -18.094 -31.188 1 97.31 250 ALA B O 1
ATOM 5785 N N . ALA B 1 251 ? -1.149 -18.109 -29.5 1 97.81 251 ALA B N 1
ATOM 5786 C CA . ALA B 1 251 ? -1.113 -16.656 -29.391 1 97.81 251 ALA B CA 1
ATOM 5787 C C . ALA B 1 251 ? 0.286 -16.172 -29.031 1 97.81 251 ALA B C 1
ATOM 5789 O O . ALA B 1 251 ? 0.783 -15.203 -29.609 1 97.81 251 ALA B O 1
ATOM 5790 N N . LEU B 1 252 ? 0.903 -16.797 -28.125 1 98.06 252 LEU B N 1
ATOM 5791 C CA . LEU B 1 252 ? 2.254 -16.422 -27.734 1 98.06 252 LEU B CA 1
ATOM 5792 C C . LEU B 1 252 ? 3.244 -16.656 -28.859 1 98.06 252 LEU B C 1
ATOM 5794 O O . LEU B 1 252 ? 4.129 -15.828 -29.109 1 98.06 252 LEU B O 1
ATOM 5798 N N . ARG B 1 253 ? 3.123 -17.75 -29.516 1 98.12 253 ARG B N 1
ATOM 5799 C CA . ARG B 1 253 ? 4.012 -18.062 -30.625 1 98.12 253 ARG B CA 1
ATOM 5800 C C . ARG B 1 253 ? 3.941 -16.984 -31.703 1 98.12 253 ARG B C 1
ATOM 5802 O O . ARG B 1 253 ? 4.969 -16.578 -32.25 1 98.12 253 ARG B O 1
ATOM 5809 N N . ARG B 1 254 ? 2.742 -16.547 -32 1 98.31 254 ARG B N 1
ATOM 5810 C CA . ARG B 1 254 ? 2.553 -15.5 -33 1 98.31 254 ARG B CA 1
ATOM 5811 C C . ARG B 1 254 ? 3.264 -14.219 -32.562 1 98.31 254 ARG B C 1
ATOM 5813 O O . ARG B 1 254 ? 3.902 -13.555 -33.375 1 98.31 254 ARG B O 1
ATOM 5820 N N . ALA B 1 255 ? 3.176 -13.914 -31.312 1 98.19 255 ALA B N 1
ATOM 5821 C CA . ALA B 1 255 ? 3.814 -12.695 -30.812 1 98.19 255 ALA B CA 1
ATOM 5822 C C . ALA B 1 255 ? 5.336 -12.805 -30.891 1 98.19 255 ALA B C 1
ATOM 5824 O O . ALA B 1 255 ? 6.004 -11.852 -31.312 1 98.19 255 ALA B O 1
ATOM 5825 N N . VAL B 1 256 ? 5.867 -13.93 -30.469 1 98.31 256 VAL B N 1
ATOM 5826 C CA . VAL B 1 256 ? 7.309 -14.156 -30.5 1 98.31 256 VAL B CA 1
ATOM 5827 C C . VAL B 1 256 ? 7.828 -14.047 -31.922 1 98.31 256 VAL B C 1
ATOM 5829 O O . VAL B 1 256 ? 8.852 -13.398 -32.156 1 98.31 256 VAL B O 1
ATOM 5832 N N . THR B 1 257 ? 7.141 -14.633 -32.812 1 97.88 257 THR B N 1
ATOM 5833 C CA . THR B 1 257 ? 7.547 -14.648 -34.219 1 97.88 257 THR B CA 1
ATOM 5834 C C . THR B 1 257 ? 7.422 -13.25 -34.812 1 97.88 257 THR B C 1
ATOM 5836 O O . THR B 1 257 ? 8.344 -12.773 -35.5 1 97.88 257 THR B O 1
ATOM 5839 N N . ALA B 1 258 ? 6.332 -12.609 -34.594 1 97.81 258 ALA B N 1
ATOM 5840 C CA . ALA B 1 258 ? 6.062 -11.289 -35.156 1 97.81 258 ALA B CA 1
ATOM 5841 C C . ALA B 1 258 ? 7.082 -10.266 -34.656 1 97.81 258 ALA B C 1
ATOM 5843 O O . ALA B 1 258 ? 7.465 -9.359 -35.406 1 97.81 258 ALA B O 1
ATOM 5844 N N . GLN B 1 259 ? 7.52 -10.461 -33.438 1 97.56 259 GLN B N 1
ATOM 5845 C CA . GLN B 1 259 ? 8.414 -9.477 -32.812 1 97.56 259 GLN B CA 1
ATOM 5846 C C . GLN B 1 259 ? 9.867 -9.938 -32.906 1 97.56 259 GLN B C 1
ATOM 5848 O O . GLN B 1 259 ? 10.766 -9.25 -32.438 1 97.56 259 GLN B O 1
ATOM 5853 N N . ARG B 1 260 ? 10.117 -11.117 -33.5 1 97.44 260 ARG B N 1
ATOM 5854 C CA . ARG B 1 260 ? 11.445 -11.719 -33.5 1 97.44 260 ARG B CA 1
ATOM 5855 C C . ARG B 1 260 ? 12.055 -11.727 -32.094 1 97.44 260 ARG B C 1
ATOM 5857 O O . ARG B 1 260 ? 13.188 -11.289 -31.922 1 97.44 260 AR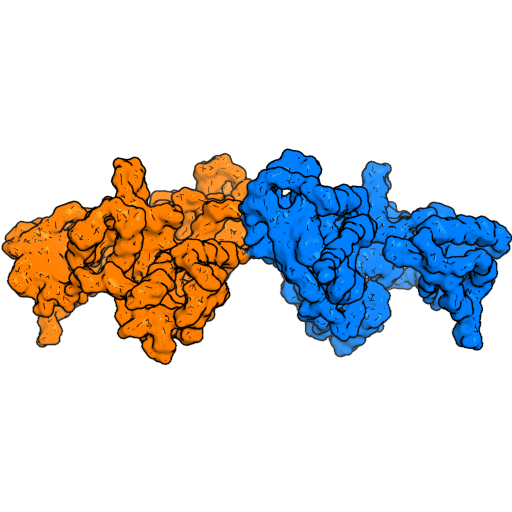G B O 1
ATOM 5864 N N . ALA B 1 261 ? 11.203 -12.094 -31.172 1 98.06 261 ALA B N 1
ATOM 5865 C CA . ALA B 1 261 ? 11.641 -12.102 -29.781 1 98.06 261 ALA B CA 1
ATOM 5866 C C . ALA B 1 261 ? 12.578 -13.266 -29.5 1 98.06 261 ALA B C 1
ATOM 5868 O O . ALA B 1 261 ? 12.555 -14.281 -30.203 1 98.06 261 ALA B O 1
ATOM 5869 N N . ASN B 1 262 ? 13.422 -13.07 -28.5 1 97.19 262 ASN B N 1
ATOM 5870 C CA . ASN B 1 262 ? 14.344 -14.125 -28.078 1 97.19 262 ASN B CA 1
ATOM 5871 C C . ASN B 1 262 ? 13.641 -15.172 -27.219 1 97.19 262 ASN B C 1
ATOM 5873 O O . ASN B 1 262 ? 14.102 -16.312 -27.125 1 97.19 262 ASN B O 1
ATOM 5877 N N . PHE B 1 263 ? 12.57 -14.742 -26.641 1 97.88 263 PHE B N 1
ATOM 5878 C CA . PHE B 1 263 ? 11.875 -15.594 -25.672 1 97.88 263 PHE B CA 1
ATOM 5879 C C . PHE B 1 263 ? 10.469 -15.07 -25.406 1 97.88 263 PHE B C 1
ATOM 5881 O O . PHE B 1 263 ? 10.219 -13.867 -25.484 1 97.88 263 PHE B O 1
ATOM 5888 N N . GLY B 1 264 ? 9.539 -15.969 -25.219 1 98.62 264 GLY B N 1
ATOM 5889 C CA . GLY B 1 264 ? 8.18 -15.617 -24.844 1 98.62 264 GLY B CA 1
ATOM 5890 C C . GLY B 1 264 ? 7.703 -16.328 -23.578 1 98.62 264 GLY B C 1
ATOM 5891 O O . GLY B 1 264 ? 8.07 -17.469 -23.328 1 98.62 264 GLY B O 1
ATOM 5892 N N . ILE B 1 265 ? 6.863 -15.633 -22.781 1 98.75 265 ILE B N 1
ATOM 5893 C CA . ILE B 1 265 ? 6.32 -16.172 -21.531 1 98.75 265 ILE B CA 1
ATOM 5894 C C . ILE B 1 265 ? 4.801 -16.031 -21.531 1 98.75 265 ILE B C 1
ATOM 5896 O O . ILE B 1 265 ? 4.273 -14.977 -21.906 1 98.75 265 ILE B O 1
ATOM 5900 N N . VAL B 1 266 ? 4.082 -17.047 -21.125 1 98.62 266 VAL B N 1
ATOM 5901 C CA . VAL B 1 266 ? 2.639 -16.969 -20.938 1 98.62 266 VAL B CA 1
ATOM 5902 C C . VAL B 1 266 ? 2.277 -17.406 -19.516 1 98.62 266 VAL B C 1
ATOM 5904 O O . VAL B 1 266 ? 2.852 -18.375 -19 1 98.62 266 VAL B O 1
ATOM 5907 N N . PHE B 1 267 ? 1.398 -16.641 -18.844 1 97.88 267 PHE B N 1
ATOM 5908 C CA . PHE B 1 267 ? 0.961 -16.938 -17.484 1 97.88 267 PHE B CA 1
ATOM 5909 C C . PHE B 1 267 ? -0.519 -17.297 -17.453 1 97.88 267 PHE B C 1
ATOM 5911 O O . PHE B 1 267 ? -1.268 -16.938 -18.359 1 97.88 267 PHE B O 1
ATOM 5918 N N . ASP B 1 268 ? -0.893 -18.062 -16.453 1 96.94 268 ASP B N 1
ATOM 5919 C CA . ASP B 1 268 ? -2.316 -18.156 -16.141 1 96.94 268 ASP B CA 1
ATOM 5920 C C . ASP B 1 268 ? -2.771 -17 -15.266 1 96.94 268 ASP B C 1
ATOM 5922 O O . ASP B 1 268 ? -1.981 -16.109 -14.945 1 96.94 268 ASP B O 1
ATOM 5926 N N . PRO B 1 269 ? -4.039 -16.938 -14.836 1 96.62 269 PRO B N 1
ATOM 5927 C CA . PRO B 1 269 ? -4.578 -15.703 -14.258 1 96.62 269 PRO B CA 1
ATOM 5928 C C . PRO B 1 269 ? -3.916 -15.336 -12.93 1 96.62 269 PRO B C 1
ATOM 5930 O O . PRO B 1 269 ? -3.789 -14.148 -12.609 1 96.62 269 PRO B O 1
ATOM 5933 N N . ASP B 1 270 ? -3.527 -16.328 -12.156 1 97.69 270 ASP B N 1
ATOM 5934 C CA . ASP B 1 270 ? -2.959 -16.031 -10.844 1 97.69 270 ASP B CA 1
ATOM 5935 C C . ASP B 1 270 ? -1.461 -16.312 -10.812 1 97.69 270 ASP B C 1
ATOM 5937 O O . ASP B 1 270 ? -0.846 -16.328 -9.742 1 97.69 270 ASP B O 1
ATOM 5941 N N . VAL B 1 271 ? -0.819 -16.672 -11.898 1 98.12 271 VAL B N 1
ATOM 5942 C CA . VAL B 1 271 ? 0.616 -16.672 -12.156 1 98.12 271 VAL B CA 1
ATOM 5943 C C . VAL B 1 271 ? 1.277 -17.828 -11.414 1 98.12 271 VAL B C 1
ATOM 5945 O O . VAL B 1 271 ? 2.475 -17.781 -11.125 1 98.12 271 VAL B O 1
ATOM 5948 N N . ASP B 1 272 ? 0.476 -18.812 -11.008 1 97.19 272 ASP B N 1
ATOM 5949 C CA . ASP B 1 272 ? 1.142 -19.953 -10.398 1 97.19 272 ASP B CA 1
ATOM 5950 C C . ASP B 1 272 ? 1.504 -21 -11.453 1 97.19 272 ASP B C 1
ATOM 5952 O O . ASP B 1 272 ? 2.271 -21.922 -11.18 1 97.19 272 ASP B O 1
ATOM 5956 N N . ARG B 1 273 ? 1.021 -20.781 -12.711 1 97.5 273 ARG B N 1
ATOM 5957 C CA . ARG B 1 273 ? 1.462 -21.562 -13.859 1 97.5 273 ARG B CA 1
ATOM 5958 C C . ARG B 1 273 ? 2.092 -20.672 -14.922 1 97.5 273 ARG B C 1
ATOM 5960 O O . ARG B 1 273 ? 1.707 -19.516 -15.07 1 97.5 273 ARG B O 1
ATOM 5967 N N . ALA B 1 274 ? 3.025 -21.328 -15.68 1 97.75 274 ALA B N 1
ATOM 5968 C CA . ALA B 1 274 ? 3.627 -20.609 -16.797 1 97.75 274 ALA B CA 1
ATOM 5969 C C . ALA B 1 274 ? 4.133 -21.562 -17.875 1 97.75 274 ALA B C 1
ATOM 5971 O O . ALA B 1 274 ? 4.281 -22.766 -17.609 1 97.75 274 ALA B O 1
ATOM 5972 N N . ALA B 1 275 ? 4.266 -21.078 -19.031 1 98.06 275 ALA B N 1
ATOM 5973 C CA . ALA B 1 275 ? 4.922 -21.734 -20.172 1 98.06 275 ALA B CA 1
ATOM 5974 C C . ALA B 1 275 ? 5.703 -20.719 -21 1 98.06 275 ALA B C 1
ATOM 5976 O O . ALA B 1 275 ? 5.68 -19.516 -20.719 1 98.06 275 ALA B O 1
ATOM 5977 N N . ALA B 1 276 ? 6.445 -21.25 -21.969 1 98.12 276 ALA B N 1
ATOM 5978 C CA . ALA B 1 276 ? 7.312 -20.359 -22.734 1 98.12 276 ALA B CA 1
ATOM 5979 C C . ALA B 1 276 ? 7.379 -20.781 -24.203 1 98.12 276 ALA B C 1
ATOM 5981 O O . ALA B 1 276 ? 6.836 -21.828 -24.578 1 98.12 276 ALA B O 1
ATOM 5982 N N . VAL B 1 277 ? 7.867 -19.859 -24.984 1 97.69 277 VAL B N 1
ATOM 5983 C CA . VAL B 1 277 ? 8.156 -20.109 -26.406 1 97.69 277 VAL B CA 1
ATOM 5984 C C . VAL B 1 277 ? 9.555 -19.609 -26.734 1 97.69 277 VAL B C 1
ATOM 5986 O O . VAL B 1 277 ? 9.945 -18.516 -26.328 1 97.69 277 VAL B O 1
ATOM 5989 N N . GLU B 1 278 ? 10.305 -20.422 -27.438 1 96 278 GLU B N 1
ATOM 5990 C CA . GLU B 1 278 ? 11.656 -20.062 -27.859 1 96 278 GLU B CA 1
ATOM 5991 C C . GLU B 1 278 ? 11.633 -19.156 -29.078 1 96 278 GLU B C 1
ATOM 5993 O O . GLU B 1 278 ? 10.578 -18.969 -29.703 1 96 278 GLU B O 1
ATOM 5998 N N . ALA B 1 279 ? 12.828 -18.672 -29.438 1 95.25 279 ALA B N 1
ATOM 5999 C CA . ALA B 1 279 ? 12.969 -17.719 -30.531 1 95.25 279 ALA B CA 1
ATOM 6000 C C . ALA B 1 279 ? 12.523 -18.344 -31.859 1 95.25 279 ALA B C 1
ATOM 6002 O O . ALA B 1 279 ? 11.977 -17.641 -32.719 1 95.25 279 ALA B O 1
ATOM 6003 N N . ASP B 1 280 ? 12.656 -19.594 -31.984 1 94 280 ASP B N 1
ATOM 6004 C CA . ASP B 1 280 ? 12.336 -20.266 -33.25 1 94 280 ASP B CA 1
ATOM 6005 C C . ASP B 1 280 ? 10.867 -20.688 -33.281 1 94 280 ASP B C 1
ATOM 6007 O O . ASP B 1 280 ? 10.43 -21.344 -34.219 1 94 280 ASP B O 1
ATOM 6011 N N . GLY B 1 281 ? 10.148 -20.422 -32.219 1 94.94 281 GLY B N 1
ATOM 6012 C CA . GLY B 1 281 ? 8.719 -20.672 -32.188 1 94.94 281 GLY B CA 1
ATOM 6013 C C . GLY B 1 281 ? 8.352 -21.969 -31.484 1 94.94 281 GLY B C 1
ATOM 6014 O O . GLY B 1 281 ? 7.168 -22.25 -31.281 1 94.94 281 GLY B O 1
ATOM 6015 N N . ARG B 1 282 ? 9.297 -22.672 -31.078 1 94.81 282 ARG B N 1
ATOM 6016 C CA . ARG B 1 282 ? 9.016 -23.922 -30.375 1 94.81 282 ARG B CA 1
ATOM 6017 C C . ARG B 1 282 ? 8.492 -23.641 -28.969 1 94.81 282 ARG B C 1
ATOM 6019 O O . ARG B 1 282 ? 9.039 -22.812 -28.234 1 94.81 282 ARG B O 1
ATOM 6026 N N . ALA B 1 283 ? 7.461 -24.438 -28.688 1 95.75 283 ALA B N 1
ATOM 6027 C CA . ALA B 1 283 ? 6.836 -24.281 -27.375 1 95.75 283 ALA B CA 1
ATOM 6028 C C . ALA B 1 283 ? 7.648 -24.984 -26.297 1 95.75 283 ALA B C 1
ATOM 6030 O O . ALA B 1 283 ? 8.188 -26.078 -26.531 1 95.75 283 ALA B O 1
ATOM 6031 N N . ILE B 1 284 ? 7.848 -24.312 -25.219 1 96.38 284 ILE B N 1
ATOM 6032 C CA . ILE B 1 284 ? 8.367 -24.906 -24 1 96.38 284 ILE B CA 1
ATOM 6033 C C . ILE B 1 284 ? 7.242 -25.062 -22.984 1 96.38 284 ILE B C 1
ATOM 6035 O O . ILE B 1 284 ? 7.051 -24.203 -22.125 1 96.38 284 ILE B O 1
ATOM 6039 N N . ASN B 1 285 ? 6.516 -26.078 -23.094 1 95.94 285 ASN B N 1
ATOM 6040 C CA . ASN B 1 285 ? 5.422 -26.469 -22.203 1 95.94 285 ASN B CA 1
ATOM 6041 C C . ASN B 1 285 ? 5.355 -27.969 -22 1 95.94 285 ASN B C 1
ATOM 6043 O O . ASN B 1 285 ? 6.141 -28.719 -22.594 1 95.94 285 ASN B O 1
ATOM 6047 N N . ARG B 1 286 ? 4.621 -28.406 -21.062 1 95.5 286 ARG B N 1
ATOM 6048 C CA . ARG B 1 286 ? 4.422 -29.828 -20.797 1 95.5 286 ARG B CA 1
ATOM 6049 C C . ARG B 1 286 ? 5.75 -30.547 -20.562 1 95.5 286 ARG B C 1
ATOM 6051 O O . ARG B 1 286 ? 6.551 -30.094 -19.734 1 95.5 286 ARG B O 1
ATOM 6058 N N . ASN B 1 287 ? 6.039 -31.609 -21.328 1 96.88 287 ASN B N 1
ATOM 6059 C CA . ASN B 1 287 ? 7.238 -32.406 -21.078 1 96.88 287 ASN B CA 1
ATOM 6060 C C . ASN B 1 287 ? 8.508 -31.594 -21.328 1 96.88 287 ASN B C 1
ATOM 6062 O O . ASN B 1 287 ? 9.5 -31.766 -20.609 1 96.88 287 ASN B O 1
ATOM 6066 N N . ARG B 1 288 ? 8.484 -30.719 -22.25 1 96.88 288 ARG B N 1
ATOM 6067 C CA . ARG B 1 288 ? 9.672 -29.906 -22.547 1 96.88 288 ARG B CA 1
ATOM 6068 C C . ARG B 1 288 ? 9.984 -28.969 -21.391 1 96.88 288 ARG B C 1
ATOM 6070 O O . ARG B 1 288 ? 11.156 -28.75 -21.062 1 96.88 288 ARG B O 1
ATOM 6077 N N . LEU B 1 289 ? 8.938 -28.422 -20.844 1 97.88 289 LEU B N 1
ATOM 6078 C CA . LEU B 1 289 ? 9.117 -27.547 -19.688 1 97.88 289 LEU B CA 1
ATOM 6079 C C . LEU B 1 289 ? 9.703 -28.312 -18.516 1 97.88 289 LEU B C 1
ATOM 6081 O O . LEU B 1 289 ? 10.625 -27.844 -17.844 1 97.88 289 LEU B O 1
ATOM 6085 N N . VAL B 1 290 ? 9.188 -29.484 -18.25 1 98.5 290 VAL B N 1
ATOM 6086 C CA . VAL B 1 290 ? 9.688 -30.344 -17.188 1 98.5 290 VAL B CA 1
ATOM 6087 C C . VAL B 1 290 ? 11.148 -30.703 -17.438 1 98.5 290 VAL B C 1
ATOM 6089 O O . VAL B 1 290 ? 11.977 -30.656 -16.531 1 98.5 290 VAL B O 1
ATOM 6092 N N . ALA B 1 291 ? 11.43 -31.016 -18.688 1 98.5 291 ALA B N 1
ATOM 6093 C CA . ALA B 1 291 ? 12.789 -31.406 -19.047 1 98.5 291 ALA B CA 1
ATOM 6094 C C . ALA B 1 291 ? 13.773 -30.266 -18.797 1 98.5 291 ALA B C 1
ATOM 6096 O O . ALA B 1 291 ? 14.852 -30.484 -18.234 1 98.5 291 ALA B O 1
ATOM 6097 N N . LEU B 1 292 ? 13.383 -29.125 -19.219 1 97.69 292 LEU B N 1
ATOM 6098 C CA . LEU B 1 292 ? 14.258 -27.969 -19.047 1 97.69 292 LEU B CA 1
ATOM 6099 C C . LEU B 1 292 ? 14.484 -27.672 -17.562 1 97.69 292 LEU B C 1
ATOM 6101 O O . LEU B 1 292 ? 15.617 -27.422 -17.141 1 97.69 292 LEU B O 1
ATOM 6105 N N . ALA B 1 293 ? 13.406 -27.672 -16.781 1 98.19 293 ALA B N 1
ATOM 6106 C CA . ALA B 1 293 ? 13.523 -27.422 -15.352 1 98.19 293 ALA B CA 1
ATOM 6107 C C . ALA B 1 293 ? 14.383 -28.5 -14.68 1 98.19 293 ALA B C 1
ATOM 6109 O O . ALA B 1 293 ? 15.227 -28.172 -13.836 1 98.19 293 ALA B O 1
ATOM 6110 N N . ALA B 1 294 ? 14.211 -29.719 -15.086 1 98.56 294 ALA B N 1
ATOM 6111 C CA . ALA B 1 294 ? 14.984 -30.828 -14.539 1 98.56 294 ALA B CA 1
ATOM 6112 C C . ALA B 1 294 ? 16.469 -30.672 -14.875 1 98.56 294 ALA B C 1
ATOM 6114 O O . ALA B 1 294 ? 17.328 -30.906 -14.023 1 98.56 294 ALA B O 1
ATOM 6115 N N . ALA B 1 295 ? 16.734 -30.312 -16.094 1 97.88 295 ALA B N 1
ATOM 6116 C CA . ALA B 1 295 ? 18.109 -30.125 -16.516 1 97.88 295 ALA B CA 1
ATOM 6117 C C . ALA B 1 295 ? 18.812 -29.062 -15.664 1 97.88 295 ALA B C 1
ATOM 6119 O O . ALA B 1 295 ? 19.953 -29.234 -15.242 1 97.88 295 ALA B O 1
ATOM 6120 N N . MET B 1 296 ? 18.125 -27.984 -15.422 1 96.38 296 MET B N 1
ATOM 6121 C CA . MET B 1 296 ? 18.688 -26.906 -14.625 1 96.38 296 MET B CA 1
ATOM 6122 C C . MET B 1 296 ? 18.906 -27.344 -13.188 1 96.38 296 MET B C 1
ATOM 6124 O O . MET B 1 296 ? 19.984 -27.125 -12.625 1 96.38 296 MET B O 1
ATOM 6128 N N . VAL B 1 297 ? 17.969 -28.031 -12.586 1 97.69 297 VAL B N 1
ATOM 6129 C CA . VAL B 1 297 ? 18.016 -28.422 -11.18 1 97.69 297 VAL B CA 1
ATOM 6130 C C . VAL B 1 297 ? 19.078 -29.516 -10.984 1 97.69 297 VAL B C 1
ATOM 6132 O O . VAL B 1 297 ? 19.844 -29.484 -10.016 1 97.69 297 VAL B O 1
ATOM 6135 N N . LEU B 1 298 ? 19.188 -30.438 -11.922 1 98 298 LEU B N 1
ATOM 6136 C CA . LEU B 1 298 ? 20.094 -31.578 -11.773 1 98 298 LEU B CA 1
ATOM 6137 C C . LEU B 1 298 ? 21.531 -31.172 -12.047 1 98 298 LEU B C 1
ATOM 6139 O O . LEU B 1 298 ? 22.469 -31.828 -11.594 1 98 298 LEU B O 1
ATOM 6143 N N . ARG B 1 299 ? 21.672 -30.109 -12.789 1 96.06 299 ARG B N 1
ATOM 6144 C CA . ARG B 1 299 ? 23.016 -29.562 -12.945 1 96.06 299 ARG B CA 1
ATOM 6145 C C . ARG B 1 299 ? 23.531 -29.016 -11.609 1 96.06 299 ARG B C 1
ATOM 6147 O O . ARG B 1 299 ? 24.703 -29.219 -11.273 1 96.06 299 ARG B O 1
ATOM 6154 N N . GLU B 1 300 ? 22.719 -28.391 -10.867 1 95.5 300 GLU B N 1
ATOM 6155 C CA . GLU B 1 300 ? 23.094 -27.797 -9.586 1 95.5 300 GLU B CA 1
ATOM 6156 C C . GLU B 1 300 ? 23.047 -28.828 -8.461 1 95.5 300 GLU B C 1
ATOM 6158 O O . GLU B 1 300 ? 23.828 -28.75 -7.504 1 95.5 300 GLU B O 1
ATOM 6163 N N . HIS B 1 301 ? 22.141 -29.781 -8.594 1 97.69 301 HIS B N 1
ATOM 6164 C CA . HIS B 1 301 ? 21.922 -30.812 -7.582 1 97.69 301 HIS B CA 1
ATOM 6165 C C . HIS B 1 301 ? 21.891 -32.219 -8.211 1 97.69 301 HIS B C 1
ATOM 6167 O O . HIS B 1 301 ? 20.844 -32.844 -8.266 1 97.69 301 HIS B O 1
ATOM 6173 N N . PRO B 1 302 ? 23.078 -32.719 -8.516 1 97.94 302 PRO B N 1
ATOM 6174 C CA . PRO B 1 302 ? 23.141 -34.031 -9.188 1 97.94 302 PRO B CA 1
ATOM 6175 C C . PRO B 1 302 ? 22.547 -35.156 -8.352 1 97.94 302 PRO B C 1
ATOM 6177 O O . PRO B 1 302 ? 22.734 -35.188 -7.129 1 97.94 302 PRO B O 1
ATOM 6180 N N . GLY B 1 303 ? 21.828 -35.969 -9.023 1 98.12 303 GLY B N 1
ATOM 6181 C CA . GLY B 1 303 ? 21.281 -37.125 -8.359 1 98.12 303 GLY B CA 1
ATOM 6182 C C . GLY B 1 303 ? 19.953 -36.875 -7.676 1 98.12 303 GLY B C 1
ATOM 6183 O O . GLY B 1 303 ? 19.312 -37.812 -7.18 1 98.12 303 GLY B O 1
ATOM 6184 N N . SER B 1 304 ? 19.469 -35.688 -7.715 1 98.38 304 SER B N 1
ATOM 6185 C CA . SER B 1 304 ? 18.234 -35.281 -7.043 1 98.38 304 SER B CA 1
ATOM 6186 C C . SER B 1 304 ? 17.016 -35.938 -7.707 1 98.38 304 SER B C 1
ATOM 6188 O O . SER B 1 304 ? 17.078 -36.312 -8.875 1 98.38 304 SER B O 1
ATOM 6190 N N . THR B 1 305 ? 16 -36.125 -6.945 1 98.62 305 THR B N 1
ATOM 6191 C CA . THR B 1 305 ? 14.727 -36.594 -7.457 1 98.62 305 THR B CA 1
ATOM 6192 C C . THR B 1 305 ? 13.93 -35.438 -8.078 1 98.62 305 THR B C 1
ATOM 6194 O O . THR B 1 305 ? 13.938 -34.312 -7.555 1 98.62 305 THR B O 1
ATOM 6197 N N . VAL B 1 306 ? 13.32 -35.688 -9.18 1 98.75 306 VAL B N 1
ATOM 6198 C CA . VAL B 1 306 ? 12.344 -34.812 -9.797 1 98.75 306 VAL B CA 1
ATOM 6199 C C . VAL B 1 306 ? 10.945 -35.438 -9.688 1 98.75 306 VAL B C 1
ATOM 6201 O O . VAL B 1 306 ? 10.672 -36.469 -10.297 1 98.75 306 VAL B O 1
ATOM 6204 N N . VAL B 1 307 ? 10.062 -34.812 -8.93 1 98.81 307 VAL B N 1
ATOM 6205 C CA . VAL B 1 307 ? 8.703 -35.312 -8.812 1 98.81 307 VAL B CA 1
ATOM 6206 C C . VAL B 1 307 ? 7.812 -34.656 -9.867 1 98.81 307 VAL B C 1
ATOM 6208 O O . VAL B 1 307 ? 7.809 -33.406 -10.008 1 98.81 307 VAL B O 1
ATOM 6211 N N . THR B 1 308 ? 7.113 -35.469 -10.586 1 98.5 308 THR B N 1
ATOM 6212 C CA . THR B 1 308 ? 6.227 -34.938 -11.617 1 98.5 308 THR B CA 1
ATOM 6213 C C . THR B 1 308 ? 4.812 -35.469 -11.438 1 98.5 308 THR B C 1
ATOM 6215 O O . THR B 1 308 ? 4.555 -36.281 -10.531 1 98.5 308 THR B O 1
ATOM 6218 N N . ASP B 1 309 ? 3.877 -34.938 -12.312 1 96.69 309 ASP B N 1
ATOM 6219 C CA . ASP B 1 309 ? 2.555 -35.562 -12.391 1 96.69 309 ASP B CA 1
ATOM 6220 C C . ASP B 1 309 ? 2.598 -36.875 -13.188 1 96.69 309 ASP B C 1
ATOM 6222 O O . ASP B 1 309 ? 3.67 -37.312 -13.602 1 96.69 309 ASP B O 1
ATOM 6226 N N . SER B 1 310 ? 1.464 -37.469 -13.383 1 96.19 310 SER B N 1
ATOM 6227 C CA . SER B 1 310 ? 1.415 -38.875 -13.797 1 96.19 310 SER B CA 1
ATOM 6228 C C . SER B 1 310 ? 1.435 -39 -15.32 1 96.19 310 SER B C 1
ATOM 6230 O O . SER B 1 310 ? 1.587 -40.094 -15.852 1 96.19 310 SER B O 1
ATOM 6232 N N . ILE B 1 311 ? 1.412 -37.875 -16.078 1 95.06 311 ILE B N 1
ATOM 6233 C CA . ILE B 1 311 ? 1.145 -38.031 -17.5 1 95.06 311 ILE B CA 1
ATOM 6234 C C . ILE B 1 311 ? 2.414 -37.75 -18.297 1 95.06 311 ILE B C 1
ATOM 6236 O O . ILE B 1 311 ? 2.352 -37.469 -19.5 1 95.06 311 ILE B O 1
ATOM 6240 N N . THR B 1 312 ? 3.512 -37.812 -17.688 1 96.62 312 THR B N 1
ATOM 6241 C CA . THR B 1 312 ? 4.77 -37.5 -18.375 1 96.62 312 THR B CA 1
ATOM 6242 C C . THR B 1 312 ? 5.156 -38.656 -19.312 1 96.62 312 THR B C 1
ATOM 6244 O O . THR B 1 312 ? 4.727 -39.781 -19.125 1 96.62 312 THR B O 1
ATOM 6247 N N . SER B 1 313 ? 6.023 -38.344 -20.281 1 96.19 313 SER B N 1
ATOM 6248 C CA . SER B 1 313 ? 6.371 -39.281 -21.359 1 96.19 313 SER B CA 1
ATOM 6249 C C . SER B 1 313 ? 7.492 -40.219 -20.922 1 96.19 313 SER B C 1
ATOM 6251 O O . SER B 1 313 ? 8.219 -39.938 -19.969 1 96.19 313 SER B O 1
ATOM 6253 N N . ASP B 1 314 ? 7.578 -41.344 -21.656 1 94.88 314 ASP B N 1
ATOM 6254 C CA . ASP B 1 314 ? 8.703 -42.219 -21.453 1 94.88 314 ASP B CA 1
ATOM 6255 C C . ASP B 1 314 ? 10.023 -41.562 -21.828 1 94.88 314 ASP B C 1
ATOM 6257 O O . ASP B 1 314 ? 11.047 -41.812 -21.203 1 94.88 314 ASP B O 1
ATOM 6261 N N . GLY B 1 315 ? 9.93 -40.781 -22.875 1 96.62 315 GLY B N 1
ATOM 6262 C CA . GLY B 1 315 ? 11.109 -40 -23.266 1 96.62 315 GLY B CA 1
ATOM 6263 C C . GLY B 1 315 ? 11.625 -39.125 -22.156 1 96.62 315 GLY B C 1
ATOM 6264 O O . GLY B 1 315 ? 12.836 -38.969 -21.984 1 96.62 315 GLY B O 1
ATOM 6265 N N . LEU B 1 316 ? 10.734 -38.531 -21.406 1 98 316 LEU B N 1
ATOM 6266 C CA . LEU B 1 316 ? 11.125 -37.688 -20.297 1 98 316 LEU B CA 1
ATOM 6267 C C . LEU B 1 316 ? 11.789 -38.469 -19.188 1 98 316 LEU B C 1
ATOM 6269 O O . LEU B 1 316 ? 12.773 -38.031 -18.594 1 98 316 LEU B O 1
ATOM 6273 N N . THR B 1 317 ? 11.234 -39.656 -18.875 1 97.19 317 THR B N 1
ATOM 6274 C CA . THR B 1 317 ? 11.844 -40.531 -17.875 1 97.19 317 THR B CA 1
ATOM 6275 C C . THR B 1 317 ? 13.281 -40.875 -18.25 1 97.19 317 THR B C 1
ATOM 6277 O O . THR B 1 317 ? 14.188 -40.75 -17.438 1 97.19 317 THR B O 1
ATOM 6280 N N . ASP B 1 318 ? 13.43 -41.25 -19.484 1 97.62 318 ASP B N 1
ATOM 6281 C CA . ASP B 1 318 ? 14.766 -41.594 -19.969 1 97.62 318 ASP B CA 1
ATOM 6282 C C . ASP B 1 318 ? 15.711 -40.406 -19.875 1 97.62 318 ASP B C 1
ATOM 6284 O O . ASP B 1 318 ? 16.875 -40.562 -19.5 1 97.62 318 ASP B O 1
ATOM 6288 N N . PHE B 1 319 ? 15.227 -39.312 -20.234 1 98.25 319 PHE B N 1
ATOM 6289 C CA . PHE B 1 319 ? 16.016 -38.062 -20.219 1 98.25 319 PHE B CA 1
ATOM 6290 C C . PHE B 1 319 ? 16.5 -37.75 -18.812 1 98.25 319 PHE B C 1
ATOM 6292 O O . PHE B 1 319 ? 17.688 -37.5 -18.594 1 98.25 319 PHE B O 1
ATOM 6299 N N . ILE B 1 320 ? 15.578 -37.812 -17.781 1 98.62 320 ILE B N 1
ATOM 6300 C CA . ILE B 1 320 ? 15.883 -37.438 -16.406 1 98.62 320 ILE B CA 1
ATOM 6301 C C . ILE B 1 320 ? 16.828 -38.469 -15.805 1 98.62 320 ILE B C 1
ATOM 6303 O O . ILE B 1 320 ? 17.812 -38.125 -15.156 1 98.62 320 ILE B O 1
ATOM 6307 N N . GLU B 1 321 ? 16.594 -39.781 -16.125 1 98.38 321 GLU B N 1
ATOM 6308 C CA . GLU B 1 321 ? 17.312 -40.812 -15.414 1 98.38 321 GLU B CA 1
ATOM 6309 C C . GLU B 1 321 ? 18.609 -41.188 -16.141 1 98.38 321 GLU B C 1
ATOM 6311 O O . GLU B 1 321 ? 19.656 -41.312 -15.508 1 98.38 321 GLU B O 1
ATOM 6316 N N . ARG B 1 322 ? 18.562 -41.281 -17.391 1 98.12 322 ARG B N 1
ATOM 6317 C CA . ARG B 1 322 ? 19.719 -41.812 -18.125 1 98.12 322 ARG B CA 1
ATOM 6318 C C . ARG B 1 322 ? 20.625 -40.688 -18.594 1 98.12 322 ARG B C 1
ATOM 6320 O O . ARG B 1 322 ? 21.844 -40.781 -18.516 1 98.12 322 ARG B O 1
ATOM 6327 N N . GLU B 1 323 ? 20 -39.656 -19.078 1 97.62 323 GLU B N 1
ATOM 6328 C CA . GLU B 1 323 ? 20.812 -38.594 -19.625 1 97.62 323 GLU B CA 1
ATOM 6329 C C . GLU B 1 323 ? 21.297 -37.656 -18.531 1 97.62 323 GLU B C 1
ATOM 6331 O O . GLU B 1 323 ? 22.438 -37.188 -18.547 1 97.62 323 GLU B O 1
ATOM 6336 N N . LEU B 1 324 ? 20.406 -37.25 -17.578 1 98.06 324 LEU B N 1
ATOM 6337 C CA . LEU B 1 324 ? 20.75 -36.25 -16.594 1 98.06 324 LEU B CA 1
ATOM 6338 C C . LEU B 1 324 ? 21.234 -36.875 -15.297 1 98.06 324 LEU B C 1
ATOM 6340 O O . LEU B 1 324 ? 21.828 -36.188 -14.461 1 98.06 324 LEU B O 1
ATOM 6344 N N . GLY B 1 325 ? 20.969 -38.156 -15.07 1 98.25 325 GLY B N 1
ATOM 6345 C CA . GLY B 1 325 ? 21.453 -38.875 -13.898 1 98.25 325 GLY B CA 1
ATOM 6346 C C . GLY B 1 325 ? 20.625 -38.625 -12.656 1 98.25 325 GLY B C 1
ATOM 6347 O O . GLY B 1 325 ? 21.078 -38.812 -11.531 1 98.25 325 GLY B O 1
ATOM 6348 N N . GLY B 1 326 ? 19.422 -38.219 -12.812 1 98.5 326 GLY B N 1
ATOM 6349 C CA . GLY B 1 326 ? 18.531 -38 -11.688 1 98.5 326 GLY B CA 1
ATOM 6350 C C . GLY B 1 326 ? 17.578 -39.156 -11.461 1 98.5 326 GLY B C 1
ATOM 6351 O O . GLY B 1 326 ? 17.781 -40.25 -11.984 1 98.5 326 GLY B O 1
ATOM 6352 N N . VAL B 1 327 ? 16.609 -38.969 -10.562 1 98.44 327 VAL B N 1
ATOM 6353 C CA . VAL B 1 327 ? 15.539 -39.906 -10.297 1 98.44 327 VAL B CA 1
ATOM 6354 C C . VAL B 1 327 ? 14.188 -39.312 -10.688 1 98.44 327 VAL B C 1
ATOM 6356 O O . VAL B 1 327 ? 13.836 -38.219 -10.227 1 98.44 327 VAL B O 1
ATOM 6359 N N . HIS B 1 328 ? 13.508 -39.969 -11.555 1 98.12 328 HIS B N 1
ATOM 6360 C CA . HIS B 1 328 ? 12.18 -39.5 -11.953 1 98.12 328 HIS B CA 1
ATOM 6361 C C . HIS B 1 328 ? 11.094 -40.125 -11.086 1 98.12 328 HIS B C 1
ATOM 6363 O O . HIS B 1 328 ? 10.875 -41.344 -11.141 1 98.12 328 HIS B O 1
ATOM 6369 N N . ARG B 1 329 ? 10.477 -39.375 -10.242 1 98.38 329 ARG B N 1
ATOM 6370 C CA . ARG B 1 329 ? 9.352 -39.781 -9.422 1 98.38 329 ARG B CA 1
ATOM 6371 C C . ARG B 1 329 ? 8.023 -39.312 -10.023 1 98.38 329 ARG B C 1
ATOM 6373 O O . ARG B 1 329 ? 7.531 -38.25 -9.672 1 98.38 329 ARG B O 1
ATOM 6380 N N . ARG B 1 330 ? 7.434 -40.188 -10.883 1 97.62 330 ARG B N 1
ATOM 6381 C CA . ARG B 1 330 ? 6.129 -39.906 -11.469 1 97.62 330 ARG B CA 1
ATOM 6382 C C . ARG B 1 330 ? 5.012 -40.156 -10.461 1 97.62 330 ARG B C 1
ATOM 6384 O O . ARG B 1 330 ? 4.773 -41.281 -10.039 1 97.62 330 ARG B O 1
ATOM 6391 N N . PHE B 1 331 ? 4.293 -39.125 -10.07 1 97.25 331 PHE B N 1
ATOM 6392 C CA . PHE B 1 331 ? 3.309 -39.156 -8.992 1 97.25 331 PHE B CA 1
ATOM 6393 C C . PHE B 1 331 ? 1.943 -38.719 -9.492 1 97.25 331 PHE B C 1
ATOM 6395 O O . PHE B 1 331 ? 1.78 -38.375 -10.664 1 97.25 331 PHE B O 1
ATOM 6402 N N . LYS B 1 332 ? 0.954 -38.75 -8.656 1 94.44 332 LYS B N 1
ATOM 6403 C CA . LYS B 1 332 ? -0.418 -38.438 -9.047 1 94.44 332 LYS B CA 1
ATOM 6404 C C . LYS B 1 332 ? -0.583 -36.938 -9.336 1 94.44 332 LYS B C 1
ATOM 6406 O O . LYS B 1 332 ? 0.066 -36.125 -8.703 1 94.44 332 LYS B O 1
ATOM 6411 N N . ARG B 1 333 ? -1.489 -36.625 -10.211 1 91.88 333 ARG B N 1
ATOM 6412 C CA . ARG B 1 333 ? -1.747 -35.25 -10.625 1 91.88 333 ARG B CA 1
ATOM 6413 C C . ARG B 1 333 ? -2.293 -34.406 -9.469 1 91.88 333 ARG B C 1
ATOM 6415 O O . ARG B 1 333 ? -2.928 -34.938 -8.555 1 91.88 333 ARG B O 1
ATOM 6422 N N . GLY B 1 334 ? -2.102 -33.031 -9.617 1 90.56 334 GLY B N 1
ATOM 6423 C CA . GLY B 1 334 ? -2.402 -32.094 -8.562 1 90.56 334 GLY B CA 1
ATOM 6424 C C . GLY B 1 334 ? -1.163 -31.422 -7.988 1 90.56 334 GLY B C 1
ATOM 6425 O O . GLY B 1 334 ? -0.339 -32.094 -7.355 1 90.56 334 GLY B O 1
ATOM 6426 N N . TYR B 1 335 ? -1.125 -30.141 -8.125 1 92.25 335 TYR B N 1
ATOM 6427 C CA . TYR B 1 335 ? 0.115 -29.469 -7.773 1 92.25 335 TYR B CA 1
ATOM 6428 C C . TYR B 1 335 ? 0.47 -29.703 -6.309 1 92.25 335 TYR B C 1
ATOM 6430 O O . TYR B 1 335 ? 1.641 -29.906 -5.973 1 92.25 335 TYR B O 1
ATOM 6438 N N . ARG B 1 336 ? -0.529 -29.75 -5.418 1 92.25 336 ARG B N 1
ATOM 6439 C CA . ARG B 1 336 ? -0.254 -29.969 -4.004 1 92.25 336 ARG B CA 1
ATOM 6440 C C . ARG B 1 336 ? 0.226 -31.391 -3.75 1 92.25 336 ARG B C 1
ATOM 6442 O O . ARG B 1 336 ? 1.06 -31.625 -2.873 1 92.25 336 ARG B O 1
ATOM 6449 N N . ASN B 1 337 ? -0.315 -32.344 -4.504 1 92.94 337 ASN B N 1
ATOM 6450 C CA . ASN B 1 337 ? 0.143 -33.719 -4.395 1 92.94 337 ASN B CA 1
ATOM 6451 C C . ASN B 1 337 ? 1.622 -33.875 -4.75 1 92.94 337 ASN B C 1
ATOM 6453 O O . ASN B 1 337 ? 2.383 -34.5 -4.031 1 92.94 337 ASN B O 1
ATOM 6457 N N . VAL B 1 338 ? 1.965 -33.25 -5.797 1 96.56 338 VAL B N 1
ATOM 6458 C CA . VAL B 1 338 ? 3.332 -33.312 -6.305 1 96.56 338 VAL B CA 1
ATOM 6459 C C . VAL B 1 338 ? 4.281 -32.625 -5.324 1 96.56 338 VAL B C 1
ATOM 6461 O O . VAL B 1 338 ? 5.348 -33.156 -5.012 1 96.56 338 VAL B O 1
ATOM 6464 N N . ILE B 1 339 ? 3.906 -31.5 -4.812 1 96.38 339 ILE B N 1
ATOM 6465 C CA . ILE B 1 339 ? 4.727 -30.75 -3.865 1 96.38 339 ILE B CA 1
ATOM 6466 C C . ILE B 1 339 ? 4.855 -31.531 -2.562 1 96.38 339 ILE B C 1
ATOM 6468 O O . ILE B 1 339 ? 5.953 -31.672 -2.018 1 96.38 339 ILE B O 1
ATOM 6472 N N . ASN B 1 340 ? 3.736 -32.094 -2.07 1 95.69 340 ASN B N 1
ATOM 6473 C CA . ASN B 1 340 ? 3.764 -32.875 -0.834 1 95.69 340 ASN B CA 1
ATOM 6474 C C . ASN B 1 340 ? 4.66 -34.094 -0.959 1 95.69 340 ASN B C 1
ATOM 6476 O O . ASN B 1 340 ? 5.328 -34.469 0.003 1 95.69 340 ASN B O 1
ATOM 6480 N N . GLU B 1 341 ? 4.625 -34.656 -2.123 1 97.44 341 GLU B N 1
ATOM 6481 C CA . GLU B 1 341 ? 5.504 -35.812 -2.346 1 97.44 341 GLU B CA 1
ATOM 6482 C C . GLU B 1 341 ? 6.973 -35.406 -2.275 1 97.44 341 GLU B C 1
ATOM 6484 O O . GLU B 1 341 ? 7.797 -36.125 -1.702 1 97.44 341 GLU B O 1
ATOM 6489 N N . ALA B 1 342 ? 7.293 -34.312 -2.852 1 98.19 342 ALA B N 1
ATOM 6490 C CA . ALA B 1 342 ? 8.656 -33.812 -2.775 1 98.19 342 ALA B CA 1
ATOM 6491 C C . ALA B 1 342 ? 9.07 -33.531 -1.329 1 98.19 342 ALA B C 1
ATOM 6493 O O . ALA B 1 342 ? 10.172 -33.906 -0.917 1 98.19 342 ALA B O 1
ATOM 6494 N N . LEU B 1 343 ? 8.18 -32.938 -0.604 1 96.44 343 LEU B N 1
ATOM 6495 C CA . LEU B 1 343 ? 8.438 -32.656 0.806 1 96.44 343 LEU B CA 1
ATOM 6496 C C . LEU B 1 343 ? 8.641 -33.969 1.581 1 96.44 343 LEU B C 1
ATOM 6498 O O . LEU B 1 343 ? 9.547 -34.062 2.412 1 96.44 343 LEU B O 1
ATOM 6502 N N . ARG B 1 344 ? 7.809 -34.938 1.339 1 97.31 344 ARG B N 1
ATOM 6503 C CA . ARG B 1 344 ? 7.895 -36.25 1.995 1 97.31 344 ARG B CA 1
ATOM 6504 C C . ARG B 1 344 ? 9.234 -36.906 1.714 1 97.31 344 ARG B C 1
ATOM 6506 O O . ARG B 1 344 ? 9.875 -37.438 2.625 1 97.31 344 ARG B O 1
ATOM 6513 N N . LEU B 1 345 ? 9.648 -36.875 0.476 1 98.12 345 LEU B N 1
ATOM 6514 C CA . LEU B 1 345 ? 10.914 -37.469 0.083 1 98.12 345 LEU B CA 1
ATOM 6515 C C . LEU B 1 345 ? 12.078 -36.812 0.812 1 98.12 345 LEU B C 1
ATOM 6517 O O . LEU B 1 345 ? 12.961 -37.5 1.332 1 98.12 345 LEU B O 1
ATOM 6521 N N . ASN B 1 346 ? 12.078 -35.531 0.848 1 97.69 346 ASN B N 1
ATOM 6522 C CA . ASN B 1 346 ? 13.133 -34.812 1.562 1 97.69 346 ASN B CA 1
ATOM 6523 C C . ASN B 1 346 ? 13.133 -35.156 3.049 1 97.69 346 ASN B C 1
ATOM 6525 O O . ASN B 1 346 ? 14.195 -35.344 3.645 1 97.69 346 ASN B O 1
ATOM 6529 N N . ALA B 1 347 ? 11.992 -35.25 3.621 1 96.5 347 ALA B N 1
ATOM 6530 C CA . ALA B 1 347 ? 11.875 -35.594 5.031 1 96.5 347 ALA B CA 1
ATOM 6531 C C . ALA B 1 347 ? 12.391 -37.031 5.273 1 96.5 347 ALA B C 1
ATOM 6533 O O . ALA B 1 347 ? 12.922 -37.312 6.34 1 96.5 347 ALA B O 1
ATOM 6534 N N . ALA B 1 348 ? 12.297 -37.875 4.305 1 97.44 348 ALA B N 1
ATOM 6535 C CA . ALA B 1 348 ? 12.727 -39.281 4.398 1 97.44 348 ALA B CA 1
ATOM 6536 C C . ALA B 1 348 ? 14.203 -39.406 4.051 1 97.44 348 ALA B C 1
ATOM 6538 O O . ALA B 1 348 ? 14.734 -40.531 4.023 1 97.44 348 ALA B O 1
ATOM 6539 N N . GLY B 1 349 ? 14.867 -38.312 3.719 1 96.75 349 GLY B N 1
ATOM 6540 C CA . GLY B 1 349 ? 16.297 -38.312 3.461 1 96.75 349 GLY B CA 1
ATOM 6541 C C . GLY B 1 349 ? 16.641 -38.531 1.996 1 96.75 349 GLY B C 1
ATOM 6542 O O . GLY B 1 349 ? 17.797 -38.688 1.643 1 96.75 349 GLY B O 1
ATOM 6543 N N . GLN B 1 350 ? 15.625 -38.531 1.141 1 97.44 350 GLN B N 1
ATOM 6544 C CA . GLN B 1 350 ? 15.844 -38.594 -0.301 1 97.44 350 GLN B CA 1
ATOM 6545 C C . GLN B 1 350 ? 15.812 -37.188 -0.913 1 97.44 350 GLN B C 1
ATOM 6547 O O . GLN B 1 350 ? 14.758 -36.531 -0.943 1 97.44 350 GLN B O 1
ATOM 6552 N N . GLU B 1 351 ? 16.859 -36.844 -1.417 1 97.88 351 GLU B N 1
ATOM 6553 C CA . GLU B 1 351 ? 17 -35.469 -1.9 1 97.88 351 GLU B CA 1
ATOM 6554 C C . GLU B 1 351 ? 16.047 -35.188 -3.064 1 97.88 351 GLU B C 1
ATOM 6556 O O . GLU B 1 351 ? 16.031 -35.938 -4.051 1 97.88 351 GLU B O 1
ATOM 6561 N N . CYS B 1 352 ? 15.25 -34.156 -2.971 1 98.56 352 CYS B N 1
ATOM 6562 C CA . CYS B 1 352 ? 14.328 -33.719 -4.004 1 98.56 352 CYS B CA 1
ATOM 6563 C C . CYS B 1 352 ? 14.336 -32.188 -4.105 1 98.56 352 CYS B C 1
ATOM 6565 O O . CYS B 1 352 ? 14 -31.5 -3.143 1 98.56 352 CYS B O 1
ATOM 6567 N N . TRP B 1 353 ? 14.609 -31.688 -5.281 1 98.38 353 TRP B N 1
ATOM 6568 C CA . TRP B 1 353 ? 14.773 -30.25 -5.414 1 98.38 353 TRP B CA 1
ATOM 6569 C C . TRP B 1 353 ? 13.727 -29.672 -6.355 1 98.38 353 TRP B C 1
ATOM 6571 O O . TRP B 1 353 ? 13.602 -28.453 -6.484 1 98.38 353 TRP B O 1
ATOM 6581 N N . LEU B 1 354 ? 12.898 -30.562 -6.992 1 98.69 354 LEU B N 1
ATOM 6582 C CA . LEU B 1 354 ? 11.945 -30.062 -7.98 1 98.69 354 LEU B CA 1
ATOM 6583 C C . LEU B 1 354 ? 10.641 -30.859 -7.926 1 98.69 354 LEU B C 1
ATOM 6585 O O . LEU B 1 354 ? 10.656 -32.094 -7.992 1 98.69 354 LEU B O 1
ATOM 6589 N N . ALA B 1 355 ? 9.578 -30.203 -7.723 1 98.69 355 ALA B N 1
ATOM 6590 C CA . ALA B 1 355 ? 8.211 -30.672 -7.945 1 98.69 355 ALA B CA 1
ATOM 6591 C C . ALA B 1 355 ? 7.551 -29.906 -9.086 1 98.69 355 ALA B C 1
ATOM 6593 O O . ALA B 1 355 ? 7.391 -28.688 -9.008 1 98.69 355 ALA B O 1
ATOM 6594 N N . ILE B 1 356 ? 7.16 -30.609 -10.148 1 98.5 356 ILE B N 1
ATOM 6595 C CA . ILE B 1 356 ? 6.703 -29.891 -11.336 1 98.5 356 ILE B CA 1
ATOM 6596 C C . ILE B 1 356 ? 5.656 -30.734 -12.07 1 98.5 356 ILE B C 1
ATOM 6598 O O . ILE B 1 356 ? 5.754 -31.953 -12.109 1 98.5 356 ILE B O 1
ATOM 6602 N N . GLU B 1 357 ? 4.645 -30.047 -12.602 1 97.12 357 GLU B N 1
ATOM 6603 C CA . GLU B 1 357 ? 3.619 -30.703 -13.414 1 97.12 357 GLU B CA 1
ATOM 6604 C C . GLU B 1 357 ? 3.711 -30.266 -14.867 1 97.12 357 GLU B C 1
ATOM 6606 O O . GLU B 1 357 ? 4.148 -29.141 -15.164 1 97.12 357 GLU B O 1
ATOM 6611 N N . THR B 1 358 ? 3.203 -31.109 -15.727 1 95.75 358 THR B N 1
ATOM 6612 C CA . THR B 1 358 ? 3.111 -30.766 -17.141 1 95.75 358 THR B CA 1
ATOM 6613 C C . THR B 1 358 ? 2.166 -29.594 -17.359 1 95.75 358 THR B C 1
ATOM 6615 O O . THR B 1 358 ? 2.193 -28.953 -18.422 1 95.75 358 THR B O 1
ATOM 6618 N N . SER B 1 359 ? 1.373 -29.266 -16.328 1 93.62 359 SER B N 1
ATOM 6619 C CA . SER B 1 359 ? 0.411 -28.172 -16.422 1 93.62 359 SER B CA 1
ATOM 6620 C C . SER B 1 359 ? 1.104 -26.812 -16.312 1 93.62 359 SER B C 1
ATOM 6622 O O . SER B 1 359 ? 0.499 -25.781 -16.609 1 93.62 359 SER B O 1
ATOM 6624 N N . GLY B 1 360 ? 2.314 -26.812 -15.867 1 95.44 360 GLY B N 1
ATOM 6625 C CA . GLY B 1 360 ? 3.029 -25.547 -15.742 1 95.44 360 GLY B CA 1
ATOM 6626 C C . GLY B 1 360 ? 3.25 -25.125 -14.297 1 95.44 360 GLY B C 1
ATOM 6627 O O . GLY B 1 360 ? 3.941 -24.141 -14.031 1 95.44 360 GLY B O 1
ATOM 6628 N N . HIS B 1 361 ? 2.631 -25.906 -13.352 1 96.94 361 HIS B N 1
ATOM 6629 C CA . HIS B 1 361 ? 2.961 -25.719 -11.938 1 96.94 361 HIS B CA 1
ATOM 6630 C C . HIS B 1 361 ? 4.387 -26.172 -11.648 1 96.94 361 HIS B C 1
ATOM 6632 O O . HIS B 1 361 ? 4.832 -27.203 -12.172 1 96.94 361 HIS B O 1
ATOM 6638 N N . ALA B 1 362 ? 5.051 -25.438 -10.859 1 97.81 362 ALA B N 1
ATOM 6639 C CA . ALA B 1 362 ? 6.398 -25.828 -10.469 1 97.81 362 ALA B CA 1
ATOM 6640 C C . ALA B 1 362 ? 6.77 -25.25 -9.102 1 97.81 362 ALA B C 1
ATOM 6642 O O . ALA B 1 362 ? 6.434 -24.094 -8.805 1 97.81 362 ALA B O 1
ATOM 6643 N N . ALA B 1 363 ? 7.34 -26.047 -8.297 1 97.81 363 ALA B N 1
ATOM 6644 C CA . ALA B 1 363 ? 7.859 -25.656 -6.992 1 97.81 363 ALA B CA 1
ATOM 6645 C C . ALA B 1 363 ? 9.273 -26.188 -6.781 1 97.81 363 ALA B C 1
ATOM 6647 O O . ALA B 1 363 ? 9.523 -27.391 -6.973 1 97.81 363 ALA B O 1
ATOM 6648 N N . LEU B 1 364 ? 10.172 -25.359 -6.43 1 97.81 364 LEU B N 1
ATOM 6649 C CA . LEU B 1 364 ? 11.562 -25.734 -6.18 1 97.81 364 LEU B CA 1
ATOM 6650 C C . LEU B 1 364 ? 11.891 -25.641 -4.691 1 97.81 364 LEU B C 1
ATOM 6652 O O . LEU B 1 364 ? 11.375 -24.766 -3.996 1 97.81 364 LEU B O 1
ATOM 6656 N N . LYS B 1 365 ? 12.797 -26.469 -4.258 1 96.75 365 LYS B N 1
ATOM 6657 C CA . LYS B 1 365 ? 13.203 -26.469 -2.857 1 96.75 365 LYS B CA 1
ATOM 6658 C C . LYS B 1 365 ? 13.781 -25.125 -2.441 1 96.75 365 LYS B C 1
ATOM 6660 O O . LYS B 1 365 ? 13.539 -24.656 -1.327 1 96.75 365 LYS B O 1
ATOM 6665 N N . GLU B 1 366 ? 14.461 -24.469 -3.289 1 95.06 366 GLU B N 1
ATOM 6666 C CA . GLU B 1 366 ? 15.133 -23.203 -2.98 1 95.06 366 GLU B CA 1
ATOM 6667 C C . GLU B 1 366 ? 14.133 -22.062 -2.855 1 95.06 366 GLU B C 1
ATOM 6669 O O . GLU B 1 366 ? 14.469 -21 -2.33 1 95.06 366 GLU B O 1
ATOM 6674 N N . ASN B 1 367 ? 12.938 -22.266 -3.326 1 95.25 367 ASN B N 1
ATOM 6675 C CA . ASN B 1 367 ? 11.898 -21.25 -3.209 1 95.25 367 ASN B CA 1
ATOM 6676 C C . ASN B 1 367 ? 10.734 -21.734 -2.344 1 95.25 367 ASN B C 1
ATOM 6678 O O . ASN B 1 367 ? 9.57 -21.547 -2.695 1 95.25 367 ASN B O 1
ATOM 6682 N N . HIS B 1 368 ? 11.062 -22.438 -1.287 1 93.69 368 HIS B N 1
ATOM 6683 C CA . HIS B 1 368 ? 10.141 -22.859 -0.233 1 93.69 368 HIS B CA 1
ATOM 6684 C C . HIS B 1 368 ? 9.133 -23.875 -0.751 1 93.69 368 HIS B C 1
ATOM 6686 O O . HIS B 1 368 ? 8.055 -24.031 -0.174 1 93.69 368 HIS B O 1
ATOM 6692 N N . PHE B 1 369 ? 9.445 -24.484 -1.94 1 96.06 369 PHE B N 1
ATOM 6693 C CA . PHE B 1 369 ? 8.5 -25.359 -2.617 1 96.06 369 PHE B CA 1
ATOM 6694 C C . PHE B 1 369 ? 7.172 -24.641 -2.852 1 96.06 369 PHE B C 1
ATOM 6696 O O . PHE B 1 369 ? 6.102 -25.25 -2.709 1 96.06 369 PHE B O 1
ATOM 6703 N N . LEU B 1 370 ? 7.344 -23.391 -3.098 1 95 370 LEU B N 1
ATOM 6704 C CA . LEU B 1 370 ? 6.199 -22.578 -3.492 1 95 370 LEU B CA 1
ATOM 6705 C C . LEU B 1 370 ? 5.852 -22.797 -4.961 1 95 370 LEU B C 1
ATOM 6707 O O . LEU B 1 370 ? 6.73 -22.766 -5.824 1 95 370 LEU B O 1
ATOM 6711 N N . ASP B 1 371 ? 4.574 -23.141 -5.164 1 96 371 ASP B N 1
ATOM 6712 C CA . ASP B 1 371 ? 4.09 -23.188 -6.539 1 96 371 ASP B CA 1
ATOM 6713 C C . ASP B 1 371 ? 4.113 -21.797 -7.168 1 96 371 ASP B C 1
ATOM 6715 O O . ASP B 1 371 ? 3.25 -20.953 -6.875 1 96 371 ASP B O 1
ATOM 6719 N N . ASP B 1 372 ? 5.07 -21.531 -8.039 1 97.81 372 ASP B N 1
ATOM 6720 C CA . ASP B 1 372 ? 5.348 -20.172 -8.484 1 97.81 372 ASP B CA 1
ATOM 6721 C C . ASP B 1 372 ? 5.797 -20.156 -9.945 1 97.81 372 ASP B C 1
ATOM 6723 O O . ASP B 1 372 ? 6.98 -20.344 -10.242 1 97.81 372 ASP B O 1
ATOM 6727 N N . GLY B 1 373 ? 4.812 -19.859 -10.812 1 98.12 373 GLY B N 1
ATOM 6728 C CA . GLY B 1 373 ? 5.121 -19.781 -12.234 1 98.12 373 GLY B CA 1
ATOM 6729 C C . GLY B 1 373 ? 6.109 -18.688 -12.578 1 98.12 373 GLY B C 1
ATOM 6730 O O . GLY B 1 373 ? 6.941 -18.844 -13.469 1 98.12 373 GLY B O 1
ATOM 6731 N N . ALA B 1 374 ? 6.035 -17.578 -11.891 1 98.56 374 ALA B N 1
ATOM 6732 C CA . ALA B 1 374 ? 6.949 -16.453 -12.141 1 98.56 374 ALA B CA 1
ATOM 6733 C C . ALA B 1 374 ? 8.375 -16.828 -11.75 1 98.56 374 ALA B C 1
ATOM 6735 O O . ALA B 1 374 ? 9.328 -16.438 -12.438 1 98.56 374 ALA B O 1
ATOM 6736 N N . TYR B 1 375 ? 8.539 -17.516 -10.672 1 98.44 375 TYR B N 1
ATOM 6737 C CA . TYR B 1 375 ? 9.867 -17.938 -10.258 1 98.44 375 TYR B CA 1
ATOM 6738 C C . TYR B 1 375 ? 10.469 -18.922 -11.258 1 98.44 375 TYR B C 1
ATOM 6740 O O . TYR B 1 375 ? 11.664 -18.859 -11.555 1 98.44 375 TYR B O 1
ATOM 6748 N N . LEU B 1 376 ? 9.641 -19.844 -11.742 1 98.25 376 LEU B N 1
ATOM 6749 C CA . LEU B 1 376 ? 10.109 -20.766 -12.773 1 98.25 376 LEU B CA 1
ATOM 6750 C C . LEU B 1 376 ? 10.625 -20 -13.984 1 98.25 376 LEU B C 1
ATOM 6752 O O . LEU B 1 376 ? 11.672 -20.328 -14.539 1 98.25 376 LEU B O 1
ATOM 6756 N N . MET B 1 377 ? 9.859 -18.984 -14.398 1 98.56 377 MET B N 1
ATOM 6757 C CA . MET B 1 377 ? 10.289 -18.172 -15.539 1 98.56 377 MET B CA 1
ATOM 6758 C C . MET B 1 377 ? 11.562 -17.406 -15.219 1 98.56 377 MET B C 1
ATOM 6760 O O . MET B 1 377 ? 12.406 -17.203 -16.094 1 98.56 377 MET B O 1
ATOM 6764 N N . ALA B 1 378 ? 11.688 -16.953 -13.969 1 98.5 378 ALA B N 1
ATOM 6765 C CA . ALA B 1 378 ? 12.93 -16.312 -13.555 1 98.5 378 ALA B CA 1
ATOM 6766 C C . ALA B 1 378 ? 14.117 -17.25 -13.742 1 98.5 378 ALA B C 1
ATOM 6768 O O . ALA B 1 378 ? 15.164 -16.828 -14.242 1 98.5 378 ALA B O 1
ATOM 6769 N N . MET B 1 379 ? 13.969 -18.484 -13.414 1 97.5 379 MET B N 1
ATOM 6770 C CA . MET B 1 379 ? 15.031 -19.469 -13.578 1 97.5 379 MET B CA 1
ATOM 6771 C C . MET B 1 379 ? 15.367 -19.672 -15.055 1 97.5 379 MET B C 1
ATOM 6773 O O . MET B 1 379 ? 16.547 -19.766 -15.414 1 97.5 379 MET B O 1
ATOM 6777 N N . LEU B 1 380 ? 14.352 -19.734 -15.828 1 97.81 380 LEU B N 1
ATOM 6778 C CA . LEU B 1 380 ? 14.578 -19.922 -17.266 1 97.81 380 LEU B CA 1
ATOM 6779 C C . LEU B 1 380 ? 15.289 -18.703 -17.859 1 97.81 380 LEU B C 1
ATOM 6781 O O . LEU B 1 380 ? 16.125 -18.859 -18.75 1 97.81 380 LEU B O 1
ATOM 6785 N N . LEU B 1 381 ? 14.922 -17.531 -17.375 1 98.25 381 LEU B N 1
ATOM 6786 C CA . LEU B 1 381 ? 15.562 -16.312 -17.859 1 98.25 381 LEU B CA 1
ATOM 6787 C C . LEU B 1 381 ? 17.031 -16.281 -17.469 1 98.25 381 LEU B C 1
ATOM 6789 O O . LEU B 1 381 ? 17.875 -15.805 -18.25 1 98.25 381 LEU B O 1
ATOM 6793 N N . ILE B 1 382 ? 17.359 -16.703 -16.25 1 97.62 382 ILE B N 1
ATOM 6794 C CA . ILE B 1 382 ? 18.75 -16.828 -15.836 1 97.62 382 ILE B CA 1
ATOM 6795 C C . ILE B 1 382 ? 19.5 -17.734 -16.797 1 97.62 382 ILE B C 1
ATOM 6797 O O . ILE B 1 382 ? 20.578 -17.359 -17.297 1 97.62 382 ILE B O 1
ATOM 6801 N N . GLU B 1 383 ? 18.906 -18.859 -17.109 1 96.38 383 GLU B N 1
ATOM 6802 C CA . GLU B 1 383 ? 19.516 -19.812 -18.016 1 96.38 383 GLU B CA 1
ATOM 6803 C C . GLU B 1 383 ? 19.641 -19.234 -19.422 1 96.38 383 GLU B C 1
ATOM 6805 O O . GLU B 1 383 ? 20.625 -19.469 -20.125 1 96.38 383 GLU B O 1
ATOM 6810 N N . LEU B 1 384 ? 18.641 -18.531 -19.844 1 96.69 384 LEU B N 1
ATOM 6811 C CA . LEU B 1 384 ? 18.641 -17.906 -21.156 1 96.69 384 LEU B CA 1
ATOM 6812 C C . LEU B 1 384 ? 19.797 -16.922 -21.281 1 96.69 384 LEU B C 1
ATOM 6814 O O . LEU B 1 384 ? 20.516 -16.922 -22.281 1 96.69 384 LEU B O 1
ATOM 6818 N N . ALA B 1 385 ? 19.938 -16.078 -20.297 1 95.94 385 ALA B N 1
ATOM 6819 C CA . ALA B 1 385 ? 21 -15.078 -20.297 1 95.94 385 ALA B CA 1
ATOM 6820 C C . ALA B 1 385 ? 22.375 -15.75 -20.312 1 95.94 385 ALA B C 1
ATOM 6822 O O . ALA B 1 385 ? 23.281 -15.32 -21.031 1 95.94 385 ALA B O 1
ATOM 6823 N N . ARG B 1 386 ? 22.484 -16.781 -19.531 1 92.81 386 ARG B N 1
ATOM 6824 C CA . ARG B 1 386 ? 23.75 -17.516 -19.469 1 92.81 386 ARG B CA 1
ATOM 6825 C C . ARG B 1 386 ? 24.047 -18.203 -20.797 1 92.81 386 ARG B C 1
ATOM 6827 O O . ARG B 1 386 ? 25.188 -18.125 -21.297 1 92.81 386 ARG B O 1
ATOM 6834 N N . ALA B 1 387 ? 23.047 -18.891 -21.312 1 92.06 387 ALA B N 1
ATOM 6835 C CA . ALA B 1 387 ? 23.219 -19.578 -22.578 1 92.06 387 ALA B CA 1
ATOM 6836 C C . ALA B 1 387 ? 23.625 -18.609 -23.688 1 92.06 387 ALA B C 1
ATOM 6838 O O . ALA B 1 387 ? 24.5 -18.922 -24.5 1 92.06 387 ALA B O 1
ATOM 6839 N N . ARG B 1 388 ? 23.062 -17.484 -23.703 1 90.62 388 ARG B N 1
ATOM 6840 C CA . ARG B 1 388 ? 23.375 -16.469 -24.703 1 90.62 388 ARG B CA 1
ATOM 6841 C C . ARG B 1 388 ? 24.828 -16.016 -24.594 1 90.62 388 ARG B C 1
ATOM 6843 O O . ARG B 1 388 ? 25.5 -15.828 -25.609 1 90.62 388 ARG B O 1
ATOM 6850 N N . SER B 1 389 ? 25.281 -15.852 -23.422 1 89.62 389 SER B N 1
ATOM 6851 C CA . SER B 1 389 ? 26.656 -15.43 -23.188 1 89.62 389 SER B CA 1
ATOM 6852 C C . SER B 1 389 ? 27.641 -16.484 -23.672 1 89.62 389 SER B C 1
ATOM 6854 O O . SER B 1 389 ? 28.781 -16.172 -24.016 1 89.62 389 SER B O 1
ATOM 6856 N N . GLU B 1 390 ? 27.188 -17.703 -23.781 1 90.31 390 GLU B N 1
ATOM 6857 C CA . GLU B 1 390 ? 28.016 -18.812 -24.219 1 90.31 390 GLU B CA 1
ATOM 6858 C C . GLU B 1 390 ? 27.766 -19.141 -25.688 1 90.31 390 GLU B C 1
ATOM 6860 O O . GLU B 1 390 ? 28.344 -20.094 -26.219 1 90.31 390 GLU B O 1
ATOM 6865 N N . GLY B 1 391 ? 26.906 -18.453 -26.266 1 89.19 391 GLY B N 1
ATOM 6866 C CA . GLY B 1 391 ? 26.594 -18.672 -27.672 1 89.19 391 GLY B CA 1
ATOM 6867 C C . GLY B 1 391 ? 25.688 -19.875 -27.906 1 89.19 391 GLY B C 1
ATOM 6868 O O . GLY B 1 391 ? 25.734 -20.484 -28.969 1 89.19 391 GLY B O 1
ATOM 6869 N N . ARG B 1 392 ? 24.953 -20.188 -26.906 1 90.19 392 ARG B N 1
ATOM 6870 C CA . ARG B 1 392 ? 24.031 -21.312 -26.969 1 90.19 392 ARG B CA 1
ATOM 6871 C C . ARG B 1 392 ? 22.578 -20.844 -26.844 1 90.19 392 ARG B C 1
ATOM 6873 O O . ARG B 1 392 ? 22.328 -19.688 -26.531 1 90.19 392 ARG B O 1
ATOM 6880 N N . SER B 1 393 ? 21.672 -21.797 -27.203 1 88.81 393 SER B N 1
ATOM 6881 C CA . SER B 1 393 ? 20.25 -21.562 -26.969 1 88.81 393 SER B CA 1
ATOM 6882 C C . SER B 1 393 ? 19.734 -22.406 -25.797 1 88.81 393 SER B C 1
ATOM 6884 O O . SER B 1 393 ? 20.391 -23.359 -25.391 1 88.81 393 SER B O 1
ATOM 6886 N N . LEU B 1 394 ? 18.625 -22 -25.281 1 91.25 394 LEU B N 1
ATOM 6887 C CA . LEU B 1 394 ? 18.016 -22.734 -24.188 1 91.25 394 LEU B CA 1
ATOM 6888 C C . LEU B 1 394 ? 17.656 -24.141 -24.609 1 91.25 394 LEU B C 1
ATOM 6890 O O . LEU B 1 394 ? 17.734 -25.078 -23.812 1 91.25 394 LEU B O 1
ATOM 6894 N N . GLY B 1 395 ? 17.297 -24.281 -25.828 1 89.12 395 GLY B N 1
ATOM 6895 C CA . GLY B 1 395 ? 16.875 -25.578 -26.375 1 89.12 395 GLY B CA 1
ATOM 6896 C C . GLY B 1 395 ? 17.984 -26.609 -26.359 1 89.12 395 GLY B C 1
ATOM 6897 O O . GLY B 1 395 ? 17.719 -27.812 -26.375 1 89.12 395 GLY B O 1
ATOM 6898 N N . THR B 1 396 ? 19.234 -26.141 -26.297 1 90.62 396 THR B N 1
ATOM 6899 C CA . THR B 1 396 ? 20.375 -27.062 -26.297 1 90.62 396 THR B CA 1
ATOM 6900 C C . THR B 1 396 ? 20.375 -27.906 -25.031 1 90.62 396 THR B C 1
ATOM 6902 O O . THR B 1 396 ? 20.859 -29.031 -25.031 1 90.62 396 THR B O 1
ATOM 6905 N N . LEU B 1 397 ? 19.766 -27.422 -24.031 1 92.88 397 LEU B N 1
ATOM 6906 C CA . LEU B 1 397 ? 19.734 -28.125 -22.75 1 92.88 397 LEU B CA 1
ATOM 6907 C C . LEU B 1 397 ? 18.859 -29.359 -22.828 1 92.88 397 LEU B C 1
ATOM 6909 O O . LEU B 1 397 ? 19 -30.281 -22.016 1 92.88 397 LEU B O 1
ATOM 6913 N N . ILE B 1 398 ? 17.938 -29.359 -23.875 1 95.19 398 ILE B N 1
ATOM 6914 C CA . ILE B 1 398 ? 17.031 -30.516 -23.953 1 95.19 398 ILE B CA 1
ATOM 6915 C C . ILE B 1 398 ? 17.078 -31.094 -25.359 1 95.19 398 ILE B C 1
ATOM 6917 O O . ILE B 1 398 ? 16.062 -31.609 -25.844 1 95.19 398 ILE B O 1
ATOM 6921 N N . ALA B 1 399 ? 18.125 -30.953 -26 1 93.88 399 ALA B N 1
ATOM 6922 C CA . ALA B 1 399 ? 18.281 -31.375 -27.391 1 93.88 399 ALA B CA 1
ATOM 6923 C C . ALA B 1 399 ? 18.109 -32.875 -27.531 1 93.88 399 ALA B C 1
ATOM 6925 O O . ALA B 1 399 ? 17.688 -33.375 -28.578 1 93.88 399 ALA B O 1
ATOM 6926 N N . THR B 1 400 ? 18.375 -33.625 -26.5 1 96.06 400 THR B N 1
ATOM 6927 C CA . THR B 1 400 ? 18.344 -35.094 -26.578 1 96.06 400 THR B CA 1
ATOM 6928 C C . THR B 1 400 ? 17.016 -35.625 -26.047 1 96.06 400 THR B C 1
ATOM 6930 O O . THR B 1 400 ? 16.828 -36.844 -25.953 1 96.06 400 THR B O 1
ATOM 6933 N N . LEU B 1 401 ? 16.125 -34.812 -25.688 1 97.5 401 LEU B N 1
ATOM 6934 C CA . LEU B 1 401 ? 14.82 -35.25 -25.219 1 97.5 401 LEU B CA 1
ATOM 6935 C C . LEU B 1 401 ? 14.039 -35.938 -26.328 1 97.5 401 LEU B C 1
ATOM 6937 O O . LEU B 1 401 ? 13.781 -35.344 -27.375 1 97.5 401 LEU B O 1
ATOM 6941 N N . ARG B 1 402 ? 13.711 -37.156 -26.094 1 96.69 402 ARG B N 1
ATOM 6942 C CA . ARG B 1 402 ? 12.891 -37.906 -27.047 1 96.69 402 ARG B CA 1
ATOM 6943 C C . ARG B 1 402 ? 11.414 -37.531 -26.875 1 96.69 402 ARG B C 1
ATOM 6945 O O . ARG B 1 402 ? 10.875 -37.625 -25.781 1 96.69 402 ARG B O 1
ATOM 6952 N N . GLU B 1 403 ? 10.805 -37.188 -27.969 1 95.88 403 GLU B N 1
ATOM 6953 C CA . GLU B 1 403 ? 9.375 -36.875 -27.969 1 95.88 403 GLU B CA 1
ATOM 6954 C C . GLU B 1 403 ? 8.562 -37.938 -28.703 1 95.88 403 GLU B C 1
ATOM 6956 O O . GLU B 1 403 ? 9.031 -38.5 -29.688 1 95.88 403 GLU B O 1
ATOM 6961 N N . PRO B 1 404 ? 7.359 -38.156 -28.25 1 95.81 404 PRO B N 1
ATOM 6962 C CA . PRO B 1 404 ? 6.539 -39.156 -28.938 1 95.81 404 PRO B CA 1
ATOM 6963 C C . PRO B 1 404 ? 6.078 -38.719 -30.328 1 95.81 404 PRO B C 1
ATOM 6965 O O . PRO B 1 404 ? 6.004 -37.5 -30.578 1 95.81 404 PRO B O 1
ATOM 6968 N N . ALA B 1 405 ? 5.789 -39.688 -31.094 1 95.25 405 ALA B N 1
ATOM 6969 C CA . ALA B 1 405 ? 5.262 -39.375 -32.406 1 95.25 405 ALA B CA 1
ATOM 6970 C C . ALA B 1 405 ? 3.83 -38.844 -32.344 1 95.25 405 ALA B C 1
ATOM 6972 O O . ALA B 1 405 ? 3.432 -37.969 -33.094 1 95.25 405 ALA B O 1
ATOM 6973 N N . GLU B 1 406 ? 3.057 -39.469 -31.422 1 95.44 406 GLU B N 1
ATOM 6974 C CA . GLU B 1 406 ? 1.663 -39.094 -31.219 1 95.44 406 GLU B CA 1
ATOM 6975 C C . GLU B 1 406 ? 1.302 -39.062 -29.75 1 95.44 406 GLU B C 1
ATOM 6977 O O . GLU B 1 406 ? 1.842 -39.844 -28.953 1 95.44 406 GLU B O 1
ATOM 6982 N N . SER B 1 407 ? 0.481 -38.125 -29.469 1 94.81 407 SER B N 1
ATOM 6983 C CA . SER B 1 407 ? -0.091 -38.031 -28.125 1 94.81 407 SER B CA 1
ATOM 6984 C C . SER B 1 407 ? -1.549 -37.594 -28.172 1 94.81 407 SER B C 1
ATOM 6986 O O . SER B 1 407 ? -1.921 -36.75 -29 1 94.81 407 SER B O 1
ATOM 6988 N N . ALA B 1 408 ? -2.41 -38.156 -27.281 1 94.94 408 ALA B N 1
ATOM 6989 C CA . ALA B 1 408 ? -3.822 -37.812 -27.219 1 94.94 408 ALA B CA 1
ATOM 6990 C C . ALA B 1 408 ? -4.348 -37.844 -25.797 1 94.94 408 ALA B C 1
ATOM 6992 O O . ALA B 1 408 ? -3.926 -38.688 -25 1 94.94 408 ALA B O 1
ATOM 6993 N N . GLU B 1 409 ? -5.184 -36.938 -25.484 1 93.75 409 GLU B N 1
ATOM 6994 C CA . GLU B 1 409 ? -5.984 -36.969 -24.266 1 93.75 409 GLU B CA 1
ATOM 6995 C C . GLU B 1 409 ? -7.469 -37.125 -24.578 1 93.75 409 GLU B C 1
ATOM 6997 O O . GLU B 1 409 ? -8.039 -36.312 -25.328 1 93.75 409 GLU B O 1
ATOM 7002 N N . ILE B 1 410 ? -8.055 -38.125 -24.078 1 95.06 410 ILE B N 1
ATOM 7003 C CA . ILE B 1 410 ? -9.469 -38.406 -24.297 1 95.06 410 ILE B CA 1
ATOM 7004 C C . ILE B 1 410 ? -10.234 -38.312 -22.984 1 95.06 410 ILE B C 1
ATOM 7006 O O . ILE B 1 410 ? -9.875 -38.969 -22 1 95.06 410 ILE B O 1
ATOM 7010 N N . ARG B 1 411 ? -11.203 -37.5 -23 1 93.44 411 ARG B N 1
ATOM 7011 C CA . ARG B 1 411 ? -12.047 -37.344 -21.812 1 93.44 411 ARG B CA 1
ATOM 7012 C C . ARG B 1 411 ? -13.336 -38.156 -21.953 1 93.44 411 ARG B C 1
ATOM 7014 O O . ARG B 1 411 ? -14.164 -37.875 -22.812 1 93.44 411 ARG B O 1
ATOM 7021 N N . ILE B 1 412 ? -13.484 -39.125 -21.094 1 95.81 412 ILE B N 1
ATOM 7022 C CA . ILE B 1 412 ? -14.633 -40.031 -21.125 1 95.81 412 ILE B CA 1
ATOM 7023 C C . ILE B 1 412 ? -15.625 -39.656 -20.031 1 95.81 412 ILE B C 1
ATOM 7025 O O . ILE B 1 412 ? -15.352 -39.812 -18.844 1 95.81 412 ILE B O 1
ATOM 7029 N N . ARG B 1 413 ? -16.766 -39.188 -20.422 1 93.81 413 ARG B N 1
ATOM 7030 C CA . ARG B 1 413 ? -17.797 -38.812 -19.469 1 93.81 413 ARG B CA 1
ATOM 7031 C C . ARG B 1 413 ? -18.344 -40 -18.719 1 93.81 413 ARG B C 1
ATOM 7033 O O . ARG B 1 413 ? -18.531 -41.062 -19.312 1 93.81 413 ARG B O 1
ATOM 7040 N N . ASN B 1 414 ? -18.516 -39.938 -17.484 1 94.56 414 ASN B N 1
ATOM 7041 C CA . ASN B 1 414 ? -19.094 -40.938 -16.609 1 94.56 414 ASN B CA 1
ATOM 7042 C C . ASN B 1 414 ? -20.422 -40.469 -16 1 94.56 414 ASN B C 1
ATOM 7044 O O . ASN B 1 414 ? -20.422 -39.625 -15.086 1 94.56 414 ASN B O 1
ATOM 7048 N N . ASP B 1 415 ? -21.516 -40.969 -16.391 1 92.06 415 ASP B N 1
ATOM 7049 C CA . ASP B 1 415 ? -22.844 -40.469 -16.047 1 92.06 415 ASP B CA 1
ATOM 7050 C C . ASP B 1 415 ? -23.359 -41.156 -14.781 1 92.06 415 ASP B C 1
ATOM 7052 O O . ASP B 1 415 ? -24.516 -40.938 -14.398 1 92.06 415 ASP B O 1
ATOM 7056 N N . ASP B 1 416 ? -22.562 -41.875 -14.133 1 90.69 416 ASP B N 1
ATOM 7057 C CA . ASP B 1 416 ? -22.984 -42.469 -12.875 1 90.69 416 ASP B CA 1
ATOM 7058 C C . ASP B 1 416 ? -23.156 -41.438 -11.781 1 90.69 416 ASP B C 1
ATOM 7060 O O . ASP B 1 416 ? -22.391 -40.469 -11.711 1 90.69 416 ASP B O 1
ATOM 7064 N N . ALA B 1 417 ? -24.188 -41.594 -10.961 1 84.75 417 ALA B N 1
ATOM 7065 C CA . ALA B 1 417 ? -24.422 -40.688 -9.844 1 84.75 417 ALA B CA 1
ATOM 7066 C C . ALA B 1 417 ? -23.234 -40.656 -8.898 1 84.75 417 ALA B C 1
ATOM 7068 O O . ALA B 1 417 ? -22.906 -39.594 -8.352 1 84.75 417 ALA B O 1
ATOM 7069 N N . ASP B 1 418 ? -22.688 -41.812 -8.695 1 88.12 418 ASP B N 1
ATOM 7070 C CA . ASP B 1 418 ? -21.438 -41.906 -7.949 1 88.12 418 ASP B CA 1
ATOM 7071 C C . ASP B 1 418 ? -20.266 -42.188 -8.883 1 88.12 418 ASP B C 1
ATOM 7073 O O . ASP B 1 418 ? -19.703 -43.281 -8.867 1 88.12 418 ASP B O 1
ATOM 7077 N N . PHE B 1 419 ? -19.875 -41.156 -9.523 1 88.88 419 PHE B N 1
ATOM 7078 C CA . PHE B 1 419 ? -18.891 -41.312 -10.586 1 88.88 419 PHE B CA 1
ATOM 7079 C C . PHE B 1 419 ? -17.531 -41.719 -10.016 1 88.88 419 PHE B C 1
ATOM 7081 O O . PHE B 1 419 ? -16.719 -42.344 -10.719 1 88.88 419 PHE B O 1
ATOM 7088 N N . ARG B 1 420 ? -17.297 -41.5 -8.789 1 86 420 ARG B N 1
ATOM 7089 C CA . ARG B 1 420 ? -16.016 -41.875 -8.195 1 86 420 ARG B CA 1
ATOM 7090 C C . ARG B 1 420 ? -15.945 -43.406 -8 1 86 420 ARG B C 1
ATOM 7092 O O . ARG B 1 420 ? -14.945 -44.031 -8.359 1 86 420 ARG B O 1
ATOM 7099 N N . ALA B 1 421 ? -16.969 -43.938 -7.398 1 90.56 421 ALA B N 1
ATOM 7100 C CA . ALA B 1 421 ? -17.016 -45.375 -7.176 1 90.56 421 ALA B CA 1
ATOM 7101 C C . ALA B 1 421 ? -17.047 -46.125 -8.5 1 90.56 421 ALA B C 1
ATOM 7103 O O . ALA B 1 421 ? -16.312 -47.094 -8.672 1 90.56 421 ALA B O 1
ATOM 7104 N N . SER B 1 422 ? -17.875 -45.688 -9.32 1 93.56 422 SER B N 1
ATOM 7105 C CA . SER B 1 422 ? -17.984 -46.312 -10.625 1 93.56 422 SER B CA 1
ATOM 7106 C C . SER B 1 422 ? -16.688 -46.219 -11.406 1 93.56 422 SER B C 1
ATOM 7108 O O . SER B 1 422 ? -16.266 -47.156 -12.062 1 93.56 422 SER B O 1
ATOM 7110 N N . GLY B 1 423 ? -16.078 -45.062 -11.398 1 95.19 423 GLY B N 1
ATOM 7111 C CA . GLY B 1 423 ? -14.805 -44.875 -12.086 1 95.19 423 GLY B CA 1
ATOM 7112 C C . GLY B 1 423 ? -13.703 -45.781 -11.586 1 95.19 423 GLY B C 1
ATOM 7113 O O . GLY B 1 423 ? -12.93 -46.312 -12.375 1 95.19 423 GLY B O 1
ATOM 7114 N N . ASN B 1 424 ? -13.672 -46 -10.344 1 95 424 ASN B N 1
ATOM 7115 C CA . ASN B 1 424 ? -12.672 -46.906 -9.766 1 95 424 ASN B CA 1
ATOM 7116 C C . ASN B 1 424 ? -12.914 -48.344 -10.18 1 95 424 ASN B C 1
ATOM 7118 O O . ASN B 1 424 ? -11.969 -49.094 -10.367 1 95 424 ASN B O 1
ATOM 7122 N N . GLN B 1 425 ? -14.117 -48.656 -10.25 1 95.56 425 GLN B N 1
ATOM 7123 C CA . GLN B 1 425 ? -14.445 -49.969 -10.734 1 95.56 425 GLN B CA 1
ATOM 7124 C C . GLN B 1 425 ? -13.945 -50.188 -12.164 1 95.56 425 GLN B C 1
ATOM 7126 O O . GLN B 1 425 ? -13.43 -51.25 -12.5 1 95.56 425 GLN B O 1
ATOM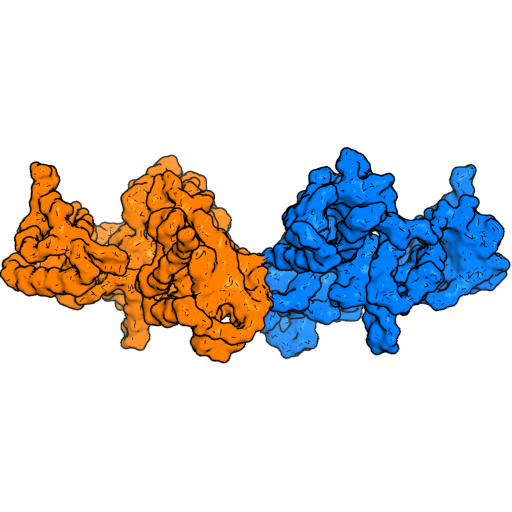 7131 N N . VAL B 1 426 ? -14.148 -49.188 -12.906 1 97 426 VAL B N 1
ATOM 7132 C CA . VAL B 1 426 ? -13.688 -49.25 -14.289 1 97 426 VAL B CA 1
ATOM 7133 C C . VAL B 1 426 ? -12.172 -49.406 -14.328 1 97 426 VAL B C 1
ATOM 7135 O O . VAL B 1 426 ? -11.641 -50.219 -15.094 1 97 426 VAL B O 1
ATOM 7138 N N . ILE B 1 427 ? -11.453 -48.688 -13.57 1 97.25 427 ILE B N 1
ATOM 7139 C CA . ILE B 1 427 ? -9.992 -48.688 -13.531 1 97.25 427 ILE B CA 1
ATOM 7140 C C . ILE B 1 427 ? -9.5 -50.062 -13.07 1 97.25 427 ILE B C 1
ATOM 7142 O O . ILE B 1 427 ? -8.57 -50.625 -13.656 1 97.25 427 ILE B O 1
ATOM 7146 N N . ASP B 1 428 ? -10.164 -50.656 -12.102 1 96.5 428 ASP B N 1
ATOM 7147 C CA . ASP B 1 428 ? -9.797 -51.969 -11.602 1 96.5 428 ASP B CA 1
ATOM 7148 C C . ASP B 1 428 ? -10.031 -53.062 -12.664 1 96.5 428 ASP B C 1
ATOM 7150 O O . ASP B 1 428 ? -9.211 -53.969 -12.836 1 96.5 428 ASP B O 1
ATOM 7154 N N . ALA B 1 429 ? -11.164 -52.938 -13.258 1 96.69 429 ALA B N 1
ATOM 7155 C CA . ALA B 1 429 ? -11.477 -53.875 -14.312 1 96.69 429 ALA B CA 1
ATOM 7156 C C . ALA B 1 429 ? -10.461 -53.781 -15.453 1 96.69 429 ALA B C 1
ATOM 7158 O O . ALA B 1 429 ? -10.023 -54.812 -15.984 1 96.69 429 ALA B O 1
ATOM 7159 N N . LEU B 1 430 ? -10.164 -52.594 -15.812 1 97.19 430 LEU B N 1
ATOM 7160 C CA . LEU B 1 430 ? -9.203 -52.406 -16.891 1 97.19 430 LEU B CA 1
ATOM 7161 C C . LEU B 1 430 ? -7.832 -52.938 -16.484 1 97.19 430 LEU B C 1
ATOM 7163 O O . LEU B 1 430 ? -7.125 -53.5 -17.328 1 97.19 430 LEU B O 1
ATOM 7167 N N . ARG B 1 431 ? -7.457 -52.719 -15.305 1 96.38 431 ARG B N 1
ATOM 7168 C CA . ARG B 1 431 ? -6.199 -53.25 -14.797 1 96.38 431 ARG B CA 1
ATOM 7169 C C . ARG B 1 431 ? -6.133 -54.781 -14.992 1 96.38 431 ARG B C 1
ATOM 7171 O O . ARG B 1 431 ? -5.133 -55.281 -15.484 1 96.38 431 ARG B O 1
ATOM 7178 N N . ALA B 1 432 ? -7.188 -55.406 -14.672 1 95.44 432 ALA B N 1
ATOM 7179 C CA . ALA B 1 432 ? -7.266 -56.875 -14.805 1 95.44 432 ALA B CA 1
ATOM 7180 C C . ALA B 1 432 ? -7.266 -57.281 -16.266 1 95.44 432 ALA B C 1
ATOM 7182 O O . ALA B 1 432 ? -6.559 -58.219 -16.656 1 95.44 432 ALA B O 1
ATOM 7183 N N . ARG B 1 433 ? -8.008 -56.562 -17.047 1 95.62 433 ARG B N 1
ATOM 7184 C CA . ARG B 1 433 ? -8.164 -56.906 -18.453 1 95.62 433 ARG B CA 1
ATOM 7185 C C . ARG B 1 433 ? -6.875 -56.625 -19.219 1 95.62 433 ARG B C 1
ATOM 7187 O O . ARG B 1 433 ? -6.496 -57.406 -20.094 1 95.62 433 ARG B O 1
ATOM 7194 N N . ALA B 1 434 ? -6.262 -55.562 -18.984 1 94.31 434 ALA B N 1
ATOM 7195 C CA . ALA B 1 434 ? -5.016 -55.188 -19.656 1 94.31 434 ALA B CA 1
ATOM 7196 C C . ALA B 1 434 ? -3.889 -56.156 -19.281 1 94.31 434 ALA B C 1
ATOM 7198 O O . ALA B 1 434 ? -2.986 -56.406 -20.078 1 94.31 434 ALA B O 1
ATOM 7199 N N . GLY B 1 435 ? -3.955 -56.656 -18.109 1 90.38 435 GLY B N 1
ATOM 7200 C CA . GLY B 1 435 ? -2.943 -57.594 -17.625 1 90.38 435 GLY B CA 1
ATOM 7201 C C . GLY B 1 435 ? -2.893 -58.906 -18.406 1 90.38 435 GLY B C 1
ATOM 7202 O O . GLY B 1 435 ? -1.874 -59.594 -18.406 1 90.38 435 GLY B O 1
ATOM 7203 N N . VAL B 1 436 ? -3.959 -59.188 -19.141 1 91.38 436 VAL B N 1
ATOM 7204 C CA . VAL B 1 436 ? -3.996 -60.469 -19.828 1 91.38 436 VAL B CA 1
ATOM 7205 C C . VAL B 1 436 ? -3.736 -60.25 -21.328 1 91.38 436 VAL B C 1
ATOM 7207 O O . VAL B 1 436 ? -3.568 -61.219 -22.078 1 91.38 436 VAL B O 1
ATOM 7210 N N . GLU B 1 437 ? -3.686 -59.062 -21.75 1 91.62 437 GLU B N 1
ATOM 7211 C CA . GLU B 1 437 ? -3.379 -58.75 -23.141 1 91.62 437 GLU B CA 1
ATOM 7212 C C . GLU B 1 437 ? -1.913 -59.031 -23.453 1 91.62 437 GLU B C 1
ATOM 7214 O O . GLU B 1 437 ? -1.019 -58.625 -22.719 1 91.62 437 GLU B O 1
ATOM 7219 N N . PRO B 1 438 ? -1.769 -59.688 -24.609 1 90.31 438 PRO B N 1
ATOM 7220 C CA . PRO B 1 438 ? -0.375 -59.938 -25 1 90.31 438 PRO B CA 1
ATOM 7221 C C . PRO B 1 438 ? 0.385 -58.656 -25.281 1 90.31 438 PRO B C 1
ATOM 7223 O O . PRO B 1 438 ? -0.193 -57.688 -25.797 1 90.31 438 PRO B O 1
ATOM 7226 N N . ASP B 1 439 ? 1.535 -58.406 -24.891 1 93.56 439 ASP B N 1
ATOM 7227 C CA . ASP B 1 439 ? 2.475 -57.344 -25.188 1 93.56 439 ASP B CA 1
ATOM 7228 C C . ASP B 1 439 ? 2.123 -56.094 -24.391 1 93.56 439 ASP B C 1
ATOM 7230 O O . ASP B 1 439 ? 2.656 -55 -24.672 1 93.56 439 ASP B O 1
ATOM 7234 N N . TRP B 1 440 ? 0.973 -56.094 -23.641 1 96.56 440 TRP B N 1
ATOM 7235 C CA . TRP B 1 440 ? 0.691 -55.031 -22.688 1 96.56 440 TRP B CA 1
ATOM 7236 C C . TRP B 1 440 ? 1.205 -55.406 -21.297 1 96.56 440 TRP B C 1
ATOM 7238 O O . TRP B 1 440 ? 1.183 -56.562 -20.906 1 96.56 440 TRP B O 1
ATOM 7248 N N . LYS B 1 441 ? 1.755 -54.469 -20.625 1 96.12 441 LYS B N 1
ATOM 7249 C CA . LYS B 1 441 ? 2.266 -54.688 -19.266 1 96.12 441 LYS B CA 1
ATOM 7250 C C . LYS B 1 441 ? 1.913 -53.531 -18.344 1 96.12 441 LYS B C 1
ATOM 7252 O O . LYS B 1 441 ? 2.127 -52.375 -18.688 1 96.12 441 LYS B O 1
ATOM 7257 N N . LEU B 1 442 ? 1.427 -53.938 -17.234 1 96 442 LEU B N 1
ATOM 7258 C CA . LEU B 1 442 ? 1.181 -52.906 -16.219 1 96 442 LEU B CA 1
ATOM 7259 C C . LEU B 1 442 ? 2.482 -52.25 -15.797 1 96 442 LEU B C 1
ATOM 7261 O O . LEU B 1 442 ? 3.482 -52.938 -15.547 1 96 442 LEU B O 1
ATOM 7265 N N . VAL B 1 443 ? 2.498 -50.938 -15.812 1 95.06 443 VAL B N 1
ATOM 7266 C CA . VAL B 1 443 ? 3.672 -50.188 -15.375 1 95.06 443 VAL B CA 1
ATOM 7267 C C . VAL B 1 443 ? 3.74 -50.188 -13.852 1 95.06 443 VAL B C 1
ATOM 7269 O O . VAL B 1 443 ? 2.775 -49.812 -13.18 1 95.06 443 VAL B O 1
ATOM 7272 N N . PRO B 1 444 ? 4.875 -50.594 -13.336 1 90.12 444 PRO B N 1
ATOM 7273 C CA . PRO B 1 444 ? 5 -50.594 -11.875 1 90.12 444 PRO B CA 1
ATOM 7274 C C . PRO B 1 444 ? 5.148 -49.188 -11.289 1 90.12 444 PRO B C 1
ATOM 7276 O O . PRO B 1 444 ? 5.398 -48.25 -12.023 1 90.12 444 PRO B O 1
ATOM 7279 N N . ASP B 1 445 ? 4.992 -48.969 -9.977 1 89.88 445 ASP B N 1
ATOM 7280 C CA . ASP B 1 445 ? 5.188 -47.75 -9.219 1 89.88 445 ASP B CA 1
ATOM 7281 C C . ASP B 1 445 ? 4.316 -46.625 -9.773 1 89.88 445 ASP B C 1
ATOM 7283 O O . ASP B 1 445 ? 4.773 -45.5 -9.906 1 89.88 445 ASP B O 1
ATOM 7287 N N . ASN B 1 446 ? 3.195 -46.906 -10.266 1 91.69 446 ASN B N 1
ATOM 7288 C CA . ASN B 1 446 ? 2.182 -45.969 -10.711 1 91.69 446 ASN B CA 1
ATOM 7289 C C . ASN B 1 446 ? 1.29 -45.531 -9.562 1 91.69 446 ASN B C 1
ATOM 7291 O O . ASN B 1 446 ? 0.73 -46.344 -8.844 1 91.69 446 ASN B O 1
ATOM 7295 N N . HIS B 1 447 ? 1.14 -44.281 -9.352 1 95.19 447 HIS B N 1
ATOM 7296 C CA . HIS B 1 447 ? 0.487 -43.75 -8.156 1 95.19 447 HIS B CA 1
ATOM 7297 C C . HIS B 1 447 ? -0.868 -43.156 -8.5 1 95.19 447 HIS B C 1
ATOM 7299 O O . HIS B 1 447 ? -1.465 -42.438 -7.676 1 95.19 447 HIS B O 1
ATOM 7305 N N . GLU B 1 448 ? -1.301 -43.375 -9.719 1 95.12 448 GLU B N 1
ATOM 7306 C CA . GLU B 1 448 ? -2.594 -42.844 -10.141 1 95.12 448 GLU B CA 1
ATOM 7307 C C . GLU B 1 448 ? -3.213 -43.688 -11.234 1 95.12 448 GLU B C 1
ATOM 7309 O O . GLU B 1 448 ? -2.568 -43.969 -12.25 1 95.12 448 GLU B O 1
ATOM 7314 N N . GLY B 1 449 ? -4.457 -44.031 -11.016 1 96.06 449 GLY B N 1
ATOM 7315 C CA . GLY B 1 449 ? -5.137 -44.844 -12.031 1 96.06 449 GLY B CA 1
ATOM 7316 C C . GLY B 1 449 ? -4.367 -46.094 -12.414 1 96.06 449 GLY B C 1
ATOM 7317 O O . GLY B 1 449 ? -3.803 -46.781 -11.555 1 96.06 449 GLY B O 1
ATOM 7318 N N . VAL B 1 450 ? -4.543 -46.406 -13.734 1 97.38 450 VAL B N 1
ATOM 7319 C CA . VAL B 1 450 ? -3.811 -47.531 -14.258 1 97.38 450 VAL B CA 1
ATOM 7320 C C . VAL B 1 450 ? -3.014 -47.125 -15.492 1 97.38 450 VAL B C 1
ATOM 7322 O O . VAL B 1 450 ? -3.562 -46.531 -16.422 1 97.38 450 VAL B O 1
ATOM 7325 N N . ARG B 1 451 ? -1.793 -47.344 -15.391 1 97.62 451 ARG B N 1
ATOM 7326 C CA . ARG B 1 451 ? -0.901 -47.094 -16.516 1 97.62 451 ARG B CA 1
ATOM 7327 C C . ARG B 1 451 ? -0.41 -48.375 -17.141 1 97.62 451 ARG B C 1
ATOM 7329 O O . ARG B 1 451 ? 0.016 -49.312 -16.422 1 97.62 451 ARG B O 1
ATOM 7336 N N . VAL B 1 452 ? -0.436 -48.469 -18.484 1 98.06 452 VAL B N 1
ATOM 7337 C CA . VAL B 1 452 ? -0.087 -49.688 -19.188 1 98.06 452 VAL B CA 1
ATOM 7338 C C . VAL B 1 452 ? 0.892 -49.375 -20.312 1 98.06 452 VAL B C 1
ATOM 7340 O O . VAL B 1 452 ? 0.648 -48.5 -21.125 1 98.06 452 VAL B O 1
ATOM 7343 N N . ALA B 1 453 ? 1.987 -50.125 -20.328 1 97.19 453 ALA B N 1
ATOM 7344 C CA . ALA B 1 453 ? 2.914 -50.062 -21.453 1 97.19 453 ALA B CA 1
ATOM 7345 C C . ALA B 1 453 ? 2.434 -50.938 -22.594 1 97.19 453 ALA B C 1
ATOM 7347 O O . ALA B 1 453 ? 2.098 -52.125 -22.391 1 97.19 453 ALA B O 1
ATOM 7348 N N . CYS B 1 454 ? 2.369 -50.344 -23.766 1 97.31 454 CYS B N 1
ATOM 7349 C CA . CYS B 1 454 ? 1.952 -51.062 -24.969 1 97.31 454 CYS B CA 1
ATOM 7350 C C . CYS B 1 454 ? 3.141 -51.344 -25.875 1 97.31 454 CYS B C 1
ATOM 7352 O O . CYS B 1 454 ? 3.527 -50.469 -26.672 1 97.31 454 CYS B O 1
ATOM 7354 N N . ARG B 1 455 ? 3.537 -52.594 -25.938 1 94.25 455 ARG B N 1
ATOM 7355 C CA . ARG B 1 455 ? 4.809 -52.906 -26.594 1 94.25 455 ARG B CA 1
ATOM 7356 C C . ARG B 1 455 ? 4.586 -53.5 -27.969 1 94.25 455 ARG B C 1
ATOM 7358 O O . ARG B 1 455 ? 5.547 -53.812 -28.688 1 94.25 455 ARG B O 1
ATOM 7365 N N . GLY B 1 456 ? 3.416 -53.562 -28.344 1 92.19 456 GLY B N 1
ATOM 7366 C CA . GLY B 1 456 ? 3.131 -54.094 -29.672 1 92.19 456 GLY B CA 1
ATOM 7367 C C . GLY B 1 456 ? 3.766 -53.312 -30.797 1 92.19 456 GLY B C 1
ATOM 7368 O O . GLY B 1 456 ? 3.953 -52.094 -30.672 1 92.19 456 GLY B O 1
ATOM 7369 N N . ALA B 1 457 ? 4.23 -53.969 -31.906 1 86.5 457 ALA B N 1
ATOM 7370 C CA . ALA B 1 457 ? 4.961 -53.375 -33.031 1 86.5 457 ALA B CA 1
ATOM 7371 C C . ALA B 1 457 ? 4.23 -52.156 -33.562 1 86.5 457 ALA B C 1
ATOM 7373 O O . ALA B 1 457 ? 4.859 -51.125 -33.906 1 86.5 457 ALA B O 1
ATOM 7374 N N . GLY B 1 458 ? 3.031 -52.062 -33.562 1 90.31 458 GLY B N 1
ATOM 7375 C CA . GLY B 1 458 ? 2.279 -50.906 -34.062 1 90.31 458 GLY B CA 1
ATOM 7376 C C . GLY B 1 458 ? 1.799 -50 -32.938 1 90.31 458 GLY B C 1
ATOM 7377 O O . GLY B 1 458 ? 1.15 -48.969 -33.219 1 90.31 458 GLY B O 1
ATOM 7378 N N . GLU B 1 459 ? 2.254 -50.094 -31.797 1 94 459 GLU B N 1
ATOM 7379 C CA . GLU B 1 459 ? 1.825 -49.312 -30.641 1 94 459 GLU B CA 1
ATOM 7380 C C . GLU B 1 459 ? 3.004 -48.594 -30 1 94 459 GLU B C 1
ATOM 7382 O O . GLU B 1 459 ? 3.178 -47.375 -30.203 1 94 459 GLU B O 1
ATOM 7387 N N . ARG B 1 460 ? 3.994 -49.312 -29.484 1 93.12 460 ARG B N 1
ATOM 7388 C CA . ARG B 1 460 ? 5.199 -48.781 -28.844 1 93.12 460 ARG B CA 1
ATOM 7389 C C . ARG B 1 460 ? 4.898 -47.531 -28.031 1 93.12 460 ARG B C 1
ATOM 7391 O O . ARG B 1 460 ? 5.371 -46.438 -28.359 1 93.12 460 ARG B O 1
ATOM 7398 N N . GLY B 1 461 ? 4.137 -47.719 -27.047 1 96.56 461 GLY B N 1
ATOM 7399 C CA . GLY B 1 461 ? 3.699 -46.594 -26.266 1 96.56 461 GLY B CA 1
ATOM 7400 C C . GLY B 1 461 ? 3.096 -46.969 -24.938 1 96.56 461 GLY B C 1
ATOM 7401 O O . GLY B 1 461 ? 3.572 -47.906 -24.281 1 96.56 461 GLY B O 1
ATOM 7402 N N . TRP B 1 462 ? 2.186 -46.125 -24.453 1 97.56 462 TRP B N 1
ATOM 7403 C CA . TRP B 1 462 ? 1.51 -46.375 -23.188 1 97.56 462 TRP B CA 1
ATOM 7404 C C . TRP B 1 462 ? 0.164 -45.656 -23.141 1 97.56 462 TRP B C 1
ATOM 7406 O O . TRP B 1 462 ? -0.118 -44.812 -23.984 1 97.56 462 TRP B O 1
ATOM 7416 N N . PHE B 1 463 ? -0.678 -46.062 -22.25 1 98.12 463 PHE B N 1
ATOM 7417 C CA . PHE B 1 463 ? -1.866 -45.281 -21.891 1 98.12 463 PHE B CA 1
ATOM 7418 C C . PHE B 1 463 ? -2.057 -45.25 -20.391 1 98.12 463 PHE B C 1
ATOM 7420 O O . PHE B 1 463 ? -1.541 -46.094 -19.656 1 98.12 463 PHE B O 1
ATOM 7427 N N . LEU B 1 464 ? -2.697 -44.188 -19.906 1 98.12 464 LEU B N 1
ATOM 7428 C CA . LEU B 1 464 ? -3.076 -44 -18.516 1 98.12 464 LEU B CA 1
ATOM 7429 C C . LEU B 1 464 ? -4.551 -43.625 -18.391 1 98.12 464 LEU B C 1
ATOM 7431 O O . LEU B 1 464 ? -5.008 -42.688 -19.047 1 98.12 464 LEU B O 1
ATOM 7435 N N . LEU B 1 465 ? -5.297 -44.406 -17.688 1 97.81 465 LEU B N 1
ATOM 7436 C CA . LEU B 1 465 ? -6.676 -44.094 -17.344 1 97.81 465 LEU B CA 1
ATOM 7437 C C . LEU B 1 465 ? -6.797 -43.688 -15.883 1 97.81 465 LEU B C 1
ATOM 7439 O O . LEU B 1 465 ? -6.359 -44.406 -14.992 1 97.81 465 LEU B O 1
ATOM 7443 N N . ARG B 1 466 ? -7.312 -42.5 -15.68 1 96.25 466 ARG B N 1
ATOM 7444 C CA . ARG B 1 466 ? -7.449 -42 -14.32 1 96.25 466 ARG B CA 1
ATOM 7445 C C . ARG B 1 466 ? -8.773 -41.25 -14.141 1 96.25 466 ARG B C 1
ATOM 7447 O O . ARG B 1 466 ? -9.406 -40.875 -15.117 1 96.25 466 ARG B O 1
ATOM 7454 N N . LEU B 1 467 ? -9.109 -41.094 -12.844 1 92.38 467 LEU B N 1
ATOM 7455 C CA . LEU B 1 467 ? -10.281 -40.281 -12.508 1 92.38 467 LEU B CA 1
ATOM 7456 C C . LEU B 1 467 ? -9.945 -38.812 -12.516 1 92.38 467 LEU B C 1
ATOM 7458 O O . LEU B 1 467 ? -8.875 -38.406 -12.055 1 92.38 467 LEU B O 1
ATOM 7462 N N . SER B 1 468 ? -10.828 -38 -13.133 1 83.25 468 SER B N 1
ATOM 7463 C CA . SER B 1 468 ? -10.688 -36.531 -12.984 1 83.25 468 SER B CA 1
ATOM 7464 C C . SER B 1 468 ? -11 -36.094 -11.555 1 83.25 468 SER B C 1
ATOM 7466 O O . SER B 1 468 ? -11.891 -36.656 -10.914 1 83.25 468 SER B O 1
ATOM 7468 N N . LEU B 1 469 ? -10.289 -35.125 -11.141 1 67.44 469 LEU B N 1
ATOM 7469 C CA . LEU B 1 469 ? -10.422 -34.625 -9.781 1 67.44 469 LEU B CA 1
ATOM 7470 C C . LEU B 1 469 ? -11.688 -33.781 -9.633 1 67.44 469 LEU B C 1
ATOM 7472 O O . LEU B 1 469 ? -12.289 -33.75 -8.555 1 67.44 469 LEU B O 1
ATOM 7476 N N . HIS B 1 470 ? -12.172 -33.188 -10.641 1 64.38 470 HIS B N 1
ATOM 7477 C CA . HIS B 1 470 ? -13.172 -32.125 -10.508 1 64.38 470 HIS B CA 1
ATOM 7478 C C . HIS B 1 470 ? -14.453 -32.469 -11.258 1 64.38 470 HIS B C 1
ATOM 7480 O O . HIS B 1 470 ? -15.531 -31.984 -10.922 1 64.38 470 HIS B O 1
ATOM 7486 N N . ASP B 1 471 ? -14.359 -33.344 -12.234 1 74.31 471 ASP B N 1
ATOM 7487 C CA . ASP B 1 471 ? -15.461 -33.594 -13.156 1 74.31 471 ASP B CA 1
ATOM 7488 C C . ASP B 1 471 ? -15.805 -35.094 -13.203 1 74.31 471 ASP B C 1
ATOM 7490 O O . ASP B 1 471 ? -14.953 -35.938 -12.922 1 74.31 471 ASP B O 1
ATOM 7494 N N . PRO B 1 472 ? -17.016 -35.344 -13.438 1 86.56 472 PRO B N 1
ATOM 7495 C CA . PRO B 1 472 ? -17.391 -36.75 -13.609 1 86.56 472 PRO B CA 1
ATOM 7496 C C . PRO B 1 472 ? -16.859 -37.312 -14.922 1 86.56 472 PRO B C 1
ATOM 7498 O O . PRO B 1 472 ? -17.656 -37.75 -15.773 1 86.56 472 PRO B O 1
ATOM 7501 N N . VAL B 1 473 ? -15.578 -37.375 -14.992 1 92.94 473 VAL B N 1
ATOM 7502 C CA . VAL B 1 473 ? -14.891 -37.781 -16.219 1 92.94 473 VAL B CA 1
ATOM 7503 C C . VAL B 1 473 ? -13.719 -38.688 -15.867 1 92.94 473 VAL B C 1
ATOM 7505 O O . VAL B 1 473 ? -13.117 -38.562 -14.797 1 92.94 473 VAL B O 1
ATOM 7508 N N . LEU B 1 474 ? -13.523 -39.688 -16.734 1 95.56 474 LEU B N 1
ATOM 7509 C CA . LEU B 1 474 ? -12.258 -40.406 -16.766 1 95.56 474 LEU B CA 1
ATOM 7510 C C . LEU B 1 474 ? -11.336 -39.844 -17.844 1 95.56 474 LEU B C 1
ATOM 7512 O O . LEU B 1 474 ? -11.719 -39.75 -19.016 1 95.56 474 LEU B O 1
ATOM 7516 N N . ALA B 1 475 ? -10.188 -39.469 -17.438 1 95.31 475 ALA B N 1
ATOM 7517 C CA . ALA B 1 475 ? -9.203 -38.969 -18.391 1 95.31 475 ALA B CA 1
ATOM 7518 C C . ALA B 1 475 ? -8.289 -40.094 -18.891 1 95.31 475 ALA B C 1
ATOM 7520 O O . ALA B 1 475 ? -7.707 -40.812 -18.094 1 95.31 475 ALA B O 1
ATOM 7521 N N . LEU B 1 476 ? -8.242 -40.219 -20.188 1 97.31 476 LEU B N 1
ATOM 7522 C CA . LEU B 1 476 ? -7.395 -41.219 -20.844 1 97.31 476 LEU B CA 1
ATOM 7523 C C . LEU B 1 476 ? -6.289 -40.531 -21.641 1 97.31 476 LEU B C 1
ATOM 7525 O O . LEU B 1 476 ? -6.566 -39.812 -22.609 1 97.31 476 LEU B O 1
ATOM 7529 N N . ASN B 1 477 ? -5.082 -40.75 -21.188 1 97.12 477 ASN B N 1
ATOM 7530 C CA . ASN B 1 477 ? -3.924 -40.312 -21.938 1 97.12 477 ASN B CA 1
ATOM 7531 C C . ASN B 1 477 ? -3.26 -41.438 -22.703 1 97.12 477 ASN B C 1
ATOM 7533 O O . ASN B 1 477 ? -3.031 -42.531 -22.141 1 97.12 477 ASN B O 1
ATOM 7537 N N . ILE B 1 478 ? -2.977 -41.219 -23.984 1 97.69 478 ILE B N 1
ATOM 7538 C CA . ILE B 1 478 ? -2.291 -42.219 -24.812 1 97.69 478 ILE B CA 1
ATOM 7539 C C . ILE B 1 478 ? -1.107 -41.562 -25.531 1 97.69 478 ILE B C 1
ATOM 7541 O O . ILE B 1 478 ? -1.231 -40.469 -26.062 1 97.69 478 ILE B O 1
ATOM 7545 N N . GLU B 1 479 ? 0.021 -42.219 -25.453 1 97.31 479 GLU B N 1
ATOM 7546 C CA . GLU B 1 479 ? 1.181 -41.812 -26.234 1 97.31 479 GLU B CA 1
ATOM 7547 C C . GLU B 1 479 ? 1.766 -42.969 -27.016 1 97.31 479 GLU B C 1
ATOM 7549 O O . GLU B 1 479 ? 1.681 -44.125 -26.578 1 97.31 479 GLU B O 1
ATOM 7554 N N . SER B 1 480 ? 2.324 -42.656 -28.234 1 97.31 480 SER B N 1
ATOM 7555 C CA . SER B 1 480 ? 2.975 -43.656 -29.062 1 97.31 480 SER B CA 1
ATOM 7556 C C . SER B 1 480 ? 4.207 -43.125 -29.766 1 97.31 480 SER B C 1
ATOM 7558 O O . SER B 1 480 ? 4.211 -41.969 -30.188 1 97.31 480 SER B O 1
ATOM 7560 N N . GLU B 1 481 ? 5.145 -43.969 -29.875 1 95.31 481 GLU B N 1
ATOM 7561 C CA . GLU B 1 481 ? 6.371 -43.625 -30.578 1 95.31 481 GLU B CA 1
ATOM 7562 C C . GLU B 1 481 ? 6.23 -43.844 -32.094 1 95.31 481 GLU B C 1
ATOM 7564 O O . GLU B 1 481 ? 7.141 -43.531 -32.844 1 95.31 481 GLU B O 1
ATOM 7569 N N . THR B 1 482 ? 5.059 -44.312 -32.5 1 94.19 482 THR B N 1
ATOM 7570 C CA . THR B 1 482 ? 4.859 -44.625 -33.906 1 94.19 482 THR B CA 1
ATOM 7571 C C . THR B 1 482 ? 3.604 -43.969 -34.438 1 94.19 482 THR B C 1
ATOM 7573 O O . THR B 1 482 ? 2.572 -43.938 -33.75 1 94.19 482 THR B O 1
ATOM 7576 N N . PRO B 1 483 ? 3.754 -43.438 -35.75 1 94.75 483 PRO B N 1
ATOM 7577 C CA . PRO B 1 483 ? 2.547 -42.875 -36.344 1 94.75 483 PRO B CA 1
ATOM 7578 C C . PRO B 1 483 ? 1.396 -43.906 -36.406 1 94.75 483 PRO B C 1
ATOM 7580 O O . PRO B 1 483 ? 1.597 -45.062 -36.781 1 94.75 483 PRO B O 1
ATOM 7583 N N . GLY B 1 484 ? 0.322 -43.438 -36 1 94.88 484 GLY B N 1
ATOM 7584 C CA . GLY B 1 484 ? -0.854 -44.281 -36 1 94.88 484 GLY B CA 1
ATOM 7585 C C . GLY B 1 484 ? -0.997 -45.125 -34.719 1 94.88 484 GLY B C 1
ATOM 7586 O O . GLY B 1 484 ? -2.006 -45.781 -34.531 1 94.88 484 GLY B O 1
ATOM 7587 N N . GLY B 1 485 ? -0 -45.062 -33.906 1 96 485 GLY B N 1
ATOM 7588 C CA . GLY B 1 485 ? 0.028 -45.875 -32.719 1 96 485 GLY B CA 1
ATOM 7589 C C . GLY B 1 485 ? -1.063 -45.531 -31.719 1 96 485 GLY B C 1
ATOM 7590 O O . GLY B 1 485 ? -1.611 -46.406 -31.047 1 96 485 GLY B O 1
ATOM 7591 N N . VAL B 1 486 ? -1.437 -44.281 -31.547 1 96.94 486 VAL B N 1
ATOM 7592 C CA . VAL B 1 486 ? -2.494 -43.844 -30.625 1 96.94 486 VAL B CA 1
ATOM 7593 C C . VAL B 1 486 ? -3.818 -44.5 -31.047 1 96.94 486 VAL B C 1
ATOM 7595 O O . VAL B 1 486 ? -4.551 -45 -30.203 1 96.94 486 VAL B O 1
ATOM 7598 N N . GLY B 1 487 ? -4.078 -44.406 -32.312 1 96.19 487 GLY B N 1
ATOM 7599 C CA . GLY B 1 487 ? -5.289 -45.031 -32.844 1 96.19 487 GLY B CA 1
ATOM 7600 C C . GLY B 1 487 ? -5.348 -46.531 -32.594 1 96.19 487 GLY B C 1
ATOM 7601 O O . GLY B 1 487 ? -6.402 -47.062 -32.25 1 96.19 487 GLY B O 1
ATOM 7602 N N . ARG B 1 488 ? -4.246 -47.219 -32.781 1 96 488 ARG B N 1
ATOM 7603 C CA . ARG B 1 488 ? -4.168 -48.656 -32.562 1 96 488 ARG B CA 1
ATOM 7604 C C . ARG B 1 488 ? -4.418 -49 -31.109 1 96 488 ARG B C 1
ATOM 7606 O O . ARG B 1 488 ? -5.133 -49.969 -30.797 1 96 488 ARG B O 1
ATOM 7613 N N . ILE B 1 489 ? -3.799 -48.281 -30.234 1 96.94 489 ILE B N 1
ATOM 7614 C CA . ILE B 1 489 ? -3.98 -48.5 -28.797 1 96.94 489 ILE B CA 1
ATOM 7615 C C . ILE B 1 489 ? -5.438 -48.25 -28.422 1 96.94 489 ILE B C 1
ATOM 7617 O O . ILE B 1 489 ? -6.035 -49.031 -27.688 1 96.94 489 ILE B O 1
ATOM 7621 N N . ALA B 1 490 ? -6.023 -47.188 -28.938 1 97.19 490 ALA B N 1
ATOM 7622 C CA . ALA B 1 490 ? -7.422 -46.844 -28.672 1 97.19 490 ALA B CA 1
ATOM 7623 C C . ALA B 1 490 ? -8.344 -47.969 -29.156 1 97.19 490 ALA B C 1
ATOM 7625 O O . ALA B 1 490 ? -9.32 -48.312 -28.484 1 97.19 490 ALA B O 1
ATOM 7626 N N . HIS B 1 491 ? -8.023 -48.438 -30.297 1 95.56 491 HIS B N 1
ATOM 7627 C CA . HIS B 1 491 ? -8.82 -49.531 -30.875 1 95.56 491 HIS B CA 1
ATOM 7628 C C . HIS B 1 491 ? -8.82 -50.75 -29.984 1 95.56 491 HIS B C 1
ATOM 7630 O O . HIS B 1 491 ? -9.859 -51.406 -29.812 1 95.56 491 HIS B O 1
ATOM 7636 N N . ARG B 1 492 ? -7.727 -51.062 -29.484 1 95.44 492 ARG B N 1
ATOM 7637 C CA . ARG B 1 492 ? -7.609 -52.219 -28.625 1 95.44 492 ARG B CA 1
ATOM 7638 C C . ARG B 1 492 ? -8.258 -51.969 -27.266 1 95.44 492 ARG B C 1
ATOM 7640 O O . ARG B 1 492 ? -8.75 -52.906 -26.625 1 95.44 492 ARG B O 1
ATOM 7647 N N . LEU B 1 493 ? -8.266 -50.781 -26.859 1 96.25 493 LEU B N 1
ATOM 7648 C CA . LEU B 1 493 ? -8.805 -50.406 -25.562 1 96.25 493 LEU B CA 1
ATOM 7649 C C . LEU B 1 493 ? -10.328 -50.406 -25.578 1 96.25 493 LEU B C 1
ATOM 7651 O O . LEU B 1 493 ? -10.969 -50.688 -24.547 1 96.25 493 LEU B O 1
ATOM 7655 N N . LEU B 1 494 ? -10.922 -50.062 -26.656 1 96 494 LEU B N 1
ATOM 7656 C CA . LEU B 1 494 ? -12.367 -49.875 -26.781 1 96 494 LEU B CA 1
ATOM 7657 C C . LEU B 1 494 ? -13.141 -51.062 -26.266 1 96 494 LEU B C 1
ATOM 7659 O O . LEU B 1 494 ? -14.016 -50.938 -25.406 1 96 494 LEU B O 1
ATOM 7663 N N . PRO B 1 495 ? -12.867 -52.25 -26.688 1 95.19 495 PRO B N 1
ATOM 7664 C CA . PRO B 1 495 ? -13.625 -53.406 -26.188 1 95.19 495 PRO B CA 1
ATOM 7665 C C . PRO B 1 495 ? -13.398 -53.656 -24.703 1 95.19 495 PRO B C 1
ATOM 7667 O O . PRO B 1 495 ? -14.273 -54.219 -24.031 1 95.19 495 PRO B O 1
ATOM 7670 N N . LEU B 1 496 ? -12.227 -53.281 -24.219 1 95.88 496 LEU B N 1
ATOM 7671 C CA . LEU B 1 496 ? -11.93 -53.5 -22.812 1 95.88 496 LEU B CA 1
ATOM 7672 C C . LEU B 1 496 ? -12.773 -52.594 -21.922 1 95.88 496 LEU B C 1
ATOM 7674 O O . LEU B 1 496 ? -12.938 -52.844 -20.734 1 95.88 496 LEU B O 1
ATOM 7678 N N . LEU B 1 497 ? -13.25 -51.5 -22.469 1 96.25 497 LEU B N 1
ATOM 7679 C CA . LEU B 1 497 ? -14.023 -50.562 -21.703 1 96.25 497 LEU B CA 1
ATOM 7680 C C . LEU B 1 497 ? -15.516 -50.656 -22.031 1 96.25 497 LEU B C 1
ATOM 7682 O O . LEU B 1 497 ? -16.344 -50 -21.406 1 96.25 497 LEU B O 1
ATOM 7686 N N . GLN B 1 498 ? -15.703 -51.531 -22.969 1 91.62 498 GLN B N 1
ATOM 7687 C CA . GLN B 1 498 ? -17.094 -51.812 -23.266 1 91.62 498 GLN B CA 1
ATOM 7688 C C . GLN B 1 498 ? -17.766 -52.625 -22.141 1 91.62 498 GLN B C 1
ATOM 7690 O O . GLN B 1 498 ? -17.094 -53.406 -21.469 1 91.62 498 GLN B O 1
ATOM 7695 N N . GLY B 1 499 ? -19.031 -52.375 -21.875 1 90.81 499 GLY B N 1
ATOM 7696 C CA . GLY B 1 499 ? -19.75 -53.062 -20.812 1 90.81 499 GLY B CA 1
ATOM 7697 C C . GLY B 1 499 ? -20.062 -52.188 -19.625 1 90.81 499 GLY B C 1
ATOM 7698 O O . GLY B 1 499 ? -20.844 -52.562 -18.75 1 90.81 499 GLY B O 1
ATOM 7699 N N . PHE B 1 500 ? -19.328 -51.188 -19.562 1 95.44 500 PHE B N 1
ATOM 7700 C CA . PHE B 1 500 ? -19.656 -50.219 -18.531 1 95.44 500 PHE B CA 1
ATOM 7701 C C . PHE B 1 500 ? -20.656 -49.188 -19.047 1 95.44 500 PHE B C 1
ATOM 7703 O O . PHE B 1 500 ? -20.266 -48.156 -19.641 1 95.44 500 PHE B O 1
ATOM 7710 N N . ASP B 1 501 ? -21.906 -49.219 -18.672 1 92.44 501 ASP B N 1
ATOM 7711 C CA . ASP B 1 501 ? -23.016 -48.469 -19.266 1 92.44 501 ASP B CA 1
ATOM 7712 C C . ASP B 1 501 ? -22.938 -47 -18.906 1 92.44 501 ASP B C 1
ATOM 7714 O O . ASP B 1 501 ? -23.453 -46.156 -19.641 1 92.44 501 ASP B O 1
ATOM 7718 N N . ALA B 1 502 ? -22.328 -46.719 -17.938 1 94.62 502 ALA B N 1
ATOM 7719 C CA . ALA B 1 502 ? -22.297 -45.344 -17.469 1 94.62 502 ALA B CA 1
ATOM 7720 C C . ALA B 1 502 ? -21.297 -44.531 -18.266 1 94.62 502 ALA B C 1
ATOM 7722 O O . ALA B 1 502 ? -21.297 -43.281 -18.219 1 94.62 502 ALA B O 1
ATOM 7723 N N . LEU B 1 503 ? -20.422 -45.219 -19.078 1 96.5 503 LEU B N 1
ATOM 7724 C CA . LEU B 1 503 ? -19.359 -44.531 -19.812 1 96.5 503 LEU B CA 1
ATOM 7725 C C . LEU B 1 503 ? -19.844 -44.094 -21.188 1 96.5 503 LEU B C 1
ATOM 7727 O O . LEU B 1 503 ? -20.5 -44.844 -21.891 1 96.5 503 LEU B O 1
ATOM 7731 N N . GLU B 1 504 ? -19.609 -42.844 -21.469 1 96.31 504 GLU B N 1
ATOM 7732 C CA . GLU B 1 504 ? -19.812 -42.344 -22.844 1 96.31 504 GLU B CA 1
ATOM 7733 C C . GLU B 1 504 ? -18.547 -42.531 -23.672 1 96.31 504 GLU B C 1
ATOM 7735 O O . GLU B 1 504 ? -17.625 -41.719 -23.578 1 96.31 504 GLU B O 1
ATOM 7740 N N . LEU B 1 505 ? -18.562 -43.469 -24.625 1 96.12 505 LEU B N 1
ATOM 7741 C CA . LEU B 1 505 ? -17.328 -43.906 -25.25 1 96.12 505 LEU B CA 1
ATOM 7742 C C . LEU B 1 505 ? -17.172 -43.312 -26.641 1 96.12 505 LEU B C 1
ATOM 7744 O O . LEU B 1 505 ? -16.25 -43.688 -27.375 1 96.12 505 LEU B O 1
ATOM 7748 N N . SER B 1 506 ? -18 -42.312 -27 1 94.94 506 SER B N 1
ATOM 7749 C CA . SER B 1 506 ? -17.984 -41.75 -28.344 1 94.94 506 SER B CA 1
ATOM 7750 C C . SER B 1 506 ? -16.609 -41.156 -28.688 1 94.94 506 SER B C 1
ATOM 7752 O O . SER B 1 506 ? -16.109 -41.344 -29.797 1 94.94 506 SER B O 1
ATOM 7754 N N . ALA B 1 507 ? -16 -40.5 -27.781 1 94.25 507 ALA B N 1
ATOM 7755 C CA . ALA B 1 507 ? -14.695 -39.875 -28.016 1 94.25 507 ALA B CA 1
ATOM 7756 C C . ALA B 1 507 ? -13.625 -40.938 -28.234 1 94.25 507 ALA B C 1
ATOM 7758 O O . ALA B 1 507 ? -12.727 -40.781 -29.078 1 94.25 507 ALA B O 1
ATOM 7759 N N . LEU B 1 508 ? -13.695 -41.969 -27.469 1 95.75 508 LEU B N 1
ATOM 7760 C CA . LEU B 1 508 ? -12.75 -43.094 -27.641 1 95.75 508 LEU B CA 1
ATOM 7761 C C . LEU B 1 508 ? -12.969 -43.781 -28.969 1 95.75 508 LEU B C 1
ATOM 7763 O O . LEU B 1 508 ? -12.008 -44.188 -29.625 1 95.75 508 LEU B O 1
ATOM 7767 N N . GLU B 1 509 ? -14.188 -43.906 -29.359 1 95.25 509 GLU B N 1
ATOM 7768 C CA . GLU B 1 509 ? -14.523 -44.5 -30.656 1 95.25 509 GLU B CA 1
ATOM 7769 C C . GLU B 1 509 ? -13.945 -43.688 -31.812 1 95.25 509 GLU B C 1
ATOM 7771 O O . GLU B 1 509 ? -13.438 -44.25 -32.781 1 95.25 509 GLU B O 1
ATOM 7776 N N . THR B 1 510 ? -14.031 -42.5 -31.672 1 94.19 510 THR B N 1
ATOM 7777 C CA . THR B 1 510 ? -13.477 -41.594 -32.688 1 94.19 510 THR B CA 1
ATOM 7778 C C . THR B 1 510 ? -11.961 -41.781 -32.781 1 94.19 510 THR B C 1
ATOM 7780 O O . THR B 1 510 ? -11.406 -41.844 -33.875 1 94.19 510 THR B O 1
ATOM 7783 N N . ALA B 1 511 ? -11.312 -41.844 -31.656 1 92.62 511 ALA B N 1
ATOM 7784 C CA . ALA B 1 511 ? -9.859 -42.031 -31.641 1 92.62 511 ALA B CA 1
ATOM 7785 C C . ALA B 1 511 ? -9.469 -43.375 -32.219 1 92.62 511 ALA B C 1
ATOM 7787 O O . ALA B 1 511 ? -8.414 -43.5 -32.844 1 92.62 511 ALA B O 1
ATOM 7788 N N . ALA B 1 512 ? -10.258 -44.375 -32.031 1 92.12 512 ALA B N 1
ATOM 7789 C CA . ALA B 1 512 ? -9.992 -45.75 -32.469 1 92.12 512 ALA B CA 1
ATOM 7790 C C . ALA B 1 512 ? -10.102 -45.875 -33.969 1 92.12 512 ALA B C 1
ATOM 7792 O O . ALA B 1 512 ? -9.531 -46.781 -34.562 1 92.12 512 ALA B O 1
ATOM 7793 N N . LYS B 1 513 ? -10.961 -45.031 -34.625 1 87.38 513 LYS B N 1
ATOM 7794 C CA . LYS B 1 513 ? -11.156 -45.094 -36.094 1 87.38 513 LYS B CA 1
ATOM 7795 C C . LYS B 1 513 ? -9.961 -44.469 -36.812 1 87.38 513 LYS B C 1
ATOM 7797 O O . LYS B 1 513 ? -9.695 -44.812 -37.969 1 87.38 513 LYS B O 1
ATOM 7802 N N . GLY B 1 514 ? -9.016 -43.969 -36.094 1 67.81 514 GLY B N 1
ATOM 7803 C CA . GLY B 1 514 ? -7.863 -43.312 -36.719 1 67.81 514 GLY B CA 1
ATOM 7804 C C . GLY B 1 514 ? -8.234 -42.188 -37.625 1 67.81 514 GLY B C 1
ATOM 7805 O O . GLY B 1 514 ? -9.414 -41.844 -37.781 1 67.81 514 GLY B O 1
ATOM 7806 N N . PRO B 1 515 ? -7.281 -41.281 -38.094 1 56.56 515 PRO B N 1
ATOM 7807 C CA . PRO B 1 515 ? -7.637 -40.219 -39.031 1 56.56 515 PRO B CA 1
ATOM 7808 C C . PRO B 1 515 ? -8.422 -40.719 -40.219 1 56.56 515 PRO B C 1
ATOM 7810 O O . PRO B 1 515 ? -9.055 -39.938 -40.938 1 56.56 515 PRO B O 1
ATOM 7813 N N . GLY B 1 516 ? -8.266 -41.875 -40.781 1 42.09 516 GLY B N 1
ATOM 7814 C CA . GLY B 1 516 ? -8.969 -42.281 -41.969 1 42.09 516 GLY B CA 1
ATOM 7815 C C . GLY B 1 516 ? -10.438 -42.594 -41.75 1 42.09 516 GLY B C 1
ATOM 7816 O O . GLY B 1 516 ? -11.156 -42.938 -42.688 1 42.09 516 GLY B O 1
ATOM 7817 N N . GLY B 1 517 ? -10.844 -42.844 -40.594 1 33.28 517 GLY B N 1
ATOM 7818 C CA . GLY B 1 517 ? -12.266 -43.188 -40.625 1 33.28 517 GLY B CA 1
ATOM 7819 C C . GLY B 1 517 ? -13.156 -41.938 -40.719 1 33.28 517 GLY B C 1
ATOM 7820 O O . GLY B 1 517 ? -12.742 -40.844 -40.344 1 33.28 517 GLY B O 1
#

Secondary structure (DSSP, 8-state):
-----------GGGGEETTEEEEE-SSTT-SS-HHHHHHHHHHHHHHHHHHHT--GGG-EEEEEE-S-TTHHHHHHHHHHHHHHTT-EEEEEEE--HHHHHHHHHSTTT--SEEEEE--TTS-TTEEEEEEEETTEE--HHHHHHHHHHHHHT---SS---PPEEEB-HHHHHHHHHHHHHHHHH--SS-TT-TTTT-BEEEE-TTTTTTHIIIIIIGGGT-B-TT-B--S--TT--SS-S-TTSHHHHHHHHHHHHHTT-SEEEEE-TTSSBEEEEETTS-EE-HHHHHHHHHHHHHHHSTT-EEEE-TT--HHHHHIIIIIS--EEEE--SSHHHHHHHHHHHHHTT--EEEEE-TTSBEEEGGGTT-B-HHHHHHHHHHHHHHHHHTT--GGGGGTT----SEEEEEEEEE--TTHHHHHHHHHHHHHHHHTTSTTEEEPSS--SSEEEEE-STTT-EEEEEEE-SSSSEEEEEEEESSTTHHHHHHHHHHHHHTT-TTEE-HHHHHHHH-TT-/-----------GGGGEETTEEEEE-SSTT-SS-HHHHHHHHHHHHHHHHHHHT--GGG-EEEEEE-S-TTHHHHHHHHHHHHHHTT-EEEEEEE--HHHHHHHHHSTTT--SEEEEE--TTS-TTEEEEEEEETTEE--HHHHHHHHHHHHHT---SS---PPEEEB-HHHHHHHHHHHHHHHHH--SS-TT-TTTT-BEEEE-TTTTTTHIIIIIIGGGT-B-TT-B--S--TT--SS-S-TTSHHHHHHHHHHHHHTT-SEEEEE-TTSSBEEEEETTS-EE-HHHHHHHHHHHHHHHSTT-EEEE-TT--HHHHHIIIIIS--EEEE--SSHHHHHHHHHHHHHTT--EEEEE-TTSBEEEGGGTT-B-HHHHHHHHHHHHHHHHHTT--GGGGGTT----SEEEEEEEEE--TTHHHHHHHHHHHHHHHHTTSTTEEEPSS--SSEEEEE-STTT-EEEEEEE-SSSSEEEEEEEESSTTHHHHHHHHHHHHHTT-TTEE-HHHHHHHH-TT-

Organism: NCBI:txid713585